Protein AF-A0A2S9Y0X6-F1 (afdb_monomer_lite)

pLDDT: mean 73.25, std 20.8, range [21.38, 97.06]

Secondary structure (DSSP, 8-state):
-----------------------PPPPPPPP----PPPPHHHHTSTTTTTSHHHHHTHHHHHHHHHHHHHHHHHH--PPEE--S-S--TTS-GGGS-EE-------TTHHHHHHHHHSSS--SS-S-----S---SS-S-S-TT-PPPHHHHHT--S-HHHHHHTT-B-SHHHHHHHHTHHHHHHHHHHHHTTT-HHHHHHHHT-SSTT--TTS--B-TT-PBPPPP----EEE-SSGGGTTTTTTTT-BTBSPPP--HHHHHHHHHHHHHTT-EEET---GGG-BTTEESSHHHHHHHHHHHHTTS-HHHHHHHHHHHHHHHHHHHHHHHHHHHHHHHHHHHS-------S----S-HHHHHHHHHHHHHHHHHHHHHHHHHH-GGGGSS-HHHHHHHHHHHHHHTTSS-------------------------------SS----S------TTTTTTT-SHHHHHHHHHHHHHHHHHHTT---TT-TT--TTS--HHHHHHHHHHH-THHHHHHHHHHHHHHH--SS---SB-HHHHHHHHHHHHHHHHHHHHHHGGGEEEEETTEEEEEEEEEEEEEEE-TTSEEEEEEEEEEEEEEEEEE-TTS-EEEEEEEEEEEEEEEEEETTEEEEEEEEEEEEEESSSSSS-EEEEEEEEETTEEEEES-SSTT-PEEES-EEPPPP-PEEEEESSSPPEEEEESSSEEEEEEEEEEEEEEEEEEEEEE-SSSTTS--EEEEEEEEEEEEEEEEEEEEEEETTTEEEEEEEEEEEEEEE--EEEEEEEEEETTEEEEEEEEEEEEEEEEEEEEEEEEEEETTEEEEEEEEEE--EEEEEEEEEEEEEEEEEGGGG-

Organism: NCBI:txid215803

Foldseek 3Di:
DDDDDDDDDDDDDDDDDDDDDDDDDDDDDDDDPDQPADDLVQLPDPCSCVDPSVVVNVVVSVVSVVVVVVVCQVPDPADWDQPDDDDDPPDDPVNRTGGDDDDDDDPVVCVVCVVVCVVFDDDDDPDGDDDAPPLVDDPAPPPPDQDALVNLLPFDPDVVLVVLQQFDQALLSLLCQQQVLQVSLVSSLVSRRSVLVSSLVNCPDPDGVHQPPDFGGGSVRHGDPRQPFDFAFAAQFPLLVVQLQLLQAQFPDGNDDDPLSVVLNVLSNCRRRQAGACADDDPRDDLRYYNTRSRNQVVLCVQQVPDDPVVLVVLVVLVVVLVVLVVVLVVQQVVLVVVVVVVPDPPPPPPPDDDDVDPVVVVVVVVVVVVVVVVVLVVCCVPQNPCLVVDDPVVSVCSVVVVVVVVVDDDDDDDDDDDDDDDDDDDDDDDDDDDDPDPPPDDDDPDSLPQPDDRCCSVNCNHSSSNVSSVSSSVLSVCVVVVHDHSSDSVRSNNRDDSVVVVVSVSVSPPSSVVSVVSSVLLVLQPQLDRRPRRGSVVSVVSSVVSVVVCVVQVVQQVVQWPQADPLFTKGKDKDKDKDKDDDLQAKMKMKIKIKMKMKAQDDADPSSHRLEMKMKIKMWMWMWIHHNNDIFTAKTKIKMWIAPDVPLFWIKIWIWMDGRNRTPDTPDPDPPDIDTDAWDWPPWRQWDKDKPPVVWDKDWDDDPFIKIKTKIKIKTWTKIKIKHWGTDNDSPPGYWTKIKIKMKTKIWMKIKMWIWTDDPQAKIKTKIKIWTQKMKMKIKIWMWTWDQDPNFTKIKTKIWIKIFMFHGWMWMWIWIDHNPDIDIGTPDTDRHPDRPIDTPDDIDIGIGTSSNRD

Radius of gyration: 46.04 Å; chains: 1; bounding box: 104×77×131 Å

Sequence (855 aa):
MNIRRLVPLGCVLILSGLSAIVVGAPPKPVPTNDCPTPDAAKCVSEGYLESSCGRRHQSTCEPHVVAALKAHYNATAAPKLPMLGPNHHDLPGDLKQGKYFAYTPAKTLVKAQASLSKVYRKVADPIAGHVGMSTAALAPVDRLGKVSPSTAAAYHREPSWAANGNKVESCAEYAYERSHDVVRFIDAASACRGDRECVFDVAYLDSTPGIADRNLVDTSGRALPKLPLAKGTFVKNDLFALGDRLVRANGVTPLPPTPSILALEAALRDGLTWYQLGSCKGKTCNTRKFSDEWAWHEHLHQATNKLSQAEFEEYEARRAAFRALLEDWAAAVDGEHQVLMQAEVADVVLPFDMRANNPFERFELEHDLIERSNQHLQQVKKRFGTQILDMRLEDAVKQVVGAQSQAGSLAFGVFAAPAMGPSSSNTPTPAGGAKQPSANNNNTIAGACVRASGWGLEMNGAGKLSCRIGEFLRDEWARKQAGEKSCLDLGNPDCDWALPMFEAAILDGIPLLDRQLRDERTCMAWQDGATFPAASVAIVENRLEANEAAFAETWPLVKPFDQGTNSSGRKFGKDWGGGDYIGDKDWFAAGYHYDLGWNVTPLAKNGQGSICKVGGSIHANTGFDAWIVGAKVEVVDGAVRAESNIGTGGQVRYNAHLEMFDQSLFSTANEPDDWKVAQSFSTKPSAGFGISLPVPAPRFDIYVGVPISGQLWGELLFGSALTMSGEAGASCEGGPKFGIRATYMPLFAAYGLGQVGVGVAGVVSAGVRASLTLVMVGVPLEVGMQVKTKQGKQVLSFDSQVSLLLSTLAGRVSLYIEFLMFDEEWELFRWDGFGPLKADLMPRLGVEVPLSGMK

Structure (mmCIF, N/CA/C/O backbone):
data_AF-A0A2S9Y0X6-F1
#
_entry.id   AF-A0A2S9Y0X6-F1
#
loop_
_atom_site.group_PDB
_atom_site.id
_atom_site.type_symbol
_atom_site.label_atom_id
_atom_site.label_alt_id
_atom_site.label_comp_id
_atom_site.label_asym_id
_atom_site.label_entity_id
_atom_site.label_seq_id
_atom_site.pdbx_PDB_ins_code
_atom_site.Cartn_x
_atom_site.Cartn_y
_atom_site.Cartn_z
_atom_site.occupancy
_atom_site.B_iso_or_equiv
_atom_site.auth_seq_id
_atom_site.auth_comp_id
_atom_site.auth_asym_id
_atom_site.auth_atom_id
_atom_site.pdbx_PDB_model_num
ATOM 1 N N . MET A 1 1 ? -36.682 44.802 37.453 1.00 28.56 1 MET A N 1
ATOM 2 C CA . MET A 1 1 ? -37.002 45.965 36.599 1.00 28.56 1 MET A CA 1
ATOM 3 C C . MET A 1 1 ? -37.560 45.406 35.289 1.00 28.56 1 MET A C 1
ATOM 5 O O . MET A 1 1 ? -36.829 44.688 34.633 1.00 28.56 1 MET A O 1
ATOM 9 N N . ASN A 1 2 ? -38.863 45.629 35.043 1.00 24.62 2 ASN A N 1
ATOM 10 C CA . ASN A 1 2 ? -39.729 45.311 33.878 1.00 24.62 2 ASN A CA 1
ATOM 11 C C . ASN A 1 2 ? -39.625 43.910 33.210 1.00 24.62 2 ASN A C 1
ATOM 13 O O . ASN A 1 2 ? -38.631 43.635 32.564 1.00 24.62 2 ASN A O 1
ATOM 17 N N . ILE A 1 3 ? -40.534 42.928 33.384 1.00 25.20 3 ILE A N 1
ATOM 18 C CA . ILE A 1 3 ? -42.007 42.803 33.161 1.00 25.20 3 ILE A CA 1
ATOM 19 C C . ILE A 1 3 ? -42.401 42.338 31.725 1.00 25.20 3 ILE A C 1
ATOM 21 O O . ILE A 1 3 ? -42.174 43.079 30.777 1.00 25.20 3 ILE A O 1
ATOM 25 N N . ARG A 1 4 ? -43.179 41.219 31.671 1.00 25.33 4 ARG A N 1
ATOM 26 C CA . ARG A 1 4 ? -44.165 40.718 30.647 1.00 25.33 4 ARG A CA 1
ATOM 27 C C . ARG A 1 4 ? -43.621 39.919 29.432 1.00 25.33 4 ARG A C 1
ATOM 29 O O . ARG A 1 4 ? -42.602 40.300 28.894 1.00 25.33 4 ARG A O 1
ATOM 36 N N . ARG A 1 5 ? -44.273 38.869 28.880 1.00 25.86 5 ARG A N 1
ATOM 37 C CA . ARG A 1 5 ? -45.567 38.161 29.111 1.00 25.86 5 ARG A CA 1
ATOM 38 C C . ARG A 1 5 ? -45.674 36.903 28.198 1.00 25.86 5 ARG A C 1
ATOM 40 O O . ARG A 1 5 ? -45.295 36.996 27.043 1.00 25.86 5 ARG A O 1
ATOM 47 N N . LEU A 1 6 ? -46.275 35.825 28.728 1.00 23.86 6 LEU A N 1
ATOM 48 C CA . LEU A 1 6 ? -47.369 34.967 28.191 1.00 23.86 6 LEU A CA 1
ATOM 49 C C . LEU A 1 6 ? -47.427 34.516 26.695 1.00 23.86 6 LEU A C 1
ATOM 51 O O . LEU A 1 6 ? -47.749 35.314 25.823 1.00 23.86 6 LEU A O 1
ATOM 55 N N . VAL A 1 7 ? -47.222 33.198 26.471 1.00 24.84 7 VAL A N 1
ATOM 56 C CA . VAL A 1 7 ? -48.091 32.105 25.887 1.00 24.84 7 VAL A CA 1
ATOM 57 C C . VAL A 1 7 ? -49.493 32.566 25.365 1.00 24.84 7 VAL A C 1
ATOM 59 O O . VAL A 1 7 ? -50.045 33.437 26.042 1.00 24.84 7 VAL A O 1
ATOM 62 N N . PRO A 1 8 ? -50.155 32.014 24.289 1.00 39.72 8 PRO A N 1
ATOM 63 C CA . PRO A 1 8 ? -50.339 30.565 24.039 1.00 39.72 8 PRO A CA 1
ATOM 64 C C . PRO A 1 8 ? -50.583 30.000 22.601 1.00 39.72 8 PRO A C 1
ATOM 66 O O . PRO A 1 8 ? -50.696 30.713 21.611 1.00 39.72 8 PRO A O 1
ATOM 69 N N . LEU A 1 9 ? -50.669 28.656 22.597 1.00 25.42 9 LEU A N 1
ATOM 70 C CA . LEU A 1 9 ? -51.222 27.639 21.674 1.00 25.42 9 LEU A CA 1
ATOM 71 C C . LEU A 1 9 ? -52.206 28.040 20.547 1.00 25.42 9 LEU A C 1
ATOM 73 O O . LEU A 1 9 ? -53.087 28.870 20.749 1.00 25.42 9 LEU A O 1
ATOM 77 N N . GLY A 1 10 ? -52.207 27.240 19.460 1.00 23.62 10 GLY A N 1
ATOM 78 C CA . GLY A 1 10 ? -53.389 27.054 18.595 1.00 23.62 10 GLY A CA 1
ATOM 79 C C . GLY A 1 10 ? -53.204 26.263 17.280 1.00 23.62 10 GLY A C 1
ATOM 80 O O . GLY A 1 10 ? -52.937 26.852 16.246 1.00 23.62 10 GLY A O 1
ATOM 81 N N . CYS A 1 11 ? -53.374 24.938 17.356 1.00 21.38 11 CYS A N 1
ATOM 82 C CA . CYS A 1 11 ? -53.982 23.963 16.420 1.00 21.38 11 CYS A CA 1
ATOM 83 C C . CYS A 1 11 ? -54.461 24.315 14.967 1.00 21.38 11 CYS A C 1
ATOM 85 O O . CYS A 1 11 ? -55.177 25.287 14.765 1.00 21.38 11 CYS A O 1
ATOM 87 N N . VAL A 1 12 ? -54.277 23.316 14.065 1.00 24.14 12 VAL A N 1
ATOM 88 C CA . VAL A 1 12 ? -55.261 22.691 13.116 1.00 24.14 12 VAL A CA 1
ATOM 89 C C . VAL A 1 12 ? -55.265 22.999 11.581 1.00 24.14 12 VAL A C 1
ATOM 91 O O . VAL A 1 12 ? -55.461 24.123 11.144 1.00 24.14 12 VAL A O 1
ATOM 94 N N . LEU A 1 13 ? -55.155 21.885 10.815 1.00 24.47 13 LEU A N 1
ATOM 95 C CA . LEU A 1 13 ? -55.680 21.448 9.484 1.00 24.47 13 LEU A CA 1
ATOM 96 C C . LEU A 1 13 ? -55.432 22.200 8.143 1.00 24.47 13 LEU A C 1
ATOM 98 O O . LEU A 1 13 ? -55.946 23.277 7.883 1.00 24.47 13 LEU A O 1
ATOM 102 N N . ILE A 1 14 ? -54.751 21.468 7.240 1.00 28.55 14 ILE A N 1
ATOM 103 C CA . ILE A 1 14 ? -55.048 21.106 5.824 1.00 28.55 14 ILE A CA 1
ATOM 104 C C . ILE A 1 14 ? -56.176 21.880 5.088 1.00 28.55 14 ILE A C 1
ATOM 106 O O . ILE A 1 14 ? -57.329 21.738 5.474 1.00 28.55 14 ILE A O 1
ATOM 110 N N . LEU A 1 15 ? -55.881 22.519 3.932 1.00 23.36 15 LEU A N 1
ATOM 111 C CA . LEU A 1 15 ? -56.380 22.161 2.572 1.00 23.36 15 LEU A CA 1
ATOM 112 C C . LEU A 1 15 ? -56.036 23.195 1.470 1.00 23.36 15 LEU A C 1
ATOM 114 O O . LEU A 1 15 ? -56.190 24.397 1.649 1.00 23.36 15 LEU A O 1
ATOM 118 N N . SER A 1 16 ? -55.775 22.653 0.272 1.00 27.23 16 SER A N 1
ATOM 119 C CA . SER A 1 16 ? -55.999 23.206 -1.085 1.00 27.23 16 SER A CA 1
ATOM 120 C C . SER A 1 16 ? -55.180 24.400 -1.597 1.00 27.23 16 SER A C 1
ATOM 122 O O . SER A 1 16 ? -54.935 25.390 -0.921 1.00 27.23 16 SER A O 1
ATOM 124 N N . GLY A 1 17 ? -54.770 24.258 -2.862 1.00 29.88 17 GLY A N 1
ATOM 125 C CA . GLY A 1 17 ? -53.872 25.156 -3.572 1.00 29.88 17 GLY A CA 1
ATOM 126 C C . GLY A 1 17 ? -54.538 26.351 -4.243 1.00 29.88 17 GLY A C 1
ATOM 127 O O . GLY A 1 17 ? -55.754 26.415 -4.394 1.00 29.88 17 GLY A O 1
ATOM 128 N N . LEU A 1 18 ? -53.685 27.268 -4.695 1.00 27.38 18 LEU A N 1
ATOM 129 C CA . LEU A 1 18 ? -53.988 28.289 -5.691 1.00 27.38 18 LEU A CA 1
ATOM 130 C C . LEU A 1 18 ? -52.675 28.840 -6.257 1.00 27.38 18 LEU A C 1
ATOM 132 O O . LEU A 1 18 ? -51.754 29.198 -5.526 1.00 27.38 18 LEU A O 1
ATOM 136 N N . SER A 1 19 ? -52.598 28.850 -7.583 1.00 33.72 19 SER A N 1
ATOM 137 C CA . SER A 1 19 ? -51.509 29.390 -8.389 1.00 33.72 19 SER A CA 1
ATOM 138 C C . SER A 1 19 ? -51.379 30.901 -8.181 1.00 33.72 19 SER A C 1
ATOM 140 O O . SER A 1 19 ? -52.364 31.624 -8.318 1.00 33.72 19 SER A O 1
ATOM 142 N N . ALA A 1 20 ? -50.165 31.390 -7.914 1.00 29.81 20 ALA A N 1
ATOM 143 C CA . ALA A 1 20 ? -49.862 32.818 -7.894 1.00 29.81 20 ALA A CA 1
ATOM 144 C C . ALA A 1 20 ? -48.710 33.137 -8.856 1.00 29.81 20 ALA A C 1
ATOM 146 O O . ALA A 1 20 ? -47.608 32.599 -8.760 1.00 29.81 20 ALA A O 1
ATOM 147 N N . ILE A 1 21 ? -49.022 34.022 -9.800 1.00 32.19 21 ILE A N 1
ATOM 148 C CA . ILE A 1 21 ? -48.131 34.658 -10.767 1.00 32.19 21 ILE A CA 1
ATOM 149 C C . ILE A 1 21 ? -47.105 35.504 -10.002 1.00 32.19 21 ILE A C 1
ATOM 151 O O . ILE A 1 21 ? -47.478 36.422 -9.273 1.00 32.19 21 ILE A O 1
ATOM 155 N N . VAL A 1 22 ? -45.813 35.219 -10.184 1.00 28.45 22 VAL A N 1
ATOM 156 C CA . VAL A 1 22 ? -44.723 36.054 -9.663 1.00 28.45 22 VAL A CA 1
ATOM 157 C C . VAL A 1 22 ? -44.446 37.173 -10.665 1.00 28.45 22 VAL A C 1
ATOM 159 O O . VAL A 1 22 ? -43.917 36.943 -11.751 1.00 28.45 22 VAL A O 1
ATOM 162 N N . VAL A 1 23 ? -44.808 38.400 -10.292 1.00 31.91 23 VAL A N 1
ATOM 163 C CA . VAL A 1 23 ? -44.367 39.631 -10.959 1.00 31.91 23 VAL A CA 1
ATOM 164 C C . VAL A 1 23 ? -42.928 39.907 -10.516 1.00 31.91 23 VAL A C 1
ATOM 166 O O . VAL A 1 23 ? -42.672 40.153 -9.338 1.00 31.91 23 VAL A O 1
ATOM 169 N N . GLY A 1 24 ? -41.981 39.813 -11.451 1.00 30.97 24 GLY A N 1
ATOM 170 C CA . GLY A 1 24 ? -40.558 40.044 -11.203 1.00 30.97 24 GLY A CA 1
ATOM 171 C C . GLY A 1 24 ? -40.243 41.512 -10.905 1.00 30.97 24 GLY A C 1
ATOM 172 O O . GLY A 1 24 ? -40.647 42.410 -11.643 1.00 30.97 24 GLY A O 1
ATOM 173 N N . ALA A 1 25 ? -39.493 41.750 -9.829 1.00 38.62 25 ALA A N 1
ATOM 174 C CA . ALA A 1 25 ? -38.874 43.041 -9.544 1.00 38.62 25 ALA A CA 1
ATOM 175 C C . ALA A 1 25 ? -37.713 43.318 -10.529 1.00 38.62 25 ALA A C 1
ATOM 177 O O . ALA A 1 25 ? -37.027 42.377 -10.936 1.00 38.62 25 ALA A O 1
ATOM 178 N N . PRO A 1 26 ? -37.457 44.585 -10.909 1.00 41.75 26 PRO A N 1
ATOM 179 C CA . PRO A 1 26 ? -36.377 44.929 -11.831 1.00 41.75 26 PRO A CA 1
ATOM 180 C C . PRO A 1 26 ? -34.992 44.646 -11.213 1.00 41.75 26 PRO A C 1
ATOM 182 O O . PRO A 1 26 ? -34.796 44.873 -10.013 1.00 41.75 26 PRO A O 1
ATOM 185 N N . PRO A 1 27 ? -34.011 44.170 -12.006 1.00 40.41 27 PRO A N 1
ATOM 186 C CA . PRO A 1 27 ? -32.683 43.836 -11.505 1.00 40.41 27 PRO A CA 1
ATOM 187 C C . PRO A 1 27 ? -31.934 45.094 -11.047 1.00 40.41 27 PRO A C 1
ATOM 189 O O . PRO A 1 27 ? -31.878 46.103 -11.753 1.00 40.41 27 PRO A O 1
ATOM 192 N N . LYS A 1 28 ? -31.330 45.025 -9.853 1.00 37.75 28 LYS A N 1
ATOM 193 C CA . LYS A 1 28 ? -30.384 46.041 -9.368 1.00 37.75 28 LYS A CA 1
ATOM 194 C C . LYS A 1 28 ? -29.169 46.113 -10.311 1.00 37.75 28 LYS A C 1
ATOM 196 O O . LYS A 1 28 ? -28.669 45.060 -10.709 1.00 37.75 28 LYS A O 1
ATOM 201 N N . PRO A 1 29 ? -28.657 47.316 -10.631 1.00 43.12 29 PRO A N 1
ATOM 202 C CA . PRO A 1 29 ? -27.466 47.469 -11.459 1.00 43.12 29 PRO A CA 1
ATOM 203 C C . PRO A 1 29 ? -26.249 46.835 -10.773 1.00 43.12 29 PRO A C 1
ATOM 205 O O . PRO A 1 29 ? -25.967 47.102 -9.603 1.00 43.12 29 PRO A O 1
ATOM 208 N N . VAL A 1 30 ? -25.546 45.974 -11.512 1.00 40.25 30 VAL A N 1
ATOM 209 C CA . VAL A 1 30 ? -24.284 45.351 -11.092 1.00 40.25 30 VAL A CA 1
ATOM 210 C C . VAL A 1 30 ? -23.210 46.445 -11.011 1.00 40.25 30 VAL A C 1
ATOM 212 O O . VAL A 1 30 ? -23.075 47.202 -11.974 1.00 40.25 30 VAL A O 1
ATOM 215 N N . PRO A 1 31 ? -22.436 46.556 -9.914 1.00 45.22 31 PRO A N 1
ATOM 216 C CA . PRO A 1 31 ? -21.349 47.522 -9.830 1.00 45.22 31 PRO A CA 1
ATOM 217 C C . PRO A 1 31 ? -20.302 47.191 -10.894 1.00 45.22 31 PRO A C 1
ATOM 219 O O . PRO A 1 31 ? -19.726 46.100 -10.902 1.00 45.22 31 PRO A O 1
ATOM 222 N N . THR A 1 32 ? -20.048 48.126 -11.802 1.00 52.50 32 THR A N 1
ATOM 223 C CA . THR A 1 32 ? -18.901 48.069 -12.704 1.00 52.50 32 THR A CA 1
ATOM 224 C C . THR A 1 32 ? -17.638 48.204 -11.858 1.00 52.50 32 THR A C 1
ATOM 226 O O . THR A 1 32 ? -17.278 49.296 -11.432 1.00 52.50 32 THR A O 1
ATOM 229 N N . ASN A 1 33 ? -16.984 47.078 -11.560 1.00 57.16 33 ASN A N 1
ATOM 230 C CA . ASN A 1 33 ? -15.635 47.078 -10.999 1.00 57.16 33 ASN A CA 1
ATOM 231 C C . ASN A 1 33 ? -14.681 47.665 -12.049 1.00 57.16 33 ASN A C 1
ATOM 233 O O . ASN A 1 33 ? -14.184 46.944 -12.924 1.00 57.16 33 ASN A O 1
ATOM 237 N N . ASP A 1 34 ? -14.473 48.978 -11.977 1.00 78.38 34 ASP A N 1
ATOM 238 C CA . ASP A 1 34 ? -13.455 49.687 -12.738 1.00 78.38 34 ASP A CA 1
ATOM 239 C C . ASP A 1 34 ? -12.081 49.202 -12.278 1.00 78.38 34 ASP A C 1
ATOM 241 O O . ASP A 1 34 ? -11.656 49.421 -11.145 1.00 78.38 34 ASP A O 1
ATOM 245 N N . CYS A 1 35 ? -11.389 48.488 -13.163 1.00 87.31 35 CYS A N 1
ATOM 246 C CA . CYS A 1 35 ? -10.005 48.092 -12.955 1.00 87.31 35 CYS A CA 1
ATOM 247 C C . CYS A 1 35 ? -9.117 49.272 -13.366 1.00 87.31 35 CYS A C 1
ATOM 249 O O . CYS A 1 35 ? -8.986 49.503 -14.572 1.00 87.31 35 CYS A O 1
ATOM 251 N N . PRO A 1 36 ? -8.497 50.011 -12.430 1.00 91.06 36 PRO A N 1
ATOM 252 C CA . PRO A 1 36 ? -7.599 51.100 -12.794 1.00 91.06 36 PRO A CA 1
ATOM 253 C C . PRO A 1 36 ? -6.420 50.562 -13.613 1.00 91.06 36 PRO A C 1
ATOM 255 O O . PRO A 1 36 ? -5.960 49.440 -13.378 1.00 91.06 36 PRO A O 1
ATOM 258 N N . THR A 1 37 ? -5.948 51.352 -14.580 1.00 93.31 37 THR A N 1
ATOM 259 C CA . THR A 1 37 ? -4.800 50.999 -15.424 1.00 93.31 37 THR A CA 1
ATOM 260 C C . THR A 1 37 ? -3.559 50.789 -14.546 1.00 93.31 37 THR A C 1
ATOM 262 O O . THR A 1 37 ? -3.186 51.707 -13.813 1.00 93.31 37 THR A O 1
ATOM 265 N N . PRO A 1 38 ? -2.929 49.602 -14.569 1.00 92.88 38 PRO A N 1
ATOM 266 C CA . PRO A 1 38 ? -1.789 49.295 -13.716 1.00 92.88 38 PRO A CA 1
ATOM 267 C C . PRO A 1 38 ? -0.526 50.018 -14.172 1.00 92.88 38 PRO A C 1
ATOM 269 O O . PRO A 1 38 ? -0.287 50.189 -15.366 1.00 92.88 38 PRO A O 1
ATOM 272 N N . ASP A 1 39 ? 0.312 50.383 -13.206 1.00 93.31 39 ASP A N 1
ATOM 273 C CA . ASP A 1 39 ? 1.685 50.799 -13.462 1.00 93.31 39 ASP A CA 1
ATOM 274 C C . ASP A 1 39 ? 2.636 49.587 -13.533 1.00 93.31 39 ASP A C 1
ATOM 276 O O . ASP A 1 39 ? 2.263 48.438 -13.262 1.00 93.31 39 ASP A O 1
ATOM 280 N N . ALA A 1 40 ? 3.896 49.843 -13.894 1.00 90.12 40 ALA A N 1
ATOM 281 C CA . ALA A 1 40 ? 4.910 48.804 -14.054 1.00 90.12 40 ALA A CA 1
ATOM 282 C C . ALA A 1 40 ? 5.103 47.944 -12.791 1.00 90.12 40 ALA A C 1
ATOM 284 O O . ALA A 1 40 ? 5.300 46.735 -12.906 1.00 90.12 40 ALA A O 1
ATOM 285 N N . ALA A 1 41 ? 5.020 48.546 -11.598 1.00 91.06 41 ALA A N 1
ATOM 286 C CA . ALA A 1 41 ? 5.184 47.847 -10.325 1.00 91.06 41 ALA A CA 1
ATOM 287 C C . ALA A 1 41 ? 3.992 46.930 -10.034 1.00 91.06 41 ALA A C 1
ATOM 289 O O . ALA A 1 41 ? 4.166 45.798 -9.579 1.00 91.06 41 ALA A O 1
ATOM 290 N N . LYS A 1 42 ? 2.776 47.386 -10.347 1.00 90.81 42 LYS A N 1
ATOM 291 C CA . LYS A 1 42 ? 1.565 46.588 -10.182 1.00 90.81 42 LYS A CA 1
ATOM 292 C C . LYS A 1 42 ? 1.539 45.399 -11.137 1.00 90.81 42 LYS A C 1
ATOM 294 O O . LYS A 1 42 ? 1.189 44.299 -10.710 1.00 90.81 42 LYS A O 1
ATOM 299 N N . CYS A 1 43 ? 1.988 45.585 -12.375 1.00 90.12 43 CYS A N 1
ATOM 300 C CA . CYS A 1 43 ? 2.062 44.524 -13.378 1.00 90.12 43 CYS A CA 1
ATOM 301 C C . CYS A 1 43 ? 2.989 43.356 -13.003 1.00 90.12 43 CYS A C 1
ATOM 303 O O . CYS A 1 43 ? 2.741 42.235 -13.438 1.00 90.12 43 CYS A O 1
ATOM 305 N N . VAL A 1 44 ? 4.024 43.592 -12.189 1.00 88.06 44 VAL A N 1
ATOM 306 C CA . VAL A 1 44 ? 4.970 42.550 -11.735 1.00 88.06 44 VAL A CA 1
ATOM 307 C C . VAL A 1 44 ? 4.705 42.063 -10.307 1.00 88.06 44 VAL A C 1
ATOM 309 O O . VAL A 1 44 ? 5.473 41.262 -9.777 1.00 88.06 44 VAL A O 1
ATOM 312 N N . SER A 1 45 ? 3.636 42.545 -9.666 1.00 86.31 45 SER A N 1
ATOM 313 C CA . SER A 1 45 ? 3.260 42.116 -8.316 1.00 86.31 45 SER A CA 1
ATOM 314 C C . SER A 1 45 ? 2.595 40.733 -8.321 1.00 86.31 45 SER A C 1
ATOM 316 O O . SER A 1 45 ? 1.824 40.402 -9.226 1.00 86.31 45 SER A O 1
ATOM 318 N N . GLU A 1 46 ? 2.902 39.920 -7.306 1.00 81.81 46 GLU A N 1
ATOM 319 C CA . GLU A 1 46 ? 2.424 38.537 -7.179 1.00 81.81 46 GLU A CA 1
ATOM 320 C C . GLU A 1 46 ? 0.886 38.465 -7.239 1.00 81.81 46 GLU A C 1
ATOM 322 O O . GLU A 1 46 ? 0.185 39.222 -6.564 1.00 81.81 46 GLU A O 1
ATOM 327 N N . GLY A 1 47 ? 0.358 37.585 -8.096 1.00 79.88 47 GLY A N 1
ATOM 328 C CA . GLY A 1 47 ? -1.081 37.360 -8.272 1.00 79.88 47 GLY A CA 1
ATOM 329 C C . GLY A 1 47 ? -1.852 38.442 -9.049 1.00 79.88 47 GLY A C 1
ATOM 330 O O . GLY A 1 47 ? -3.034 38.245 -9.338 1.00 79.88 47 GLY A O 1
ATOM 331 N N . TYR A 1 48 ? -1.241 39.575 -9.439 1.00 88.62 48 TYR A N 1
ATOM 332 C CA . TYR A 1 48 ? -1.979 40.627 -10.160 1.00 88.62 48 TYR A CA 1
ATOM 333 C C . TYR A 1 48 ? -2.394 40.191 -11.569 1.00 88.62 48 TYR A C 1
ATOM 335 O O . TYR A 1 48 ? -3.560 40.362 -11.920 1.00 88.62 48 TYR A O 1
ATOM 343 N N . LEU A 1 49 ? -1.495 39.579 -12.348 1.00 83.12 49 LEU A N 1
ATOM 344 C CA . LEU A 1 49 ? -1.792 39.085 -13.705 1.00 83.12 49 LEU A CA 1
ATOM 345 C C . LEU A 1 49 ? -2.865 37.981 -13.719 1.00 83.12 49 LEU A C 1
ATOM 347 O O . LEU A 1 49 ? -3.619 37.861 -14.680 1.00 83.12 49 LEU A O 1
ATOM 351 N N . GLU A 1 50 ? -2.969 37.215 -12.632 1.00 82.50 50 GLU A N 1
ATOM 352 C CA . GLU A 1 50 ? -3.944 36.129 -12.455 1.00 82.50 50 GLU A CA 1
ATOM 353 C C . GLU A 1 50 ? -5.341 36.658 -12.063 1.00 82.50 50 GLU A C 1
ATOM 355 O O . GLU A 1 50 ? -6.373 36.011 -12.304 1.00 82.50 50 GLU A O 1
ATOM 360 N N . SER A 1 51 ? -5.395 37.875 -11.508 1.00 88.94 51 SER A N 1
ATOM 361 C CA . SER A 1 51 ? -6.636 38.553 -11.129 1.00 88.94 51 SER A CA 1
ATOM 362 C C . SER A 1 51 ? -7.498 38.929 -12.343 1.00 88.94 51 SER A C 1
ATOM 364 O O . SER A 1 51 ? -7.031 39.036 -13.481 1.00 88.94 51 SER A O 1
ATOM 366 N N . SER A 1 52 ? -8.785 39.187 -12.106 1.00 86.31 52 SER A N 1
ATOM 367 C CA . SER A 1 52 ? -9.710 39.669 -13.141 1.00 86.31 52 SER A CA 1
ATOM 368 C C . SER A 1 52 ? -9.290 41.015 -13.747 1.00 86.31 52 SER A C 1
ATOM 370 O O . SER A 1 52 ? -9.553 41.256 -14.925 1.00 86.31 52 SER A O 1
ATOM 372 N N . CYS A 1 53 ? -8.600 41.871 -12.986 1.00 90.00 53 CYS A N 1
ATOM 373 C CA . CYS A 1 53 ? -8.070 43.136 -13.493 1.00 90.00 53 CYS A CA 1
ATOM 374 C C . CYS A 1 53 ? -6.769 42.968 -14.286 1.00 90.00 53 CYS A C 1
ATOM 376 O O . CYS A 1 53 ? -6.605 43.630 -15.308 1.00 90.00 53 CYS A O 1
ATOM 378 N N . GLY A 1 54 ? -5.882 42.056 -13.878 1.00 88.75 54 GLY A N 1
ATOM 379 C CA . GLY A 1 54 ? -4.652 41.764 -14.622 1.00 88.75 54 GLY A CA 1
ATOM 380 C C . GLY A 1 54 ? -4.925 41.186 -16.007 1.00 88.75 54 GLY A C 1
ATOM 381 O O . GLY A 1 54 ? -4.305 41.611 -16.977 1.00 88.75 54 GLY A O 1
ATOM 382 N N . ARG A 1 55 ? -5.934 40.312 -16.125 1.00 87.06 55 ARG A N 1
ATOM 383 C CA . ARG A 1 55 ? -6.390 39.783 -17.422 1.00 87.06 55 ARG A CA 1
ATOM 384 C C . ARG A 1 55 ? -6.930 40.863 -18.364 1.00 87.06 55 ARG A C 1
ATOM 386 O O . ARG A 1 55 ? -6.723 40.771 -19.567 1.00 87.06 55 ARG A O 1
ATOM 393 N N . ARG A 1 56 ? -7.595 41.901 -17.839 1.00 90.75 56 ARG A N 1
ATOM 394 C CA . ARG A 1 56 ? -8.096 43.030 -18.651 1.00 90.75 56 ARG A CA 1
ATOM 395 C C . ARG A 1 56 ? -6.986 43.974 -19.116 1.00 90.75 56 ARG A C 1
ATOM 397 O O . ARG A 1 56 ? -7.119 44.574 -20.174 1.00 90.75 56 ARG A O 1
ATOM 404 N N . HIS A 1 57 ? -5.903 44.084 -18.348 1.00 94.62 57 HIS A N 1
ATOM 405 C CA . HIS A 1 57 ? -4.767 44.970 -18.627 1.00 94.62 57 HIS A CA 1
ATOM 406 C C . HIS A 1 57 ? -3.528 44.220 -19.136 1.00 94.62 57 HIS A C 1
ATOM 408 O O . HIS A 1 57 ? -2.408 44.718 -19.024 1.00 94.62 57 HIS A O 1
ATOM 414 N N . GLN A 1 58 ? -3.712 43.028 -19.713 1.00 89.31 58 GLN A N 1
ATOM 415 C CA . GLN A 1 58 ? -2.614 42.165 -20.155 1.00 89.31 58 GLN A CA 1
ATOM 416 C C . GLN A 1 58 ? -1.687 42.870 -21.156 1.00 89.31 58 GLN A C 1
ATOM 418 O O . GLN A 1 58 ? -0.474 42.852 -20.967 1.00 89.31 58 GLN A O 1
ATOM 423 N N . SER A 1 59 ? -2.244 43.568 -22.151 1.00 86.25 59 SER A N 1
ATOM 424 C CA . SER A 1 59 ? -1.464 44.318 -23.148 1.00 86.25 59 SER A CA 1
ATOM 425 C C . SER A 1 59 ? -0.678 45.485 -22.544 1.00 86.25 59 SER A C 1
ATOM 427 O O . SER A 1 59 ? 0.401 45.821 -23.023 1.00 86.25 59 SER A O 1
ATOM 429 N N . THR A 1 60 ? -1.200 46.104 -21.480 1.00 91.62 60 THR A N 1
ATOM 430 C CA . THR A 1 60 ? -0.510 47.176 -20.746 1.00 91.62 60 THR A CA 1
ATOM 431 C C . THR A 1 60 ? 0.617 46.611 -19.883 1.00 91.62 60 THR A C 1
ATOM 433 O O . THR A 1 60 ? 1.675 47.224 -19.773 1.00 91.62 60 THR A O 1
ATOM 436 N N . CYS A 1 61 ? 0.429 45.423 -19.301 1.00 89.62 61 CYS A N 1
ATOM 437 C CA . CYS A 1 61 ? 1.420 44.795 -18.432 1.00 89.62 61 CYS A CA 1
ATOM 438 C C . CYS A 1 61 ? 2.528 44.028 -19.158 1.00 89.62 61 CYS A C 1
ATOM 440 O O . CYS A 1 61 ? 3.636 43.940 -18.631 1.00 89.62 61 CYS A O 1
ATOM 442 N N . GLU A 1 62 ? 2.272 43.503 -20.353 1.00 85.75 62 GLU A N 1
ATOM 443 C CA . GLU A 1 62 ? 3.232 42.723 -21.138 1.00 85.75 62 GLU A CA 1
ATOM 444 C C . GLU A 1 62 ? 4.615 43.392 -21.300 1.00 85.75 62 GLU A C 1
ATOM 446 O O . GLU A 1 62 ? 5.611 42.769 -20.916 1.00 85.75 62 GLU A O 1
ATOM 451 N N . PRO A 1 63 ? 4.744 44.658 -21.755 1.00 86.50 63 PRO A N 1
ATOM 452 C CA . PRO A 1 63 ? 6.060 45.284 -21.900 1.00 86.50 63 PRO A CA 1
ATOM 453 C C . PRO A 1 63 ? 6.791 45.455 -20.559 1.00 86.50 63 PRO A C 1
ATOM 455 O O . PRO A 1 63 ? 8.018 45.348 -20.511 1.00 86.50 63 PRO A O 1
ATOM 458 N N . HIS A 1 64 ? 6.063 45.673 -19.459 1.00 85.31 64 HIS A N 1
ATOM 459 C CA . HIS A 1 64 ? 6.642 45.819 -18.121 1.00 85.31 64 HIS A CA 1
ATOM 460 C C . HIS A 1 64 ? 7.141 44.486 -17.558 1.00 85.31 64 HIS A C 1
ATOM 462 O O . HIS A 1 64 ? 8.236 44.427 -16.998 1.00 85.31 64 HIS A O 1
ATOM 468 N N . VAL A 1 65 ? 6.385 43.407 -17.766 1.00 78.81 65 VAL A N 1
ATOM 469 C CA . VAL A 1 65 ? 6.771 42.047 -17.367 1.00 78.81 65 VAL A CA 1
ATOM 470 C C . VAL A 1 65 ? 7.976 41.572 -18.179 1.00 78.81 65 VAL A C 1
ATOM 472 O O . VAL A 1 65 ? 8.940 41.072 -17.602 1.00 78.81 65 VAL A O 1
ATOM 475 N N . VAL A 1 66 ? 7.987 41.800 -19.497 1.00 74.44 66 VAL A N 1
ATOM 476 C CA . VAL A 1 66 ? 9.130 41.466 -20.364 1.00 74.44 66 VAL A CA 1
ATOM 477 C C . VAL A 1 66 ? 10.376 42.264 -19.971 1.00 74.44 66 VAL A C 1
ATOM 479 O O . VAL A 1 66 ? 11.471 41.701 -19.913 1.00 74.44 66 VAL A O 1
ATOM 482 N N . ALA A 1 67 ? 10.238 43.557 -19.664 1.00 78.69 67 ALA A N 1
ATOM 483 C CA . ALA A 1 67 ? 11.352 44.382 -19.199 1.00 78.69 67 ALA A CA 1
ATOM 484 C C . ALA A 1 67 ? 11.892 43.911 -17.840 1.00 78.69 67 ALA A C 1
ATOM 486 O O . ALA A 1 67 ? 13.108 43.805 -17.677 1.00 78.69 67 ALA A O 1
ATOM 487 N N . ALA A 1 68 ? 11.015 43.568 -16.892 1.00 73.12 68 ALA A N 1
ATOM 488 C CA . ALA A 1 68 ? 11.404 43.042 -15.586 1.00 73.12 68 ALA A CA 1
ATOM 489 C C . ALA A 1 68 ? 12.081 41.667 -15.695 1.00 73.12 68 ALA A C 1
ATOM 491 O O . ALA A 1 68 ? 13.113 41.448 -15.064 1.00 73.12 68 ALA A O 1
ATOM 492 N N . LEU A 1 69 ? 11.575 40.776 -16.553 1.00 64.50 69 LEU A N 1
ATOM 493 C CA . LEU A 1 69 ? 12.198 39.483 -16.845 1.00 64.50 69 LEU A CA 1
ATOM 494 C C . LEU A 1 69 ? 13.566 39.649 -17.514 1.00 64.50 69 LEU A C 1
ATOM 496 O O . LEU A 1 69 ? 14.516 38.990 -17.104 1.00 64.50 69 LEU A O 1
ATOM 500 N N . LYS A 1 70 ? 13.714 40.561 -18.486 1.00 71.88 70 LYS A N 1
ATOM 501 C CA . LYS A 1 70 ? 15.015 40.871 -19.110 1.00 71.88 70 LYS A CA 1
ATOM 502 C C . LYS A 1 70 ? 15.994 41.489 -18.113 1.00 71.88 70 LYS A C 1
ATOM 504 O O . LYS A 1 70 ? 17.167 41.119 -18.106 1.00 71.88 70 LYS A O 1
ATOM 509 N N . ALA A 1 71 ? 15.533 42.400 -17.256 1.00 72.62 71 ALA A N 1
ATOM 510 C CA . ALA A 1 71 ? 16.352 43.008 -16.212 1.00 72.62 71 ALA A CA 1
ATOM 511 C C . ALA A 1 71 ? 16.802 41.965 -15.179 1.00 72.62 71 ALA A C 1
ATOM 513 O O . ALA A 1 71 ? 17.990 41.891 -14.876 1.00 72.62 71 ALA A O 1
ATOM 514 N N . HIS A 1 72 ? 15.894 41.101 -14.717 1.00 63.06 72 HIS A N 1
ATOM 515 C CA . HIS A 1 72 ? 16.209 39.987 -13.823 1.00 63.06 72 HIS A CA 1
ATOM 516 C C . HIS A 1 72 ? 17.181 39.006 -14.488 1.00 63.06 72 HIS A C 1
ATOM 518 O O . HIS A 1 72 ? 18.200 38.636 -13.900 1.00 63.06 72 HIS A O 1
ATOM 524 N N . TYR A 1 73 ? 16.916 38.610 -15.734 1.00 61.53 73 TYR A N 1
ATOM 525 C CA . TYR A 1 73 ? 17.795 37.742 -16.512 1.00 61.53 73 TYR A CA 1
ATOM 526 C C . TYR A 1 73 ? 19.196 38.352 -16.630 1.00 61.53 73 TYR A C 1
ATOM 528 O O . TYR A 1 73 ? 20.182 37.662 -16.393 1.00 61.53 73 TYR A O 1
ATOM 536 N N . ASN A 1 74 ? 19.324 39.650 -16.907 1.00 72.62 74 ASN A N 1
ATOM 537 C CA . ASN A 1 74 ? 20.624 40.308 -17.041 1.00 72.62 74 ASN A CA 1
ATOM 538 C C . ASN A 1 74 ? 21.346 40.503 -15.700 1.00 72.62 74 ASN A C 1
ATOM 540 O O . ASN A 1 74 ? 22.549 40.253 -15.639 1.00 72.62 74 ASN A O 1
ATOM 544 N N . ALA A 1 75 ? 20.627 40.868 -14.636 1.00 66.06 75 ALA A N 1
ATOM 545 C CA . ALA A 1 75 ? 21.188 41.151 -13.315 1.00 66.06 75 ALA A CA 1
ATOM 546 C C . ALA A 1 75 ? 21.649 39.898 -12.550 1.00 66.06 75 ALA A C 1
ATOM 548 O O . ALA A 1 75 ? 22.499 39.992 -11.667 1.00 66.06 75 ALA A O 1
ATOM 549 N N . THR A 1 76 ? 21.115 38.715 -12.869 1.00 59.97 76 THR A N 1
ATOM 550 C CA . THR A 1 76 ? 21.447 37.497 -12.112 1.00 59.97 76 THR A CA 1
ATOM 551 C C . THR A 1 76 ? 22.816 36.942 -12.518 1.00 59.97 76 THR A C 1
ATOM 553 O O . THR A 1 76 ? 23.056 36.698 -13.699 1.00 59.97 76 THR A O 1
ATOM 556 N N . ALA A 1 77 ? 23.688 36.645 -11.550 1.00 62.00 77 ALA A N 1
ATOM 557 C CA . ALA A 1 77 ? 25.013 36.043 -11.766 1.00 62.00 77 ALA A CA 1
ATOM 558 C C . ALA A 1 77 ? 24.993 34.557 -12.203 1.00 62.00 77 ALA A C 1
ATOM 560 O O . ALA A 1 77 ? 26.044 33.929 -12.295 1.00 62.00 77 ALA A O 1
ATOM 561 N N . ALA A 1 78 ? 23.812 33.983 -12.462 1.00 56.47 78 ALA A N 1
ATOM 562 C CA . ALA A 1 78 ? 23.669 32.589 -12.870 1.00 56.47 78 ALA A CA 1
ATOM 563 C C . ALA A 1 78 ? 24.412 32.309 -14.198 1.00 56.47 78 ALA A C 1
ATOM 565 O O . ALA A 1 78 ? 24.335 33.133 -15.123 1.00 56.47 78 ALA A O 1
ATOM 566 N N . PRO A 1 79 ? 25.123 31.167 -14.307 1.00 56.88 79 PRO A N 1
ATOM 567 C CA . PRO A 1 79 ? 25.880 30.818 -15.501 1.00 56.88 79 PRO A CA 1
ATOM 568 C C . PRO A 1 79 ? 24.949 30.668 -16.710 1.00 56.88 79 PRO A C 1
ATOM 570 O O . PRO A 1 79 ? 23.871 30.075 -16.624 1.00 56.88 79 PRO A O 1
ATOM 573 N N . LYS A 1 80 ? 25.371 31.240 -17.842 1.00 63.69 80 LYS A N 1
ATOM 574 C CA . LYS A 1 80 ? 24.691 31.085 -19.131 1.00 63.69 80 LYS A CA 1
ATOM 575 C C . LYS A 1 80 ? 25.120 29.756 -19.738 1.00 63.69 80 LYS A C 1
ATOM 577 O O . LYS A 1 80 ? 26.304 29.569 -20.005 1.00 63.69 80 LYS A O 1
ATOM 582 N N . LEU A 1 81 ? 24.171 28.858 -19.958 1.00 52.78 81 LEU A N 1
ATOM 583 C CA . LEU A 1 81 ? 24.398 27.567 -20.593 1.00 52.78 81 LEU A CA 1
ATOM 584 C C . LEU A 1 81 ? 23.773 27.571 -21.996 1.00 52.78 81 LEU A C 1
ATOM 586 O O . LEU A 1 81 ? 22.709 28.172 -22.188 1.00 52.78 81 LEU A O 1
ATOM 590 N N . PRO A 1 82 ? 24.405 26.922 -22.986 1.00 54.75 82 PRO A N 1
ATOM 591 C CA . PRO A 1 82 ? 23.749 26.632 -24.253 1.00 54.75 82 PRO A CA 1
ATOM 592 C C . PRO A 1 82 ? 22.573 25.692 -23.974 1.00 54.75 82 PRO A C 1
ATOM 594 O O . PRO A 1 82 ? 22.759 24.617 -23.412 1.00 54.75 82 PRO A O 1
ATOM 597 N N . MET A 1 83 ? 21.350 26.127 -24.281 1.00 43.91 83 MET A N 1
ATOM 598 C CA . MET A 1 83 ? 20.153 25.408 -23.824 1.00 43.91 83 MET A CA 1
ATOM 599 C C . MET A 1 83 ? 19.808 24.177 -24.676 1.00 43.91 83 MET A C 1
ATOM 601 O O . MET A 1 83 ? 19.025 23.370 -24.196 1.00 43.91 83 MET A O 1
ATOM 605 N N . LEU A 1 84 ? 20.393 23.984 -25.871 1.00 50.31 84 LEU A N 1
ATOM 606 C CA . LEU A 1 84 ? 20.205 22.807 -26.743 1.00 50.31 84 LEU A CA 1
ATOM 607 C C . LEU A 1 84 ? 21.425 22.592 -27.679 1.00 50.31 84 LEU A C 1
ATOM 609 O O . LEU A 1 84 ? 22.202 23.519 -27.899 1.00 50.31 84 LEU A O 1
ATOM 613 N N . GLY A 1 85 ? 21.596 21.356 -28.176 1.00 51.03 85 GLY A N 1
ATOM 614 C CA . GLY A 1 85 ? 22.785 20.818 -28.869 1.00 51.03 85 GLY A CA 1
ATOM 615 C C . GLY A 1 85 ? 23.155 21.388 -30.263 1.00 51.03 85 GLY A C 1
ATOM 616 O O . GLY A 1 85 ? 22.564 22.356 -30.726 1.00 51.03 85 GLY A O 1
ATOM 617 N N . PRO A 1 86 ? 24.171 20.801 -30.936 1.00 37.75 86 PRO A N 1
ATOM 618 C CA . PRO A 1 86 ? 25.156 21.535 -31.751 1.00 37.75 86 PRO A CA 1
ATOM 619 C C . PRO A 1 86 ? 24.746 22.017 -33.152 1.00 37.75 86 PRO A C 1
ATOM 621 O O . PRO A 1 86 ? 25.496 22.790 -33.744 1.00 37.75 86 PRO A O 1
ATOM 624 N N . ASN A 1 87 ? 23.589 21.636 -33.691 1.00 48.19 87 ASN A N 1
ATOM 625 C CA . ASN A 1 87 ? 23.176 22.064 -35.030 1.00 48.19 87 ASN A CA 1
ATOM 626 C C . ASN A 1 87 ? 21.913 22.915 -34.929 1.00 48.19 87 ASN A C 1
ATOM 628 O O . ASN A 1 87 ? 20.967 22.472 -34.301 1.00 48.19 87 ASN A O 1
ATOM 632 N N . HIS A 1 88 ? 21.924 24.118 -35.514 1.00 44.81 88 HIS A N 1
ATOM 633 C CA . HIS A 1 88 ? 20.818 24.798 -36.215 1.00 44.81 88 HIS A CA 1
ATOM 634 C C . HIS A 1 88 ? 20.997 26.324 -36.158 1.00 44.81 88 HIS A C 1
ATOM 636 O O . HIS A 1 88 ? 20.990 26.971 -35.109 1.00 44.81 88 HIS A O 1
ATOM 642 N N . HIS A 1 89 ? 21.140 26.914 -37.340 1.00 45.09 89 HIS A N 1
ATOM 643 C CA . HIS A 1 89 ? 21.313 28.348 -37.554 1.00 45.09 89 HIS A CA 1
ATOM 644 C C . HIS A 1 89 ? 20.002 29.150 -37.412 1.00 45.09 89 HIS A C 1
ATOM 646 O O . HIS A 1 89 ? 20.034 30.368 -37.567 1.00 45.09 89 HIS A O 1
ATOM 652 N N . ASP A 1 90 ? 18.898 28.500 -37.021 1.00 48.06 90 ASP A N 1
ATOM 653 C CA . ASP A 1 90 ? 17.534 29.048 -37.084 1.00 48.06 90 ASP A CA 1
ATOM 654 C C . ASP A 1 90 ? 16.950 29.503 -35.734 1.00 48.06 90 ASP A C 1
ATOM 656 O O . ASP A 1 90 ? 15.850 30.050 -35.688 1.00 48.06 90 ASP A O 1
ATOM 660 N N . LEU A 1 91 ? 17.669 29.326 -34.618 1.00 45.78 91 LEU A N 1
ATOM 661 C CA . LEU A 1 91 ? 17.235 29.879 -33.330 1.00 45.78 91 LEU A CA 1
ATOM 662 C C . LEU A 1 91 ? 17.562 31.383 -33.244 1.00 45.78 91 LEU A C 1
ATOM 664 O O . LEU A 1 91 ? 18.722 31.759 -33.472 1.00 45.78 91 LEU A O 1
ATOM 668 N N . PRO A 1 92 ? 16.595 32.242 -32.856 1.00 52.47 92 PRO A N 1
ATOM 669 C CA . PRO A 1 92 ? 16.859 33.616 -32.435 1.00 52.47 92 PRO A CA 1
ATOM 670 C C . PRO A 1 92 ? 18.018 33.660 -31.429 1.00 52.47 92 PRO A C 1
ATOM 672 O O . PRO A 1 92 ? 18.134 32.793 -30.562 1.00 52.47 92 PRO A O 1
ATOM 675 N N . GLY A 1 93 ? 18.935 34.622 -31.575 1.00 53.19 93 GLY A N 1
ATOM 676 C CA . GLY A 1 93 ? 20.199 34.643 -30.819 1.00 53.19 93 GLY A CA 1
ATOM 677 C C . GLY A 1 93 ? 20.029 34.645 -29.293 1.00 53.19 93 GLY A C 1
ATOM 678 O O . GLY A 1 93 ? 20.897 34.154 -28.575 1.00 53.19 93 GLY A O 1
ATOM 679 N N . ASP A 1 94 ? 18.893 35.132 -28.809 1.00 53.50 94 ASP A N 1
ATOM 680 C CA . ASP A 1 94 ? 18.456 35.159 -27.415 1.00 53.50 94 ASP A CA 1
ATOM 681 C C . ASP A 1 94 ? 17.978 33.801 -26.867 1.00 53.50 94 ASP A C 1
ATOM 683 O O . ASP A 1 94 ? 17.926 33.630 -25.652 1.00 53.50 94 ASP A O 1
ATOM 687 N N . LEU A 1 95 ? 17.723 32.809 -27.727 1.00 48.91 95 LEU A N 1
ATOM 688 C CA . LEU A 1 95 ? 17.368 31.436 -27.336 1.00 48.91 95 LEU A CA 1
ATOM 689 C C . LEU A 1 95 ? 18.553 30.457 -27.377 1.00 48.91 95 LEU A C 1
ATOM 691 O O . LEU A 1 95 ? 18.428 29.313 -26.945 1.00 48.91 95 LEU A O 1
ATOM 695 N N . LYS A 1 96 ? 19.731 30.895 -27.844 1.00 56.59 96 LYS A N 1
ATOM 696 C CA . LYS A 1 96 ? 20.952 30.065 -27.880 1.00 56.59 96 LYS A CA 1
ATOM 697 C C . LYS A 1 96 ? 21.634 29.932 -26.515 1.00 56.59 96 LYS A C 1
ATOM 699 O O . LYS A 1 96 ? 22.451 29.035 -26.331 1.00 56.59 96 LYS A O 1
ATOM 704 N N . GLN A 1 97 ? 21.324 30.819 -25.566 1.00 56.84 97 GLN A N 1
ATOM 705 C CA . GLN A 1 97 ? 21.902 30.838 -24.220 1.00 56.84 97 GLN A CA 1
ATOM 706 C C . GLN A 1 97 ? 20.818 31.113 -23.171 1.00 56.84 97 GLN A C 1
ATOM 708 O O . GLN A 1 97 ? 20.209 32.180 -23.163 1.00 56.84 97 GLN A O 1
ATOM 713 N N . GLY A 1 98 ? 20.604 30.186 -22.240 1.00 54.72 98 GLY A N 1
ATOM 714 C CA . GLY A 1 98 ? 19.699 30.369 -21.100 1.00 54.72 98 GLY A CA 1
ATOM 715 C C . GLY A 1 98 ? 20.473 30.438 -19.790 1.00 54.72 98 GLY A C 1
ATOM 716 O O . GLY A 1 98 ? 21.538 29.839 -19.657 1.00 54.72 98 GLY A O 1
ATOM 717 N N . LYS A 1 99 ? 19.959 31.184 -18.809 1.00 56.16 99 LYS A N 1
ATOM 718 C CA . LYS A 1 99 ? 20.477 31.148 -17.436 1.00 56.16 99 LYS A CA 1
ATOM 719 C C . LYS A 1 99 ? 19.666 30.131 -16.649 1.00 56.16 99 LYS A C 1
ATOM 721 O O . LYS A 1 99 ? 18.442 30.215 -16.628 1.00 56.16 99 LYS A O 1
ATOM 726 N N . TYR A 1 100 ? 20.345 29.177 -16.025 1.00 46.72 100 TYR A N 1
ATOM 727 C CA . TYR A 1 100 ? 19.690 28.179 -15.188 1.00 46.72 100 TYR A CA 1
ATOM 728 C C . TYR A 1 100 ? 19.336 28.784 -13.824 1.00 46.72 100 TYR A C 1
ATOM 730 O O . TYR A 1 100 ? 20.204 29.324 -13.137 1.00 46.72 100 TYR A O 1
ATOM 738 N N . PHE A 1 101 ? 18.069 28.677 -13.422 1.00 41.59 101 PHE A N 1
ATOM 739 C CA . PHE A 1 101 ? 17.602 29.043 -12.086 1.00 41.59 101 PHE A CA 1
ATOM 740 C C . PHE A 1 101 ? 17.127 27.775 -11.381 1.00 41.59 101 PHE A C 1
ATOM 742 O O . PHE A 1 101 ? 16.251 27.075 -11.885 1.00 41.59 101 PHE A O 1
ATOM 749 N N . ALA A 1 102 ? 17.689 27.472 -10.212 1.00 41.12 102 ALA A N 1
ATOM 750 C CA . ALA A 1 102 ? 17.204 26.363 -9.400 1.00 41.12 102 ALA A CA 1
ATOM 751 C C . ALA A 1 102 ? 15.766 26.659 -8.930 1.00 41.12 102 ALA A C 1
ATOM 753 O O . ALA A 1 102 ? 15.510 27.669 -8.270 1.00 41.12 102 ALA A O 1
ATOM 754 N N . TYR A 1 103 ? 14.819 25.789 -9.282 1.00 33.03 103 TYR A N 1
ATOM 755 C CA . TYR A 1 103 ? 13.412 25.942 -8.916 1.00 33.03 103 TYR A CA 1
ATOM 756 C C . TYR A 1 103 ? 13.220 25.887 -7.389 1.00 33.03 103 TYR A C 1
ATOM 758 O O . TYR A 1 103 ? 13.633 24.929 -6.734 1.00 33.03 103 TYR A O 1
ATOM 766 N N . THR A 1 104 ? 12.564 26.906 -6.821 1.00 35.97 104 THR A N 1
ATOM 767 C CA . THR A 1 104 ? 12.215 26.974 -5.391 1.00 35.97 104 THR A CA 1
ATOM 768 C C . THR A 1 104 ? 10.689 27.122 -5.256 1.00 35.97 104 THR A C 1
ATOM 770 O O . THR A 1 104 ? 10.177 28.204 -5.536 1.00 35.97 104 THR A O 1
ATOM 773 N N . PRO A 1 105 ? 9.929 26.072 -4.882 1.00 35.53 105 PRO A N 1
ATOM 774 C CA . PRO A 1 105 ? 8.463 26.129 -4.864 1.00 35.53 105 PRO A CA 1
ATOM 775 C C . PRO A 1 105 ? 7.890 26.999 -3.731 1.00 35.53 105 PRO A C 1
ATOM 777 O O . PRO A 1 105 ? 8.512 27.185 -2.681 1.00 35.53 105 PRO A O 1
ATOM 780 N N . ALA A 1 106 ? 6.661 27.491 -3.933 1.00 38.84 106 ALA A N 1
ATOM 781 C CA . ALA A 1 106 ? 5.920 28.334 -2.992 1.00 38.84 106 ALA A CA 1
ATOM 782 C C . ALA A 1 106 ? 5.618 27.633 -1.646 1.00 38.84 106 ALA A C 1
ATOM 784 O O . ALA A 1 106 ? 5.316 26.440 -1.585 1.00 38.84 106 ALA A O 1
ATOM 785 N N . LYS A 1 107 ? 5.653 28.405 -0.547 1.00 37.75 107 LYS A N 1
ATOM 786 C CA . LYS A 1 107 ? 5.637 27.934 0.860 1.00 37.75 107 LYS A CA 1
ATOM 787 C C . LYS A 1 107 ? 4.441 27.055 1.268 1.00 37.75 107 LYS A C 1
ATOM 789 O O . LYS A 1 107 ? 4.532 26.348 2.270 1.00 37.75 107 LYS A O 1
ATOM 794 N N . THR A 1 108 ? 3.324 27.094 0.548 1.00 33.94 108 THR A N 1
ATOM 795 C CA . THR A 1 108 ? 2.103 26.323 0.849 1.00 33.94 108 THR A CA 1
ATOM 796 C C . THR A 1 108 ? 2.158 24.891 0.308 1.00 33.94 108 THR A C 1
ATOM 798 O O . THR A 1 108 ? 1.782 23.965 1.026 1.00 33.94 108 THR A O 1
ATOM 801 N N . LEU A 1 109 ? 2.741 24.682 -0.879 1.00 35.41 109 LEU A N 1
ATOM 802 C CA . LEU A 1 109 ? 3.047 23.354 -1.442 1.00 35.41 109 LEU A CA 1
ATOM 803 C C . LEU A 1 109 ? 4.070 22.585 -0.590 1.00 35.41 109 LEU A C 1
ATOM 805 O O . LEU A 1 109 ? 4.002 21.362 -0.463 1.00 35.41 109 LEU A O 1
ATOM 809 N N . VAL A 1 110 ? 4.950 23.320 0.095 1.00 40.28 110 VAL A N 1
ATOM 810 C CA . VAL A 1 110 ? 5.965 22.766 0.996 1.00 40.28 110 VAL A CA 1
ATOM 811 C C . VAL A 1 110 ? 5.353 21.990 2.163 1.00 40.28 110 VAL A C 1
ATOM 813 O O . VAL A 1 110 ? 6.003 21.075 2.629 1.00 40.28 110 VAL A O 1
ATOM 816 N N . LYS A 1 111 ? 4.131 22.259 2.648 1.00 37.75 111 LYS A N 1
ATOM 817 C CA . LYS A 1 111 ? 3.584 21.532 3.819 1.00 37.75 111 LYS A CA 1
ATOM 818 C C . LYS A 1 111 ? 2.991 20.158 3.493 1.00 37.75 111 LYS A C 1
ATOM 820 O O . LYS A 1 111 ? 3.195 19.237 4.277 1.00 37.75 111 LYS A O 1
ATOM 825 N N . ALA A 1 112 ? 2.303 20.013 2.360 1.00 38.31 112 ALA A N 1
ATOM 826 C CA . ALA A 1 112 ? 1.764 18.722 1.918 1.00 38.31 112 ALA A CA 1
ATOM 827 C C . ALA A 1 112 ? 2.874 17.799 1.386 1.00 38.31 112 ALA A C 1
ATOM 829 O O . ALA A 1 112 ? 2.827 16.590 1.587 1.00 38.31 112 ALA A O 1
ATOM 830 N N . GLN A 1 113 ? 3.919 18.382 0.787 1.00 37.91 113 GLN A N 1
ATOM 831 C CA . GLN A 1 113 ? 5.119 17.649 0.389 1.00 37.91 113 GLN A CA 1
ATOM 832 C C . GLN A 1 113 ? 6.169 17.538 1.506 1.00 37.91 113 GLN A C 1
ATOM 834 O O . GLN A 1 113 ? 7.041 16.693 1.386 1.00 37.91 113 GLN A O 1
ATOM 839 N N . ALA A 1 114 ? 6.093 18.295 2.613 1.00 39.94 114 ALA A N 1
ATOM 840 C CA . ALA A 1 114 ? 7.093 18.265 3.696 1.00 39.94 114 ALA A CA 1
ATOM 841 C C . ALA A 1 114 ? 7.191 16.927 4.429 1.00 39.94 114 ALA A C 1
ATOM 843 O O . ALA A 1 114 ? 8.253 16.620 4.961 1.00 39.94 114 ALA A O 1
ATOM 844 N N . SER A 1 115 ? 6.114 16.148 4.517 1.00 39.78 115 SER A N 1
ATOM 845 C CA . SER A 1 115 ? 6.159 14.814 5.130 1.00 39.78 115 SER A CA 1
ATOM 846 C C . SER A 1 115 ? 6.832 13.793 4.210 1.00 39.78 115 SER A C 1
ATOM 848 O O . SER A 1 115 ? 7.601 12.970 4.694 1.00 39.78 115 SER A O 1
ATOM 850 N N . LEU A 1 116 ? 6.641 13.913 2.892 1.00 38.16 116 LEU A N 1
ATOM 851 C CA . LEU A 1 116 ? 7.367 13.137 1.878 1.00 38.16 116 LEU A CA 1
ATOM 852 C C . LEU A 1 116 ? 8.813 13.638 1.687 1.00 38.16 116 LEU A C 1
ATOM 854 O O . LEU A 1 116 ? 9.717 12.853 1.430 1.00 38.16 116 LEU A O 1
ATOM 858 N N . SER A 1 117 ? 9.061 14.937 1.871 1.00 33.75 117 SER A N 1
ATOM 859 C CA . SER A 1 117 ? 10.358 15.581 1.637 1.00 33.75 117 SER A CA 1
ATOM 860 C C . SER A 1 117 ? 11.256 15.657 2.876 1.00 33.75 117 SER A C 1
ATOM 862 O O . SER A 1 117 ? 12.401 16.088 2.758 1.00 33.75 117 SER A O 1
ATOM 864 N N . LYS A 1 118 ? 10.773 15.294 4.074 1.00 35.50 118 LYS A N 1
ATOM 865 C CA . LYS A 1 118 ? 11.592 15.241 5.305 1.00 35.50 118 LYS A CA 1
ATOM 866 C C . LYS A 1 118 ? 12.346 13.926 5.492 1.00 35.50 118 LYS A C 1
ATOM 868 O O . LYS A 1 118 ? 13.300 13.920 6.259 1.00 35.50 118 LYS A O 1
ATOM 873 N N . VAL A 1 119 ? 11.989 12.869 4.763 1.00 41.66 119 VAL A N 1
ATOM 874 C CA . VAL A 1 119 ? 12.836 11.667 4.632 1.00 41.66 119 VAL A CA 1
ATOM 875 C C . VAL A 1 119 ? 14.044 11.946 3.715 1.00 41.66 119 VAL A C 1
ATOM 877 O O . VAL A 1 119 ? 15.044 11.246 3.776 1.00 41.66 119 VAL A O 1
ATOM 880 N N . TYR A 1 120 ? 14.012 13.034 2.932 1.00 34.97 120 TYR A N 1
ATOM 881 C CA . TYR A 1 120 ? 14.970 13.288 1.852 1.00 34.97 120 TYR A CA 1
ATOM 882 C C . TYR A 1 120 ? 15.477 14.740 1.777 1.00 34.97 120 TYR A C 1
ATOM 884 O O . TYR A 1 120 ? 15.396 15.351 0.712 1.00 34.97 120 TYR A O 1
ATOM 892 N N . ARG A 1 121 ? 16.012 15.335 2.862 1.00 26.75 121 ARG A N 1
ATOM 893 C CA . ARG A 1 121 ? 16.819 16.581 2.741 1.00 26.75 121 ARG A CA 1
ATOM 894 C C . ARG A 1 121 ? 17.635 16.958 3.988 1.00 26.75 121 ARG A C 1
ATOM 896 O O . ARG A 1 121 ? 17.035 17.146 5.040 1.00 26.75 121 ARG A O 1
ATOM 903 N N . LYS A 1 122 ? 18.939 17.252 3.813 1.00 32.25 122 LYS A N 1
ATOM 904 C CA . LYS A 1 122 ? 19.635 18.530 4.155 1.00 32.25 122 LYS A CA 1
ATOM 905 C C . LYS A 1 122 ? 21.045 18.542 3.523 1.00 32.25 122 LYS A C 1
ATOM 907 O O . LYS A 1 122 ? 21.752 17.560 3.644 1.00 32.25 122 LYS A O 1
ATOM 912 N N . VAL A 1 123 ? 21.389 19.497 2.654 1.00 32.81 123 VAL A N 1
ATOM 913 C CA . VAL A 1 123 ? 21.933 20.876 2.809 1.00 32.81 123 VAL A CA 1
ATOM 914 C C . VAL A 1 123 ? 23.364 20.862 2.260 1.00 32.81 123 VAL A C 1
ATOM 916 O O . VAL A 1 123 ? 24.262 20.335 2.900 1.00 32.81 123 VAL A O 1
ATOM 919 N N . ALA A 1 124 ? 23.515 21.492 1.087 1.00 37.72 124 ALA A N 1
ATOM 920 C CA . ALA A 1 124 ? 24.756 21.771 0.350 1.00 37.72 124 ALA A CA 1
ATOM 921 C C . ALA A 1 124 ? 25.301 20.715 -0.644 1.00 37.72 124 ALA A C 1
ATOM 923 O O . ALA A 1 124 ? 26.504 20.708 -0.880 1.00 37.72 124 ALA A O 1
ATOM 924 N N . ASP A 1 125 ? 24.452 19.914 -1.308 1.00 33.56 125 ASP A N 1
ATOM 925 C CA . ASP A 1 125 ? 24.898 18.964 -2.351 1.00 33.56 125 ASP A CA 1
ATOM 926 C C . ASP A 1 125 ? 24.209 19.202 -3.726 1.00 33.56 125 ASP A C 1
ATOM 928 O O . ASP A 1 125 ? 22.975 19.297 -3.767 1.00 33.56 125 ASP A O 1
ATOM 932 N N . PRO A 1 126 ? 24.959 19.341 -4.844 1.00 36.06 126 PRO A N 1
ATOM 933 C CA . PRO A 1 126 ? 24.439 19.532 -6.208 1.00 36.06 126 PRO A CA 1
ATOM 934 C C . PRO A 1 126 ? 23.693 18.335 -6.846 1.00 36.06 126 PRO A C 1
ATOM 936 O O . PRO A 1 126 ? 23.190 18.495 -7.958 1.00 36.06 126 PRO A O 1
ATOM 939 N N . ILE A 1 127 ? 23.558 17.178 -6.178 1.00 40.41 127 ILE A N 1
ATOM 940 C CA . ILE A 1 127 ? 22.810 15.993 -6.670 1.00 40.41 127 ILE A CA 1
ATOM 941 C C . ILE A 1 127 ? 21.635 15.639 -5.731 1.00 40.41 127 ILE A C 1
ATOM 943 O O . ILE A 1 127 ? 21.625 14.618 -5.048 1.00 40.41 127 ILE A O 1
ATOM 947 N N . ALA A 1 128 ? 20.608 16.487 -5.654 1.00 25.00 128 ALA A N 1
ATOM 948 C CA . ALA A 1 128 ? 19.489 16.269 -4.728 1.00 25.00 128 ALA A CA 1
ATOM 949 C C . ALA A 1 128 ? 18.276 15.577 -5.394 1.00 25.00 128 ALA A C 1
ATOM 951 O O . ALA A 1 128 ? 17.397 16.266 -5.912 1.00 25.00 128 ALA A O 1
ATOM 952 N N . GLY A 1 129 ? 18.196 14.234 -5.323 1.00 30.73 129 GLY A N 1
ATOM 953 C CA . GLY A 1 129 ? 16.981 13.451 -5.635 1.00 30.73 129 GLY A CA 1
ATOM 954 C C . GLY A 1 129 ? 17.160 12.186 -6.487 1.00 30.73 129 GLY A C 1
ATOM 955 O O . GLY A 1 129 ? 16.530 12.089 -7.533 1.00 30.73 129 GLY A O 1
ATOM 956 N N . HIS A 1 130 ? 17.984 11.207 -6.099 1.00 35.72 130 HIS A N 1
ATOM 957 C CA . HIS A 1 130 ? 18.087 9.948 -6.862 1.00 35.72 130 HIS A CA 1
ATOM 958 C C . HIS A 1 130 ? 17.291 8.812 -6.208 1.00 35.72 130 HIS A C 1
ATOM 960 O O . HIS A 1 130 ? 17.762 8.135 -5.297 1.00 35.72 130 HIS A O 1
ATOM 966 N N . VAL A 1 131 ? 16.075 8.609 -6.725 1.00 32.31 131 VAL A N 1
ATOM 967 C CA . VAL A 1 131 ? 15.424 7.295 -6.806 1.00 32.31 131 VAL A CA 1
ATOM 968 C C . VAL A 1 131 ? 15.334 6.958 -8.292 1.00 32.31 131 VAL A C 1
ATOM 970 O O . VAL A 1 131 ? 14.856 7.787 -9.062 1.00 32.31 131 VAL A O 1
ATOM 973 N N . GLY A 1 132 ? 15.768 5.754 -8.666 1.00 33.03 132 GLY A N 1
ATOM 974 C CA . GLY A 1 132 ? 15.617 5.196 -10.009 1.00 33.03 132 GLY A CA 1
ATOM 975 C C . GLY A 1 132 ? 16.621 5.735 -11.025 1.00 33.03 132 GLY A C 1
ATOM 976 O O . GLY A 1 132 ? 16.821 6.938 -11.165 1.00 33.03 132 GLY A O 1
ATOM 977 N N . MET A 1 133 ? 17.252 4.820 -11.754 1.00 32.88 133 MET A N 1
ATOM 978 C CA . MET A 1 133 ? 17.991 5.129 -12.972 1.00 32.88 133 MET A CA 1
ATOM 979 C C . MET A 1 133 ? 17.041 5.817 -13.973 1.00 32.88 133 MET A C 1
ATOM 981 O O . MET A 1 133 ? 16.319 5.162 -14.712 1.00 32.88 133 MET A O 1
ATOM 985 N N . SER A 1 134 ? 17.017 7.151 -13.981 1.00 32.81 134 SER A N 1
ATOM 986 C CA . SER A 1 134 ? 16.514 7.930 -15.113 1.00 32.81 134 SER A CA 1
ATOM 987 C C . SER A 1 134 ? 17.704 8.313 -15.977 1.00 32.81 134 SER A C 1
ATOM 989 O O . SER A 1 134 ? 18.245 9.413 -15.904 1.00 32.81 134 SER A O 1
ATOM 991 N N . THR A 1 135 ? 18.111 7.375 -16.805 1.00 36.22 135 THR A N 1
ATOM 992 C CA . THR A 1 135 ? 19.070 7.544 -17.900 1.00 36.22 135 THR A CA 1
ATOM 993 C C . THR A 1 135 ? 18.431 8.169 -19.148 1.00 36.22 135 THR A C 1
ATOM 995 O O . THR A 1 135 ? 19.136 8.607 -20.059 1.00 36.22 135 THR A O 1
ATOM 998 N N . ALA A 1 136 ? 17.096 8.255 -19.179 1.00 32.78 136 ALA A N 1
ATOM 999 C CA . ALA A 1 136 ? 16.314 8.736 -20.317 1.00 32.78 136 ALA A CA 1
ATOM 1000 C C . ALA A 1 136 ? 16.303 10.267 -20.486 1.00 32.78 136 ALA A C 1
ATOM 1002 O O . ALA A 1 136 ? 15.943 10.764 -21.549 1.00 32.78 136 ALA A O 1
ATOM 1003 N N . ALA A 1 137 ? 16.717 11.040 -19.480 1.00 34.03 137 ALA A N 1
ATOM 1004 C CA . ALA A 1 137 ? 16.711 12.496 -19.571 1.00 34.03 137 ALA A CA 1
ATOM 1005 C C . ALA A 1 137 ? 17.941 13.087 -18.885 1.00 34.03 137 ALA A C 1
ATOM 1007 O O . ALA A 1 137 ? 17.911 13.318 -17.681 1.00 34.03 137 ALA A O 1
ATOM 1008 N N . LEU A 1 138 ? 19.009 13.303 -19.663 1.00 30.38 138 LEU A N 1
ATOM 1009 C CA . LEU A 1 138 ? 19.919 14.465 -19.646 1.00 30.38 138 LEU A CA 1
ATOM 1010 C C . LEU A 1 138 ? 21.288 14.084 -20.241 1.00 30.38 138 LEU A C 1
ATOM 1012 O O . LEU A 1 138 ? 21.958 13.162 -19.785 1.00 30.38 138 LEU A O 1
ATOM 1016 N N . ALA A 1 139 ? 21.751 14.860 -21.220 1.00 27.39 139 ALA A N 1
ATOM 1017 C CA . ALA A 1 139 ? 23.176 14.985 -21.517 1.00 27.39 139 ALA A CA 1
ATOM 1018 C C . ALA A 1 139 ? 23.746 16.189 -20.745 1.00 27.39 139 ALA A C 1
ATOM 1020 O O . ALA A 1 139 ? 23.055 17.196 -20.606 1.00 27.39 139 ALA A O 1
ATOM 1021 N N . PRO A 1 140 ? 25.041 16.192 -20.407 1.00 41.25 140 PRO A N 1
ATOM 1022 C CA . PRO A 1 140 ? 25.756 15.267 -19.545 1.00 41.25 140 PRO A CA 1
ATOM 1023 C C . PRO A 1 140 ? 25.990 15.897 -18.158 1.00 41.25 140 PRO A C 1
ATOM 1025 O O . PRO A 1 140 ? 26.415 17.049 -18.051 1.00 41.25 140 PRO A O 1
ATOM 1028 N N . VAL A 1 141 ? 25.823 15.115 -17.090 1.00 38.09 141 VAL A N 1
ATOM 1029 C CA . VAL A 1 141 ? 26.633 15.343 -15.887 1.00 38.09 141 VAL A CA 1
ATOM 1030 C C . VAL A 1 141 ? 28.061 15.054 -16.333 1.00 38.09 141 VAL A C 1
ATOM 1032 O O . VAL A 1 141 ? 28.337 13.947 -16.774 1.00 38.09 141 VAL A O 1
ATOM 1035 N N . ASP A 1 142 ? 28.890 16.090 -16.385 1.00 37.47 142 ASP A N 1
ATOM 1036 C CA . ASP A 1 142 ? 30.317 16.080 -16.714 1.00 37.47 142 ASP A CA 1
ATOM 1037 C C . ASP A 1 142 ? 30.905 14.717 -17.169 1.00 37.47 142 ASP A C 1
ATOM 1039 O O . ASP A 1 142 ? 31.453 13.957 -16.369 1.00 37.47 142 ASP A O 1
ATOM 1043 N N . ARG A 1 143 ? 30.806 14.401 -18.474 1.00 45.34 143 ARG A N 1
ATOM 1044 C CA . ARG A 1 143 ? 31.412 13.200 -19.101 1.00 45.34 143 ARG A CA 1
ATOM 1045 C C . ARG A 1 143 ? 32.948 13.171 -18.993 1.00 45.34 143 ARG A C 1
ATOM 1047 O O . ARG A 1 143 ? 33.572 12.246 -19.507 1.00 45.34 143 ARG A O 1
ATOM 1054 N N . LEU A 1 144 ? 33.584 14.183 -18.397 1.00 45.34 144 LEU A N 1
ATOM 1055 C CA . LEU A 1 144 ? 35.041 14.320 -18.397 1.00 45.34 144 LEU A CA 1
ATOM 1056 C C . LEU A 1 144 ? 35.752 13.356 -17.438 1.00 45.34 144 LEU A C 1
ATOM 1058 O O . LEU A 1 144 ? 36.952 13.138 -17.595 1.00 45.34 144 LEU A O 1
ATOM 1062 N N . GLY A 1 145 ? 35.045 12.731 -16.494 1.00 61.69 145 GLY A N 1
ATOM 1063 C CA . GLY A 1 145 ? 35.621 11.709 -15.621 1.00 61.69 145 GLY A CA 1
ATOM 1064 C C . GLY A 1 145 ? 35.086 10.319 -15.934 1.00 61.69 145 GLY A C 1
ATOM 1065 O O . GLY A 1 145 ? 34.067 9.941 -15.365 1.00 61.69 145 GLY A O 1
ATOM 1066 N N . LYS A 1 146 ? 35.786 9.537 -16.770 1.00 78.38 146 LYS A N 1
ATOM 1067 C CA . LYS A 1 146 ? 35.586 8.077 -16.796 1.00 78.38 146 LYS A CA 1
ATOM 1068 C C . LYS A 1 146 ? 35.823 7.545 -15.382 1.00 78.38 146 LYS A C 1
ATOM 1070 O O . LYS A 1 146 ? 36.910 7.734 -14.831 1.00 78.38 146 LYS A O 1
ATOM 1075 N N . VAL A 1 147 ? 34.814 6.922 -14.784 1.00 86.56 147 VAL A N 1
ATOM 1076 C CA . VAL A 1 147 ? 34.945 6.240 -13.491 1.00 86.56 147 VAL A CA 1
ATOM 1077 C C . VAL A 1 147 ? 35.324 4.801 -13.798 1.00 86.56 147 VAL A C 1
ATOM 1079 O O . VAL A 1 147 ? 34.660 4.154 -14.602 1.00 86.56 147 VAL A O 1
ATOM 1082 N N . SER A 1 148 ? 36.407 4.293 -13.206 1.00 92.81 148 SER A N 1
ATOM 1083 C CA . SER A 1 148 ? 36.741 2.886 -13.414 1.00 92.81 148 SER A CA 1
ATOM 1084 C C . SER A 1 148 ? 35.655 2.003 -12.784 1.00 92.81 148 SER A C 1
ATOM 1086 O O . SER A 1 148 ? 35.164 2.334 -11.698 1.00 92.81 148 SER A O 1
ATOM 1088 N N . PRO A 1 149 ? 35.329 0.846 -13.385 1.00 91.44 149 PRO A N 1
ATOM 1089 C CA . PRO A 1 149 ? 34.362 -0.091 -12.812 1.00 91.44 149 PRO A CA 1
ATOM 1090 C C . PRO A 1 149 ? 34.708 -0.485 -11.370 1.00 91.44 149 PRO A C 1
ATOM 1092 O O . PRO A 1 149 ? 33.828 -0.619 -10.530 1.00 91.44 149 PRO A O 1
ATOM 1095 N N . SER A 1 150 ? 36.002 -0.571 -11.039 1.00 93.50 150 SER A N 1
ATOM 1096 C CA . SER A 1 150 ? 36.484 -0.826 -9.675 1.00 93.50 150 SER A CA 1
ATOM 1097 C C . SER A 1 150 ? 36.153 0.292 -8.679 1.00 93.50 150 SER A C 1
ATOM 1099 O O . SER A 1 150 ? 35.794 0.011 -7.537 1.00 93.50 150 SER A O 1
ATOM 1101 N N . THR A 1 151 ? 36.253 1.561 -9.085 1.00 93.56 151 THR A N 1
ATOM 1102 C CA . THR A 1 151 ? 35.870 2.702 -8.241 1.00 93.56 151 THR A CA 1
ATOM 1103 C C . THR A 1 151 ? 34.357 2.776 -8.090 1.00 93.56 151 THR A C 1
ATOM 1105 O O . THR A 1 151 ? 33.872 3.006 -6.983 1.00 93.56 151 THR A O 1
ATOM 1108 N N . ALA A 1 152 ? 33.614 2.538 -9.172 1.00 91.31 152 ALA A N 1
ATOM 1109 C CA . ALA A 1 152 ? 32.160 2.463 -9.134 1.00 91.31 152 ALA A CA 1
ATOM 1110 C C . ALA A 1 152 ? 31.684 1.329 -8.211 1.00 91.31 152 ALA A C 1
ATOM 1112 O O . ALA A 1 152 ? 30.832 1.551 -7.354 1.00 91.31 152 ALA A O 1
ATOM 1113 N N . ALA A 1 153 ? 32.307 0.151 -8.290 1.00 94.19 153 ALA A N 1
ATOM 1114 C CA . ALA A 1 153 ? 31.967 -1.005 -7.464 1.00 94.19 153 ALA A CA 1
ATOM 1115 C C . ALA A 1 153 ? 32.152 -0.773 -5.955 1.00 94.19 153 ALA A C 1
ATOM 1117 O O . ALA A 1 153 ? 31.427 -1.352 -5.141 1.00 94.19 153 ALA A O 1
ATOM 1118 N N . ALA A 1 154 ? 33.091 0.098 -5.575 1.00 93.38 154 ALA A N 1
ATOM 1119 C CA . ALA A 1 154 ? 33.336 0.471 -4.185 1.00 93.38 154 ALA A CA 1
ATOM 1120 C C . ALA A 1 154 ? 32.301 1.463 -3.623 1.00 93.38 154 ALA A C 1
ATOM 1122 O O . ALA A 1 154 ? 32.230 1.644 -2.406 1.00 93.38 154 ALA A O 1
ATOM 1123 N N . TYR A 1 155 ? 31.496 2.115 -4.469 1.00 92.06 155 TYR A N 1
ATOM 1124 C CA . TYR A 1 155 ? 30.492 3.067 -4.003 1.00 92.06 155 TYR A CA 1
ATOM 1125 C C . TYR A 1 155 ? 29.376 2.357 -3.235 1.00 92.06 155 TYR A C 1
ATOM 1127 O O . TYR A 1 155 ? 28.850 1.331 -3.667 1.00 92.06 155 TYR A O 1
ATOM 1135 N N . HIS A 1 156 ? 29.002 2.911 -2.085 1.00 87.75 156 HIS A N 1
ATOM 1136 C CA . HIS A 1 156 ? 27.943 2.412 -1.216 1.00 87.75 156 HIS A CA 1
ATOM 1137 C C . HIS A 1 156 ? 27.177 3.602 -0.660 1.00 87.75 156 HIS A C 1
ATOM 1139 O O . HIS A 1 156 ? 27.791 4.477 -0.049 1.00 87.75 156 HIS A O 1
ATOM 1145 N N . ARG A 1 157 ? 25.854 3.654 -0.875 1.00 84.94 157 ARG A N 1
ATOM 1146 C CA . ARG A 1 157 ? 25.063 4.839 -0.493 1.00 84.94 157 ARG A CA 1
ATOM 1147 C C . ARG A 1 157 ? 25.087 5.107 1.009 1.00 84.94 157 ARG A C 1
ATOM 1149 O O . ARG A 1 157 ? 25.102 6.262 1.408 1.00 84.94 157 ARG A O 1
ATOM 1156 N N . GLU A 1 158 ? 25.123 4.040 1.809 1.00 88.94 158 GLU A N 1
ATOM 1157 C CA . GLU A 1 158 ? 25.183 4.131 3.267 1.00 88.94 158 GLU A CA 1
ATOM 1158 C C . GLU A 1 158 ? 26.217 3.154 3.853 1.00 88.94 158 GLU A C 1
ATOM 1160 O O . GLU A 1 158 ? 25.868 2.043 4.247 1.00 88.94 158 GLU A O 1
ATOM 1165 N N . PRO A 1 159 ? 27.518 3.506 3.846 1.00 89.69 159 PRO A N 1
ATOM 1166 C CA . PRO A 1 159 ? 28.599 2.593 4.232 1.00 89.69 159 PRO A CA 1
ATOM 1167 C C . PRO A 1 159 ? 28.487 2.053 5.664 1.00 89.69 159 PRO A C 1
ATOM 1169 O O . PRO A 1 159 ? 29.114 1.045 5.986 1.00 89.69 159 PRO A O 1
ATOM 1172 N N . SER A 1 160 ? 27.708 2.717 6.526 1.00 90.12 160 SER A N 1
ATOM 1173 C CA . SER A 1 160 ? 27.452 2.256 7.891 1.00 90.12 160 SER A CA 1
ATOM 1174 C C . SER A 1 160 ? 26.678 0.932 7.937 1.00 90.12 160 SER A C 1
ATOM 1176 O O . SER A 1 160 ? 26.986 0.104 8.788 1.00 90.12 160 SER A O 1
ATOM 1178 N N . TRP A 1 161 ? 25.777 0.664 6.983 1.00 90.81 161 TRP A N 1
ATOM 1179 C CA . TRP A 1 161 ? 25.036 -0.607 6.912 1.00 90.81 161 TRP A CA 1
ATOM 1180 C C . TRP A 1 161 ? 25.961 -1.793 6.629 1.00 90.81 161 TRP A C 1
ATOM 1182 O O . TRP A 1 161 ? 25.894 -2.815 7.302 1.00 90.81 161 TRP A O 1
ATOM 1192 N N . ALA A 1 162 ? 26.950 -1.617 5.748 1.00 87.38 162 ALA A N 1
ATOM 1193 C CA . ALA A 1 162 ? 27.973 -2.639 5.525 1.00 87.38 162 ALA A CA 1
ATOM 1194 C C . ALA A 1 162 ? 28.782 -2.956 6.801 1.00 87.38 162 ALA A C 1
ATOM 1196 O O . ALA A 1 162 ? 29.235 -4.086 6.993 1.00 87.38 162 ALA A O 1
ATOM 1197 N N . ALA A 1 163 ? 28.957 -1.975 7.696 1.00 88.06 163 ALA A N 1
ATOM 1198 C CA . ALA A 1 163 ? 29.645 -2.165 8.971 1.00 88.06 163 ALA A CA 1
ATOM 1199 C C . ALA A 1 163 ? 28.784 -2.883 10.030 1.00 88.06 163 ALA A C 1
ATOM 1201 O O . ALA A 1 163 ? 29.338 -3.450 10.976 1.00 88.06 163 ALA A O 1
ATOM 1202 N N . ASN A 1 164 ? 27.457 -2.910 9.865 1.00 86.62 164 ASN A N 1
ATOM 1203 C CA . ASN A 1 164 ? 26.538 -3.593 10.778 1.00 86.62 164 ASN A CA 1
ATOM 1204 C C . ASN A 1 164 ? 26.598 -5.127 10.640 1.00 86.62 164 ASN A C 1
ATOM 1206 O O . ASN A 1 164 ? 26.205 -5.860 11.558 1.00 86.62 164 ASN A O 1
ATOM 1210 N N . GLY A 1 165 ? 27.169 -5.635 9.542 1.00 86.81 165 GLY A N 1
ATOM 1211 C CA . GLY A 1 165 ? 27.249 -7.064 9.252 1.00 86.81 165 GLY A CA 1
ATOM 1212 C C . GLY A 1 165 ? 25.849 -7.657 9.100 1.00 86.81 165 GLY A C 1
ATOM 1213 O O . GLY A 1 165 ? 25.002 -7.092 8.428 1.00 86.81 165 GLY A O 1
ATOM 1214 N N . ASN A 1 166 ? 25.559 -8.769 9.777 1.00 83.81 166 ASN A N 1
ATOM 1215 C CA . ASN A 1 166 ? 24.232 -9.402 9.715 1.00 83.81 166 ASN A CA 1
ATOM 1216 C C . ASN A 1 166 ? 23.189 -8.724 10.625 1.00 83.81 166 ASN A C 1
ATOM 1218 O O . ASN A 1 166 ? 22.256 -9.392 11.071 1.00 83.81 166 ASN A O 1
ATOM 1222 N N . LYS A 1 167 ? 23.374 -7.460 11.010 1.00 87.25 167 LYS A N 1
ATOM 1223 C CA . LYS A 1 167 ? 22.459 -6.744 11.904 1.00 87.25 167 LYS A CA 1
ATOM 1224 C C . LYS A 1 167 ? 21.694 -5.706 11.104 1.00 87.25 167 LYS A C 1
ATOM 1226 O O . LYS A 1 167 ? 22.293 -4.928 10.388 1.00 87.25 167 LYS A O 1
ATOM 1231 N N . VAL A 1 168 ? 20.385 -5.682 11.296 1.00 90.38 168 VAL A N 1
ATOM 1232 C CA . VAL A 1 168 ? 19.477 -4.685 10.744 1.00 90.38 168 VAL A CA 1
ATOM 1233 C C . VAL A 1 168 ? 19.037 -3.763 11.876 1.00 90.38 168 VAL A C 1
ATOM 1235 O O . VAL A 1 168 ? 18.483 -4.229 12.873 1.00 90.38 168 VAL A O 1
ATOM 1238 N N . GLU A 1 169 ? 19.271 -2.463 11.730 1.00 88.94 169 GLU A N 1
ATOM 1239 C CA . GLU A 1 169 ? 18.954 -1.428 12.718 1.00 88.94 169 GLU A CA 1
ATOM 1240 C C . GLU A 1 169 ? 17.755 -0.561 12.301 1.00 88.94 169 GLU A C 1
ATOM 1242 O O . GLU A 1 169 ? 17.106 0.064 13.147 1.00 88.94 169 GLU A O 1
ATOM 1247 N N . SER A 1 170 ? 17.400 -0.552 11.011 1.00 88.69 170 SER A N 1
ATOM 1248 C CA . SER A 1 170 ? 16.282 0.233 10.469 1.00 88.69 170 SER A CA 1
ATOM 1249 C C . SER A 1 170 ? 15.489 -0.510 9.389 1.00 88.69 170 SER A C 1
ATOM 1251 O O . SER A 1 170 ? 15.979 -1.461 8.791 1.00 88.69 170 SER A O 1
ATOM 1253 N N . CYS A 1 171 ? 14.263 -0.059 9.093 1.00 87.81 171 CYS A N 1
ATOM 1254 C CA . CYS A 1 171 ? 13.490 -0.607 7.972 1.00 87.81 171 CYS A CA 1
ATOM 1255 C C . CYS A 1 171 ? 14.107 -0.302 6.602 1.00 87.81 171 CYS A C 1
ATOM 1257 O O . CYS A 1 171 ? 13.963 -1.104 5.682 1.00 87.81 171 CYS A O 1
ATOM 1259 N N . ALA A 1 172 ? 14.801 0.831 6.474 1.00 90.00 172 ALA A N 1
ATOM 1260 C CA . ALA A 1 172 ? 15.529 1.175 5.258 1.00 90.00 172 ALA A CA 1
ATOM 1261 C C . ALA A 1 172 ? 16.695 0.202 5.029 1.00 90.00 172 ALA A C 1
ATOM 1263 O O . ALA A 1 172 ? 16.861 -0.313 3.925 1.00 90.00 172 ALA A O 1
ATOM 1264 N N . GLU A 1 173 ? 17.434 -0.116 6.094 1.00 91.81 173 GLU A N 1
ATOM 1265 C CA . GLU A 1 173 ? 18.480 -1.138 6.075 1.00 91.81 173 GLU A CA 1
ATOM 1266 C C . GLU A 1 173 ? 17.895 -2.531 5.833 1.00 91.81 173 GLU A C 1
ATOM 1268 O O . GLU A 1 173 ? 18.376 -3.235 4.962 1.00 91.81 173 GLU A O 1
ATOM 1273 N N . TYR A 1 174 ? 16.793 -2.913 6.490 1.00 92.62 174 TYR A N 1
ATOM 1274 C CA . TYR A 1 174 ? 16.110 -4.186 6.219 1.00 92.62 174 TYR A CA 1
ATOM 1275 C C . TYR A 1 174 ? 15.809 -4.361 4.726 1.00 92.62 174 TYR A C 1
ATOM 1277 O O . TYR A 1 174 ? 16.106 -5.399 4.137 1.00 92.62 174 TYR A O 1
ATOM 1285 N N . ALA A 1 175 ? 15.219 -3.332 4.117 1.00 91.56 175 ALA A N 1
ATOM 1286 C CA . ALA A 1 175 ? 14.861 -3.344 2.711 1.00 91.56 175 ALA A CA 1
ATOM 1287 C C . ALA A 1 175 ? 16.098 -3.375 1.799 1.00 91.56 175 ALA A C 1
ATOM 1289 O O . ALA A 1 175 ? 16.083 -4.059 0.774 1.00 91.56 175 ALA A O 1
ATOM 1290 N N . TYR A 1 176 ? 17.163 -2.658 2.176 1.00 92.06 176 TYR A N 1
ATOM 1291 C CA . TYR A 1 176 ? 18.461 -2.694 1.498 1.00 92.06 176 TYR A CA 1
ATOM 1292 C C . TYR A 1 176 ? 19.050 -4.105 1.508 1.00 92.06 176 TYR A C 1
ATOM 1294 O O . TYR A 1 176 ? 19.305 -4.686 0.456 1.00 92.06 176 TYR A O 1
ATOM 1302 N N . GLU A 1 177 ? 19.182 -4.678 2.699 1.00 93.06 177 GLU A N 1
ATOM 1303 C CA . GLU A 1 177 ? 19.784 -5.979 2.967 1.00 93.06 177 GLU A CA 1
ATOM 1304 C C . GLU A 1 177 ? 18.994 -7.123 2.306 1.00 93.06 177 GLU A C 1
ATOM 1306 O O . GLU A 1 177 ? 19.588 -8.036 1.732 1.00 93.06 177 GLU A O 1
ATOM 1311 N N . ARG A 1 178 ? 17.653 -7.045 2.280 1.00 92.38 178 ARG A N 1
ATOM 1312 C CA . ARG A 1 178 ? 16.768 -8.023 1.610 1.00 92.38 178 ARG A CA 1
ATOM 1313 C C . ARG A 1 178 ? 16.872 -8.010 0.083 1.00 92.38 178 ARG A C 1
ATOM 1315 O O . ARG A 1 178 ? 16.470 -8.976 -0.555 1.00 92.38 178 ARG A O 1
ATOM 1322 N N . SER A 1 179 ? 17.396 -6.939 -0.513 1.00 91.19 179 SER A N 1
ATOM 1323 C CA . SER A 1 179 ? 17.628 -6.817 -1.961 1.00 91.19 179 SER A CA 1
ATOM 1324 C C . SER A 1 179 ? 19.101 -6.525 -2.282 1.00 91.19 179 SER A C 1
ATOM 1326 O O . SER A 1 179 ? 19.399 -5.921 -3.314 1.00 91.19 179 SER A O 1
ATOM 1328 N N . HIS A 1 180 ? 20.011 -6.955 -1.401 1.00 92.81 180 HIS A N 1
ATOM 1329 C CA . HIS A 1 180 ? 21.400 -6.499 -1.336 1.00 92.81 180 HIS A CA 1
ATOM 1330 C C . HIS A 1 180 ? 22.113 -6.453 -2.689 1.00 92.81 180 HIS A C 1
ATOM 1332 O O . HIS A 1 180 ? 22.511 -5.373 -3.115 1.00 92.81 180 HIS A O 1
ATOM 1338 N N . ASP A 1 181 ? 22.231 -7.573 -3.408 1.00 93.31 181 ASP A N 1
ATOM 1339 C CA . ASP A 1 181 ? 22.989 -7.611 -4.667 1.00 93.31 181 ASP A CA 1
ATOM 1340 C C . ASP A 1 181 ? 22.481 -6.617 -5.719 1.00 93.31 181 ASP A C 1
ATOM 1342 O O . ASP A 1 181 ? 23.271 -5.983 -6.418 1.00 93.31 181 ASP A O 1
ATOM 1346 N N . VAL A 1 182 ? 21.165 -6.428 -5.793 1.00 89.81 182 VAL A N 1
ATOM 1347 C CA . VAL A 1 182 ? 20.551 -5.498 -6.744 1.00 89.81 182 VAL A CA 1
ATOM 1348 C C . VAL A 1 182 ? 20.759 -4.055 -6.322 1.00 89.81 182 VAL A C 1
ATOM 1350 O O . VAL A 1 182 ? 21.068 -3.209 -7.157 1.00 89.81 182 VAL A O 1
ATOM 1353 N N . VAL A 1 183 ? 20.621 -3.747 -5.032 1.00 89.06 183 VAL A N 1
ATOM 1354 C CA . VAL A 1 183 ? 20.845 -2.376 -4.565 1.00 89.06 183 VAL A CA 1
ATOM 1355 C C . VAL A 1 183 ? 22.328 -2.010 -4.649 1.00 89.06 183 VAL A C 1
ATOM 1357 O O . VAL A 1 183 ? 22.650 -0.889 -5.040 1.00 89.06 183 VAL A O 1
ATOM 1360 N N . ARG A 1 184 ? 23.235 -2.961 -4.395 1.00 93.31 184 ARG A N 1
ATOM 1361 C CA . ARG A 1 184 ? 24.677 -2.803 -4.632 1.00 93.31 184 ARG A CA 1
ATOM 1362 C C . ARG A 1 184 ? 24.984 -2.524 -6.105 1.00 93.31 184 ARG A C 1
ATOM 1364 O O . ARG A 1 184 ? 25.780 -1.628 -6.380 1.00 93.31 184 ARG A O 1
ATOM 1371 N N . PHE A 1 185 ? 24.334 -3.222 -7.037 1.00 92.31 185 PHE A N 1
ATOM 1372 C CA . PHE A 1 185 ? 24.418 -2.911 -8.468 1.00 92.31 185 PHE A CA 1
ATOM 1373 C C . PHE A 1 185 ? 23.964 -1.490 -8.779 1.00 92.31 185 PHE A C 1
ATOM 1375 O O . PHE A 1 185 ? 24.689 -0.744 -9.426 1.00 92.31 185 PHE A O 1
ATOM 1382 N N . ILE A 1 186 ? 22.797 -1.085 -8.277 1.00 88.12 186 ILE A N 1
ATOM 1383 C CA . ILE A 1 186 ? 22.253 0.257 -8.511 1.00 88.12 186 ILE A CA 1
ATOM 1384 C C . ILE A 1 186 ? 23.180 1.335 -7.940 1.00 88.12 186 ILE A C 1
ATOM 1386 O O . ILE A 1 186 ? 23.377 2.368 -8.579 1.00 88.12 186 ILE A O 1
ATOM 1390 N N . ASP A 1 187 ? 23.760 1.105 -6.761 1.00 87.38 187 ASP A N 1
ATOM 1391 C CA . ASP A 1 187 ? 24.763 1.985 -6.157 1.00 87.38 187 ASP A CA 1
ATOM 1392 C C . ASP A 1 187 ? 25.963 2.148 -7.092 1.00 87.38 187 ASP A C 1
ATOM 1394 O O . ASP A 1 187 ? 26.312 3.269 -7.468 1.00 87.38 187 ASP A O 1
ATOM 1398 N N . ALA A 1 188 ? 26.559 1.037 -7.520 1.00 91.00 188 ALA A N 1
ATOM 1399 C CA . ALA A 1 188 ? 27.726 1.058 -8.389 1.00 91.00 188 ALA A CA 1
ATOM 1400 C C . ALA A 1 188 ? 27.424 1.664 -9.771 1.00 91.00 188 ALA A C 1
ATOM 1402 O O . ALA A 1 188 ? 28.162 2.527 -10.242 1.00 91.00 188 ALA A O 1
ATOM 1403 N N . ALA A 1 189 ? 26.295 1.312 -10.384 1.00 88.88 189 ALA A N 1
ATOM 1404 C CA . ALA A 1 189 ? 25.842 1.894 -11.644 1.00 88.88 189 ALA A CA 1
ATOM 1405 C C . ALA A 1 189 ? 25.606 3.410 -11.522 1.00 88.88 189 ALA A C 1
ATOM 1407 O O . ALA A 1 189 ? 25.965 4.176 -12.416 1.00 88.88 189 ALA A O 1
ATOM 1408 N N . SER A 1 190 ? 25.077 3.879 -10.387 1.00 84.38 190 SER A N 1
ATOM 1409 C CA . SER A 1 190 ? 24.912 5.316 -10.121 1.00 84.38 190 SER A CA 1
ATOM 1410 C C . SER A 1 190 ? 26.265 6.029 -10.010 1.00 84.38 190 SER A C 1
ATOM 1412 O O . SER A 1 190 ? 26.423 7.157 -10.484 1.00 84.38 190 SER A O 1
ATOM 1414 N N . ALA A 1 191 ? 27.273 5.360 -9.443 1.00 87.50 191 ALA A N 1
ATOM 1415 C CA . ALA A 1 191 ? 28.633 5.881 -9.348 1.00 87.50 191 ALA A CA 1
ATOM 1416 C C . ALA A 1 191 ? 29.345 5.994 -10.705 1.00 87.50 191 ALA A C 1
ATOM 1418 O O . ALA A 1 191 ? 30.291 6.774 -10.815 1.00 87.50 191 ALA A O 1
ATOM 1419 N N . CYS A 1 192 ? 28.860 5.306 -11.744 1.00 85.06 192 CYS A N 1
ATOM 1420 C CA . CYS A 1 192 ? 29.333 5.473 -13.118 1.00 85.06 192 CYS A CA 1
ATOM 1421 C C . CYS A 1 192 ? 28.928 6.819 -13.748 1.00 85.06 192 CYS A C 1
ATOM 1423 O O . CYS A 1 192 ? 29.410 7.147 -14.827 1.00 85.06 192 CYS A O 1
ATOM 1425 N N . ARG A 1 193 ? 28.067 7.630 -13.108 1.00 82.62 193 ARG A N 1
ATOM 1426 C CA . ARG A 1 193 ? 27.702 8.997 -13.559 1.00 82.62 193 ARG A CA 1
ATOM 1427 C C . ARG A 1 193 ? 27.186 9.065 -15.006 1.00 82.62 193 ARG A C 1
ATOM 1429 O O . ARG A 1 193 ? 27.405 10.048 -15.709 1.00 82.62 193 ARG A O 1
ATOM 1436 N N . GLY A 1 194 ? 26.498 8.016 -15.453 1.00 76.50 194 GLY A N 1
ATOM 1437 C CA . GLY A 1 194 ? 25.989 7.905 -16.822 1.00 76.50 194 GLY A CA 1
ATOM 1438 C C . GLY A 1 194 ? 27.018 7.433 -17.856 1.00 76.50 194 GLY A C 1
ATOM 1439 O O . GLY A 1 194 ? 26.694 7.397 -19.044 1.00 76.50 194 GLY A O 1
ATOM 1440 N N . ASP A 1 195 ? 28.231 7.051 -17.441 1.00 82.06 195 ASP A N 1
ATOM 1441 C CA . ASP A 1 195 ? 29.140 6.255 -18.267 1.00 82.06 195 ASP A CA 1
ATOM 1442 C C . ASP A 1 195 ? 28.564 4.843 -18.410 1.00 82.06 195 ASP A C 1
ATOM 1444 O O . ASP A 1 195 ? 28.677 4.000 -17.519 1.00 82.06 195 ASP A O 1
ATOM 1448 N N . ARG A 1 196 ? 27.883 4.608 -19.530 1.00 84.00 196 ARG A N 1
ATOM 1449 C CA . ARG A 1 196 ? 27.183 3.348 -19.766 1.00 84.00 196 ARG A CA 1
ATOM 1450 C C . ARG A 1 196 ? 28.142 2.166 -19.920 1.00 84.00 196 ARG A C 1
ATOM 1452 O O . ARG A 1 196 ? 27.742 1.055 -19.594 1.00 84.00 196 ARG A O 1
ATOM 1459 N N . GLU A 1 197 ? 29.380 2.396 -20.364 1.00 86.50 197 GLU A N 1
ATOM 1460 C CA . GLU A 1 197 ? 30.391 1.332 -20.436 1.00 86.50 197 GLU A CA 1
ATOM 1461 C C . GLU A 1 197 ? 30.801 0.895 -19.030 1.00 86.50 197 GLU A C 1
ATOM 1463 O O . GLU A 1 197 ? 30.821 -0.292 -18.729 1.00 86.50 197 GLU A O 1
ATOM 1468 N N . CYS A 1 198 ? 30.987 1.850 -18.114 1.00 90.00 198 CYS A N 1
ATOM 1469 C CA . CYS A 1 198 ? 31.180 1.534 -16.699 1.00 90.00 198 CYS A CA 1
ATOM 1470 C C . CYS A 1 198 ? 29.992 0.748 -16.116 1.00 90.00 198 CYS A C 1
ATOM 1472 O O . CYS A 1 198 ? 30.207 -0.204 -15.371 1.00 90.00 198 CYS A O 1
ATOM 1474 N N . VAL A 1 199 ? 28.742 1.105 -16.453 1.00 89.19 199 VAL A N 1
ATOM 1475 C CA . VAL A 1 199 ? 27.551 0.366 -15.979 1.00 89.19 199 VAL A CA 1
ATOM 1476 C C . VAL A 1 199 ? 27.540 -1.066 -16.514 1.00 89.19 199 VAL A C 1
ATOM 1478 O O . VAL A 1 199 ? 27.233 -1.993 -15.763 1.00 89.19 199 VAL A O 1
ATOM 1481 N N . PHE A 1 200 ? 27.891 -1.245 -17.790 1.00 91.75 200 PHE A N 1
ATOM 1482 C CA . PHE A 1 200 ? 28.045 -2.556 -18.407 1.00 91.75 200 PHE A CA 1
ATOM 1483 C C . PHE A 1 200 ? 29.106 -3.379 -17.673 1.00 91.75 200 PHE A C 1
ATOM 1485 O O . PHE A 1 200 ? 28.796 -4.445 -17.149 1.00 91.75 200 PHE A O 1
ATOM 1492 N N . ASP A 1 201 ? 30.314 -2.843 -17.524 1.00 93.00 201 ASP A N 1
ATOM 1493 C CA . ASP A 1 201 ? 31.413 -3.516 -16.832 1.00 93.00 201 ASP A CA 1
ATOM 1494 C C . ASP A 1 201 ? 31.055 -3.882 -15.383 1.00 93.00 201 ASP A C 1
ATOM 1496 O O . ASP A 1 201 ? 31.367 -4.978 -14.921 1.00 93.00 201 ASP A O 1
ATOM 1500 N N . VAL A 1 202 ? 30.362 -2.991 -14.662 1.00 93.69 202 VAL A N 1
ATOM 1501 C CA . VAL A 1 202 ? 29.870 -3.242 -13.299 1.00 93.69 202 VAL A CA 1
ATOM 1502 C C . VAL A 1 202 ? 28.875 -4.401 -13.270 1.00 93.69 202 VAL A C 1
ATOM 1504 O O . VAL A 1 202 ? 28.931 -5.214 -12.349 1.00 93.69 202 VAL A O 1
ATOM 1507 N N . ALA A 1 203 ? 27.979 -4.508 -14.255 1.00 93.00 203 ALA A N 1
ATOM 1508 C CA . ALA A 1 203 ? 26.995 -5.586 -14.312 1.00 93.00 203 ALA A CA 1
ATOM 1509 C C . ALA A 1 203 ? 27.645 -6.966 -14.488 1.00 93.00 203 ALA A C 1
ATOM 1511 O O . ALA A 1 203 ? 27.137 -7.934 -13.923 1.00 93.00 203 ALA A O 1
ATOM 1512 N N . TYR A 1 204 ? 28.760 -7.046 -15.223 1.00 94.44 204 TYR A N 1
ATOM 1513 C CA . TYR A 1 204 ? 29.499 -8.283 -15.512 1.00 94.44 204 TYR A CA 1
ATOM 1514 C C . TYR A 1 204 ? 30.616 -8.608 -14.507 1.00 94.44 204 TYR A C 1
ATOM 1516 O O . TYR A 1 204 ? 31.399 -9.531 -14.731 1.00 94.44 204 TYR A O 1
ATOM 1524 N N . LEU A 1 205 ? 30.701 -7.893 -13.380 1.00 94.88 205 LEU A N 1
ATOM 1525 C CA . LEU A 1 205 ? 31.601 -8.287 -12.295 1.00 94.88 205 LEU A CA 1
ATOM 1526 C C . LEU A 1 205 ? 31.237 -9.685 -11.764 1.00 94.88 205 LEU A C 1
ATOM 1528 O O . LEU A 1 205 ? 30.068 -10.037 -11.613 1.00 94.88 205 LEU A O 1
ATOM 1532 N N . ASP A 1 206 ? 32.258 -10.472 -11.423 1.00 93.94 206 ASP A N 1
ATOM 1533 C CA . ASP A 1 206 ? 32.125 -11.854 -10.932 1.00 93.94 206 ASP A CA 1
ATOM 1534 C C . ASP A 1 206 ? 31.498 -11.965 -9.526 1.00 93.94 206 ASP A C 1
ATOM 1536 O O . ASP A 1 206 ? 31.109 -13.043 -9.065 1.00 93.94 206 ASP A O 1
ATOM 1540 N N . SER A 1 207 ? 31.398 -10.834 -8.838 1.00 94.06 207 SER A N 1
ATOM 1541 C CA . SER A 1 207 ? 30.996 -10.684 -7.448 1.00 94.06 207 SER A CA 1
ATOM 1542 C C . SER A 1 207 ? 30.176 -9.409 -7.274 1.00 94.06 207 SER A C 1
ATOM 1544 O O . SER A 1 207 ? 30.190 -8.525 -8.130 1.00 94.06 207 SER A O 1
ATOM 1546 N N . THR A 1 208 ? 29.437 -9.306 -6.166 1.00 94.19 208 THR A N 1
ATOM 1547 C CA . THR A 1 208 ? 28.640 -8.119 -5.830 1.00 94.19 208 THR A CA 1
ATOM 1548 C C . THR A 1 208 ? 29.520 -6.866 -5.922 1.00 94.19 208 THR A C 1
ATOM 1550 O O . THR A 1 208 ? 30.539 -6.804 -5.231 1.00 94.19 208 THR A O 1
ATOM 1553 N N . PRO A 1 209 ? 29.169 -5.865 -6.750 1.00 94.81 209 PRO A N 1
ATOM 1554 C CA . PRO A 1 209 ? 27.825 -5.517 -7.228 1.00 94.81 209 PRO A CA 1
ATOM 1555 C C . PRO A 1 209 ? 27.394 -6.090 -8.592 1.00 94.81 209 PRO A C 1
ATOM 1557 O O . PRO A 1 209 ? 26.343 -5.697 -9.086 1.00 94.81 209 PRO A O 1
ATOM 1560 N N . GLY A 1 210 ? 28.157 -6.993 -9.207 1.00 93.81 210 GLY A N 1
ATOM 1561 C CA . GLY A 1 210 ? 27.781 -7.631 -10.470 1.00 93.81 210 GLY A CA 1
ATOM 1562 C C . GLY A 1 210 ? 26.464 -8.399 -10.388 1.00 93.81 210 GLY A C 1
ATOM 1563 O O . GLY A 1 210 ? 26.094 -8.928 -9.331 1.00 93.81 210 GLY A O 1
ATOM 1564 N N . ILE A 1 211 ? 25.743 -8.450 -11.506 1.00 92.19 211 ILE A N 1
ATOM 1565 C CA . ILE A 1 211 ? 24.414 -9.073 -11.608 1.00 92.19 211 ILE A CA 1
ATOM 1566 C C . ILE A 1 211 ? 24.282 -10.081 -12.751 1.00 92.19 211 ILE A C 1
ATOM 1568 O O . ILE A 1 211 ? 23.409 -10.948 -12.680 1.00 92.19 211 ILE A O 1
ATOM 1572 N N . ALA A 1 212 ? 25.122 -9.989 -13.781 1.00 90.38 212 ALA A N 1
ATOM 1573 C CA . ALA A 1 212 ? 25.097 -10.903 -14.912 1.00 90.38 212 ALA A CA 1
ATOM 1574 C C . ALA A 1 212 ? 25.590 -12.299 -14.498 1.00 90.38 212 ALA A C 1
ATOM 1576 O O . ALA A 1 212 ? 26.441 -12.446 -13.622 1.00 90.38 212 ALA A O 1
ATOM 1577 N N . ASP A 1 213 ? 25.006 -13.333 -15.108 1.00 86.12 213 ASP A N 1
ATOM 1578 C CA . ASP A 1 213 ? 25.436 -14.738 -15.030 1.00 86.12 213 ASP A CA 1
ATOM 1579 C C . ASP A 1 213 ? 25.623 -15.360 -13.635 1.00 86.12 213 ASP A C 1
ATOM 1581 O O . ASP A 1 213 ? 26.240 -16.420 -13.488 1.00 86.12 213 ASP A O 1
ATOM 1585 N N . ARG A 1 214 ? 25.012 -14.779 -12.595 1.00 89.12 214 ARG A N 1
ATOM 1586 C CA . ARG A 1 214 ? 25.057 -15.334 -11.236 1.00 89.12 214 ARG A CA 1
ATOM 1587 C C . ARG A 1 214 ? 23.705 -15.346 -10.533 1.00 89.12 214 ARG A C 1
ATOM 1589 O O . ARG A 1 214 ? 22.756 -14.660 -10.905 1.00 89.12 214 ARG A O 1
ATOM 1596 N N . ASN A 1 215 ? 23.604 -16.178 -9.496 1.00 90.81 215 ASN A N 1
ATOM 1597 C CA . ASN A 1 215 ? 22.444 -16.158 -8.610 1.00 90.81 215 ASN A CA 1
ATOM 1598 C C . ASN A 1 215 ? 22.594 -14.972 -7.659 1.00 90.81 215 ASN A C 1
ATOM 1600 O O . ASN A 1 215 ? 23.505 -14.960 -6.836 1.00 90.81 215 ASN A O 1
ATOM 1604 N N . LEU A 1 216 ? 21.694 -14.004 -7.784 1.00 91.75 216 LEU A N 1
ATOM 1605 C CA . LEU A 1 216 ? 21.619 -12.866 -6.878 1.00 91.75 216 LEU A CA 1
ATOM 1606 C C . LEU A 1 216 ? 21.143 -13.338 -5.506 1.00 91.75 216 LEU A C 1
ATOM 1608 O O . LEU A 1 216 ? 20.242 -14.179 -5.428 1.00 91.75 216 LEU A O 1
ATOM 1612 N N . VAL A 1 217 ? 21.719 -12.797 -4.441 1.00 93.38 217 VAL A N 1
ATOM 1613 C CA . VAL A 1 217 ? 21.361 -13.130 -3.062 1.00 93.38 217 VAL A CA 1
ATOM 1614 C C . VAL A 1 217 ? 21.139 -11.882 -2.205 1.00 93.38 217 VAL A C 1
ATOM 1616 O O . VAL A 1 217 ? 21.644 -10.796 -2.493 1.00 93.38 217 VAL A O 1
ATOM 1619 N N . ASP A 1 218 ? 20.343 -12.039 -1.150 1.00 91.75 218 ASP A N 1
ATOM 1620 C CA . ASP A 1 218 ? 20.332 -11.102 -0.025 1.00 91.75 218 ASP A CA 1
ATOM 1621 C C . ASP A 1 218 ? 21.553 -11.335 0.890 1.00 91.75 218 ASP A C 1
ATOM 1623 O O . ASP A 1 218 ? 22.318 -12.288 0.703 1.00 91.75 218 ASP A O 1
ATOM 1627 N N . THR A 1 219 ? 21.746 -10.503 1.915 1.00 90.81 219 THR A N 1
ATOM 1628 C CA . THR A 1 219 ? 22.868 -10.687 2.859 1.00 90.81 219 THR A CA 1
ATOM 1629 C C . THR A 1 219 ? 22.746 -11.911 3.763 1.00 90.81 219 THR A C 1
ATOM 1631 O O . THR A 1 219 ? 23.726 -12.320 4.384 1.00 90.81 219 THR A O 1
ATOM 1634 N N . SER A 1 220 ? 21.583 -12.571 3.794 1.00 87.62 220 SER A N 1
ATOM 1635 C CA . SER A 1 220 ? 21.415 -13.880 4.435 1.00 87.62 220 SER A CA 1
ATOM 1636 C C . SER A 1 220 ? 21.805 -15.057 3.527 1.00 87.62 220 SER A C 1
ATOM 1638 O O . SER A 1 220 ? 21.761 -16.207 3.964 1.00 87.62 220 SER A O 1
ATOM 1640 N N . GLY A 1 221 ? 22.203 -14.788 2.277 1.00 91.31 221 GLY A N 1
ATOM 1641 C CA . GLY A 1 221 ? 22.540 -15.796 1.271 1.00 91.31 221 GLY A CA 1
ATOM 1642 C C . GLY A 1 221 ? 21.319 -16.408 0.581 1.00 91.31 221 GLY A C 1
ATOM 1643 O O . GLY A 1 221 ? 21.444 -17.405 -0.135 1.00 91.31 221 GLY A O 1
ATOM 1644 N N . ARG A 1 222 ? 20.124 -15.848 0.787 1.00 90.25 222 ARG A N 1
ATOM 1645 C CA . ARG A 1 222 ? 18.904 -16.328 0.143 1.00 90.25 222 ARG A CA 1
ATOM 1646 C C . ARG A 1 222 ? 18.862 -15.847 -1.293 1.00 90.25 222 ARG A C 1
ATOM 1648 O O . ARG A 1 222 ? 19.026 -14.660 -1.553 1.00 90.25 222 ARG A O 1
ATOM 1655 N N . ALA A 1 223 ? 18.576 -16.761 -2.214 1.00 92.31 223 ALA A N 1
ATOM 1656 C CA . ALA A 1 223 ? 18.418 -16.420 -3.619 1.00 92.31 223 ALA A CA 1
ATOM 1657 C C . ALA A 1 223 ? 17.288 -15.396 -3.818 1.00 92.31 223 ALA A C 1
ATOM 1659 O O . ALA A 1 223 ? 16.141 -15.621 -3.421 1.00 92.31 223 ALA A O 1
ATOM 1660 N N . LEU A 1 224 ? 17.618 -14.287 -4.471 1.00 88.81 224 LEU A N 1
ATOM 1661 C CA . LEU A 1 224 ? 16.650 -13.329 -4.979 1.00 88.81 224 LEU A CA 1
ATOM 1662 C C . LEU A 1 224 ? 15.990 -13.890 -6.248 1.00 88.81 224 LEU A C 1
ATOM 1664 O O . LEU A 1 224 ? 16.554 -14.765 -6.918 1.00 88.81 224 LEU A O 1
ATOM 1668 N N . PRO A 1 225 ? 14.789 -13.403 -6.609 1.00 84.31 225 PRO A N 1
ATOM 1669 C CA . PRO A 1 225 ? 14.199 -13.696 -7.904 1.00 84.31 225 PRO A CA 1
ATOM 1670 C C . PRO A 1 225 ? 15.204 -13.397 -9.013 1.00 84.31 225 PRO A C 1
ATOM 1672 O O . PRO A 1 225 ? 15.817 -12.330 -9.034 1.00 84.31 225 PRO A O 1
ATOM 1675 N N . LYS A 1 226 ? 15.378 -14.357 -9.923 1.00 80.50 226 LYS A N 1
ATOM 1676 C CA . LYS A 1 226 ? 16.236 -14.160 -11.089 1.00 80.50 226 LYS A CA 1
ATOM 1677 C C . LYS A 1 226 ? 15.683 -13.017 -11.927 1.00 80.50 226 LYS A C 1
ATOM 1679 O O . LYS A 1 226 ? 14.465 -12.919 -12.091 1.00 80.50 226 LYS A O 1
ATOM 1684 N N . LEU A 1 227 ? 16.584 -12.213 -12.481 1.00 81.56 227 LEU A N 1
ATOM 1685 C CA . LEU A 1 227 ? 16.222 -11.234 -13.495 1.00 81.56 227 LEU A CA 1
ATOM 1686 C C . LEU A 1 227 ? 15.538 -11.989 -14.648 1.00 81.56 227 LEU A C 1
ATOM 1688 O O . LEU A 1 227 ? 16.066 -13.017 -15.096 1.00 81.56 227 LEU A O 1
ATOM 1692 N N . PRO A 1 228 ? 14.326 -11.582 -15.057 1.00 80.94 228 PRO A N 1
ATOM 1693 C CA . PRO A 1 228 ? 13.631 -12.231 -16.153 1.00 80.94 228 PRO A CA 1
ATOM 1694 C C . PRO A 1 228 ? 14.415 -11.969 -17.438 1.00 80.94 228 PRO A C 1
ATOM 1696 O O . PRO A 1 228 ? 14.390 -10.866 -17.961 1.00 80.94 228 PRO A O 1
ATOM 1699 N N . LEU A 1 229 ? 15.122 -12.989 -17.924 1.00 85.94 229 LEU A N 1
ATOM 1700 C CA . LEU A 1 229 ? 15.900 -12.872 -19.154 1.00 85.94 229 LEU A CA 1
ATOM 1701 C C . LEU A 1 229 ? 15.012 -13.104 -20.367 1.00 85.94 229 LEU A C 1
ATOM 1703 O O . LEU A 1 229 ? 14.229 -14.067 -20.407 1.00 85.94 229 LEU A O 1
ATOM 1707 N N . ALA A 1 230 ? 15.184 -12.251 -21.364 1.00 87.00 230 ALA A N 1
ATOM 1708 C CA . ALA A 1 230 ? 14.491 -12.326 -22.628 1.00 87.00 230 ALA A CA 1
ATOM 1709 C C . ALA A 1 230 ? 14.853 -13.638 -23.362 1.00 87.00 230 ALA A C 1
ATOM 1711 O O . ALA A 1 230 ? 15.992 -14.116 -23.353 1.00 87.00 230 ALA A O 1
ATOM 1712 N N . LYS A 1 231 ? 13.850 -14.281 -23.972 1.00 91.38 231 LYS A N 1
ATOM 1713 C CA . LYS A 1 231 ? 13.992 -15.554 -24.703 1.00 91.38 231 LYS A CA 1
ATOM 1714 C C . LYS A 1 231 ? 13.220 -15.503 -26.009 1.00 91.38 231 LYS A C 1
ATOM 1716 O O . LYS A 1 231 ? 12.200 -14.828 -26.097 1.00 91.38 231 LYS A O 1
ATOM 1721 N N . GLY A 1 232 ? 13.666 -16.276 -26.995 1.00 93.81 232 GLY A N 1
ATOM 1722 C CA . GLY A 1 232 ? 13.021 -16.360 -28.304 1.00 93.81 232 GLY A CA 1
ATOM 1723 C C . GLY A 1 232 ? 13.815 -15.656 -29.396 1.00 93.81 232 GLY A C 1
ATOM 1724 O O . GLY A 1 232 ? 15.039 -15.563 -29.318 1.00 93.81 232 GLY A O 1
ATOM 1725 N N . THR A 1 233 ? 13.118 -15.238 -30.450 1.00 93.81 233 THR A N 1
ATOM 1726 C CA . THR A 1 233 ? 13.727 -14.568 -31.601 1.00 93.81 233 THR A CA 1
ATOM 1727 C C . THR A 1 233 ? 13.752 -13.060 -31.409 1.00 93.81 233 THR A C 1
ATOM 1729 O O . THR A 1 233 ? 12.711 -12.480 -31.108 1.00 93.81 233 THR A O 1
ATOM 1732 N N . PHE A 1 234 ? 14.905 -12.439 -31.637 1.00 92.56 234 PHE A N 1
ATOM 1733 C CA . PHE A 1 234 ? 15.099 -10.999 -31.509 1.00 92.56 234 PHE A CA 1
ATOM 1734 C C . PHE A 1 234 ? 15.497 -10.389 -32.842 1.00 92.56 234 PHE A C 1
ATOM 1736 O O . PHE A 1 234 ? 16.192 -11.003 -33.663 1.00 92.56 234 PHE A O 1
ATOM 1743 N N . VAL A 1 235 ? 15.037 -9.155 -33.016 1.00 93.56 235 VAL A N 1
ATOM 1744 C CA . VAL A 1 235 ? 15.364 -8.313 -34.156 1.00 93.56 235 VAL A CA 1
ATOM 1745 C C . VAL A 1 235 ? 16.846 -7.957 -34.100 1.00 93.56 235 VAL A C 1
ATOM 1747 O O . VAL A 1 235 ? 17.402 -7.726 -33.028 1.00 93.56 235 VAL A O 1
ATOM 1750 N N . LYS A 1 236 ? 17.486 -7.923 -35.266 1.00 92.44 236 LYS A N 1
ATOM 1751 C CA . LYS A 1 236 ? 18.919 -7.690 -35.398 1.00 92.44 236 LYS A CA 1
ATO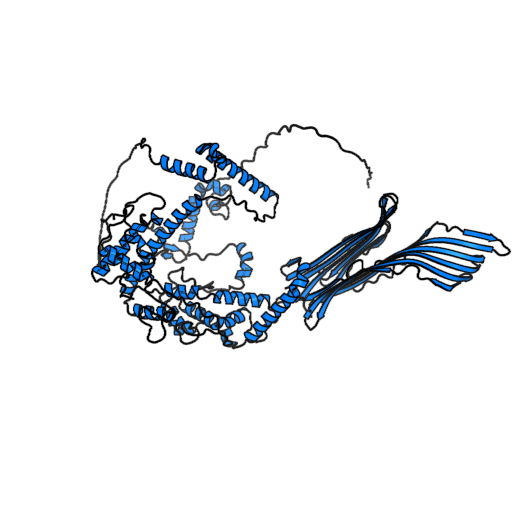M 1752 C C . LYS A 1 236 ? 19.358 -6.305 -34.889 1.00 92.44 236 LYS A C 1
ATOM 1754 O O . LYS A 1 236 ? 20.272 -6.212 -34.084 1.00 92.44 236 LYS A O 1
ATOM 1759 N N . ASN A 1 237 ? 18.702 -5.246 -35.356 1.00 92.38 237 ASN A N 1
ATOM 1760 C CA . ASN A 1 237 ? 18.868 -3.868 -34.886 1.00 92.38 237 ASN A CA 1
ATOM 1761 C C . ASN A 1 237 ? 17.639 -3.031 -35.259 1.00 92.38 237 ASN A C 1
ATOM 1763 O O . ASN A 1 237 ? 16.733 -3.522 -35.934 1.00 92.38 237 ASN A O 1
ATOM 1767 N N . ASP A 1 238 ? 17.610 -1.761 -34.852 1.00 88.75 238 ASP A N 1
ATOM 1768 C CA . ASP A 1 238 ? 16.425 -0.905 -35.006 1.00 88.75 238 ASP A CA 1
ATOM 1769 C C . ASP A 1 238 ? 15.968 -0.738 -36.462 1.00 88.75 238 ASP A C 1
ATOM 1771 O O . ASP A 1 238 ? 14.773 -0.585 -36.701 1.00 88.75 238 ASP A O 1
ATOM 1775 N N . LEU A 1 239 ? 16.875 -0.825 -37.449 1.00 93.81 239 LEU A N 1
ATOM 1776 C CA . LEU A 1 239 ? 16.515 -0.695 -38.868 1.00 93.81 239 LEU A CA 1
ATOM 1777 C C . LEU A 1 239 ? 15.649 -1.864 -39.361 1.00 93.81 239 LEU A C 1
ATOM 1779 O O . LEU A 1 239 ? 14.944 -1.734 -40.359 1.00 93.81 239 LEU A O 1
ATOM 1783 N N . PHE A 1 240 ? 15.675 -2.993 -38.655 1.00 93.94 240 PHE A N 1
ATOM 1784 C CA . PHE A 1 240 ? 14.878 -4.174 -38.969 1.00 93.94 240 PHE A CA 1
ATOM 1785 C C . PHE A 1 240 ? 13.502 -4.172 -38.288 1.00 93.94 240 PHE A C 1
ATOM 1787 O O . PHE A 1 240 ? 12.666 -4.997 -38.647 1.00 93.94 240 PHE A O 1
ATOM 1794 N N . ALA A 1 241 ? 13.229 -3.257 -37.346 1.00 89.81 241 ALA A N 1
ATOM 1795 C CA . ALA A 1 241 ? 12.047 -3.300 -36.475 1.00 89.81 241 ALA A CA 1
ATOM 1796 C C . ALA A 1 241 ? 10.698 -3.265 -37.221 1.00 89.81 241 ALA A C 1
ATOM 1798 O O . ALA A 1 241 ? 9.720 -3.847 -36.757 1.00 89.81 241 ALA A O 1
ATOM 1799 N N . LEU A 1 242 ? 10.638 -2.619 -38.390 1.00 88.38 242 LEU A N 1
ATOM 1800 C CA . LEU A 1 242 ? 9.412 -2.497 -39.189 1.00 88.38 242 LEU A CA 1
ATOM 1801 C C . LEU A 1 242 ? 9.203 -3.620 -40.223 1.00 88.38 242 LEU A C 1
ATOM 1803 O O . LEU A 1 242 ? 8.156 -3.665 -40.878 1.00 88.38 242 LEU A O 1
ATOM 1807 N N . GLY A 1 243 ? 10.181 -4.514 -40.402 1.00 90.69 243 GLY A N 1
ATOM 1808 C CA . GLY A 1 243 ? 10.167 -5.505 -41.479 1.00 90.69 243 GLY A CA 1
ATOM 1809 C C . GLY A 1 243 ? 10.195 -4.874 -42.876 1.00 90.69 243 GLY A C 1
ATOM 1810 O O . GLY A 1 243 ? 10.804 -3.831 -43.094 1.00 90.69 243 GLY A O 1
ATOM 1811 N N . ASP A 1 244 ? 9.534 -5.509 -43.845 1.00 92.56 244 ASP A N 1
ATOM 1812 C CA . ASP A 1 244 ? 9.519 -5.106 -45.259 1.00 92.56 244 ASP A CA 1
ATOM 1813 C C . ASP A 1 244 ? 8.430 -4.077 -45.621 1.00 92.56 244 ASP A C 1
ATOM 1815 O O . ASP A 1 244 ? 8.405 -3.559 -46.740 1.00 92.56 244 ASP A O 1
ATOM 1819 N N . ARG A 1 245 ? 7.553 -3.727 -44.671 1.00 88.06 245 ARG A N 1
ATOM 1820 C CA . ARG A 1 245 ? 6.319 -2.957 -44.914 1.00 88.06 245 ARG A CA 1
ATOM 1821 C C . ARG A 1 245 ? 6.532 -1.608 -45.598 1.00 88.06 245 ARG A C 1
ATOM 1823 O O . ARG A 1 245 ? 5.720 -1.217 -46.430 1.00 88.06 245 ARG A O 1
ATOM 1830 N N . LEU A 1 246 ? 7.603 -0.894 -45.251 1.00 93.31 246 LEU A N 1
ATOM 1831 C CA . LEU A 1 246 ? 7.834 0.474 -45.730 1.00 93.31 246 LEU A CA 1
ATOM 1832 C C . LEU A 1 246 ? 8.839 0.563 -46.883 1.00 93.31 246 LEU A C 1
ATOM 1834 O O . LEU A 1 246 ? 9.047 1.640 -47.435 1.00 93.31 246 LEU A O 1
ATOM 1838 N N . VAL A 1 247 ? 9.432 -0.553 -47.317 1.00 93.38 247 VAL A N 1
ATOM 1839 C CA . VAL A 1 247 ? 10.476 -0.545 -48.360 1.00 93.38 247 VAL A CA 1
ATOM 1840 C C . VAL A 1 247 ? 9.956 0.005 -49.683 1.00 93.38 247 VAL A C 1
ATOM 1842 O O . VAL A 1 247 ? 10.678 0.703 -50.397 1.00 93.38 247 VAL A O 1
ATOM 1845 N N . ARG A 1 248 ? 8.697 -0.295 -50.016 1.00 92.75 248 ARG A N 1
ATOM 1846 C CA . ARG A 1 248 ? 8.049 0.165 -51.253 1.00 92.75 248 ARG A CA 1
ATOM 1847 C C . ARG A 1 248 ? 7.304 1.485 -51.100 1.00 92.75 248 ARG A C 1
ATOM 1849 O O . ARG A 1 248 ? 6.722 1.939 -52.083 1.00 92.75 248 ARG A O 1
ATOM 1856 N N . ALA A 1 249 ? 7.309 2.101 -49.918 1.00 90.75 249 ALA A N 1
ATOM 1857 C CA . ALA A 1 249 ? 6.618 3.361 -49.691 1.00 90.75 249 ALA A CA 1
ATOM 1858 C C . ALA A 1 249 ? 7.192 4.458 -50.607 1.00 90.75 249 ALA A C 1
ATOM 1860 O O . ALA A 1 249 ? 8.406 4.697 -50.631 1.00 90.75 249 ALA A O 1
ATOM 1861 N N . ASN A 1 250 ? 6.307 5.082 -51.389 1.00 87.69 250 ASN A N 1
ATOM 1862 C CA . ASN A 1 250 ? 6.615 6.157 -52.339 1.00 87.69 250 ASN A CA 1
ATOM 1863 C C . ASN A 1 250 ? 5.397 7.080 -52.542 1.00 87.69 250 ASN A C 1
ATOM 1865 O O . ASN A 1 250 ? 4.990 7.397 -53.660 1.00 87.69 250 ASN A O 1
ATOM 1869 N N . GLY A 1 251 ? 4.751 7.449 -51.435 1.00 83.88 251 GLY A N 1
ATOM 1870 C CA . GLY A 1 251 ? 3.460 8.132 -51.454 1.00 83.88 251 GLY A CA 1
ATOM 1871 C C . GLY A 1 251 ? 2.314 7.168 -51.780 1.00 83.88 251 GLY A C 1
ATOM 1872 O O . GLY A 1 251 ? 2.329 6.010 -51.373 1.00 83.88 251 GLY A O 1
ATOM 1873 N N . VAL A 1 252 ? 1.328 7.635 -52.555 1.00 79.81 252 VAL A N 1
ATOM 1874 C CA . VAL A 1 252 ? 0.089 6.882 -52.852 1.00 79.81 252 VAL A CA 1
ATOM 1875 C C . VAL A 1 252 ? 0.332 5.646 -53.726 1.00 79.81 252 VAL A C 1
ATOM 1877 O O . VAL A 1 252 ? -0.451 4.702 -53.695 1.00 79.81 252 VAL A O 1
ATOM 1880 N N . THR A 1 253 ? 1.396 5.640 -54.534 1.00 85.94 253 THR A N 1
ATOM 1881 C CA . THR A 1 253 ? 1.714 4.514 -55.424 1.00 85.94 253 THR A CA 1
ATOM 1882 C C . THR A 1 253 ? 2.975 3.803 -54.936 1.00 85.94 253 THR A C 1
ATOM 1884 O O . THR A 1 253 ? 4.038 4.430 -54.919 1.00 85.94 253 THR A O 1
ATOM 1887 N N . PRO A 1 254 ? 2.899 2.512 -54.562 1.00 89.69 254 PRO A N 1
ATOM 1888 C CA . PRO A 1 254 ? 4.069 1.767 -54.117 1.00 89.69 254 PRO A CA 1
ATOM 1889 C C . PRO A 1 254 ? 5.078 1.596 -55.257 1.00 89.69 254 PRO A C 1
ATOM 1891 O O . PRO A 1 254 ? 4.704 1.468 -56.426 1.00 89.69 254 PRO A O 1
ATOM 1894 N N . LEU A 1 255 ? 6.369 1.559 -54.920 1.00 91.31 255 LEU A N 1
ATOM 1895 C CA . LEU A 1 255 ? 7.418 1.285 -55.903 1.00 91.31 255 LEU A CA 1
ATOM 1896 C C . LEU A 1 255 ? 7.261 -0.116 -56.507 1.00 91.31 255 LEU A C 1
ATOM 1898 O O . LEU A 1 255 ? 6.917 -1.065 -55.792 1.00 91.31 255 LEU A O 1
ATOM 1902 N N . PRO A 1 256 ? 7.564 -0.281 -57.808 1.00 93.56 256 PRO A N 1
ATOM 1903 C CA . 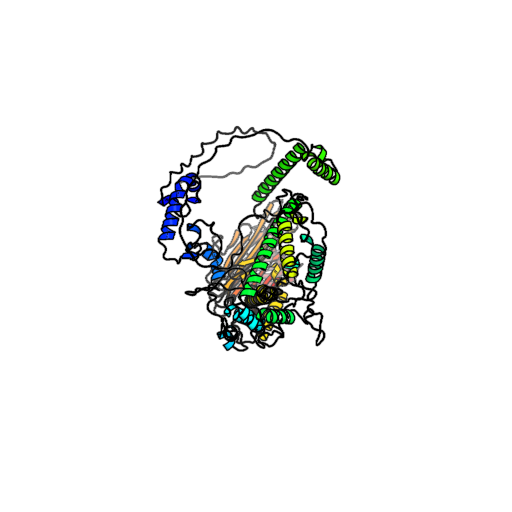PRO A 1 256 ? 7.576 -1.596 -58.425 1.00 93.56 256 PRO A CA 1
ATOM 1904 C C . PRO A 1 256 ? 8.678 -2.474 -57.806 1.00 93.56 256 PRO A C 1
ATOM 1906 O O . PRO A 1 256 ? 9.746 -1.968 -57.447 1.00 93.56 256 PRO A O 1
ATOM 1909 N N . PRO A 1 257 ? 8.463 -3.797 -57.707 1.00 96.06 257 PRO A N 1
ATOM 1910 C CA . PRO A 1 257 ? 9.463 -4.719 -57.185 1.00 96.06 257 PRO A CA 1
ATOM 1911 C C . PRO A 1 257 ? 10.658 -4.814 -58.140 1.00 96.06 257 PRO A C 1
ATOM 1913 O O . PRO A 1 257 ? 10.591 -5.467 -59.179 1.00 96.06 257 PRO A O 1
ATOM 1916 N N . THR A 1 258 ? 11.772 -4.179 -57.786 1.00 96.81 258 THR A N 1
ATOM 1917 C CA . THR A 1 258 ? 13.061 -4.396 -58.457 1.00 96.81 258 THR A CA 1
ATOM 1918 C C . THR A 1 258 ? 13.832 -5.519 -57.755 1.00 96.81 258 THR A C 1
ATOM 1920 O O . THR A 1 258 ? 13.591 -5.759 -56.570 1.00 96.81 258 THR A O 1
ATOM 1923 N N . PRO A 1 259 ? 14.801 -6.189 -58.410 1.00 97.00 259 PRO A N 1
ATOM 1924 C CA . PRO A 1 259 ? 15.650 -7.175 -57.734 1.00 97.00 259 PRO A CA 1
ATOM 1925 C C . PRO A 1 259 ? 16.327 -6.624 -56.470 1.00 97.00 259 PRO A C 1
ATOM 1927 O O . PRO A 1 259 ? 16.453 -7.339 -55.481 1.00 97.00 259 PRO A O 1
ATOM 1930 N N . SER A 1 260 ? 16.710 -5.339 -56.478 1.00 96.00 260 SER A N 1
ATOM 1931 C CA . SER A 1 260 ? 17.308 -4.676 -55.314 1.00 96.00 260 SER A CA 1
ATOM 1932 C C . SER A 1 260 ? 16.302 -4.505 -54.170 1.00 96.00 260 SER A C 1
ATOM 1934 O O . SER A 1 260 ? 16.614 -4.856 -53.034 1.00 96.00 260 SER A O 1
ATOM 1936 N N . ILE A 1 261 ? 15.076 -4.056 -54.475 1.00 96.00 261 ILE A N 1
ATOM 1937 C CA . ILE A 1 261 ? 13.985 -3.933 -53.494 1.00 96.00 261 ILE A CA 1
ATOM 1938 C C . ILE A 1 261 ? 13.629 -5.302 -52.909 1.00 96.00 261 ILE A C 1
ATOM 1940 O O . ILE A 1 261 ? 13.556 -5.438 -51.695 1.00 96.00 261 ILE A O 1
ATOM 1944 N N . LEU A 1 262 ? 13.476 -6.333 -53.743 1.00 96.69 262 LEU A N 1
ATOM 1945 C CA . LEU A 1 262 ? 13.151 -7.686 -53.278 1.00 96.69 262 LEU A CA 1
ATOM 1946 C C . LEU A 1 262 ? 14.243 -8.263 -52.363 1.00 96.69 262 LEU A C 1
ATOM 1948 O O . LEU A 1 262 ? 13.934 -8.940 -51.383 1.00 96.69 262 LEU A O 1
ATOM 1952 N N . ALA A 1 263 ? 15.516 -7.986 -52.661 1.00 96.62 263 ALA A N 1
ATOM 1953 C CA . ALA A 1 263 ? 16.632 -8.404 -51.818 1.00 96.62 263 ALA A CA 1
ATOM 1954 C C . ALA A 1 263 ? 16.648 -7.667 -50.466 1.00 96.62 263 ALA A C 1
ATOM 1956 O O . ALA A 1 263 ? 16.917 -8.291 -49.439 1.00 96.62 263 ALA A O 1
ATOM 1957 N N . LEU A 1 264 ? 16.312 -6.373 -50.454 1.00 97.00 264 LEU A N 1
ATOM 1958 C CA . LEU A 1 264 ? 16.141 -5.595 -49.226 1.00 97.00 264 LEU A CA 1
ATOM 1959 C C . LEU A 1 264 ? 14.976 -6.128 -48.377 1.00 97.00 264 LEU A C 1
ATOM 1961 O O . LEU A 1 264 ? 15.141 -6.351 -47.183 1.00 97.00 264 LEU A O 1
ATOM 1965 N N . GLU A 1 265 ? 13.820 -6.409 -48.979 1.00 97.06 265 GLU A N 1
ATOM 1966 C CA . GLU A 1 265 ? 12.664 -6.987 -48.274 1.00 97.06 265 GLU A CA 1
ATOM 1967 C C . GLU A 1 265 ? 12.970 -8.358 -47.664 1.00 97.06 265 GLU A C 1
ATOM 1969 O O . GLU A 1 265 ? 12.526 -8.669 -46.559 1.00 97.06 265 GLU A O 1
ATOM 1974 N N . ALA A 1 266 ? 13.728 -9.199 -48.373 1.00 96.62 266 ALA A N 1
ATOM 1975 C CA . ALA A 1 266 ? 14.200 -10.468 -47.828 1.00 96.62 266 ALA A CA 1
ATOM 1976 C C . ALA A 1 266 ? 15.121 -10.243 -46.620 1.00 96.62 266 ALA A C 1
ATOM 1978 O O . ALA A 1 266 ? 14.885 -10.823 -45.563 1.00 96.62 266 ALA A O 1
ATOM 1979 N N . ALA A 1 267 ? 16.102 -9.341 -46.739 1.00 96.69 267 ALA A N 1
ATOM 1980 C CA . ALA A 1 267 ? 17.003 -9.023 -45.636 1.00 96.69 267 ALA A CA 1
ATOM 1981 C C . ALA A 1 267 ? 16.254 -8.478 -44.411 1.00 96.69 267 ALA A C 1
ATOM 1983 O O . ALA A 1 267 ? 16.557 -8.880 -43.290 1.00 96.69 267 ALA A O 1
ATOM 1984 N N . LEU A 1 268 ? 15.259 -7.608 -44.616 1.00 96.75 268 LEU A N 1
ATOM 1985 C CA . LEU A 1 268 ? 14.467 -7.037 -43.528 1.00 96.75 268 LEU A CA 1
ATOM 1986 C C . LEU A 1 268 ? 13.640 -8.096 -42.790 1.00 96.75 268 LEU A C 1
ATOM 1988 O O . LEU A 1 268 ? 13.601 -8.100 -41.561 1.00 96.75 268 LEU A O 1
ATOM 1992 N N . ARG A 1 269 ? 13.037 -9.039 -43.525 1.00 95.44 269 ARG A N 1
ATOM 1993 C CA . ARG A 1 269 ? 12.316 -10.177 -42.933 1.00 95.44 269 ARG A CA 1
ATOM 1994 C C . ARG A 1 269 ? 13.241 -11.115 -42.162 1.00 95.44 269 ARG A C 1
ATOM 1996 O O . ARG A 1 269 ? 12.903 -11.510 -41.048 1.00 95.44 269 ARG A O 1
ATOM 2003 N N . ASP A 1 270 ? 14.411 -11.428 -42.711 1.00 95.19 270 ASP A N 1
ATOM 2004 C CA . ASP A 1 270 ? 15.400 -12.274 -42.034 1.00 95.19 270 ASP A CA 1
ATOM 2005 C C . ASP A 1 270 ? 15.926 -11.606 -40.752 1.00 95.19 270 ASP A C 1
ATOM 2007 O O . ASP A 1 270 ? 16.106 -12.263 -39.725 1.00 95.19 270 ASP A O 1
ATOM 2011 N N . GLY A 1 271 ? 16.127 -10.286 -40.783 1.00 95.31 271 GLY A N 1
ATOM 2012 C CA . GLY A 1 271 ? 16.615 -9.520 -39.641 1.00 95.31 271 GLY A CA 1
ATOM 2013 C C . GLY A 1 271 ? 15.640 -9.432 -38.464 1.00 95.31 271 GLY A C 1
ATOM 2014 O O . GLY A 1 271 ? 16.093 -9.306 -37.330 1.00 95.31 271 GLY A O 1
ATOM 2015 N N . LEU A 1 272 ? 14.326 -9.569 -38.687 1.00 93.94 272 LEU A N 1
ATOM 2016 C CA . LEU A 1 272 ? 13.320 -9.599 -37.610 1.00 93.94 272 LEU A CA 1
ATOM 2017 C C . LEU A 1 272 ? 13.465 -10.803 -36.669 1.00 93.94 272 LEU A C 1
ATOM 2019 O O . LEU A 1 272 ? 13.021 -10.750 -35.525 1.00 93.94 272 LEU A O 1
ATOM 2023 N N . THR A 1 273 ? 14.058 -11.899 -37.147 1.00 94.44 273 THR A N 1
ATOM 2024 C CA . THR A 1 273 ? 14.175 -13.160 -36.392 1.00 94.44 273 THR A CA 1
ATOM 2025 C C . THR A 1 273 ? 15.619 -13.646 -36.290 1.00 94.44 273 THR A C 1
ATOM 2027 O O . THR A 1 273 ? 15.885 -14.841 -36.145 1.00 94.44 273 THR A O 1
ATOM 2030 N N . TRP A 1 274 ? 16.566 -12.710 -36.380 1.00 95.69 274 TRP A N 1
ATOM 2031 C CA . TRP A 1 274 ? 17.977 -13.010 -36.588 1.00 95.69 274 TRP A CA 1
ATOM 2032 C C . TRP A 1 274 ? 18.649 -13.695 -35.400 1.00 95.69 274 TRP A C 1
ATOM 2034 O O . TRP A 1 274 ? 19.391 -14.666 -35.577 1.00 95.69 274 TRP A O 1
ATOM 2044 N N . TYR A 1 275 ? 18.393 -13.189 -34.197 1.00 96.12 275 TYR A N 1
ATOM 2045 C CA . TYR A 1 275 ? 18.983 -13.702 -32.968 1.00 96.12 275 TYR A CA 1
ATOM 2046 C C . TYR A 1 275 ? 18.035 -14.656 -32.263 1.00 96.12 275 TYR A C 1
ATOM 2048 O O . TYR A 1 275 ? 16.836 -14.417 -32.231 1.00 96.12 275 TYR A O 1
ATOM 2056 N N . GLN A 1 276 ? 18.565 -15.725 -31.672 1.00 95.06 276 GLN A N 1
ATOM 2057 C CA . GLN A 1 276 ? 17.801 -16.698 -30.894 1.00 95.06 276 GLN A CA 1
ATOM 2058 C C . GLN A 1 276 ? 18.370 -16.821 -29.478 1.00 95.06 276 GLN A C 1
ATOM 2060 O O . GLN A 1 276 ? 19.380 -17.501 -29.269 1.00 95.06 276 GLN A O 1
ATOM 2065 N N . LEU A 1 277 ? 17.693 -16.215 -28.504 1.00 94.56 277 LEU A N 1
ATOM 2066 C CA . LEU A 1 277 ? 18.070 -16.241 -27.088 1.00 94.56 277 LEU A CA 1
ATOM 2067 C C . LEU A 1 277 ? 17.420 -17.429 -26.370 1.00 94.56 277 LEU A C 1
ATOM 2069 O O . LEU A 1 277 ? 16.244 -17.735 -26.590 1.00 94.56 277 LEU A O 1
ATOM 2073 N N . GLY A 1 278 ? 18.175 -18.116 -25.510 1.00 91.81 278 GLY A N 1
ATOM 2074 C CA . GLY A 1 278 ? 17.690 -19.299 -24.789 1.00 91.81 278 GLY A CA 1
ATOM 2075 C C . GLY A 1 278 ? 17.675 -20.589 -25.613 1.00 91.81 278 GLY A C 1
ATOM 2076 O O . GLY A 1 278 ? 17.119 -21.594 -25.167 1.00 91.81 278 GLY A O 1
ATOM 2077 N N . SER A 1 279 ? 18.238 -20.570 -26.825 1.00 85.19 279 SER A N 1
ATOM 2078 C CA . SER A 1 279 ? 18.061 -21.634 -27.826 1.00 85.19 279 SER A CA 1
ATOM 2079 C C . SER A 1 279 ? 19.203 -22.653 -27.880 1.00 85.19 279 SER A C 1
ATOM 2081 O O . SER A 1 279 ? 19.057 -23.709 -28.499 1.00 85.19 279 SER A O 1
ATOM 2083 N N . CYS A 1 280 ? 20.338 -22.359 -27.244 1.00 89.38 280 CYS A N 1
ATOM 2084 C CA . CYS A 1 280 ? 21.538 -23.185 -27.310 1.00 89.38 280 CYS A CA 1
ATOM 2085 C C . CYS A 1 280 ? 22.080 -23.535 -25.920 1.00 89.38 280 CYS A C 1
ATOM 2087 O O . CYS A 1 280 ? 21.846 -22.841 -24.933 1.00 89.38 280 CYS A O 1
ATOM 2089 N N . LYS A 1 281 ? 22.823 -24.643 -25.850 1.00 87.12 281 LYS A N 1
ATOM 2090 C CA . LYS A 1 281 ? 23.609 -25.051 -24.678 1.00 87.12 281 LYS A CA 1
ATOM 2091 C C . LYS A 1 281 ? 24.978 -25.558 -25.134 1.00 87.12 281 LYS A C 1
ATOM 2093 O O . LYS A 1 281 ? 25.069 -26.366 -26.065 1.00 87.12 281 LYS A O 1
ATOM 2098 N N . GLY A 1 282 ? 26.048 -25.113 -24.476 1.00 81.19 282 GLY A N 1
ATOM 2099 C CA . GLY A 1 282 ? 27.420 -25.533 -24.781 1.00 81.19 282 GLY A CA 1
ATOM 2100 C C . GLY A 1 282 ? 27.845 -25.199 -26.218 1.00 81.19 282 GLY A C 1
ATOM 2101 O O . GLY A 1 282 ? 27.580 -24.111 -26.716 1.00 81.19 282 GLY A O 1
ATOM 2102 N N . LYS A 1 283 ? 28.471 -26.155 -26.921 1.00 81.12 283 LYS A N 1
ATOM 2103 C CA . LYS A 1 283 ? 29.048 -25.961 -28.272 1.00 81.12 283 LYS A CA 1
ATOM 2104 C C . LYS A 1 283 ? 28.038 -25.638 -29.387 1.00 81.12 283 LYS A C 1
ATOM 2106 O O . LYS A 1 283 ? 28.442 -25.429 -30.524 1.00 81.12 283 LYS A O 1
ATOM 2111 N N . THR A 1 284 ? 26.738 -25.657 -29.093 1.00 85.88 284 THR A N 1
ATOM 2112 C CA . THR A 1 284 ? 25.681 -25.324 -30.065 1.00 85.88 284 THR A CA 1
ATOM 2113 C C . THR A 1 284 ? 25.419 -23.820 -30.173 1.00 85.88 284 THR A C 1
ATOM 2115 O O . THR A 1 284 ? 24.704 -23.400 -31.083 1.00 85.88 284 THR A O 1
ATOM 2118 N N . CYS A 1 285 ? 25.990 -23.020 -29.266 1.00 91.62 285 CYS A N 1
ATOM 2119 C CA . CYS A 1 285 ? 25.923 -21.565 -29.317 1.00 91.62 285 CYS A CA 1
ATOM 2120 C C . CYS A 1 285 ? 26.851 -21.014 -30.405 1.00 91.62 285 CYS A C 1
ATOM 2122 O O . CYS A 1 285 ? 27.957 -21.515 -30.611 1.00 91.62 285 CYS A O 1
ATOM 2124 N N . ASN A 1 286 ? 26.375 -20.011 -31.138 1.00 92.31 286 ASN A N 1
ATOM 2125 C CA . ASN A 1 286 ? 27.093 -19.378 -32.243 1.00 92.31 286 ASN A CA 1
ATOM 2126 C C . ASN A 1 286 ? 26.705 -17.894 -32.339 1.00 92.31 286 ASN A C 1
ATOM 2128 O O . ASN A 1 286 ? 25.961 -17.394 -31.506 1.00 92.31 286 ASN A O 1
ATOM 2132 N N . THR A 1 287 ? 27.149 -17.193 -33.384 1.00 91.56 287 THR A N 1
ATOM 2133 C CA . THR A 1 287 ? 26.896 -15.749 -33.569 1.00 91.56 287 THR A CA 1
ATOM 2134 C C . THR A 1 287 ? 25.420 -15.359 -33.731 1.00 91.56 287 THR A C 1
ATOM 2136 O O . THR A 1 287 ? 25.103 -14.174 -33.770 1.00 91.56 287 THR A O 1
ATOM 2139 N N . ARG A 1 288 ? 24.504 -16.330 -33.849 1.00 94.31 288 ARG A N 1
ATOM 2140 C CA . ARG A 1 288 ? 23.051 -16.107 -33.930 1.00 94.31 288 ARG A CA 1
ATOM 2141 C C . ARG A 1 288 ? 22.268 -16.774 -32.802 1.00 94.31 288 ARG A C 1
ATOM 2143 O O . ARG A 1 288 ? 21.085 -16.492 -32.647 1.00 94.31 288 ARG A O 1
ATOM 2150 N N . LYS A 1 289 ? 22.885 -17.681 -32.044 1.00 94.94 289 LYS A N 1
ATOM 2151 C CA . LYS A 1 289 ? 22.226 -18.479 -31.006 1.00 94.94 289 LYS A CA 1
ATOM 2152 C C . LYS A 1 289 ? 22.970 -18.319 -29.694 1.00 94.94 289 LYS A C 1
ATOM 2154 O O . LYS A 1 289 ? 24.116 -18.756 -29.590 1.00 94.94 289 LYS A O 1
ATOM 2159 N N . PHE A 1 290 ? 22.279 -17.765 -28.706 1.00 95.00 290 PHE A N 1
ATOM 2160 C CA . PHE A 1 290 ? 22.828 -17.431 -27.396 1.00 95.00 290 PHE A CA 1
ATOM 2161 C C . PHE A 1 290 ? 22.116 -18.220 -26.296 1.00 95.00 290 PHE A C 1
ATOM 2163 O O . PHE A 1 290 ? 20.942 -18.592 -26.438 1.00 95.00 290 PHE A O 1
ATOM 2170 N N . SER A 1 291 ? 22.845 -18.534 -25.221 1.00 93.88 291 SER A N 1
ATOM 2171 C CA . SER A 1 291 ? 22.312 -19.299 -24.084 1.00 93.88 291 SER A CA 1
ATOM 2172 C C . SER A 1 291 ? 21.228 -18.527 -23.342 1.00 93.88 291 SER A C 1
ATOM 2174 O O . SER A 1 291 ? 20.292 -19.131 -22.822 1.00 93.88 291 SER A O 1
ATOM 2176 N N . ASP A 1 292 ? 21.338 -17.205 -23.346 1.00 92.69 292 ASP A N 1
ATOM 2177 C CA . ASP A 1 292 ? 20.487 -16.238 -22.668 1.00 92.69 292 ASP A CA 1
ATOM 2178 C C . ASP A 1 292 ? 20.805 -14.827 -23.203 1.00 92.69 292 ASP A C 1
ATOM 2180 O O . ASP A 1 292 ? 21.562 -14.660 -24.164 1.00 92.69 292 ASP A O 1
ATOM 2184 N N . GLU A 1 293 ? 20.160 -13.827 -22.612 1.00 91.31 293 GLU A N 1
ATOM 2185 C CA . GLU A 1 293 ? 20.294 -12.412 -22.955 1.00 91.31 293 GLU A CA 1
ATOM 2186 C C . GLU A 1 293 ? 21.642 -11.801 -22.555 1.00 91.31 293 GLU A C 1
ATOM 2188 O O . GLU A 1 293 ? 22.153 -10.947 -23.280 1.00 91.31 293 GLU A O 1
ATOM 2193 N N . TRP A 1 294 ? 22.265 -12.267 -21.470 1.00 91.94 294 TRP A N 1
ATOM 2194 C CA . TRP A 1 294 ? 23.580 -11.777 -21.052 1.00 91.94 294 TRP A CA 1
ATOM 2195 C C . TRP A 1 294 ? 24.653 -12.193 -22.049 1.00 91.94 294 TRP A C 1
ATOM 2197 O O . TRP A 1 294 ? 25.348 -11.342 -22.596 1.00 91.94 294 TRP A O 1
ATOM 2207 N N . ALA A 1 295 ? 24.701 -13.475 -22.416 1.00 92.50 295 ALA A N 1
ATOM 2208 C CA . ALA A 1 295 ? 25.639 -13.964 -23.424 1.00 92.50 295 ALA A CA 1
ATOM 2209 C C . ALA A 1 295 ? 25.498 -13.226 -24.771 1.00 92.50 295 ALA A C 1
ATOM 2211 O O . ALA A 1 295 ? 26.470 -13.062 -25.512 1.00 92.50 295 ALA A O 1
ATOM 2212 N N . TRP A 1 296 ? 24.284 -12.780 -25.104 1.00 93.75 296 TRP A N 1
ATOM 2213 C CA . TRP A 1 296 ? 24.031 -11.956 -26.283 1.00 93.75 296 TRP A CA 1
ATOM 2214 C C . TRP A 1 296 ? 24.580 -10.536 -26.131 1.00 93.75 296 TRP A C 1
ATOM 2216 O O . TRP A 1 296 ? 25.322 -10.080 -27.003 1.00 93.75 296 TRP A O 1
ATOM 2226 N N . HIS A 1 297 ? 24.275 -9.857 -25.024 1.00 92.62 297 HIS A N 1
ATOM 2227 C CA . HIS A 1 297 ? 24.800 -8.523 -24.742 1.00 92.62 297 HIS A CA 1
ATOM 2228 C C . HIS A 1 297 ? 26.330 -8.495 -24.661 1.00 92.62 297 HIS A C 1
ATOM 2230 O O . HIS A 1 297 ? 26.941 -7.611 -25.257 1.00 92.62 297 HIS A O 1
ATOM 2236 N N . GLU A 1 298 ? 26.953 -9.476 -24.007 1.00 93.44 298 GLU A N 1
ATOM 2237 C CA . GLU A 1 298 ? 28.409 -9.618 -23.946 1.00 93.44 298 GLU A CA 1
ATOM 2238 C C . GLU A 1 298 ? 29.024 -9.786 -25.337 1.00 93.44 298 GLU A C 1
ATOM 2240 O O . GLU A 1 298 ? 29.965 -9.075 -25.699 1.00 93.44 298 GLU A O 1
ATOM 2245 N N . HIS A 1 299 ? 28.461 -10.682 -26.151 1.00 92.81 299 HIS A N 1
ATOM 2246 C CA . HIS A 1 299 ? 28.953 -10.916 -27.503 1.00 92.81 299 HIS A CA 1
ATOM 2247 C C . HIS A 1 299 ? 28.902 -9.651 -28.363 1.00 92.81 299 HIS A C 1
ATOM 2249 O O . HIS A 1 299 ? 29.880 -9.330 -29.045 1.00 92.81 299 HIS A O 1
ATOM 2255 N N . LEU A 1 300 ? 27.773 -8.938 -28.342 1.00 92.94 300 LEU A N 1
ATOM 2256 C CA . LEU A 1 300 ? 27.624 -7.736 -29.152 1.00 92.94 300 LEU A CA 1
ATOM 2257 C C . LEU A 1 300 ? 28.474 -6.583 -28.627 1.00 92.94 300 LEU A C 1
ATOM 2259 O O . LEU A 1 300 ? 29.115 -5.918 -29.435 1.00 92.94 300 LEU A O 1
ATOM 2263 N N . HIS A 1 301 ? 28.574 -6.406 -27.309 1.00 91.31 301 HIS A N 1
ATOM 2264 C CA . HIS A 1 301 ? 29.465 -5.412 -26.717 1.00 91.31 301 HIS A CA 1
ATOM 2265 C C . HIS A 1 301 ? 30.927 -5.646 -27.143 1.00 91.31 301 HIS A C 1
ATOM 2267 O O . HIS A 1 301 ? 31.598 -4.728 -27.616 1.00 91.31 301 HIS A O 1
ATOM 2273 N N . GLN A 1 302 ? 31.420 -6.889 -27.082 1.00 90.75 302 GLN A N 1
ATOM 2274 C CA . GLN A 1 302 ? 32.771 -7.238 -27.544 1.00 90.75 302 GLN A CA 1
ATOM 2275 C C . GLN A 1 302 ? 32.975 -7.011 -29.050 1.00 90.75 302 GLN A C 1
ATOM 2277 O O . GLN A 1 302 ? 34.093 -6.716 -29.487 1.00 90.75 302 GLN A O 1
ATOM 2282 N N . ALA A 1 303 ? 31.924 -7.183 -29.857 1.00 89.00 303 ALA A N 1
ATOM 2283 C CA . ALA A 1 303 ? 31.968 -6.874 -31.281 1.00 89.00 303 ALA A CA 1
ATOM 2284 C C . ALA A 1 303 ? 32.079 -5.358 -31.506 1.00 89.00 303 ALA A C 1
ATOM 2286 O O . ALA A 1 303 ? 32.976 -4.917 -32.226 1.00 89.00 303 ALA A O 1
ATOM 2287 N N . THR A 1 304 ? 31.248 -4.562 -30.828 1.00 87.44 304 THR A N 1
ATOM 2288 C CA . THR A 1 304 ? 31.216 -3.101 -30.974 1.00 87.44 304 THR A CA 1
ATOM 2289 C C . THR A 1 304 ? 32.424 -2.402 -30.356 1.00 87.44 304 THR A C 1
ATOM 2291 O O . THR A 1 304 ? 32.866 -1.392 -30.889 1.00 87.44 304 THR A O 1
ATOM 2294 N N . ASN A 1 305 ? 33.030 -2.946 -29.296 1.00 84.94 305 ASN A N 1
ATOM 2295 C CA . ASN A 1 305 ? 34.219 -2.370 -28.647 1.00 84.94 305 ASN A CA 1
ATOM 2296 C C . ASN A 1 305 ? 35.466 -2.375 -29.564 1.00 84.94 305 ASN A C 1
ATOM 2298 O O . ASN A 1 305 ? 36.459 -1.699 -29.313 1.00 84.94 305 ASN A O 1
ATOM 2302 N N . LYS A 1 306 ? 35.431 -3.127 -30.672 1.00 86.56 306 LYS A N 1
ATOM 2303 C CA . LYS A 1 306 ? 36.489 -3.097 -31.696 1.00 86.56 306 LYS A CA 1
ATOM 2304 C C . LYS A 1 306 ? 36.339 -1.938 -32.682 1.00 86.56 306 LYS A C 1
ATOM 2306 O O . LYS A 1 306 ? 37.269 -1.696 -33.452 1.00 86.56 306 LYS A O 1
ATOM 2311 N N . LEU A 1 307 ? 35.192 -1.259 -32.694 1.00 87.81 307 LEU A N 1
ATOM 2312 C CA . LEU A 1 307 ? 34.948 -0.119 -33.568 1.00 87.81 307 LEU A CA 1
ATOM 2313 C C . LEU A 1 307 ? 35.747 1.088 -33.103 1.00 87.81 307 LEU A C 1
ATOM 2315 O O . LEU A 1 307 ? 35.887 1.355 -31.909 1.00 87.81 307 LEU A O 1
ATOM 2319 N N . SER A 1 308 ? 36.241 1.864 -34.063 1.00 88.00 308 SER A N 1
ATOM 2320 C CA . SER A 1 308 ? 36.750 3.185 -33.726 1.00 88.00 308 SER A CA 1
ATOM 2321 C C . SER A 1 308 ? 35.600 4.086 -33.263 1.00 88.00 308 SER A C 1
ATOM 2323 O O . SER A 1 308 ? 34.469 3.974 -33.738 1.00 88.00 308 SER A O 1
ATOM 2325 N N . GLN A 1 309 ? 35.900 5.032 -32.371 1.00 82.88 309 GLN A N 1
ATOM 2326 C CA . GLN A 1 309 ? 34.921 6.008 -31.881 1.00 82.88 309 GLN A CA 1
ATOM 2327 C C . GLN A 1 309 ? 34.194 6.730 -33.031 1.00 82.88 309 GLN A C 1
ATOM 2329 O O . GLN A 1 309 ? 32.989 6.939 -32.962 1.00 82.88 309 GLN A O 1
ATOM 2334 N N . ALA A 1 310 ? 34.916 7.067 -34.106 1.00 84.81 310 ALA A N 1
ATOM 2335 C CA . ALA A 1 310 ? 34.349 7.738 -35.273 1.00 84.81 310 ALA A CA 1
ATOM 2336 C C . ALA A 1 310 ? 33.345 6.853 -36.032 1.00 84.81 310 ALA A C 1
ATOM 2338 O O . ALA A 1 310 ? 32.290 7.338 -36.428 1.00 84.81 310 ALA A O 1
ATOM 2339 N N . GLU A 1 311 ? 33.643 5.561 -36.210 1.00 88.25 311 GLU A N 1
ATOM 2340 C CA . GLU A 1 311 ? 32.710 4.614 -36.839 1.00 88.25 311 GLU A CA 1
ATOM 2341 C C . GLU A 1 311 ? 31.462 4.411 -35.977 1.00 88.25 311 GLU A C 1
ATOM 2343 O O . GLU A 1 311 ? 30.346 4.410 -36.494 1.00 88.25 311 GLU A O 1
ATOM 2348 N N . PHE A 1 312 ? 31.638 4.283 -34.659 1.00 84.81 312 PHE A N 1
ATOM 2349 C CA . PHE A 1 312 ? 30.524 4.168 -33.722 1.00 84.81 312 PHE A CA 1
ATOM 2350 C C . PHE A 1 312 ? 29.614 5.406 -33.761 1.00 84.81 312 PHE A C 1
ATOM 2352 O O . PHE A 1 312 ? 28.396 5.278 -33.873 1.00 84.81 312 PHE A O 1
ATOM 2359 N N . GLU A 1 313 ? 30.195 6.610 -33.739 1.00 83.31 313 GLU A N 1
ATOM 2360 C CA . GLU A 1 313 ? 29.455 7.872 -33.865 1.00 83.31 313 GLU A CA 1
ATOM 2361 C C . GLU A 1 313 ? 28.706 7.974 -35.199 1.00 83.31 313 GLU A C 1
ATOM 2363 O O . GLU A 1 313 ? 27.569 8.447 -35.232 1.00 83.31 313 GLU A O 1
ATOM 2368 N N . GLU A 1 314 ? 29.303 7.493 -36.291 1.00 88.06 314 GLU A N 1
ATOM 2369 C CA . GLU A 1 314 ? 28.664 7.456 -37.607 1.00 88.06 314 GLU A CA 1
ATOM 2370 C C . GLU A 1 314 ? 27.438 6.522 -37.623 1.00 88.06 314 GLU A C 1
ATOM 2372 O O . GLU A 1 314 ? 26.382 6.884 -38.156 1.00 88.06 314 GLU A O 1
ATOM 2377 N N . TYR A 1 315 ? 27.550 5.333 -37.020 1.00 88.50 315 TYR A N 1
ATOM 2378 C CA . TYR A 1 315 ? 26.437 4.390 -36.893 1.00 88.50 315 TYR A CA 1
ATOM 2379 C C . TYR A 1 315 ? 25.318 4.928 -36.005 1.00 88.50 315 TYR A C 1
ATOM 2381 O O . TYR A 1 315 ? 24.150 4.886 -36.401 1.00 88.50 315 TYR A O 1
ATOM 2389 N N . GLU A 1 316 ? 25.653 5.472 -34.836 1.00 85.00 316 GLU A N 1
ATOM 2390 C CA . GLU A 1 316 ? 24.658 6.040 -33.929 1.00 85.00 316 GLU A CA 1
ATOM 2391 C C . GLU A 1 316 ? 23.965 7.260 -34.540 1.00 85.00 316 GLU A C 1
ATOM 2393 O O . GLU A 1 316 ? 22.752 7.392 -34.396 1.00 85.00 316 GLU A O 1
ATOM 2398 N N . ALA A 1 317 ? 24.670 8.107 -35.298 1.00 86.88 317 ALA A N 1
ATOM 2399 C CA . ALA A 1 317 ? 24.049 9.228 -36.003 1.00 86.88 317 ALA A CA 1
ATOM 2400 C C . ALA A 1 317 ? 22.990 8.759 -37.015 1.00 86.88 317 ALA A C 1
ATOM 2402 O O . ALA A 1 317 ? 21.892 9.320 -37.074 1.00 86.88 317 ALA A O 1
ATOM 2403 N N . ARG A 1 318 ? 23.280 7.699 -37.781 1.00 89.69 318 ARG A N 1
ATOM 2404 C CA . ARG A 1 318 ? 22.308 7.098 -38.708 1.00 89.69 318 ARG A CA 1
ATOM 2405 C C . ARG A 1 318 ? 21.124 6.472 -37.986 1.00 89.69 318 ARG A C 1
ATOM 2407 O O . ARG A 1 318 ? 19.981 6.713 -38.368 1.00 89.69 318 ARG A O 1
ATOM 2414 N N . ARG A 1 319 ? 21.379 5.684 -36.941 1.00 88.69 319 ARG A N 1
ATOM 2415 C CA . ARG A 1 319 ? 20.317 5.059 -36.140 1.00 88.69 319 ARG A CA 1
ATOM 2416 C C . ARG A 1 319 ? 19.434 6.106 -35.478 1.00 88.69 319 ARG A C 1
ATOM 2418 O O . ARG A 1 319 ? 18.220 5.963 -35.507 1.00 88.69 319 ARG A O 1
ATOM 2425 N N . ALA A 1 320 ? 20.017 7.173 -34.938 1.00 85.62 320 ALA A N 1
ATOM 2426 C CA . ALA A 1 320 ? 19.275 8.289 -34.364 1.00 85.62 320 ALA A CA 1
ATOM 2427 C C . ALA A 1 320 ? 18.392 8.980 -35.413 1.00 85.62 320 ALA A C 1
ATOM 2429 O O . ALA A 1 320 ? 17.224 9.243 -35.139 1.00 85.62 320 ALA A O 1
ATOM 2430 N N . ALA A 1 321 ? 18.906 9.206 -36.628 1.00 89.38 321 ALA A N 1
ATOM 2431 C CA . ALA A 1 321 ? 18.106 9.745 -37.728 1.00 89.38 321 ALA A CA 1
ATOM 2432 C C . ALA A 1 321 ? 16.931 8.822 -38.095 1.00 89.38 321 ALA A C 1
ATOM 2434 O O . ALA A 1 321 ? 15.821 9.301 -38.320 1.00 89.38 321 ALA A O 1
ATOM 2435 N N . PHE A 1 322 ? 17.153 7.506 -38.108 1.00 93.50 322 PHE A N 1
ATOM 2436 C CA . PHE A 1 322 ? 16.094 6.528 -38.348 1.00 93.50 322 PHE A CA 1
ATOM 2437 C C . PHE A 1 322 ? 15.052 6.502 -37.222 1.00 93.50 322 PHE A C 1
ATOM 2439 O O . PHE A 1 322 ? 13.860 6.579 -37.500 1.00 93.50 322 PHE A O 1
ATOM 2446 N N . ARG A 1 323 ? 15.479 6.458 -35.953 1.00 89.56 323 ARG A N 1
ATOM 2447 C CA . ARG A 1 323 ? 14.579 6.484 -34.786 1.00 89.56 323 ARG A CA 1
ATOM 2448 C C . ARG A 1 323 ? 13.719 7.747 -34.762 1.00 89.56 323 ARG A C 1
ATOM 2450 O O . ARG A 1 323 ? 12.521 7.634 -34.549 1.00 89.56 323 ARG A O 1
ATOM 2457 N N . ALA A 1 324 ? 14.285 8.912 -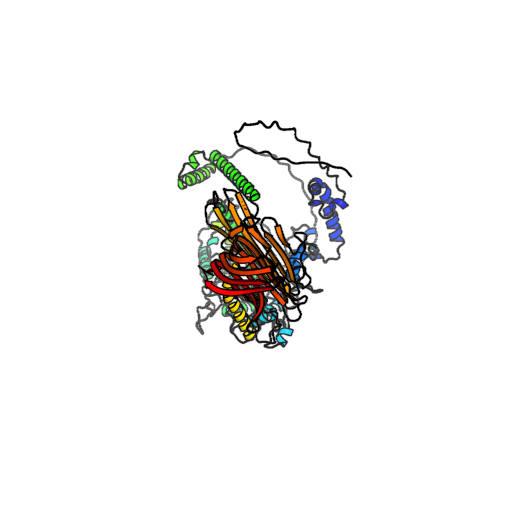35.084 1.00 89.56 324 ALA A N 1
ATOM 2458 C CA . ALA A 1 324 ? 13.514 10.150 -35.203 1.00 89.56 324 ALA A CA 1
ATOM 2459 C C . ALA A 1 324 ? 12.412 10.048 -36.277 1.00 89.56 324 ALA A C 1
ATOM 2461 O O . ALA A 1 324 ? 11.290 10.495 -36.059 1.00 89.56 324 ALA A O 1
ATOM 2462 N N . LEU A 1 325 ? 12.696 9.403 -37.419 1.00 93.44 325 LEU A N 1
ATOM 2463 C CA . LEU A 1 325 ? 11.670 9.136 -38.435 1.00 93.44 325 LEU A CA 1
ATOM 2464 C C . LEU A 1 325 ? 10.587 8.171 -37.931 1.00 93.44 325 LEU A C 1
ATOM 2466 O O . LEU A 1 325 ? 9.420 8.356 -38.271 1.00 93.44 325 LEU A O 1
ATOM 2470 N N . LEU A 1 326 ? 10.958 7.154 -37.146 1.00 92.62 326 LEU A N 1
ATOM 2471 C CA . LEU A 1 326 ? 10.005 6.217 -36.545 1.00 92.62 326 LEU A CA 1
ATOM 2472 C C . LEU A 1 326 ? 9.110 6.886 -35.502 1.00 92.62 326 LEU A C 1
ATOM 2474 O O . LEU A 1 326 ? 7.917 6.610 -35.483 1.00 92.62 326 LEU A O 1
ATOM 2478 N N . GLU A 1 327 ? 9.667 7.753 -34.658 1.00 89.75 327 GLU A N 1
ATOM 2479 C CA . GLU A 1 327 ? 8.918 8.511 -33.651 1.00 89.75 327 GLU A CA 1
ATOM 2480 C C . GLU A 1 327 ? 7.912 9.457 -34.312 1.00 89.75 327 GLU A C 1
ATOM 2482 O O . GLU A 1 327 ? 6.729 9.432 -33.967 1.00 89.75 327 GLU A O 1
ATOM 2487 N N . ASP A 1 328 ? 8.350 10.218 -35.323 1.00 92.81 328 ASP A N 1
ATOM 2488 C CA . ASP A 1 328 ? 7.462 11.063 -36.128 1.00 92.81 328 ASP A CA 1
ATOM 2489 C C . ASP A 1 328 ? 6.337 10.228 -36.763 1.00 92.81 328 ASP A C 1
ATOM 2491 O O . ASP A 1 328 ? 5.171 10.632 -36.768 1.00 92.81 328 ASP A O 1
ATOM 2495 N N . TRP A 1 329 ? 6.681 9.060 -37.322 1.00 94.19 329 TRP A N 1
ATOM 2496 C CA . TRP A 1 329 ? 5.723 8.167 -37.975 1.00 94.19 329 TRP A CA 1
ATOM 2497 C C . TRP A 1 329 ? 4.722 7.571 -36.984 1.00 94.19 329 TRP A C 1
ATOM 2499 O O . TRP A 1 329 ? 3.525 7.605 -37.257 1.00 94.19 329 TRP A O 1
ATOM 2509 N N . ALA A 1 330 ? 5.178 7.094 -35.825 1.00 93.31 330 ALA A N 1
ATOM 2510 C CA . ALA A 1 330 ? 4.318 6.561 -34.774 1.00 93.31 330 ALA A CA 1
ATOM 2511 C C . ALA A 1 330 ? 3.339 7.627 -34.262 1.00 93.31 330 ALA A C 1
ATOM 2513 O O . ALA A 1 330 ? 2.140 7.371 -34.194 1.00 93.31 330 ALA A O 1
ATOM 2514 N N . ALA A 1 331 ? 3.815 8.853 -34.014 1.00 92.00 331 ALA A N 1
ATOM 2515 C CA . ALA A 1 331 ? 2.959 9.967 -33.608 1.00 92.00 331 ALA A CA 1
ATOM 2516 C C . ALA A 1 331 ? 1.901 10.315 -34.673 1.00 92.00 331 ALA A C 1
ATOM 2518 O O . ALA A 1 331 ? 0.757 10.636 -34.341 1.00 92.00 331 ALA A O 1
ATOM 2519 N N . ALA A 1 332 ? 2.259 10.235 -35.958 1.00 91.56 332 ALA A N 1
ATOM 2520 C CA . ALA A 1 332 ? 1.315 10.456 -37.048 1.00 91.56 332 ALA A CA 1
ATOM 2521 C C . ALA A 1 332 ? 0.277 9.326 -37.160 1.00 91.56 332 ALA A C 1
ATOM 2523 O O . ALA A 1 332 ? -0.911 9.609 -37.317 1.00 91.56 332 ALA A O 1
ATOM 2524 N N . VAL A 1 333 ? 0.703 8.066 -37.028 1.00 92.69 333 VAL A N 1
ATOM 2525 C CA . VAL A 1 333 ? -0.179 6.888 -37.002 1.00 92.69 333 VAL A CA 1
ATOM 2526 C C . VAL A 1 333 ? -1.153 6.954 -35.828 1.00 92.69 333 VAL A C 1
ATOM 2528 O O . VAL A 1 333 ? -2.345 6.738 -36.026 1.00 92.69 333 VAL A O 1
ATOM 2531 N N . ASP A 1 334 ? -0.687 7.316 -34.633 1.00 91.81 334 ASP A N 1
ATOM 2532 C CA . ASP A 1 334 ? -1.545 7.486 -33.457 1.00 91.81 334 ASP A CA 1
ATOM 2533 C C . ASP A 1 334 ? -2.565 8.610 -33.664 1.00 91.81 334 ASP A C 1
ATOM 2535 O O . ASP A 1 334 ? -3.737 8.460 -33.313 1.00 91.81 334 ASP A O 1
ATOM 2539 N N . GLY A 1 335 ? -2.154 9.718 -34.289 1.00 91.06 335 GLY A N 1
ATOM 2540 C CA . GLY A 1 335 ? -3.061 10.796 -34.680 1.00 91.06 335 GLY A CA 1
ATOM 2541 C C . GLY A 1 335 ? -4.136 10.335 -35.671 1.00 91.06 335 GLY A C 1
ATOM 2542 O O . GLY A 1 335 ? -5.307 10.681 -35.517 1.00 91.06 335 GLY A O 1
ATOM 2543 N N . GLU A 1 336 ? -3.772 9.516 -36.662 1.00 91.56 336 GLU A N 1
ATOM 2544 C CA . GLU A 1 336 ? -4.733 8.913 -37.592 1.00 91.56 336 GLU A CA 1
ATOM 2545 C C . GLU A 1 336 ? -5.672 7.927 -36.872 1.00 91.56 336 GLU A C 1
ATOM 2547 O O . GLU A 1 336 ? -6.887 7.991 -37.067 1.00 91.56 336 GLU A O 1
ATOM 2552 N N . HIS A 1 337 ? -5.142 7.085 -35.981 1.00 88.50 337 HIS A N 1
ATOM 2553 C CA . HIS A 1 337 ? -5.899 6.096 -35.213 1.00 88.50 337 HIS A CA 1
ATOM 2554 C C . HIS A 1 337 ? -6.887 6.736 -34.225 1.00 88.50 337 HIS A C 1
ATOM 2556 O O . HIS A 1 337 ? -8.021 6.279 -34.097 1.00 88.50 337 HIS A O 1
ATOM 2562 N N . GLN A 1 338 ? -6.518 7.837 -33.564 1.00 85.25 338 GLN A N 1
ATOM 2563 C CA . GLN A 1 338 ? -7.432 8.580 -32.689 1.00 85.25 338 GLN A CA 1
ATOM 2564 C C . GLN A 1 338 ? -8.640 9.135 -33.448 1.00 85.25 338 GLN A C 1
ATOM 2566 O O . GLN A 1 338 ? -9.745 9.144 -32.910 1.00 85.25 338 GLN A O 1
ATOM 2571 N N . VAL A 1 339 ? -8.461 9.557 -34.702 1.00 83.19 339 VAL A N 1
ATOM 2572 C CA . VAL A 1 339 ? -9.571 10.018 -35.548 1.00 83.19 339 VAL A CA 1
ATOM 2573 C C . VAL A 1 339 ? -10.512 8.861 -35.917 1.00 83.19 339 VAL A C 1
ATOM 2575 O O . VAL A 1 339 ? -11.721 9.082 -35.962 1.00 83.19 339 VAL A O 1
ATOM 2578 N N . LEU A 1 340 ? -10.006 7.632 -36.105 1.00 80.00 340 LEU A N 1
ATOM 2579 C CA . LEU A 1 340 ? -10.857 6.435 -36.250 1.00 80.00 340 LEU A CA 1
ATOM 2580 C C . LEU A 1 340 ? -11.631 6.128 -34.977 1.00 80.00 340 LEU A C 1
ATOM 2582 O O . LEU A 1 340 ? -12.841 5.951 -35.038 1.00 80.00 340 LEU A O 1
ATOM 2586 N N . MET A 1 341 ? -10.951 6.107 -33.831 1.00 77.00 341 MET A N 1
ATOM 2587 C CA . MET A 1 341 ? -11.572 5.772 -32.545 1.00 77.00 341 MET A CA 1
ATOM 2588 C C . MET A 1 341 ? -12.582 6.833 -32.088 1.00 77.00 341 MET A C 1
ATOM 2590 O O . MET A 1 341 ? -13.527 6.521 -31.378 1.00 77.00 341 MET A O 1
ATOM 2594 N N . GLN A 1 342 ? -12.421 8.093 -32.501 1.00 68.81 342 GLN A N 1
ATOM 2595 C CA . GLN A 1 342 ? -13.436 9.132 -32.294 1.00 68.81 342 GLN A CA 1
ATOM 2596 C C . GLN A 1 342 ? -14.615 9.022 -33.276 1.00 68.81 342 GLN A C 1
ATOM 2598 O O . GLN A 1 342 ? -15.683 9.572 -33.005 1.00 68.81 342 GLN A O 1
ATOM 2603 N N . ALA A 1 343 ? -14.434 8.342 -34.413 1.00 57.81 343 ALA A N 1
ATOM 2604 C CA . ALA A 1 343 ? -15.481 8.098 -35.403 1.00 57.81 343 ALA A CA 1
ATOM 2605 C C . ALA A 1 343 ? -16.266 6.798 -35.129 1.00 57.81 343 ALA A C 1
ATOM 2607 O O . ALA A 1 343 ? -17.465 6.740 -35.409 1.00 57.81 343 ALA A O 1
ATOM 2608 N N . GLU A 1 344 ? -15.630 5.780 -34.546 1.00 50.47 344 GLU A N 1
ATOM 2609 C CA . GLU A 1 344 ? -16.286 4.587 -34.013 1.00 50.47 344 GLU A CA 1
ATOM 2610 C C . GLU A 1 344 ? -16.848 4.876 -32.618 1.00 50.47 344 GLU A C 1
ATOM 2612 O O . GLU A 1 344 ? -16.170 4.730 -31.614 1.00 50.47 344 GLU A O 1
ATOM 2617 N N . VAL A 1 345 ? -18.121 5.280 -32.578 1.00 48.88 345 VAL A N 1
ATOM 2618 C CA . VAL A 1 345 ? -19.021 5.109 -31.426 1.00 48.88 345 VAL A CA 1
ATOM 2619 C C . VAL A 1 345 ? -18.415 5.591 -30.100 1.00 48.88 345 VAL A C 1
ATOM 2621 O O . VAL A 1 345 ? -17.911 4.815 -29.290 1.00 48.88 345 VAL A O 1
ATOM 2624 N N . ALA A 1 346 ? -18.593 6.882 -29.801 1.00 39.34 346 ALA A N 1
ATOM 2625 C CA . ALA A 1 346 ? -18.785 7.271 -28.410 1.00 39.34 346 ALA A CA 1
ATOM 2626 C C . ALA A 1 346 ? -20.063 6.570 -27.924 1.00 39.34 346 ALA A C 1
ATOM 2628 O O . ALA A 1 346 ? -21.159 7.127 -27.995 1.00 39.34 346 ALA A O 1
ATOM 2629 N N . ASP A 1 347 ? -19.924 5.314 -27.502 1.00 38.94 347 ASP A N 1
ATOM 2630 C CA . ASP A 1 347 ? -20.928 4.633 -26.712 1.00 38.94 347 ASP A CA 1
ATOM 2631 C C . ASP A 1 347 ? -21.151 5.561 -25.528 1.00 38.94 347 ASP A C 1
ATOM 2633 O O . ASP A 1 347 ? -20.224 5.874 -24.773 1.00 38.94 347 ASP A O 1
ATOM 2637 N N . VAL A 1 348 ? -22.366 6.093 -25.419 1.00 41.66 348 VAL A N 1
ATOM 2638 C CA . VAL A 1 348 ? -22.781 6.876 -24.262 1.00 41.66 348 VAL A CA 1
ATOM 2639 C C . VAL A 1 348 ? -22.871 5.890 -23.101 1.00 41.66 348 VAL A C 1
ATOM 2641 O O . VAL A 1 348 ? -23.942 5.429 -22.718 1.00 41.66 348 VAL A O 1
ATOM 2644 N N . VAL A 1 349 ? -21.717 5.527 -22.549 1.00 36.78 349 VAL A N 1
ATOM 2645 C CA . VAL A 1 349 ? -21.620 4.898 -21.246 1.00 36.78 349 VAL A CA 1
ATOM 2646 C C . VAL A 1 349 ? -21.952 6.007 -20.264 1.00 36.78 349 VAL A C 1
ATOM 2648 O O . VAL A 1 349 ? -21.124 6.869 -19.972 1.00 36.78 349 VAL A O 1
ATOM 2651 N N . LEU A 1 350 ? -23.195 6.018 -19.784 1.00 35.69 350 LEU A N 1
ATOM 2652 C CA . LEU A 1 350 ? -23.539 6.779 -18.592 1.00 35.69 350 LEU A CA 1
ATOM 2653 C C . LEU A 1 350 ? -22.595 6.309 -17.472 1.00 35.69 350 LEU A C 1
ATOM 2655 O O . LEU A 1 350 ? -22.609 5.120 -17.135 1.00 35.69 350 LEU A O 1
ATOM 2659 N N . PRO A 1 351 ? -21.751 7.188 -16.907 1.00 38.31 351 PRO A N 1
ATOM 2660 C CA . PRO A 1 351 ? -20.820 6.793 -15.868 1.00 38.31 351 PRO A CA 1
ATOM 2661 C C . PRO A 1 351 ? -21.614 6.553 -14.584 1.00 38.31 351 PRO A C 1
ATOM 2663 O O . PRO A 1 351 ? -21.952 7.484 -13.859 1.00 38.31 351 PRO A O 1
ATOM 2666 N N . PHE A 1 352 ? -21.907 5.291 -14.284 1.00 34.12 352 PHE A N 1
ATOM 2667 C CA . PHE A 1 352 ? -22.515 4.897 -13.012 1.00 34.12 352 PHE A CA 1
ATOM 2668 C C . PHE A 1 352 ? -21.540 4.917 -11.824 1.00 34.12 352 PHE A C 1
ATOM 2670 O O . PHE A 1 352 ? -21.906 4.472 -10.740 1.00 34.12 352 PHE A O 1
ATOM 2677 N N . ASP A 1 353 ? -20.333 5.469 -11.971 1.00 37.91 353 ASP A N 1
ATOM 2678 C CA . ASP A 1 353 ? -19.395 5.562 -10.852 1.00 37.91 353 ASP A CA 1
ATOM 2679 C C . ASP A 1 353 ? -18.561 6.852 -10.891 1.00 37.91 353 ASP A C 1
ATOM 2681 O O . ASP A 1 353 ? -17.387 6.866 -11.250 1.00 37.91 353 ASP A O 1
ATOM 2685 N N . MET A 1 354 ? -19.180 7.973 -10.512 1.00 33.19 354 MET A N 1
ATOM 2686 C CA . MET A 1 354 ? -18.448 9.130 -9.990 1.00 33.19 354 MET A CA 1
ATOM 2687 C C . MET A 1 354 ? -19.049 9.553 -8.651 1.00 33.19 354 MET A C 1
ATOM 2689 O O . MET A 1 354 ? -20.135 10.126 -8.564 1.00 33.19 354 MET A O 1
ATOM 2693 N N . ARG A 1 355 ? -18.307 9.254 -7.581 1.00 36.03 355 ARG A N 1
ATOM 2694 C CA . ARG A 1 355 ? -18.559 9.721 -6.216 1.00 36.03 355 ARG A CA 1
ATOM 2695 C C . ARG A 1 355 ? -18.237 11.214 -6.115 1.00 36.03 355 ARG A C 1
ATOM 2697 O O . ARG A 1 355 ? -17.134 11.583 -5.723 1.00 36.03 355 ARG A O 1
ATOM 2704 N N . ALA A 1 356 ? -19.200 12.072 -6.432 1.00 39.06 356 ALA A N 1
ATOM 2705 C CA . ALA A 1 356 ? -19.229 13.431 -5.900 1.00 39.06 356 ALA A CA 1
ATOM 2706 C C . ALA A 1 356 ? -20.018 13.415 -4.581 1.00 39.06 356 ALA A C 1
ATOM 2708 O O . ALA A 1 356 ? -21.160 12.962 -4.539 1.00 39.06 356 ALA A O 1
ATOM 2709 N N . ASN A 1 357 ? -19.412 13.898 -3.492 1.00 39.34 357 ASN A N 1
ATOM 2710 C CA . ASN A 1 357 ? -20.029 13.940 -2.155 1.00 39.34 357 ASN A CA 1
ATOM 2711 C C . ASN A 1 357 ? -21.144 15.003 -2.026 1.00 39.34 357 ASN A C 1
ATOM 2713 O O . ASN A 1 357 ? -21.731 15.139 -0.954 1.00 39.34 357 ASN A O 1
ATOM 2717 N N . ASN A 1 358 ? -21.429 15.767 -3.089 1.00 40.12 358 ASN A N 1
ATOM 2718 C CA . ASN A 1 358 ? -22.412 16.846 -3.095 1.00 40.12 358 ASN A CA 1
ATOM 2719 C C . ASN A 1 358 ? -23.587 16.533 -4.053 1.00 40.12 358 ASN A C 1
ATOM 2721 O O . ASN A 1 358 ? -23.375 16.434 -5.264 1.00 40.12 358 ASN A O 1
ATOM 2725 N N . PRO A 1 359 ? -24.831 16.402 -3.551 1.00 37.31 359 PRO A N 1
ATOM 2726 C CA . PRO A 1 359 ? -25.996 16.051 -4.367 1.00 37.31 359 PRO A CA 1
ATOM 2727 C C . PRO A 1 359 ? -26.427 17.134 -5.375 1.00 37.31 359 PRO A C 1
ATOM 2729 O O . PRO A 1 359 ? -27.066 16.794 -6.366 1.00 37.31 359 PRO A O 1
ATOM 2732 N N . PHE A 1 360 ? -26.066 18.407 -5.179 1.00 41.06 360 PHE A N 1
ATOM 2733 C CA . PHE A 1 360 ? -26.428 19.487 -6.115 1.00 41.06 360 PHE A CA 1
ATOM 2734 C C . PHE A 1 360 ? -25.479 19.578 -7.314 1.00 41.06 360 PHE A C 1
ATOM 2736 O O . PHE A 1 360 ? -25.916 19.793 -8.438 1.00 41.06 360 PHE A O 1
ATOM 2743 N N . GLU A 1 361 ? -24.194 19.310 -7.089 1.00 49.78 361 GLU A N 1
ATOM 2744 C CA . GLU A 1 361 ? -23.173 19.244 -8.142 1.00 49.78 361 GLU A CA 1
ATOM 2745 C C . GLU A 1 361 ? -23.445 18.068 -9.102 1.00 49.78 361 GLU A C 1
ATOM 2747 O O . GLU A 1 361 ? -23.229 18.164 -10.308 1.00 49.78 361 GLU A O 1
ATOM 2752 N N . ARG A 1 362 ? -24.026 16.980 -8.572 1.00 49.09 362 ARG A N 1
ATOM 2753 C CA . ARG A 1 362 ? -24.531 15.848 -9.360 1.00 49.09 362 ARG A CA 1
ATOM 2754 C C . ARG A 1 362 ? -25.683 16.251 -10.286 1.00 49.09 362 ARG A C 1
ATOM 2756 O O . ARG A 1 362 ? -25.677 15.852 -11.444 1.00 49.09 362 ARG A O 1
ATOM 2763 N N . PHE A 1 363 ? -26.636 17.043 -9.795 1.00 48.28 363 PHE A N 1
ATOM 2764 C CA . PHE A 1 363 ? -27.801 17.474 -10.574 1.00 48.28 363 PHE A CA 1
ATOM 2765 C C . PHE A 1 363 ? -27.418 18.435 -11.711 1.00 48.28 363 PHE A C 1
ATOM 2767 O O . PHE A 1 363 ? -27.924 18.303 -12.824 1.00 48.28 363 PHE A O 1
ATOM 2774 N N . GLU A 1 364 ? -26.488 19.365 -11.467 1.00 57.19 364 GLU A N 1
ATOM 2775 C CA . GLU A 1 364 ? -26.011 20.298 -12.498 1.00 57.19 364 GLU A CA 1
ATOM 2776 C C . GLU A 1 364 ? -25.208 19.587 -13.597 1.00 57.19 364 GLU A C 1
ATOM 2778 O O . GLU A 1 364 ? -25.454 19.822 -14.778 1.00 57.19 364 GLU A O 1
ATOM 2783 N N . LEU A 1 365 ? -24.314 18.656 -13.238 1.00 53.81 365 LEU A N 1
ATOM 2784 C CA . LEU A 1 365 ? -23.560 17.862 -14.219 1.00 53.81 365 LEU A CA 1
ATOM 2785 C C . LEU A 1 365 ? -24.465 16.949 -15.057 1.00 53.81 365 LEU A C 1
ATOM 2787 O O . LEU A 1 365 ? -24.232 16.779 -16.255 1.00 53.81 365 LEU A O 1
ATOM 2791 N N . GLU A 1 366 ? -25.504 16.378 -14.446 1.00 52.16 366 GLU A N 1
ATOM 2792 C CA . GLU A 1 366 ? -26.486 15.540 -15.137 1.00 52.16 366 GLU A CA 1
ATOM 2793 C C . GLU A 1 366 ? -27.320 16.366 -16.132 1.00 52.16 366 GLU A C 1
ATOM 2795 O O . GLU A 1 366 ? -27.493 15.959 -17.282 1.00 52.16 366 GLU A O 1
ATOM 2800 N N . HIS A 1 367 ? -27.744 17.574 -15.749 1.00 58.47 367 HIS A N 1
ATOM 2801 C CA . HIS A 1 367 ? -28.471 18.487 -16.635 1.00 58.47 367 HIS A CA 1
ATOM 2802 C C . HIS A 1 367 ? -27.624 18.950 -17.836 1.00 58.47 367 HIS A C 1
ATOM 2804 O O . HIS A 1 367 ? -28.090 18.943 -18.977 1.00 58.47 367 HIS A O 1
ATOM 2810 N N . ASP A 1 368 ? -26.360 19.299 -17.600 1.00 61.53 368 ASP A N 1
ATOM 2811 C CA . ASP A 1 368 ? -25.444 19.826 -18.619 1.00 61.53 368 ASP A CA 1
ATOM 2812 C C . ASP A 1 368 ? -25.047 18.758 -19.665 1.00 61.53 368 ASP A C 1
ATOM 2814 O O . ASP A 1 368 ? -24.824 19.050 -20.847 1.00 61.53 368 ASP A O 1
ATOM 2818 N N . LEU A 1 369 ? -25.010 17.486 -19.250 1.00 54.78 369 LEU A N 1
ATOM 2819 C CA . LEU A 1 369 ? -24.834 16.334 -20.140 1.00 54.78 369 LEU A CA 1
ATOM 2820 C C . LEU A 1 369 ? -26.089 16.053 -20.979 1.00 54.78 369 LEU A C 1
ATOM 2822 O O . LEU A 1 369 ? -25.976 15.775 -22.178 1.00 54.78 369 LEU A O 1
ATOM 2826 N N . ILE A 1 370 ? -27.280 16.171 -20.383 1.00 58.91 370 ILE A N 1
ATOM 2827 C CA . ILE A 1 370 ? -28.559 16.017 -21.091 1.00 58.91 370 ILE A CA 1
ATOM 2828 C C . ILE A 1 370 ? -28.715 17.104 -22.167 1.00 58.91 370 ILE A C 1
ATOM 2830 O O . ILE A 1 370 ? -29.101 16.799 -23.299 1.00 58.91 370 ILE A O 1
ATOM 2834 N N . GLU A 1 371 ? -28.365 18.359 -21.873 1.00 63.00 371 GLU A N 1
ATOM 2835 C CA . GLU A 1 371 ? -28.426 19.442 -22.863 1.00 63.00 371 GLU A CA 1
ATOM 2836 C C . GLU A 1 371 ? -27.435 19.255 -24.016 1.00 63.00 371 GLU A C 1
ATOM 2838 O O . GLU A 1 371 ? -27.819 19.416 -25.179 1.00 63.00 371 GLU A O 1
ATOM 2843 N N . ARG A 1 372 ? -26.188 18.849 -23.738 1.00 59.47 372 ARG A N 1
ATOM 2844 C CA . ARG A 1 372 ? -25.196 18.566 -24.791 1.00 59.47 372 ARG A CA 1
ATOM 2845 C C . ARG A 1 372 ? -25.621 17.411 -25.695 1.00 59.47 372 ARG A C 1
ATOM 2847 O O . ARG A 1 372 ? -25.499 17.518 -26.918 1.00 59.47 372 ARG A O 1
ATOM 2854 N N . SER A 1 373 ? -26.181 16.349 -25.115 1.00 52.88 373 SER A N 1
ATOM 2855 C CA . SER A 1 373 ? -26.747 15.225 -25.870 1.00 52.88 373 SER A CA 1
ATOM 2856 C C . SER A 1 373 ? -27.899 15.679 -26.776 1.00 52.88 373 SER A C 1
ATOM 2858 O O . SER A 1 373 ? -27.907 15.397 -27.977 1.00 52.88 373 SER A O 1
ATOM 2860 N N . ASN A 1 374 ? -28.821 16.493 -26.253 1.00 64.00 374 ASN A N 1
ATOM 2861 C CA . ASN A 1 374 ? -29.936 17.038 -27.029 1.00 64.00 374 ASN A CA 1
ATOM 2862 C C . ASN A 1 374 ? -29.474 17.951 -28.176 1.00 64.00 374 ASN A C 1
ATOM 2864 O O . ASN A 1 374 ? -30.009 17.862 -29.284 1.00 64.00 374 ASN A O 1
ATOM 2868 N N . GLN A 1 375 ? -28.465 18.801 -27.957 1.00 64.00 375 GLN A N 1
ATOM 2869 C CA . GLN A 1 375 ? -27.889 19.648 -29.008 1.00 64.00 375 GLN A CA 1
ATOM 2870 C C . GLN A 1 375 ? -27.239 18.817 -30.119 1.00 64.00 375 GLN A C 1
ATOM 2872 O O . GLN A 1 375 ? -27.432 19.109 -31.302 1.00 64.00 375 GLN A O 1
ATOM 2877 N N . HIS A 1 376 ? -26.523 17.751 -29.757 1.00 59.94 376 HIS A N 1
ATOM 2878 C CA . HIS A 1 376 ? -25.922 16.843 -30.727 1.00 59.94 376 HIS A CA 1
ATOM 2879 C C . HIS A 1 376 ? -26.992 16.101 -31.542 1.00 59.94 376 HIS A C 1
ATOM 2881 O O . HIS A 1 376 ? -26.934 16.074 -32.773 1.00 59.94 376 HIS A O 1
ATOM 2887 N N . LEU A 1 377 ? -28.046 15.609 -30.882 1.00 60.91 377 LEU A N 1
ATOM 2888 C CA . LEU A 1 377 ? -29.174 14.948 -31.540 1.00 60.91 377 LEU A CA 1
ATOM 2889 C C . LEU A 1 377 ? -29.884 15.881 -32.540 1.00 60.91 377 LEU A C 1
ATOM 2891 O O . LEU A 1 377 ? -30.287 15.451 -33.620 1.00 60.91 377 LEU A O 1
ATOM 2895 N N . GLN A 1 378 ? -30.008 17.173 -32.219 1.00 66.25 378 GLN A N 1
ATOM 2896 C CA . GLN A 1 378 ? -30.558 18.180 -33.135 1.00 66.25 378 GLN A CA 1
ATOM 2897 C C . GLN A 1 378 ? -29.651 18.425 -34.349 1.00 66.25 378 GLN A C 1
ATOM 2899 O O . GLN A 1 378 ? -30.148 18.569 -35.466 1.00 66.25 378 GLN A O 1
ATOM 2904 N N . GLN A 1 379 ? -28.327 18.428 -34.170 1.00 66.69 379 GLN A N 1
ATOM 2905 C CA . GLN A 1 379 ? -27.379 18.553 -35.283 1.00 66.69 379 GLN A CA 1
ATOM 2906 C C . GLN A 1 379 ? -27.427 17.337 -36.215 1.00 66.69 379 GLN A C 1
ATOM 2908 O O . GLN A 1 379 ? -27.429 17.506 -37.436 1.00 66.69 379 GLN A O 1
ATOM 2913 N N . VAL A 1 380 ? -27.546 16.129 -35.657 1.00 61.75 380 VAL A N 1
ATOM 2914 C CA . VAL A 1 380 ? -27.708 14.887 -36.428 1.00 61.75 380 VAL A CA 1
ATOM 2915 C C . VAL A 1 380 ? -29.032 14.893 -37.195 1.00 61.75 380 VAL A C 1
ATOM 2917 O O . VAL A 1 380 ? -29.026 14.707 -38.413 1.00 61.75 380 VAL A O 1
ATOM 2920 N N . LYS A 1 381 ? -30.155 15.223 -36.536 1.00 71.62 381 LYS A N 1
ATOM 2921 C CA . LYS A 1 381 ? -31.471 15.378 -37.189 1.00 71.62 381 LYS A CA 1
ATOM 2922 C C . LYS A 1 381 ? -31.437 16.405 -38.322 1.00 71.62 381 LYS A C 1
ATOM 2924 O O . LYS A 1 381 ? -32.021 16.174 -39.376 1.00 71.62 381 LYS A O 1
ATOM 2929 N N . LYS A 1 382 ? -30.740 17.530 -38.125 1.00 69.25 382 LYS A N 1
ATOM 2930 C CA . LYS A 1 382 ? -30.592 18.585 -39.138 1.00 69.25 382 LYS A CA 1
ATOM 2931 C C . LYS A 1 382 ? -29.761 18.126 -40.337 1.00 69.25 382 LYS A C 1
ATOM 2933 O O . LYS A 1 382 ? -30.042 18.546 -41.455 1.00 69.25 382 LYS A O 1
ATOM 2938 N N . ARG A 1 383 ? -28.735 17.302 -40.111 1.00 65.94 383 ARG A N 1
ATOM 2939 C CA . ARG A 1 383 ? -27.782 16.893 -41.151 1.00 65.94 383 ARG A CA 1
ATOM 2940 C C . ARG A 1 383 ? -28.243 15.678 -41.950 1.00 65.94 383 ARG A C 1
ATOM 2942 O O . ARG A 1 383 ? -27.964 15.618 -43.141 1.00 65.94 383 ARG A O 1
ATOM 2949 N N . PHE A 1 384 ? -28.955 14.747 -41.321 1.00 75.25 384 PHE A N 1
ATOM 2950 C CA . PHE A 1 384 ? -29.309 13.465 -41.938 1.00 75.25 384 PHE A CA 1
ATOM 2951 C C . PHE A 1 384 ? -30.822 13.178 -41.963 1.00 75.25 384 PHE A C 1
ATOM 2953 O O . PHE A 1 384 ? -31.247 12.146 -42.474 1.00 75.25 384 PHE A O 1
ATOM 2960 N N . GLY A 1 385 ? -31.647 14.110 -41.473 1.00 81.38 385 GLY A N 1
ATOM 2961 C CA . GLY A 1 385 ? -33.096 13.946 -41.356 1.00 81.38 385 GLY A CA 1
ATOM 2962 C C . GLY A 1 385 ? -33.494 13.196 -40.082 1.00 81.38 385 GLY A C 1
ATOM 2963 O O . GLY A 1 385 ? -32.712 12.446 -39.509 1.00 81.38 385 GLY A O 1
ATOM 2964 N N . THR A 1 386 ? -34.731 13.385 -39.614 1.00 75.19 386 THR A N 1
ATOM 2965 C CA . THR A 1 386 ? -35.247 12.728 -38.392 1.00 75.19 386 THR A CA 1
ATOM 2966 C C . THR A 1 386 ? -35.356 11.212 -38.518 1.00 75.19 386 THR A C 1
ATOM 2968 O O . THR A 1 386 ? -35.281 10.512 -37.516 1.00 75.19 386 THR A O 1
ATOM 2971 N N . GLN A 1 387 ? -35.468 10.725 -39.752 1.00 80.00 387 GLN A N 1
ATOM 2972 C CA . GLN A 1 387 ? -35.667 9.319 -40.104 1.00 80.00 387 GLN A CA 1
ATOM 2973 C C . GLN A 1 387 ? -34.469 8.450 -39.699 1.00 80.00 387 GLN A C 1
ATOM 2975 O O . GLN A 1 387 ? -34.624 7.252 -39.499 1.00 80.00 387 GLN A O 1
ATOM 2980 N N . ILE A 1 388 ? -33.284 9.054 -39.531 1.00 75.25 388 ILE A N 1
ATOM 2981 C CA . ILE A 1 388 ? -32.065 8.327 -39.168 1.00 75.25 388 ILE A CA 1
ATOM 2982 C C . ILE A 1 388 ? -32.111 7.743 -37.752 1.00 75.25 388 ILE A C 1
ATOM 2984 O O . ILE A 1 388 ? -31.407 6.785 -37.458 1.00 75.25 388 ILE A O 1
ATOM 2988 N N . LEU A 1 389 ? -32.949 8.306 -36.878 1.00 63.69 389 LEU A N 1
ATOM 2989 C CA . LEU A 1 389 ? -33.113 7.824 -35.506 1.00 63.69 389 LEU A CA 1
ATOM 2990 C C . LEU A 1 389 ? -34.062 6.627 -35.409 1.00 63.69 389 LEU A C 1
ATOM 2992 O O . LEU A 1 389 ? -34.028 5.915 -34.412 1.00 63.69 389 LEU A O 1
ATOM 2996 N N . ASP A 1 390 ? -34.871 6.402 -36.446 1.00 70.12 390 ASP A N 1
ATOM 2997 C CA . ASP A 1 390 ? -35.821 5.289 -36.528 1.00 70.12 390 ASP A CA 1
ATOM 2998 C C . ASP A 1 390 ? -35.245 4.098 -37.323 1.00 70.12 390 ASP A C 1
ATOM 3000 O O . ASP A 1 390 ? -35.892 3.059 -37.475 1.00 70.12 390 ASP A O 1
ATOM 3004 N N . MET A 1 391 ? -34.022 4.234 -37.845 1.00 75.88 391 MET A N 1
ATOM 3005 C CA . MET A 1 391 ? -33.323 3.189 -38.589 1.00 75.88 391 MET A CA 1
ATOM 3006 C C . MET A 1 391 ? -32.597 2.217 -37.661 1.00 75.88 391 MET A C 1
ATOM 3008 O O . MET A 1 391 ? -32.108 2.580 -36.591 1.00 75.88 391 MET A O 1
ATOM 3012 N N . ARG A 1 392 ? -32.455 0.963 -38.107 1.00 60.50 392 ARG A N 1
ATOM 3013 C CA . ARG A 1 392 ? -31.509 0.036 -37.475 1.00 60.50 392 ARG A CA 1
ATOM 3014 C C . ARG A 1 392 ? -30.097 0.602 -37.616 1.00 60.50 392 ARG A C 1
ATOM 3016 O O . ARG A 1 392 ? -29.744 1.129 -38.669 1.00 60.50 392 ARG A O 1
ATOM 3023 N N . LEU A 1 393 ? -29.300 0.475 -36.555 1.00 48.03 393 LEU A N 1
ATOM 3024 C CA . LEU A 1 393 ? -27.980 1.103 -36.424 1.00 48.03 393 LEU A CA 1
ATOM 3025 C C . LEU A 1 393 ? -27.075 0.864 -37.645 1.00 48.03 393 LEU A C 1
ATOM 3027 O O . LEU A 1 393 ? -26.447 1.791 -38.144 1.00 48.03 393 LEU A O 1
ATOM 3031 N N . GLU A 1 394 ? -27.066 -0.358 -38.173 1.00 59.19 394 GLU A N 1
ATOM 3032 C CA . GLU A 1 394 ? -26.268 -0.728 -39.348 1.00 59.19 394 GLU A CA 1
ATOM 3033 C C . GLU A 1 394 ? -26.656 0.053 -40.616 1.00 59.19 394 GLU A C 1
ATOM 3035 O O . GLU A 1 394 ? -25.795 0.383 -41.434 1.00 59.19 394 GLU A O 1
ATOM 3040 N N . ASP A 1 395 ? -27.939 0.382 -40.777 1.00 69.38 395 ASP A N 1
ATOM 3041 C CA . ASP A 1 395 ? -28.457 1.116 -41.934 1.00 69.38 395 ASP A CA 1
ATOM 3042 C C . ASP A 1 395 ? -28.221 2.624 -41.786 1.00 69.38 395 ASP A C 1
ATOM 3044 O O . ASP A 1 395 ? -27.832 3.287 -42.751 1.00 69.38 395 ASP A O 1
ATOM 3048 N N . ALA A 1 396 ? -28.344 3.147 -40.561 1.00 65.06 396 ALA A N 1
ATOM 3049 C CA . ALA A 1 396 ? -27.984 4.526 -40.238 1.00 65.06 396 ALA A CA 1
ATOM 3050 C C . ALA A 1 396 ? -26.491 4.788 -40.503 1.00 65.06 396 ALA A C 1
ATOM 3052 O O . ALA A 1 396 ? -26.135 5.775 -41.149 1.00 65.06 396 ALA A O 1
ATOM 3053 N N . VAL A 1 397 ? -25.613 3.867 -40.087 1.00 59.38 397 VAL A N 1
ATOM 3054 C CA . VAL A 1 397 ? -24.163 3.954 -40.327 1.00 59.38 397 VAL A CA 1
ATOM 3055 C C . VAL A 1 397 ? -23.850 3.912 -41.824 1.00 59.38 397 VAL A C 1
ATOM 3057 O O . VAL A 1 397 ? -23.104 4.760 -42.315 1.00 59.38 397 VAL A O 1
ATOM 3060 N N . LYS A 1 398 ? -24.470 3.005 -42.590 1.00 69.38 398 LYS A N 1
ATOM 3061 C CA . LYS A 1 398 ? -24.311 2.964 -44.057 1.00 69.38 398 LYS A CA 1
ATOM 3062 C C . LYS A 1 398 ? -24.756 4.263 -44.727 1.00 69.38 398 LYS A C 1
ATOM 3064 O O . LYS A 1 398 ? -24.110 4.699 -45.678 1.00 69.38 398 LYS A O 1
ATOM 3069 N N . GLN A 1 399 ? -25.819 4.899 -44.239 1.00 71.50 399 GLN A N 1
ATOM 3070 C CA . GLN A 1 399 ? -26.305 6.164 -44.787 1.00 71.50 399 GLN A CA 1
ATOM 3071 C C . GLN A 1 399 ? -25.369 7.341 -44.465 1.00 71.50 399 GLN A C 1
ATOM 3073 O O . GLN A 1 399 ? -25.111 8.163 -45.347 1.00 71.50 399 GLN A O 1
ATOM 3078 N N . VAL A 1 400 ? -24.808 7.405 -43.251 1.00 61.91 400 VAL A N 1
ATOM 3079 C CA . VAL A 1 400 ? -23.821 8.433 -42.862 1.00 61.91 400 VAL A CA 1
ATOM 3080 C C . VAL A 1 400 ? -22.525 8.273 -43.659 1.00 61.91 400 VAL A C 1
ATOM 3082 O O . VAL A 1 400 ? -22.056 9.237 -44.265 1.00 61.91 400 VAL A O 1
ATOM 3085 N N . VAL A 1 401 ? -21.992 7.051 -43.733 1.00 60.75 401 VAL A N 1
ATOM 3086 C CA . VAL A 1 401 ? -20.760 6.736 -44.476 1.00 60.75 401 VAL A CA 1
ATOM 3087 C C . VAL A 1 401 ? -20.962 6.932 -45.985 1.00 60.75 401 VAL A C 1
ATOM 3089 O O . VAL A 1 401 ? -20.111 7.510 -46.666 1.00 60.75 401 VAL A O 1
ATOM 3092 N N . GLY A 1 402 ? -22.125 6.543 -46.516 1.00 59.50 402 GLY A N 1
ATOM 3093 C CA . GLY A 1 402 ? -22.495 6.742 -47.918 1.00 59.50 402 GLY A CA 1
ATOM 3094 C C . GLY A 1 402 ? -22.598 8.219 -48.308 1.00 59.50 402 GLY A C 1
ATOM 3095 O O . GLY A 1 402 ? -22.052 8.618 -49.339 1.00 59.50 402 GLY A O 1
ATOM 3096 N N . ALA A 1 403 ? -23.204 9.060 -47.465 1.00 54.69 403 ALA A N 1
ATOM 3097 C CA . ALA A 1 403 ? -23.304 10.503 -47.703 1.00 54.69 403 ALA A CA 1
ATOM 3098 C C . ALA A 1 403 ? -21.933 11.208 -47.685 1.00 54.69 403 ALA A C 1
ATOM 3100 O O . ALA A 1 403 ? -21.709 12.161 -48.433 1.00 54.69 403 ALA A O 1
ATOM 3101 N N . GLN A 1 404 ? -20.991 10.717 -46.875 1.00 46.94 404 GLN A N 1
ATOM 3102 C CA . GLN A 1 404 ? -19.636 11.267 -46.770 1.00 46.94 404 GLN A CA 1
ATOM 3103 C C . GLN A 1 404 ? -18.772 10.925 -47.995 1.00 46.94 404 GLN A C 1
ATOM 3105 O O . GLN A 1 404 ? -17.951 11.739 -48.415 1.00 46.94 404 GLN A O 1
ATOM 3110 N N . SER A 1 405 ? -19.028 9.776 -48.631 1.00 44.19 405 SER A N 1
ATOM 3111 C CA . SER A 1 405 ? -18.388 9.385 -49.895 1.00 44.19 405 SER A CA 1
ATOM 3112 C C . SER A 1 405 ? -18.877 10.195 -51.109 1.00 44.19 405 SER A C 1
ATOM 3114 O O . SER A 1 405 ? -18.107 10.438 -52.035 1.00 44.19 405 SER A O 1
ATOM 3116 N N . GLN A 1 406 ? -20.127 10.679 -51.094 1.00 41.72 406 GLN A N 1
ATOM 3117 C CA . GLN A 1 406 ? -20.713 11.460 -52.195 1.00 41.72 406 GLN A CA 1
ATOM 3118 C C . GLN A 1 406 ? -20.383 12.961 -52.136 1.00 41.72 406 GLN A C 1
ATOM 3120 O O . GLN A 1 406 ? -20.402 13.636 -53.164 1.00 41.72 406 GLN A O 1
ATOM 3125 N N . ALA A 1 407 ? -20.022 13.494 -50.964 1.00 39.25 407 ALA A N 1
ATOM 3126 C CA . ALA A 1 407 ? -19.630 14.899 -50.813 1.00 39.25 407 ALA A CA 1
ATOM 3127 C C . ALA A 1 407 ? -18.225 15.219 -51.376 1.00 39.25 407 ALA A C 1
ATOM 3129 O O . ALA A 1 407 ? -17.879 16.389 -51.526 1.00 39.25 407 ALA A O 1
ATOM 3130 N N . GLY A 1 408 ? -17.420 14.202 -51.712 1.00 39.84 408 GLY A N 1
ATOM 3131 C CA . GLY A 1 408 ? -16.068 14.359 -52.266 1.00 39.84 408 GLY A CA 1
ATOM 3132 C C . GLY A 1 408 ? -16.002 14.644 -53.771 1.00 39.84 408 GLY A C 1
ATOM 3133 O O . GLY A 1 408 ? -14.914 14.860 -54.300 1.00 39.84 408 GLY A O 1
ATOM 3134 N N . SER A 1 409 ? -17.135 14.659 -54.479 1.00 36.84 409 SER A N 1
ATOM 3135 C CA . SER A 1 409 ? -17.162 14.833 -55.932 1.00 36.84 409 SER A CA 1
ATOM 3136 C C . SER A 1 409 ? -18.236 15.824 -56.377 1.00 36.84 409 SER A C 1
ATOM 3138 O O . SER A 1 409 ? -19.217 15.403 -56.970 1.00 36.84 409 SER A O 1
ATOM 3140 N N . LEU A 1 410 ? -18.075 17.128 -56.115 1.00 30.23 410 LEU A N 1
ATOM 3141 C CA . LEU A 1 410 ? -18.709 18.198 -56.907 1.00 30.23 410 LEU A CA 1
ATOM 3142 C C . LEU A 1 410 ? -18.059 19.577 -56.633 1.00 30.23 410 LEU A C 1
ATOM 3144 O O . LEU A 1 410 ? -18.184 20.137 -55.552 1.00 30.23 410 LEU A O 1
ATOM 3148 N N . ALA A 1 411 ? -17.430 20.105 -57.689 1.00 29.36 411 ALA A N 1
ATOM 3149 C CA . ALA A 1 411 ? -17.227 21.515 -58.060 1.00 29.36 411 ALA A CA 1
ATOM 3150 C C . ALA A 1 411 ? -16.325 22.465 -57.226 1.00 29.36 411 ALA A C 1
ATOM 3152 O O . ALA A 1 411 ? -16.645 22.924 -56.136 1.00 29.36 411 ALA A O 1
ATOM 3153 N N . PHE A 1 412 ? -15.242 22.874 -57.899 1.00 32.28 412 PHE A N 1
ATOM 3154 C CA . PHE A 1 412 ? -14.440 24.089 -57.712 1.00 32.28 412 PHE A CA 1
ATOM 3155 C C . PHE A 1 412 ? -15.233 25.390 -57.981 1.00 32.28 412 PHE A C 1
ATOM 3157 O O . PHE A 1 412 ? -16.030 25.428 -58.917 1.00 32.28 412 PHE A O 1
ATOM 3164 N N . GLY A 1 413 ? -14.863 26.495 -57.310 1.00 26.06 413 GLY A N 1
ATOM 3165 C CA . GLY A 1 413 ? -14.903 27.845 -57.904 1.00 26.06 413 GLY A CA 1
ATOM 3166 C C . GLY A 1 413 ? -15.252 29.022 -56.975 1.00 26.06 413 GLY A C 1
ATOM 3167 O O . GLY A 1 413 ? -16.229 28.956 -56.243 1.00 26.06 413 GLY A O 1
ATOM 3168 N N . VAL A 1 414 ? -14.522 30.140 -57.154 1.00 25.08 414 VAL A N 1
ATOM 3169 C CA . VAL A 1 414 ? -14.715 31.515 -56.610 1.00 25.08 414 VAL A CA 1
ATOM 3170 C C . VAL A 1 414 ? -14.175 31.692 -55.168 1.00 25.08 414 VAL A C 1
ATOM 3172 O O . VAL A 1 414 ? -14.740 31.161 -54.228 1.00 25.08 414 VAL A O 1
ATOM 3175 N N . PHE A 1 415 ? -13.034 32.338 -54.880 1.00 26.02 415 PHE A N 1
ATOM 3176 C CA . PHE A 1 415 ? -12.555 33.679 -55.253 1.00 26.02 415 PHE A CA 1
ATOM 3177 C C . PHE A 1 415 ? -11.019 33.735 -55.402 1.00 26.02 415 PHE A C 1
ATOM 3179 O O . PHE A 1 415 ? -10.290 33.090 -54.652 1.00 26.02 415 PHE A O 1
ATOM 3186 N N . ALA A 1 416 ? -10.533 34.571 -56.324 1.00 25.58 416 ALA A N 1
ATOM 3187 C CA . ALA A 1 416 ? -9.119 34.900 -56.503 1.00 25.58 416 ALA A CA 1
ATOM 3188 C C . ALA A 1 416 ? -8.804 36.358 -56.091 1.00 25.58 416 ALA A C 1
ATOM 3190 O O . ALA A 1 416 ? -9.483 37.265 -56.560 1.00 25.58 416 ALA A O 1
ATOM 3191 N N . ALA A 1 417 ? -7.720 36.505 -55.307 1.00 27.73 417 ALA A N 1
ATOM 3192 C CA . ALA A 1 417 ? -6.685 37.568 -55.252 1.00 27.73 417 ALA A CA 1
ATOM 3193 C C . ALA A 1 417 ? -7.080 39.037 -54.878 1.00 27.73 417 ALA A C 1
ATOM 3195 O O . ALA A 1 417 ? -8.228 39.423 -55.070 1.00 27.73 417 ALA A O 1
ATOM 3196 N N . PRO A 1 418 ? -6.155 39.879 -54.333 1.00 28.30 418 PRO A N 1
ATOM 3197 C CA . PRO A 1 418 ? -4.868 40.179 -54.971 1.00 28.30 418 PRO A CA 1
ATOM 3198 C C . PRO A 1 418 ? -3.612 40.143 -54.078 1.00 28.30 418 PRO A C 1
ATOM 3200 O O . PRO A 1 418 ? -3.642 40.254 -52.856 1.00 28.30 418 PRO A O 1
ATOM 3203 N N . ALA A 1 419 ? -2.487 40.008 -54.779 1.00 26.67 419 ALA A N 1
ATOM 3204 C CA . ALA A 1 419 ? -1.114 40.104 -54.310 1.00 26.67 419 ALA A CA 1
ATOM 3205 C C . ALA A 1 419 ? -0.657 41.559 -54.081 1.00 26.67 419 ALA A C 1
ATOM 3207 O O . ALA A 1 419 ? -1.137 42.479 -54.742 1.00 26.67 419 ALA A O 1
ATOM 3208 N N . MET A 1 420 ? 0.373 41.740 -53.247 1.00 25.97 420 MET A N 1
ATOM 3209 C CA . MET A 1 420 ? 1.305 42.872 -53.323 1.00 25.97 420 MET A CA 1
ATOM 3210 C C . MET A 1 420 ? 2.744 42.340 -53.296 1.00 25.97 420 MET A C 1
ATOM 3212 O O . MET A 1 420 ? 3.055 41.408 -52.559 1.00 25.97 420 MET A O 1
ATOM 3216 N N . GLY A 1 421 ? 3.569 42.892 -54.188 1.00 25.67 421 GLY A N 1
ATOM 3217 C CA . GLY A 1 421 ? 4.889 42.397 -54.576 1.00 25.67 421 GLY A CA 1
ATOM 3218 C C . GLY A 1 421 ? 6.090 43.021 -53.832 1.00 25.67 421 GLY A C 1
ATOM 3219 O O . GLY A 1 421 ? 5.963 43.378 -52.665 1.00 25.67 421 GLY A O 1
ATOM 3220 N N . PRO A 1 422 ? 7.275 43.094 -54.475 1.00 40.66 422 PRO A N 1
ATOM 3221 C CA . PRO A 1 422 ? 8.556 42.687 -53.887 1.00 40.66 422 PRO A CA 1
ATOM 3222 C C . PRO A 1 422 ? 9.461 43.857 -53.463 1.00 40.66 422 PRO A C 1
ATOM 3224 O O . PRO A 1 422 ? 9.281 44.984 -53.913 1.00 40.66 422 PRO A O 1
ATOM 3227 N N . SER A 1 423 ? 10.511 43.572 -52.682 1.00 25.12 423 SER A N 1
ATOM 3228 C CA . SER A 1 423 ? 11.687 44.451 -52.587 1.00 25.12 423 SER A CA 1
ATOM 3229 C C . SER A 1 423 ? 12.965 43.677 -52.250 1.00 25.12 423 SER A C 1
ATOM 3231 O O . SER A 1 423 ? 12.945 42.666 -51.553 1.00 25.12 423 SER A O 1
ATOM 3233 N N . SER A 1 424 ? 14.069 44.165 -52.806 1.00 26.86 424 SER A N 1
ATOM 3234 C CA . SER A 1 424 ? 15.337 43.502 -53.096 1.00 26.86 424 SER A CA 1
ATOM 3235 C C . SER A 1 424 ? 16.513 43.914 -52.191 1.00 26.86 424 SER A C 1
ATOM 3237 O O . SER A 1 424 ? 16.525 45.008 -51.640 1.00 26.86 424 SER A O 1
ATOM 3239 N N . SER A 1 425 ? 17.552 43.061 -52.218 1.00 27.05 425 SER A N 1
ATOM 3240 C CA . SER A 1 425 ? 19.007 43.354 -52.272 1.00 27.05 425 SER A CA 1
ATOM 3241 C C . SER A 1 425 ? 19.751 43.967 -51.064 1.00 27.05 425 SER A C 1
ATOM 3243 O O . SER A 1 425 ? 19.543 45.131 -50.741 1.00 27.05 425 SER A O 1
ATOM 3245 N N . ASN A 1 426 ? 20.756 43.261 -50.511 1.00 28.66 426 ASN A N 1
ATOM 3246 C CA . ASN A 1 426 ? 22.198 43.410 -50.843 1.00 28.66 426 ASN A CA 1
ATOM 3247 C C . ASN A 1 426 ? 23.142 42.704 -49.832 1.00 28.66 426 ASN A C 1
ATOM 3249 O O . ASN A 1 426 ? 22.908 42.702 -48.629 1.00 28.66 426 ASN A O 1
ATOM 3253 N N . THR A 1 427 ? 24.223 42.122 -50.367 1.00 31.80 427 THR A N 1
ATOM 3254 C CA . THR A 1 427 ? 25.407 41.483 -49.726 1.00 31.80 427 THR A CA 1
ATOM 3255 C C . THR A 1 427 ? 26.388 42.545 -49.153 1.00 31.80 427 THR A C 1
ATOM 3257 O O . THR A 1 427 ? 26.231 43.705 -49.543 1.00 31.80 427 THR A O 1
ATOM 3260 N N . PRO A 1 428 ? 27.398 42.241 -48.282 1.00 35.34 428 PRO A N 1
ATOM 3261 C CA . PRO A 1 428 ? 28.634 41.510 -48.662 1.00 35.34 428 PRO A CA 1
ATOM 3262 C C . PRO A 1 428 ? 29.329 40.628 -47.571 1.00 35.34 428 PRO A C 1
ATOM 3264 O O . PRO A 1 428 ? 29.084 40.737 -46.374 1.00 35.34 428 PRO A O 1
ATOM 3267 N N . THR A 1 429 ? 30.236 39.762 -48.049 1.00 30.31 429 THR A N 1
ATOM 3268 C CA . THR A 1 429 ? 31.235 38.851 -47.409 1.00 30.31 429 THR A CA 1
ATOM 3269 C C . THR A 1 429 ? 32.339 39.589 -46.591 1.00 30.31 429 THR A C 1
ATOM 3271 O O . THR A 1 429 ? 32.420 40.805 -46.774 1.00 30.31 429 THR A O 1
ATOM 3274 N N . PRO A 1 430 ? 33.230 38.958 -45.752 1.00 42.94 430 PRO A N 1
ATOM 3275 C CA . PRO A 1 430 ? 34.247 37.945 -46.165 1.00 42.94 430 PRO A CA 1
ATOM 3276 C C . PRO A 1 430 ? 34.719 36.850 -45.140 1.00 42.94 430 PRO A C 1
ATOM 3278 O O . PRO A 1 430 ? 34.589 37.006 -43.935 1.00 42.94 430 PRO A O 1
ATOM 3281 N N . ALA A 1 431 ? 35.327 35.778 -45.700 1.00 28.75 431 ALA A N 1
ATOM 3282 C CA . ALA A 1 431 ? 36.492 34.936 -45.292 1.00 28.75 431 ALA A CA 1
ATOM 3283 C C . ALA A 1 431 ? 36.712 34.456 -43.820 1.00 28.75 431 ALA A C 1
ATOM 3285 O O . ALA A 1 431 ? 36.652 35.249 -42.898 1.00 28.75 431 ALA A O 1
ATOM 3286 N N . GLY A 1 432 ? 37.123 33.212 -43.505 1.00 29.38 432 GLY A N 1
ATOM 3287 C CA . GLY A 1 432 ? 37.502 32.047 -44.315 1.00 29.38 432 GLY A CA 1
ATOM 3288 C C . GLY A 1 432 ? 37.951 30.812 -43.486 1.00 29.38 432 GLY A C 1
ATOM 3289 O O . GLY A 1 432 ? 38.267 30.928 -42.311 1.00 29.38 432 GLY A O 1
ATOM 3290 N N . GLY A 1 433 ? 37.989 29.642 -44.148 1.00 29.59 433 GLY A N 1
ATOM 3291 C CA . GLY A 1 433 ? 39.050 28.617 -44.063 1.00 29.59 433 GLY A CA 1
ATOM 3292 C C . GLY A 1 433 ? 39.127 27.604 -42.902 1.00 29.59 433 GLY A C 1
ATOM 3293 O O . GLY A 1 433 ? 39.875 27.836 -41.965 1.00 29.59 433 GLY A O 1
ATOM 3294 N N . ALA A 1 434 ? 38.550 26.403 -43.083 1.00 32.12 434 ALA A N 1
ATOM 3295 C CA . ALA A 1 434 ? 39.215 25.097 -42.874 1.00 32.12 434 ALA A CA 1
ATOM 3296 C C . ALA A 1 434 ? 38.336 23.947 -43.427 1.00 32.12 434 ALA A C 1
ATOM 3298 O O . ALA A 1 434 ? 37.142 23.887 -43.153 1.00 32.12 434 ALA A O 1
ATOM 3299 N N . LYS A 1 435 ? 38.910 23.061 -44.255 1.00 32.69 435 LYS A N 1
ATOM 3300 C CA . LYS A 1 435 ? 38.210 21.988 -44.990 1.00 32.69 435 LYS A CA 1
ATOM 3301 C C . LYS A 1 435 ? 37.977 20.742 -44.117 1.00 32.69 435 LYS A C 1
ATOM 3303 O O . LYS A 1 435 ? 38.929 20.024 -43.829 1.00 32.69 435 LYS A O 1
ATOM 3308 N N . GLN A 1 436 ? 36.714 20.452 -43.802 1.00 32.03 436 GLN A N 1
ATOM 3309 C CA . GLN A 1 436 ? 36.186 19.100 -43.544 1.00 32.03 436 GLN A CA 1
ATOM 3310 C C . GLN A 1 436 ? 35.636 18.506 -44.859 1.00 32.03 436 GLN A C 1
ATOM 3312 O O . GLN A 1 436 ? 35.303 19.278 -45.766 1.00 32.03 436 GLN A O 1
ATOM 3317 N N . PRO A 1 437 ? 35.527 17.170 -45.010 1.00 31.92 437 PRO A N 1
ATOM 3318 C CA . PRO A 1 437 ? 34.832 16.583 -46.150 1.00 31.92 437 PRO A CA 1
ATOM 3319 C C . PRO A 1 437 ? 33.362 17.020 -46.105 1.00 31.92 437 PRO A C 1
ATOM 3321 O O . PRO A 1 437 ? 32.610 16.667 -45.202 1.00 31.92 437 PRO A O 1
ATOM 3324 N N . SER A 1 438 ? 32.987 17.862 -47.067 1.00 30.58 438 SER A N 1
ATOM 3325 C CA . SER A 1 438 ? 31.632 18.370 -47.257 1.00 30.58 438 SER A CA 1
ATOM 3326 C C . SER A 1 438 ? 30.698 17.212 -47.595 1.00 30.58 438 SER A C 1
ATOM 3328 O O . SER A 1 438 ? 30.688 16.732 -48.728 1.00 30.58 438 SER A O 1
ATOM 3330 N N . ALA A 1 439 ? 29.881 16.795 -46.628 1.00 36.25 439 ALA A N 1
ATOM 3331 C CA . ALA A 1 439 ? 28.578 16.234 -46.937 1.00 36.25 439 ALA A CA 1
ATOM 3332 C C . ALA A 1 439 ? 27.766 17.356 -47.603 1.00 36.25 439 ALA A C 1
ATOM 3334 O O . ALA A 1 439 ? 27.298 18.284 -46.942 1.00 36.25 439 ALA A O 1
ATOM 3335 N N . ASN A 1 440 ? 27.680 17.314 -48.933 1.00 31.89 440 ASN A N 1
ATOM 3336 C CA . ASN A 1 440 ? 26.837 18.194 -49.734 1.00 31.89 440 ASN A CA 1
ATOM 3337 C C . ASN A 1 440 ? 25.365 17.999 -49.344 1.00 31.89 440 ASN A C 1
ATOM 3339 O O . ASN A 1 440 ? 24.651 17.224 -49.967 1.00 31.89 440 ASN A O 1
ATOM 3343 N N . ASN A 1 441 ? 24.903 18.745 -48.347 1.00 46.50 441 ASN A N 1
ATOM 3344 C CA . ASN A 1 441 ? 23.489 18.968 -48.087 1.00 46.50 441 ASN A CA 1
ATOM 3345 C C . ASN A 1 441 ? 23.163 20.417 -48.439 1.00 46.50 441 ASN A C 1
ATOM 3347 O O . ASN A 1 441 ? 23.174 21.299 -47.587 1.00 46.50 441 ASN A O 1
ATOM 3351 N N . ASN A 1 442 ? 22.897 20.657 -49.723 1.00 37.19 442 ASN A N 1
ATOM 3352 C CA . ASN A 1 442 ? 22.000 21.725 -50.146 1.00 37.19 442 ASN A CA 1
ATOM 3353 C C . ASN A 1 442 ? 21.420 21.419 -51.533 1.00 37.19 442 ASN A C 1
ATOM 3355 O O . ASN A 1 442 ? 22.131 21.430 -52.532 1.00 37.19 442 ASN A O 1
ATOM 3359 N N . ASN A 1 443 ? 20.103 21.185 -51.542 1.00 45.91 443 ASN A N 1
ATOM 3360 C CA . ASN A 1 443 ? 19.162 21.351 -52.651 1.00 45.91 443 ASN A CA 1
ATOM 3361 C C . ASN A 1 443 ? 19.547 20.780 -54.023 1.00 45.91 443 ASN A C 1
ATOM 3363 O O . ASN A 1 443 ? 20.122 21.488 -54.843 1.00 45.91 443 ASN A O 1
ATOM 3367 N N . THR A 1 444 ? 19.071 19.565 -54.329 1.00 34.72 444 THR A N 1
ATOM 3368 C CA . THR A 1 444 ? 18.151 19.270 -55.462 1.00 34.72 444 THR A CA 1
ATOM 3369 C C . THR A 1 444 ? 17.933 17.761 -55.635 1.00 34.72 444 THR A C 1
ATOM 3371 O O . THR A 1 444 ? 18.225 17.182 -56.670 1.00 34.72 444 THR A O 1
ATOM 3374 N N . ILE A 1 445 ? 17.321 17.116 -54.645 1.00 43.44 445 ILE A N 1
ATOM 3375 C CA . ILE A 1 445 ? 16.286 16.125 -54.949 1.00 43.44 445 ILE A CA 1
ATOM 3376 C C . ILE A 1 445 ? 15.126 16.499 -54.032 1.00 43.44 445 ILE A C 1
ATOM 3378 O O . ILE A 1 445 ? 15.099 16.153 -52.855 1.00 43.44 445 ILE A O 1
ATOM 3382 N N . ALA A 1 446 ? 14.195 17.304 -54.546 1.00 43.56 446 ALA A N 1
ATOM 3383 C CA . ALA A 1 446 ? 12.849 17.356 -53.996 1.00 43.56 446 ALA A CA 1
ATOM 3384 C C . ALA A 1 446 ? 12.256 15.955 -54.226 1.00 43.56 446 ALA A C 1
ATOM 3386 O O . ALA A 1 446 ? 11.686 15.686 -55.280 1.00 43.56 446 ALA A O 1
ATOM 3387 N N . GLY A 1 447 ? 12.573 15.040 -53.305 1.00 49.53 447 GLY A N 1
ATOM 3388 C CA . GLY A 1 447 ? 12.316 13.607 -53.401 1.00 49.53 447 GLY A CA 1
ATOM 3389 C C . GLY A 1 447 ? 10.843 13.307 -53.604 1.00 49.53 447 GLY A C 1
ATOM 3390 O O . GLY A 1 447 ? 9.971 14.053 -53.157 1.00 49.53 447 GLY A O 1
ATOM 3391 N N . ALA A 1 448 ? 10.588 12.205 -54.299 1.00 61.66 448 ALA A N 1
ATOM 3392 C CA . ALA A 1 448 ? 9.299 11.756 -54.807 1.00 61.66 448 ALA A CA 1
ATOM 3393 C C . ALA A 1 448 ? 8.208 11.536 -53.735 1.00 61.66 448 ALA A C 1
ATOM 3395 O O . ALA A 1 448 ? 7.057 11.279 -54.085 1.00 61.66 448 ALA A O 1
ATOM 3396 N N . CYS A 1 449 ? 8.519 11.720 -52.448 1.00 77.56 449 CYS A N 1
ATOM 3397 C CA . CYS A 1 449 ? 7.569 11.800 -51.339 1.00 77.56 449 CYS A CA 1
ATOM 3398 C C . CYS A 1 449 ? 6.749 13.113 -51.354 1.00 77.56 449 CYS A C 1
ATOM 3400 O O . CYS A 1 449 ? 6.773 13.905 -50.403 1.00 77.56 449 CYS A O 1
ATOM 3402 N N . VAL A 1 450 ? 6.031 13.379 -52.450 1.00 67.06 450 VAL A N 1
ATOM 3403 C CA . VAL A 1 450 ? 5.128 14.533 -52.581 1.00 67.06 450 VAL A CA 1
ATOM 3404 C C . VAL A 1 450 ? 4.006 14.422 -51.543 1.00 67.06 450 VAL A C 1
ATOM 3406 O O . VAL A 1 450 ? 3.513 13.329 -51.272 1.00 67.06 450 VAL A O 1
ATOM 3409 N N . ARG A 1 451 ? 3.606 15.563 -50.956 1.00 59.97 451 ARG A N 1
ATOM 3410 C CA . ARG A 1 451 ? 2.529 15.689 -49.956 1.00 59.97 451 ARG A CA 1
ATOM 3411 C C . ARG A 1 451 ? 1.193 15.181 -50.514 1.00 59.97 451 ARG A C 1
ATOM 3413 O O . ARG A 1 451 ? 0.376 15.973 -50.974 1.00 59.97 451 ARG A O 1
ATOM 3420 N N . ALA A 1 452 ? 0.950 13.880 -50.455 1.00 64.44 452 ALA A N 1
ATOM 3421 C CA . ALA A 1 452 ? -0.407 13.374 -50.506 1.00 64.44 452 ALA A CA 1
ATOM 3422 C C . ALA A 1 452 ? -1.102 13.842 -49.219 1.00 64.44 452 ALA A C 1
ATOM 3424 O O . ALA A 1 452 ? -0.700 13.477 -48.118 1.00 64.44 452 ALA A O 1
ATOM 3425 N N . SER A 1 453 ? -2.077 14.740 -49.353 1.00 66.81 453 SER A N 1
ATOM 3426 C CA . SER A 1 453 ? -2.957 15.132 -48.256 1.00 66.81 453 SER A CA 1
ATOM 3427 C C . SER A 1 453 ? -4.107 14.136 -48.191 1.00 66.81 453 SER A C 1
ATOM 3429 O O . SER A 1 453 ? -4.877 14.025 -49.144 1.00 66.81 453 SER A O 1
ATOM 3431 N N . GLY A 1 454 ? -4.224 13.419 -47.086 1.00 75.00 454 GLY A N 1
ATOM 3432 C CA . GLY A 1 454 ? -5.273 12.437 -46.864 1.00 75.00 454 GLY A CA 1
ATOM 3433 C C . GLY A 1 454 ? -5.144 11.865 -45.464 1.00 75.00 454 GLY A C 1
ATOM 3434 O O . GLY A 1 454 ? -4.061 11.889 -44.886 1.00 75.00 454 GLY A O 1
ATOM 3435 N N . TRP A 1 455 ? -6.261 11.410 -44.915 1.00 81.94 455 TRP A N 1
ATOM 3436 C CA . TRP A 1 455 ? -6.297 10.738 -43.624 1.00 81.94 455 TRP A CA 1
ATOM 3437 C C . TRP A 1 455 ? -6.055 9.227 -43.819 1.00 81.94 455 TRP A C 1
ATOM 3439 O O . TRP A 1 455 ? -6.496 8.665 -44.825 1.00 81.94 455 TRP A O 1
ATOM 3449 N N . GLY A 1 456 ? -5.350 8.586 -42.883 1.00 85.38 456 GLY A N 1
ATOM 3450 C CA . GLY A 1 456 ? -5.044 7.149 -42.907 1.00 85.38 456 GLY A CA 1
ATOM 3451 C C . GLY A 1 456 ? -3.895 6.764 -43.848 1.00 85.38 456 GLY A C 1
ATOM 3452 O O . GLY A 1 456 ? -3.775 5.600 -44.234 1.00 85.38 456 GLY A O 1
ATOM 3453 N N . LEU A 1 457 ? -3.079 7.723 -44.295 1.00 89.50 457 LEU A N 1
ATOM 3454 C CA . LEU A 1 457 ? -1.999 7.455 -45.246 1.00 89.50 457 LEU A CA 1
ATOM 3455 C C . LEU A 1 457 ? -0.773 6.859 -44.553 1.00 89.50 457 LEU A C 1
ATOM 3457 O O . LEU A 1 457 ? -0.147 5.961 -45.119 1.00 89.50 457 LEU A O 1
ATOM 3461 N N . GLU A 1 458 ? -0.432 7.318 -43.347 1.00 92.19 458 GLU A N 1
ATOM 3462 C CA . GLU A 1 458 ? 0.717 6.780 -42.607 1.00 92.19 458 GLU A CA 1
ATOM 3463 C C . GLU A 1 458 ? 0.438 5.360 -42.105 1.00 92.19 458 GLU A C 1
ATOM 3465 O O . GLU A 1 458 ? 1.299 4.489 -42.246 1.00 92.19 458 GLU A O 1
ATOM 3470 N N . MET A 1 459 ? -0.791 5.082 -41.651 1.00 87.50 459 MET A N 1
ATOM 3471 C CA . MET A 1 459 ? -1.242 3.727 -41.291 1.00 87.50 459 MET A CA 1
ATOM 3472 C C . MET A 1 459 ? -1.104 2.721 -42.444 1.00 87.50 459 MET A C 1
ATOM 3474 O O . MET A 1 459 ? -0.787 1.553 -42.220 1.00 87.50 459 MET A O 1
ATOM 3478 N N . ASN A 1 460 ? -1.318 3.170 -43.683 1.00 88.75 460 ASN A N 1
ATOM 3479 C CA . ASN A 1 460 ? -1.238 2.334 -44.883 1.00 88.75 460 ASN A CA 1
ATOM 3480 C C . ASN A 1 460 ? 0.163 2.304 -45.523 1.00 88.75 460 ASN A C 1
ATOM 3482 O O . ASN A 1 460 ? 0.324 1.754 -46.613 1.00 88.75 460 ASN A O 1
ATOM 3486 N N . GLY A 1 461 ? 1.176 2.916 -44.897 1.00 88.94 461 GLY A N 1
ATOM 3487 C CA . GLY A 1 461 ? 2.528 3.001 -45.461 1.00 88.94 461 GLY A CA 1
ATOM 3488 C C . GLY A 1 461 ? 2.634 3.885 -46.714 1.00 88.94 461 GLY A C 1
ATOM 3489 O O . GLY A 1 461 ? 3.644 3.850 -47.414 1.00 88.94 461 GLY A O 1
ATOM 3490 N N . ALA A 1 462 ? 1.598 4.672 -47.015 1.00 89.69 462 ALA A N 1
ATOM 3491 C CA . ALA A 1 462 ? 1.492 5.537 -48.193 1.00 89.69 462 ALA A CA 1
ATOM 3492 C C . ALA A 1 462 ? 1.727 7.024 -47.867 1.00 89.69 462 ALA A C 1
ATOM 3494 O O . ALA A 1 462 ? 1.687 7.883 -48.752 1.00 89.69 462 ALA A O 1
ATOM 3495 N N . GLY A 1 463 ? 1.939 7.341 -46.592 1.00 90.50 463 GLY A N 1
ATOM 3496 C CA . GLY A 1 463 ? 2.157 8.695 -46.114 1.00 90.50 463 GLY A CA 1
ATOM 3497 C C . GLY A 1 463 ? 3.562 9.228 -46.391 1.00 90.50 463 GLY A C 1
ATOM 3498 O O . GLY A 1 463 ? 4.449 8.551 -46.927 1.00 90.50 463 GLY A O 1
ATOM 3499 N N . LYS A 1 464 ? 3.766 10.499 -46.044 1.00 92.25 464 LYS A N 1
ATOM 3500 C CA . LYS A 1 464 ? 5.028 11.206 -46.273 1.00 92.25 464 LYS A CA 1
ATOM 3501 C C . LYS A 1 464 ? 6.143 10.634 -45.397 1.00 92.25 464 LYS A C 1
ATOM 3503 O O . LYS A 1 464 ? 7.270 10.506 -45.873 1.00 92.25 464 LYS A O 1
ATOM 3508 N N . LEU A 1 465 ? 5.855 10.321 -44.136 1.00 93.56 465 LEU A N 1
ATOM 3509 C CA . LEU A 1 465 ? 6.834 9.760 -43.204 1.00 93.56 465 LEU A CA 1
ATOM 3510 C C . LEU A 1 465 ? 7.166 8.322 -43.590 1.00 93.56 465 LEU A C 1
ATOM 3512 O O . LEU A 1 465 ? 8.342 7.987 -43.702 1.00 93.56 465 LEU A O 1
ATOM 3516 N N . SER A 1 466 ? 6.151 7.534 -43.944 1.00 94.62 466 SER A N 1
ATOM 3517 C CA . SER A 1 466 ? 6.314 6.185 -44.495 1.00 94.62 466 SER A CA 1
ATOM 3518 C C . SER A 1 466 ? 7.248 6.167 -45.713 1.00 94.62 466 SER A C 1
ATOM 3520 O O . SER A 1 466 ? 8.181 5.369 -45.781 1.00 94.62 466 SER A O 1
ATOM 3522 N N . CYS A 1 467 ? 7.052 7.101 -46.650 1.00 93.69 467 CYS A N 1
ATOM 3523 C CA . CYS A 1 467 ? 7.901 7.262 -47.830 1.00 93.69 467 CYS A CA 1
ATOM 3524 C C . CYS A 1 467 ? 9.355 7.617 -47.477 1.00 93.69 467 CYS A C 1
ATOM 3526 O O . CYS A 1 467 ? 10.277 7.002 -48.011 1.00 93.69 467 CYS A O 1
ATOM 3528 N N . ARG A 1 468 ? 9.568 8.549 -46.535 1.00 94.38 468 ARG A N 1
ATOM 3529 C CA . ARG A 1 468 ? 10.912 8.933 -46.061 1.00 94.38 468 ARG A CA 1
ATOM 3530 C C . ARG A 1 468 ? 11.634 7.783 -45.364 1.00 94.38 468 ARG A C 1
ATOM 3532 O O . ARG A 1 468 ? 12.836 7.627 -45.551 1.00 94.38 468 ARG A O 1
ATOM 3539 N N . ILE A 1 469 ? 10.914 6.974 -44.585 1.00 95.31 469 ILE A N 1
ATOM 3540 C CA . ILE A 1 469 ? 11.467 5.759 -43.978 1.00 95.31 469 ILE A CA 1
ATOM 3541 C C . ILE A 1 469 ? 11.891 4.773 -45.076 1.00 95.31 469 ILE A C 1
ATOM 3543 O O . ILE A 1 469 ? 12.998 4.238 -45.031 1.00 95.31 469 ILE A O 1
ATOM 3547 N N . GLY A 1 470 ? 11.053 4.578 -46.098 1.00 95.00 470 GLY A N 1
ATOM 3548 C CA . GLY A 1 470 ? 11.382 3.750 -47.258 1.00 95.00 470 GLY A CA 1
ATOM 3549 C C . GLY A 1 470 ? 12.611 4.240 -48.031 1.00 95.00 470 GLY A C 1
ATOM 3550 O O . GLY A 1 470 ? 13.462 3.429 -48.389 1.00 95.00 470 GLY A O 1
ATOM 3551 N N . GLU A 1 471 ? 12.732 5.551 -48.272 1.00 95.06 471 GLU A N 1
ATOM 3552 C CA . GLU A 1 471 ? 13.929 6.165 -48.873 1.00 95.06 471 GLU A CA 1
ATOM 3553 C C . GLU A 1 471 ? 15.174 5.882 -48.028 1.00 95.06 471 GLU A C 1
ATOM 3555 O O . GLU A 1 471 ? 16.137 5.330 -48.554 1.00 95.06 471 GLU A O 1
ATOM 3560 N N . PHE A 1 472 ? 15.114 6.130 -46.716 1.00 95.94 472 PHE A N 1
ATOM 3561 C CA . PHE A 1 472 ? 16.230 5.875 -45.802 1.00 95.94 472 PHE A CA 1
ATOM 3562 C C . PHE A 1 472 ? 16.715 4.416 -45.861 1.00 95.94 472 PHE A C 1
ATOM 3564 O O . PHE A 1 472 ? 17.913 4.159 -45.973 1.00 95.94 472 PHE A O 1
ATOM 3571 N N . LEU A 1 473 ? 15.794 3.444 -45.824 1.00 96.50 473 LEU A N 1
ATOM 3572 C CA . LEU A 1 473 ? 16.140 2.019 -45.890 1.00 96.50 473 LEU A CA 1
ATOM 3573 C C . LEU A 1 473 ? 16.766 1.631 -47.237 1.00 96.50 473 LEU A C 1
ATOM 3575 O O . LEU A 1 473 ? 17.690 0.818 -47.279 1.00 96.50 473 LEU A O 1
ATOM 3579 N N . ARG A 1 474 ? 16.280 2.201 -48.346 1.00 96.06 474 ARG A N 1
ATOM 3580 C CA . ARG A 1 474 ? 16.842 1.949 -49.683 1.00 96.06 474 ARG A CA 1
ATOM 3581 C C . ARG A 1 474 ? 18.219 2.585 -49.852 1.00 96.06 474 ARG A C 1
ATOM 3583 O O . ARG A 1 474 ? 19.078 1.957 -50.465 1.00 96.06 474 ARG A O 1
ATOM 3590 N N . ASP A 1 475 ? 18.439 3.766 -49.288 1.00 95.62 475 ASP A N 1
ATOM 3591 C CA . ASP A 1 475 ? 19.741 4.433 -49.307 1.00 95.62 475 ASP A CA 1
ATOM 3592 C C . ASP A 1 475 ? 20.769 3.633 -48.498 1.00 95.62 475 ASP A C 1
ATOM 3594 O O . ASP A 1 475 ? 21.848 3.324 -49.005 1.00 95.62 475 ASP A O 1
ATOM 3598 N N . GLU A 1 476 ? 20.410 3.179 -47.293 1.00 95.94 476 GLU A N 1
ATOM 3599 C CA . GLU A 1 476 ? 21.257 2.275 -46.503 1.00 95.94 476 GLU A CA 1
ATOM 3600 C C . GLU A 1 476 ? 21.558 0.963 -47.240 1.00 95.94 476 GLU A C 1
ATOM 3602 O O . GLU A 1 476 ? 22.684 0.459 -47.222 1.00 95.94 476 GLU A O 1
ATOM 3607 N N . TRP A 1 477 ? 20.577 0.421 -47.960 1.00 96.81 477 TRP A N 1
ATOM 3608 C CA . TRP A 1 477 ? 20.782 -0.775 -48.769 1.00 96.81 477 TRP A CA 1
ATOM 3609 C C . TRP A 1 477 ? 21.700 -0.536 -49.971 1.00 96.81 477 TRP A C 1
ATOM 3611 O O . TRP A 1 477 ? 22.531 -1.387 -50.293 1.00 96.81 477 TRP A O 1
ATOM 3621 N N . ALA A 1 478 ? 21.591 0.619 -50.626 1.00 96.19 478 ALA A N 1
ATOM 3622 C CA . ALA A 1 478 ? 22.474 0.998 -51.722 1.00 96.19 478 ALA A CA 1
ATOM 3623 C C . ALA A 1 478 ? 23.930 1.114 -51.246 1.00 96.19 478 ALA A C 1
ATOM 3625 O O . ALA A 1 478 ? 24.832 0.635 -51.936 1.00 96.19 478 ALA A O 1
ATOM 3626 N N . ARG A 1 479 ? 24.162 1.642 -50.035 1.00 95.12 479 ARG A N 1
ATOM 3627 C CA . ARG A 1 479 ? 25.495 1.662 -49.405 1.00 95.12 479 ARG A CA 1
ATOM 3628 C C . ARG A 1 479 ? 26.066 0.258 -49.244 1.00 95.12 479 ARG A C 1
ATOM 3630 O O . ARG A 1 479 ? 27.186 -0.006 -49.678 1.00 95.12 479 ARG A O 1
ATOM 3637 N N . LYS A 1 480 ? 25.266 -0.678 -48.723 1.00 95.75 480 LYS A N 1
ATOM 3638 C CA . LYS A 1 480 ? 25.657 -2.094 -48.639 1.00 95.75 480 LYS A CA 1
ATOM 3639 C C . LYS A 1 480 ? 26.027 -2.666 -50.011 1.00 95.75 480 LYS A C 1
ATOM 3641 O O . LYS A 1 480 ? 27.036 -3.353 -50.142 1.00 95.75 480 LYS A O 1
ATOM 3646 N N . GLN A 1 481 ? 25.222 -2.397 -51.039 1.00 96.25 481 GLN A N 1
ATOM 3647 C CA . GLN A 1 481 ? 25.489 -2.874 -52.403 1.00 96.25 481 GLN A CA 1
ATOM 3648 C C . GLN A 1 481 ? 26.766 -2.278 -53.003 1.00 96.25 481 GLN A C 1
ATOM 3650 O O . GLN A 1 481 ? 27.428 -2.943 -53.799 1.00 96.25 481 GLN A O 1
ATOM 3655 N N . ALA A 1 482 ? 27.139 -1.067 -52.591 1.00 96.50 482 ALA A N 1
ATOM 3656 C CA . ALA A 1 482 ? 28.397 -0.430 -52.958 1.00 96.50 482 ALA A CA 1
ATOM 3657 C C . ALA A 1 482 ? 29.621 -1.000 -52.208 1.00 96.50 482 ALA A C 1
ATOM 3659 O O . ALA A 1 482 ? 30.744 -0.568 -52.458 1.00 96.50 482 ALA A O 1
ATOM 3660 N N . GLY A 1 483 ? 29.430 -1.976 -51.311 1.00 94.81 483 GLY A N 1
ATOM 3661 C CA . GLY A 1 483 ? 30.495 -2.535 -50.476 1.00 94.81 483 GLY A CA 1
ATOM 3662 C C . GLY A 1 483 ? 30.862 -1.654 -49.280 1.00 94.81 483 GLY A C 1
ATOM 3663 O O . GLY A 1 483 ? 31.864 -1.915 -48.616 1.00 94.81 483 GLY A O 1
ATOM 3664 N N . GLU A 1 484 ? 30.069 -0.619 -48.994 1.00 93.81 484 GLU A N 1
ATOM 3665 C CA . GLU A 1 484 ? 30.223 0.183 -47.786 1.00 93.81 484 GLU A CA 1
ATOM 3666 C C . GLU A 1 484 ? 29.608 -0.531 -46.577 1.00 93.81 484 GLU A C 1
ATOM 3668 O O . GLU A 1 484 ? 28.675 -1.332 -46.695 1.00 93.81 484 GLU A O 1
ATOM 3673 N N . LYS A 1 485 ? 30.109 -0.206 -45.381 1.00 90.75 485 LYS A N 1
ATOM 3674 C CA . LYS A 1 485 ? 29.528 -0.694 -44.130 1.00 90.75 485 LYS A CA 1
ATOM 3675 C C . LYS A 1 485 ? 28.110 -0.132 -43.959 1.00 90.75 485 LYS A C 1
ATOM 3677 O O . LYS A 1 485 ? 27.916 1.080 -43.984 1.00 90.75 485 LYS A O 1
ATOM 3682 N N . SER A 1 486 ? 27.132 -1.009 -43.742 1.00 93.44 486 SER A N 1
ATOM 3683 C CA . SER A 1 486 ? 25.734 -0.642 -43.486 1.00 93.44 486 SER A CA 1
ATOM 3684 C C . SER A 1 486 ? 25.149 -1.483 -42.357 1.00 93.44 486 SER A C 1
ATOM 3686 O O . SER A 1 486 ? 25.493 -2.657 -42.200 1.00 93.44 486 SER A O 1
ATOM 3688 N N . CYS A 1 487 ? 24.208 -0.898 -41.615 1.00 94.12 487 CYS A N 1
ATOM 3689 C CA . CYS A 1 487 ? 23.466 -1.596 -40.568 1.00 94.12 487 CYS A CA 1
ATOM 3690 C C . CYS A 1 487 ? 22.418 -2.584 -41.115 1.00 94.12 487 CYS A C 1
ATOM 3692 O O . CYS A 1 487 ? 21.871 -3.371 -40.347 1.00 94.12 487 CYS A O 1
ATOM 3694 N N . LEU A 1 488 ? 22.166 -2.595 -42.432 1.00 95.38 488 LEU A N 1
ATOM 3695 C CA . LEU A 1 488 ? 21.332 -3.598 -43.114 1.00 95.38 488 LEU A CA 1
ATOM 3696 C C . LEU A 1 488 ? 22.128 -4.829 -43.593 1.00 95.38 488 LEU A C 1
ATOM 3698 O O . LEU A 1 488 ? 21.612 -5.702 -44.309 1.00 95.38 488 LEU A O 1
ATOM 3702 N N . ASP A 1 489 ? 23.409 -4.926 -43.236 1.00 94.75 489 ASP A N 1
ATOM 3703 C CA . ASP A 1 489 ? 24.180 -6.137 -43.470 1.00 94.75 489 ASP A CA 1
ATOM 3704 C C . ASP A 1 489 ? 23.931 -7.177 -42.374 1.00 94.75 489 ASP A C 1
ATOM 3706 O O . ASP A 1 489 ? 24.369 -7.028 -41.240 1.00 94.75 489 ASP A O 1
ATOM 3710 N N . LEU A 1 490 ? 23.274 -8.283 -42.730 1.00 93.44 490 LEU A N 1
ATOM 3711 C CA . LEU A 1 490 ? 23.037 -9.425 -41.849 1.00 93.44 490 LEU A CA 1
ATOM 3712 C C . LEU A 1 490 ? 24.341 -10.092 -41.364 1.00 93.44 490 LEU A C 1
ATOM 3714 O O . LEU A 1 490 ? 24.348 -10.674 -40.283 1.00 93.44 490 LEU A O 1
ATOM 3718 N N . GLY A 1 491 ? 25.456 -9.972 -42.084 1.00 92.06 491 GLY A N 1
ATOM 3719 C CA . GLY A 1 491 ? 26.753 -10.497 -41.643 1.00 92.06 491 GLY A CA 1
ATOM 3720 C C . GLY A 1 491 ? 27.484 -9.624 -40.620 1.00 92.06 491 GLY A C 1
ATOM 3721 O O . GLY A 1 491 ? 28.365 -10.130 -39.928 1.00 92.06 491 GLY A O 1
ATOM 3722 N N . ASN A 1 492 ? 27.116 -8.347 -40.509 1.00 91.31 492 ASN A N 1
ATOM 3723 C CA . ASN A 1 492 ? 27.851 -7.360 -39.728 1.00 91.31 492 ASN A CA 1
ATOM 3724 C C . ASN A 1 492 ? 27.212 -7.127 -38.341 1.00 91.31 492 ASN A C 1
ATOM 3726 O O . ASN A 1 492 ? 26.066 -6.678 -38.317 1.00 91.31 492 ASN A O 1
ATOM 3730 N N . PRO A 1 493 ? 27.898 -7.422 -37.217 1.00 91.19 493 PRO A N 1
ATOM 3731 C CA . PRO A 1 493 ? 27.395 -7.163 -35.869 1.00 91.19 493 PRO A CA 1
ATOM 3732 C C . PRO A 1 493 ? 27.574 -5.720 -35.373 1.00 91.19 493 PRO A C 1
ATOM 3734 O O . PRO A 1 493 ? 27.048 -5.369 -34.320 1.00 91.19 493 PRO A O 1
ATOM 3737 N N . ASP A 1 494 ? 28.308 -4.884 -36.112 1.00 90.56 494 ASP A N 1
ATOM 3738 C CA . ASP A 1 494 ? 28.761 -3.560 -35.665 1.00 90.56 494 ASP A CA 1
ATOM 3739 C C . ASP A 1 494 ? 27.623 -2.606 -35.245 1.00 90.56 494 ASP A C 1
ATOM 3741 O O . ASP A 1 494 ? 27.843 -1.708 -34.437 1.00 90.56 494 ASP A O 1
ATOM 3745 N N . CYS A 1 495 ? 26.413 -2.781 -35.789 1.00 90.31 495 CYS A N 1
ATOM 3746 C CA . CYS A 1 495 ? 25.248 -1.933 -35.498 1.00 90.31 495 CYS A CA 1
ATOM 3747 C C . CYS A 1 495 ? 24.208 -2.583 -34.576 1.00 90.31 495 CYS A C 1
ATOM 3749 O O . CYS A 1 495 ? 23.148 -1.995 -34.344 1.00 90.31 495 CYS A O 1
ATOM 3751 N N . ASP A 1 496 ? 24.449 -3.811 -34.120 1.00 91.06 496 ASP A N 1
ATOM 3752 C CA . ASP A 1 496 ? 23.386 -4.656 -33.565 1.00 91.06 496 ASP A CA 1
ATOM 3753 C C . ASP A 1 496 ? 23.063 -4.384 -32.109 1.00 91.06 496 ASP A C 1
ATOM 3755 O O . ASP A 1 496 ? 22.045 -4.824 -31.576 1.00 91.06 496 ASP A O 1
ATOM 3759 N N . TRP A 1 497 ? 23.915 -3.599 -31.471 1.00 88.44 497 TRP A N 1
ATOM 3760 C CA . TRP A 1 497 ? 23.792 -3.279 -30.073 1.00 88.44 497 TRP A CA 1
ATOM 3761 C C . TRP A 1 497 ? 23.974 -1.795 -29.832 1.00 88.44 497 TRP A C 1
ATOM 3763 O O . TRP A 1 497 ? 24.625 -1.076 -30.589 1.00 88.44 497 TRP A O 1
ATOM 3773 N N . ALA A 1 498 ? 23.334 -1.320 -28.776 1.00 81.38 498 ALA A N 1
ATOM 3774 C CA . ALA A 1 498 ? 23.564 -0.003 -28.226 1.00 81.38 498 ALA A CA 1
ATOM 3775 C C . ALA A 1 498 ? 23.529 -0.126 -26.708 1.00 81.38 498 ALA A C 1
ATOM 3777 O O . ALA A 1 498 ? 22.690 -0.844 -26.163 1.00 81.38 498 ALA A O 1
ATOM 3778 N N . LEU A 1 499 ? 24.360 0.653 -26.025 1.00 78.88 499 LEU A N 1
ATOM 3779 C CA . LEU A 1 499 ? 24.323 0.755 -24.569 1.00 78.88 499 LEU A CA 1
ATOM 3780 C C . LEU A 1 499 ? 22.915 1.078 -24.009 1.00 78.88 499 LEU A C 1
ATOM 3782 O O . LEU A 1 499 ? 22.537 0.456 -23.020 1.00 78.88 499 LEU A O 1
ATOM 3786 N N . PRO A 1 500 ? 22.088 1.948 -24.637 1.00 76.94 500 PRO A N 1
ATOM 3787 C CA . PRO A 1 500 ? 20.690 2.128 -24.233 1.00 76.94 500 PRO A CA 1
ATOM 3788 C C . PRO A 1 500 ? 19.833 0.855 -24.246 1.00 76.94 500 PRO A C 1
ATOM 3790 O O . PRO A 1 500 ? 18.921 0.742 -23.438 1.00 76.94 500 PRO A O 1
ATOM 3793 N N . MET A 1 501 ? 20.096 -0.101 -25.147 1.00 79.75 501 MET A N 1
ATOM 3794 C CA . MET A 1 501 ? 19.326 -1.352 -25.209 1.00 79.75 501 MET A CA 1
ATOM 3795 C C . MET A 1 501 ? 19.615 -2.234 -23.995 1.00 79.75 501 MET A C 1
ATOM 3797 O O . MET A 1 501 ? 18.695 -2.784 -23.404 1.00 79.75 501 MET A O 1
ATOM 3801 N N . PHE A 1 502 ? 20.889 -2.339 -23.616 1.00 84.94 502 PHE A N 1
ATOM 3802 C CA . PHE A 1 502 ? 21.312 -3.050 -22.410 1.00 84.94 502 PHE A CA 1
ATOM 3803 C C . PHE A 1 502 ? 20.737 -2.409 -21.148 1.00 84.94 502 PHE A C 1
ATOM 3805 O O . PHE A 1 502 ? 20.211 -3.083 -20.271 1.00 84.94 502 PHE A O 1
ATOM 3812 N N . GLU A 1 503 ? 20.812 -1.086 -21.079 1.00 77.12 503 GLU A N 1
ATOM 3813 C CA . GLU A 1 503 ? 20.276 -0.308 -19.975 1.00 77.12 503 GLU A CA 1
ATOM 3814 C C . GLU A 1 503 ? 18.761 -0.525 -19.831 1.00 77.12 503 GLU A C 1
ATOM 3816 O O . GLU A 1 503 ? 18.310 -0.862 -18.745 1.00 77.12 503 GLU A O 1
ATOM 3821 N N . ALA A 1 504 ? 17.990 -0.447 -20.922 1.00 75.81 504 ALA A N 1
ATOM 3822 C CA . ALA A 1 504 ? 16.557 -0.744 -20.912 1.00 75.81 504 ALA A CA 1
ATOM 3823 C C . ALA A 1 504 ? 16.261 -2.183 -20.455 1.00 75.81 504 ALA A C 1
ATOM 3825 O O . ALA A 1 504 ? 15.438 -2.376 -19.564 1.00 75.81 504 ALA A O 1
ATOM 3826 N N . ALA A 1 505 ? 16.985 -3.177 -20.982 1.00 76.94 505 ALA A N 1
ATOM 3827 C CA . ALA A 1 505 ? 16.832 -4.580 -20.587 1.00 76.94 505 ALA A CA 1
ATOM 3828 C C . ALA A 1 505 ? 17.076 -4.797 -19.083 1.00 76.94 505 ALA A C 1
ATOM 3830 O O . ALA A 1 505 ? 16.331 -5.512 -18.409 1.00 76.94 505 ALA A O 1
ATOM 3831 N N . ILE A 1 506 ? 18.088 -4.126 -18.527 1.00 78.94 506 ILE A N 1
ATOM 3832 C CA . ILE A 1 506 ? 18.370 -4.150 -17.092 1.00 78.94 506 ILE A CA 1
ATOM 3833 C C . ILE A 1 506 ? 17.278 -3.438 -16.302 1.00 78.94 506 ILE A C 1
ATOM 3835 O O . ILE A 1 506 ? 16.804 -3.972 -15.302 1.00 78.94 506 ILE A O 1
ATOM 3839 N N . LEU A 1 507 ? 16.889 -2.234 -16.716 1.00 67.56 507 LEU A N 1
ATOM 3840 C CA . LEU A 1 507 ? 15.932 -1.402 -15.992 1.00 67.56 507 LEU A CA 1
ATOM 3841 C C . LEU A 1 507 ? 14.555 -2.041 -15.909 1.00 67.56 507 LEU A C 1
ATOM 3843 O O . LEU A 1 507 ? 13.991 -2.130 -14.817 1.00 67.56 507 LEU A O 1
ATOM 3847 N N . ASP A 1 508 ? 14.070 -2.559 -17.032 1.00 67.81 508 ASP A N 1
ATOM 3848 C CA . ASP A 1 508 ? 12.809 -3.291 -17.106 1.00 67.81 508 ASP A CA 1
ATOM 3849 C C . ASP A 1 508 ? 12.897 -4.618 -16.329 1.00 67.81 508 ASP A C 1
ATOM 3851 O O . ASP A 1 508 ? 11.910 -5.100 -15.765 1.00 67.81 508 ASP A O 1
ATOM 3855 N N . GLY A 1 509 ? 14.105 -5.181 -16.229 1.00 66.81 509 GLY A N 1
ATOM 3856 C CA . GLY A 1 509 ? 14.426 -6.386 -15.474 1.00 66.81 509 GLY A CA 1
ATOM 3857 C C . GLY A 1 509 ? 14.530 -6.209 -13.954 1.00 66.81 509 GLY A C 1
ATOM 3858 O O . GLY A 1 509 ? 14.541 -7.225 -13.253 1.00 66.81 509 GLY A O 1
ATOM 3859 N N . ILE A 1 510 ? 14.531 -4.979 -13.404 1.00 66.19 510 ILE A N 1
ATOM 3860 C CA . ILE A 1 510 ? 14.628 -4.709 -11.950 1.00 66.19 510 ILE A CA 1
ATOM 3861 C C . ILE A 1 510 ? 13.261 -4.343 -11.295 1.00 66.19 510 ILE A C 1
ATOM 3863 O O . ILE A 1 510 ? 13.140 -3.317 -10.623 1.00 66.19 510 ILE A O 1
ATOM 3867 N N . PRO A 1 511 ? 12.227 -5.218 -11.288 1.00 64.50 511 PRO A N 1
ATOM 3868 C CA . PRO A 1 511 ? 11.093 -5.111 -10.351 1.00 64.50 511 PRO A CA 1
ATOM 3869 C C . PRO A 1 511 ? 11.492 -5.133 -8.861 1.00 64.50 511 PRO A C 1
ATOM 3871 O O . PRO A 1 511 ? 10.650 -4.998 -7.967 1.00 64.50 511 PRO A O 1
ATOM 3874 N N . LEU A 1 512 ? 12.774 -5.368 -8.572 1.00 63.84 512 LEU A N 1
ATOM 3875 C CA . LEU A 1 512 ? 13.338 -5.478 -7.233 1.00 63.84 512 LEU A CA 1
ATOM 3876 C C . LEU A 1 512 ? 13.538 -4.106 -6.556 1.00 63.84 512 LEU A C 1
ATOM 3878 O O . LEU A 1 512 ? 13.521 -4.044 -5.331 1.00 63.84 512 LEU A O 1
ATOM 3882 N N . LEU A 1 513 ? 13.586 -2.996 -7.306 1.00 62.25 513 LEU A N 1
ATOM 3883 C CA . LEU A 1 513 ? 13.511 -1.637 -6.735 1.00 62.25 513 LEU A CA 1
ATOM 3884 C C . LEU A 1 513 ? 12.144 -1.373 -6.091 1.00 62.25 513 LEU A C 1
ATOM 3886 O O . LEU A 1 513 ? 12.057 -0.928 -4.944 1.00 62.25 513 LEU A O 1
ATOM 3890 N N . ASP A 1 514 ? 11.067 -1.742 -6.785 1.00 68.75 514 ASP A N 1
ATOM 3891 C CA . ASP A 1 514 ? 9.729 -1.694 -6.198 1.00 68.75 514 ASP A CA 1
ATOM 3892 C C . ASP A 1 514 ? 9.609 -2.649 -5.011 1.00 68.75 514 ASP A C 1
ATOM 3894 O O . ASP A 1 514 ? 8.866 -2.381 -4.066 1.00 68.75 514 ASP A O 1
ATOM 3898 N N . ARG A 1 515 ? 10.338 -3.772 -5.040 1.00 76.19 515 ARG A N 1
ATOM 3899 C CA . ARG A 1 515 ? 10.393 -4.701 -3.911 1.00 76.19 515 ARG A CA 1
ATOM 3900 C C . ARG A 1 515 ? 11.043 -4.052 -2.694 1.00 76.19 515 ARG A C 1
ATOM 3902 O O . ARG A 1 515 ? 10.451 -4.159 -1.633 1.00 76.19 515 ARG A O 1
ATOM 3909 N N . GLN A 1 516 ? 12.143 -3.314 -2.842 1.00 81.56 516 GLN A N 1
ATOM 3910 C CA . GLN A 1 516 ? 12.759 -2.575 -1.736 1.00 81.56 516 GLN A CA 1
ATOM 3911 C C . GLN A 1 516 ? 11.772 -1.584 -1.104 1.00 81.56 516 GLN A C 1
ATOM 3913 O O . GLN A 1 516 ? 11.577 -1.592 0.107 1.00 81.56 516 GLN A O 1
ATOM 3918 N N . LEU A 1 517 ? 11.082 -0.774 -1.913 1.00 75.75 517 LEU A N 1
ATOM 3919 C CA . LEU A 1 517 ? 10.083 0.169 -1.393 1.00 75.75 517 LEU A CA 1
ATOM 3920 C C . LEU A 1 517 ? 8.904 -0.546 -0.724 1.00 75.75 517 LEU A C 1
ATOM 3922 O O . LEU A 1 517 ? 8.385 -0.075 0.289 1.00 75.75 517 LEU A O 1
ATOM 3926 N N . ARG A 1 518 ? 8.461 -1.680 -1.278 1.00 79.88 518 ARG A N 1
ATOM 3927 C CA . ARG A 1 518 ? 7.435 -2.520 -0.648 1.00 79.88 518 ARG A CA 1
ATOM 3928 C C . ARG A 1 518 ? 7.930 -3.113 0.665 1.00 79.88 518 ARG A C 1
ATOM 3930 O O . ARG A 1 518 ? 7.178 -3.074 1.630 1.00 79.88 518 ARG A O 1
ATOM 3937 N N . ASP A 1 519 ? 9.158 -3.609 0.722 1.00 84.50 519 ASP A N 1
ATOM 3938 C CA . ASP A 1 519 ? 9.766 -4.212 1.908 1.00 84.50 519 ASP A CA 1
ATOM 3939 C C . ASP A 1 519 ? 9.956 -3.171 3.011 1.00 84.50 519 ASP A C 1
ATOM 3941 O O . ASP A 1 519 ? 9.601 -3.429 4.157 1.00 84.50 519 ASP A O 1
ATOM 3945 N N . GLU A 1 520 ? 10.406 -1.962 2.668 1.00 85.44 520 GLU A N 1
ATOM 3946 C CA . GLU A 1 520 ? 10.521 -0.848 3.608 1.00 85.44 520 GLU A CA 1
ATOM 3947 C C . GLU A 1 520 ? 9.145 -0.436 4.139 1.00 85.44 520 GLU A C 1
ATOM 3949 O O . GLU A 1 520 ? 8.960 -0.314 5.347 1.00 85.44 520 GLU A O 1
ATOM 3954 N N . ARG A 1 521 ? 8.141 -0.274 3.263 1.00 80.75 521 ARG A N 1
ATOM 3955 C CA . ARG A 1 521 ? 6.765 0.054 3.678 1.00 80.75 521 ARG A CA 1
ATOM 3956 C C . ARG A 1 521 ? 6.141 -1.039 4.535 1.00 80.75 521 ARG A C 1
ATOM 3958 O O . ARG A 1 521 ? 5.494 -0.720 5.526 1.00 80.75 521 ARG A O 1
ATOM 3965 N N . THR A 1 522 ? 6.337 -2.300 4.164 1.00 82.44 522 THR A N 1
ATOM 3966 C CA . THR A 1 522 ? 5.856 -3.470 4.912 1.00 82.44 522 THR A CA 1
ATOM 3967 C C . THR A 1 522 ? 6.518 -3.506 6.282 1.00 82.44 522 THR A C 1
ATOM 3969 O O . THR A 1 522 ? 5.841 -3.609 7.299 1.00 82.44 522 THR A O 1
ATOM 3972 N N . CYS A 1 523 ? 7.832 -3.301 6.325 1.00 85.12 523 CYS A N 1
ATOM 3973 C CA . CYS A 1 523 ? 8.583 -3.178 7.560 1.00 85.12 523 CYS A CA 1
ATOM 3974 C C . CYS A 1 523 ? 8.055 -2.037 8.439 1.00 85.12 523 CYS A C 1
ATOM 3976 O O . CYS A 1 523 ? 7.740 -2.265 9.603 1.00 85.12 523 CYS A O 1
ATOM 3978 N N . MET A 1 524 ? 7.872 -0.834 7.885 1.00 81.81 524 MET A N 1
ATOM 3979 C CA . MET A 1 524 ? 7.335 0.319 8.617 1.00 81.81 524 MET A CA 1
ATOM 3980 C C . MET A 1 524 ? 5.907 0.084 9.124 1.00 81.81 524 MET A C 1
ATOM 3982 O O . MET A 1 524 ? 5.572 0.526 10.222 1.00 81.81 524 MET A O 1
ATOM 3986 N N . ALA A 1 525 ? 5.067 -0.604 8.344 1.00 74.38 525 ALA A N 1
ATOM 3987 C CA . ALA A 1 525 ? 3.693 -0.927 8.721 1.00 74.38 525 ALA A CA 1
ATOM 3988 C C . ALA A 1 525 ? 3.634 -1.920 9.891 1.00 74.38 525 ALA A C 1
ATOM 3990 O O . ALA A 1 525 ? 2.790 -1.780 10.775 1.00 74.38 525 ALA A O 1
ATOM 3991 N N . TRP A 1 526 ? 4.554 -2.886 9.922 1.00 77.00 526 TRP A N 1
ATOM 3992 C CA . TRP A 1 526 ? 4.544 -3.986 10.888 1.00 77.00 526 TRP A CA 1
ATOM 3993 C C . TRP A 1 526 ? 5.598 -3.866 11.997 1.00 77.00 526 TRP A C 1
ATOM 3995 O O . TRP A 1 526 ? 5.725 -4.772 12.822 1.00 77.00 526 TRP A O 1
ATOM 4005 N N . GLN A 1 527 ? 6.347 -2.762 12.077 1.00 74.25 527 GLN A N 1
ATOM 4006 C CA . GLN A 1 527 ? 7.303 -2.537 13.161 1.00 74.25 527 GLN A CA 1
ATOM 4007 C C . GLN A 1 527 ? 6.575 -2.152 14.466 1.00 74.25 527 GLN A C 1
ATOM 4009 O O . GLN A 1 527 ? 5.906 -1.119 14.580 1.00 74.25 527 GLN A O 1
ATOM 4014 N N . ASP A 1 528 ? 6.767 -2.934 15.532 1.00 64.31 528 ASP A N 1
ATOM 4015 C CA . ASP A 1 528 ? 6.089 -2.703 16.823 1.00 64.31 528 ASP A CA 1
ATOM 4016 C C . ASP A 1 528 ? 6.656 -1.534 17.652 1.00 64.31 528 ASP A C 1
ATOM 4018 O O . ASP A 1 528 ? 6.457 -1.474 18.864 1.00 64.31 528 ASP A O 1
ATOM 4022 N N . GLY A 1 529 ? 7.357 -0.578 17.040 1.00 56.44 529 GLY A N 1
ATOM 4023 C CA . GLY A 1 529 ? 8.027 0.517 17.752 1.00 56.44 529 GLY A CA 1
ATOM 4024 C C . GLY A 1 529 ? 9.121 0.056 18.724 1.00 56.44 529 GLY A C 1
ATOM 4025 O O . GLY A 1 529 ? 9.632 0.845 19.507 1.00 56.44 529 GLY A O 1
ATOM 4026 N N . ALA A 1 530 ? 9.528 -1.211 18.682 1.00 55.34 530 ALA A N 1
ATOM 4027 C CA . ALA A 1 530 ? 10.858 -1.568 19.147 1.00 55.34 530 ALA A CA 1
ATOM 4028 C C . ALA A 1 530 ? 11.851 -1.096 18.075 1.00 55.34 530 ALA A C 1
ATOM 4030 O O . ALA A 1 530 ? 11.627 -1.336 16.883 1.00 55.34 530 ALA A O 1
ATOM 4031 N N . THR A 1 531 ? 12.949 -0.455 18.481 1.00 60.00 531 THR A N 1
ATOM 4032 C CA . THR A 1 531 ? 14.175 -0.470 17.670 1.00 60.00 531 THR A CA 1
ATOM 4033 C C . THR A 1 531 ? 14.428 -1.915 17.251 1.00 60.00 531 THR A C 1
ATOM 4035 O O . THR A 1 531 ? 14.175 -2.817 18.057 1.00 60.00 531 THR A O 1
ATOM 4038 N N . PHE A 1 532 ? 14.848 -2.163 16.005 1.00 66.38 532 PHE A N 1
ATOM 4039 C CA . PHE A 1 532 ? 15.237 -3.520 15.631 1.00 66.38 532 PHE A CA 1
ATOM 4040 C C . PHE A 1 532 ? 16.331 -3.943 16.616 1.00 66.38 532 PHE A C 1
ATOM 4042 O O . PHE A 1 532 ? 17.376 -3.290 16.667 1.00 66.38 532 PHE A O 1
ATOM 4049 N N . PRO A 1 533 ? 16.092 -4.936 17.496 1.00 62.62 533 PRO A N 1
ATOM 4050 C CA . PRO A 1 533 ? 17.202 -5.486 18.252 1.00 62.62 533 PRO A CA 1
ATOM 4051 C C . PRO A 1 533 ? 18.150 -6.024 17.190 1.00 62.62 533 PRO A C 1
ATOM 4053 O O . PRO A 1 533 ? 17.657 -6.723 16.321 1.00 62.62 533 PRO A O 1
ATOM 4056 N N . ALA A 1 534 ? 19.430 -5.652 17.212 1.00 62.03 534 ALA A N 1
ATOM 4057 C CA . ALA A 1 534 ? 20.444 -6.027 16.224 1.00 62.03 534 ALA A CA 1
ATOM 4058 C C . ALA A 1 534 ? 20.275 -7.474 15.707 1.00 62.03 534 ALA A C 1
ATOM 4060 O O . ALA A 1 534 ? 20.800 -8.422 16.297 1.00 62.03 534 ALA A O 1
ATOM 4061 N N . ALA A 1 535 ? 19.499 -7.641 14.637 1.00 76.88 535 ALA A N 1
ATOM 4062 C CA . ALA A 1 535 ? 18.947 -8.921 14.208 1.00 76.88 535 ALA A CA 1
ATOM 4063 C C . ALA A 1 535 ? 19.164 -9.093 12.714 1.00 76.88 535 ALA A C 1
ATOM 4065 O O . ALA A 1 535 ? 19.173 -8.122 11.966 1.00 76.88 535 ALA A O 1
ATOM 4066 N N . SER A 1 536 ? 19.311 -10.342 12.289 1.00 88.12 536 SER A N 1
ATOM 4067 C CA . SER A 1 536 ? 19.432 -10.671 10.871 1.00 88.12 536 SER A CA 1
ATOM 4068 C C . SER A 1 536 ? 18.151 -10.384 10.099 1.00 88.12 536 SER A C 1
ATOM 4070 O O . SER A 1 536 ? 17.055 -10.410 10.665 1.00 88.12 536 SER A O 1
ATOM 4072 N N . VAL A 1 537 ? 18.292 -10.193 8.784 1.00 88.69 537 VAL A N 1
ATOM 4073 C CA . VAL A 1 537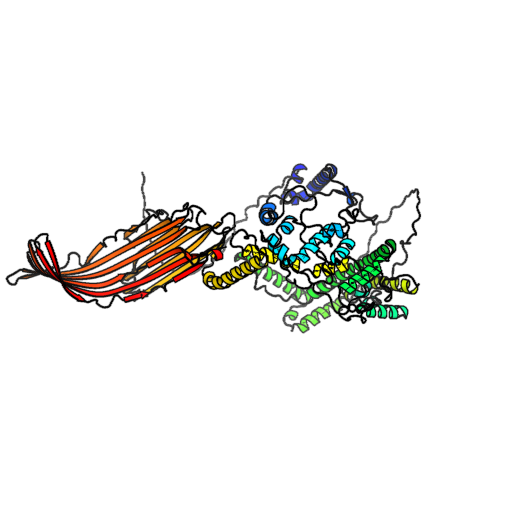 ? 17.178 -10.061 7.830 1.00 88.69 537 VAL A CA 1
ATOM 4074 C C . VAL A 1 537 ? 16.122 -11.145 8.055 1.00 88.69 537 VAL A C 1
ATOM 4076 O O . VAL A 1 537 ? 14.938 -10.835 8.137 1.00 88.69 537 VAL A O 1
ATOM 4079 N N . ALA A 1 538 ? 16.543 -12.400 8.252 1.00 88.00 538 ALA A N 1
ATOM 4080 C CA . ALA A 1 538 ? 15.641 -13.525 8.495 1.00 88.00 538 ALA A CA 1
ATOM 4081 C C . ALA A 1 538 ? 14.839 -13.387 9.802 1.00 88.00 538 ALA A C 1
ATOM 4083 O O . ALA A 1 538 ? 13.655 -13.710 9.842 1.00 88.00 538 ALA A O 1
ATOM 4084 N N . ILE A 1 539 ? 15.457 -12.888 10.878 1.00 87.12 539 ILE A N 1
ATOM 4085 C CA . ILE A 1 539 ? 14.755 -12.656 12.150 1.00 87.12 539 ILE A CA 1
ATOM 4086 C C . ILE A 1 539 ? 13.751 -11.508 12.004 1.00 87.12 539 ILE A C 1
ATOM 4088 O O . ILE A 1 539 ? 12.634 -11.613 12.512 1.00 87.12 539 ILE A O 1
ATOM 4092 N N . VAL A 1 540 ? 14.138 -10.425 11.320 1.00 87.44 540 VAL A N 1
ATOM 4093 C CA . VAL A 1 540 ? 13.240 -9.295 11.052 1.00 87.44 540 VAL A CA 1
ATOM 4094 C C . VAL A 1 540 ? 12.046 -9.760 10.228 1.00 87.44 540 VAL A C 1
ATOM 4096 O O . VAL A 1 540 ? 10.913 -9.530 10.630 1.00 87.44 540 VAL A O 1
ATOM 4099 N N . GLU A 1 541 ? 12.279 -10.479 9.138 1.00 88.75 541 GLU A N 1
ATOM 4100 C CA . GLU A 1 541 ? 11.225 -10.999 8.269 1.00 88.75 541 GLU A CA 1
ATOM 4101 C C . GLU A 1 541 ? 10.264 -11.938 8.998 1.00 88.75 541 GLU A C 1
ATOM 4103 O O . GLU A 1 541 ? 9.065 -11.682 8.978 1.00 88.75 541 GLU A O 1
ATOM 4108 N N . ASN A 1 542 ? 10.769 -12.930 9.741 1.00 87.88 542 ASN A N 1
ATOM 4109 C CA . ASN A 1 542 ? 9.927 -13.822 10.548 1.00 87.88 542 ASN A CA 1
ATOM 4110 C C . ASN A 1 542 ? 9.050 -13.043 11.540 1.00 87.88 542 ASN A C 1
ATOM 4112 O O . ASN A 1 542 ? 7.922 -13.437 11.836 1.00 87.88 542 ASN A O 1
ATOM 4116 N N . ARG A 1 543 ? 9.560 -11.928 12.075 1.00 84.69 543 ARG A N 1
ATOM 4117 C CA . ARG A 1 543 ? 8.790 -11.050 12.957 1.00 84.69 543 ARG A CA 1
ATOM 4118 C C . ARG A 1 543 ? 7.721 -10.266 12.194 1.00 84.69 543 ARG A C 1
ATOM 4120 O O . ARG A 1 543 ? 6.604 -10.166 12.695 1.00 84.69 543 ARG A O 1
ATOM 4127 N N . LEU A 1 544 ? 8.046 -9.712 11.025 1.00 85.50 544 LEU A N 1
ATOM 4128 C CA . LEU A 1 544 ? 7.078 -8.997 10.186 1.00 85.50 544 LEU A CA 1
ATOM 4129 C C . LEU A 1 544 ? 5.950 -9.940 9.744 1.00 85.50 544 LEU A C 1
ATOM 4131 O O . LEU A 1 544 ? 4.786 -9.584 9.890 1.00 85.50 544 LEU A O 1
ATOM 4135 N N . GLU A 1 545 ? 6.282 -11.160 9.320 1.00 86.44 545 GLU A N 1
ATOM 4136 C CA . GLU A 1 545 ? 5.311 -12.199 8.958 1.00 86.44 545 GLU A CA 1
ATOM 4137 C C . GLU A 1 545 ? 4.443 -12.615 10.152 1.00 86.44 545 GLU A C 1
ATOM 4139 O O . GLU A 1 545 ? 3.225 -12.730 10.025 1.00 86.44 545 GLU A O 1
ATOM 4144 N N . ALA A 1 546 ? 5.032 -12.785 11.341 1.00 83.44 546 ALA A N 1
ATOM 4145 C CA . ALA A 1 546 ? 4.267 -13.076 12.553 1.00 83.44 546 ALA A CA 1
ATOM 4146 C C . ALA A 1 546 ? 3.306 -11.932 12.928 1.00 83.44 546 ALA A C 1
ATOM 4148 O O . ALA A 1 546 ? 2.193 -12.185 13.395 1.00 83.44 546 ALA A O 1
ATOM 4149 N N . ASN A 1 547 ? 3.716 -10.680 12.716 1.00 78.81 547 ASN A N 1
ATOM 4150 C CA . ASN A 1 547 ? 2.884 -9.504 12.965 1.00 78.81 547 ASN A CA 1
ATOM 4151 C C . ASN A 1 547 ? 1.750 -9.380 11.941 1.00 78.81 547 ASN A C 1
ATOM 4153 O O . ASN A 1 547 ? 0.609 -9.121 12.328 1.00 78.81 547 ASN A O 1
ATOM 4157 N N . GLU A 1 548 ? 2.041 -9.622 10.665 1.00 82.00 548 GLU A N 1
ATOM 4158 C CA . GLU A 1 548 ? 1.046 -9.660 9.596 1.00 82.00 548 GLU A CA 1
ATOM 4159 C C . GLU A 1 548 ? 0.025 -10.782 9.825 1.00 82.00 548 GLU A C 1
ATOM 4161 O O . GLU A 1 548 ? -1.180 -10.537 9.763 1.00 82.00 548 GLU A O 1
ATOM 4166 N N . ALA A 1 549 ? 0.474 -11.986 10.189 1.00 81.75 549 ALA A N 1
ATOM 4167 C CA . ALA A 1 549 ? -0.405 -13.106 10.521 1.00 81.75 549 ALA A CA 1
ATOM 4168 C C . ALA A 1 549 ? -1.296 -12.795 11.736 1.00 81.75 549 ALA A C 1
ATOM 4170 O O . ALA A 1 549 ? -2.507 -13.021 11.693 1.00 81.75 549 ALA A O 1
ATOM 4171 N N . ALA A 1 550 ? -0.727 -12.207 12.794 1.00 74.81 550 ALA A N 1
ATOM 4172 C CA . ALA A 1 550 ? -1.492 -11.790 13.968 1.00 74.81 550 ALA A CA 1
ATOM 4173 C C . ALA A 1 550 ? -2.544 -10.721 13.622 1.00 74.81 550 ALA A C 1
ATOM 4175 O O . ALA A 1 550 ? -3.653 -10.727 14.165 1.00 74.81 550 ALA A O 1
ATOM 4176 N N . PHE A 1 551 ? -2.225 -9.804 12.707 1.00 77.06 551 PHE A N 1
ATOM 4177 C CA . PHE A 1 551 ? -3.196 -8.838 12.209 1.00 77.06 551 PHE A CA 1
ATOM 4178 C C . PHE A 1 551 ? -4.274 -9.497 11.356 1.00 77.06 551 PHE A C 1
ATOM 4180 O O . PHE A 1 551 ? -5.446 -9.194 11.552 1.00 77.06 551 PHE A O 1
ATOM 4187 N N . ALA A 1 552 ? -3.916 -10.409 10.451 1.00 80.94 552 ALA A N 1
ATOM 4188 C CA . ALA A 1 552 ? -4.872 -11.129 9.616 1.00 80.94 552 ALA A CA 1
ATOM 4189 C C . ALA A 1 552 ? -5.881 -11.937 10.454 1.00 80.94 552 ALA A C 1
ATOM 4191 O O . ALA A 1 552 ? -7.056 -11.998 10.098 1.00 80.94 552 ALA A O 1
ATOM 4192 N N . GLU A 1 553 ? -5.449 -12.489 11.592 1.00 78.69 553 GLU A N 1
ATOM 4193 C CA . GLU A 1 553 ? -6.319 -13.169 12.560 1.00 78.69 553 GLU A CA 1
ATOM 4194 C C . GLU A 1 553 ? -7.246 -12.190 13.303 1.00 78.69 553 GLU A C 1
ATOM 4196 O O . GLU A 1 553 ? -8.439 -12.445 13.469 1.00 78.69 553 GLU A O 1
ATOM 4201 N N . THR A 1 554 ? -6.718 -11.038 13.726 1.00 72.00 554 THR A N 1
ATOM 4202 C CA . THR A 1 554 ? -7.462 -10.090 14.570 1.00 72.00 554 THR A CA 1
ATOM 4203 C C . THR A 1 554 ? -8.384 -9.169 13.761 1.00 72.00 554 THR A C 1
ATOM 4205 O O . THR A 1 554 ? -9.471 -8.806 14.212 1.00 72.00 554 THR A O 1
ATOM 4208 N N . TRP A 1 555 ? -7.977 -8.763 12.558 1.00 81.94 555 TRP A N 1
ATOM 4209 C CA . TRP A 1 555 ? -8.661 -7.743 11.762 1.00 81.94 555 TRP A CA 1
ATOM 4210 C C . TRP A 1 555 ? -10.142 -8.054 11.499 1.00 81.94 555 TRP A C 1
ATOM 4212 O O . TRP A 1 555 ? -10.965 -7.165 11.720 1.00 81.94 555 TRP A O 1
ATOM 4222 N N . PRO A 1 556 ? -10.542 -9.284 11.117 1.00 83.69 556 PRO A N 1
ATOM 4223 C CA . PRO A 1 556 ? -11.953 -9.621 10.934 1.00 83.69 556 PRO A CA 1
ATOM 4224 C C . PRO A 1 556 ? -12.800 -9.423 12.196 1.00 83.69 556 PRO A C 1
ATOM 4226 O O . PRO A 1 556 ? -13.967 -9.050 12.085 1.00 83.69 556 PRO A O 1
ATOM 4229 N N . LEU A 1 557 ? -12.216 -9.630 13.383 1.00 76.88 557 LEU A N 1
ATOM 4230 C CA . LEU A 1 557 ? -12.899 -9.463 14.668 1.00 76.88 557 LEU A CA 1
ATOM 4231 C C . LEU A 1 557 ? -13.123 -7.987 15.005 1.00 76.88 557 LEU A C 1
ATOM 4233 O O . LEU A 1 557 ? -14.130 -7.648 15.619 1.00 76.88 557 LEU A O 1
ATOM 4237 N N . VAL A 1 558 ? -12.203 -7.108 14.599 1.00 78.75 558 VAL A N 1
ATOM 4238 C CA . VAL A 1 558 ? -12.219 -5.688 14.993 1.00 78.75 558 VAL A CA 1
ATOM 4239 C C . VAL A 1 558 ? -12.787 -4.764 13.919 1.00 78.75 558 VAL A C 1
ATOM 4241 O O . VAL A 1 558 ? -13.284 -3.686 14.236 1.00 78.75 558 VAL A O 1
ATOM 4244 N N . LYS A 1 559 ? -12.773 -5.198 12.654 1.00 86.69 559 LYS A N 1
ATOM 4245 C CA . LYS A 1 559 ? -13.284 -4.457 11.494 1.00 86.69 559 LYS A CA 1
ATOM 4246 C C . LYS A 1 559 ? -14.724 -3.950 11.665 1.00 86.69 559 LYS A C 1
ATOM 4248 O O . LYS A 1 559 ? -14.971 -2.818 11.260 1.00 86.69 559 LYS A O 1
ATOM 4253 N N . PRO A 1 560 ? -15.675 -4.694 12.269 1.00 87.69 560 PRO A N 1
ATOM 4254 C CA . PRO A 1 560 ? -17.029 -4.180 12.500 1.00 87.69 560 PRO A CA 1
ATOM 4255 C C . PRO A 1 560 ? -17.096 -2.974 13.446 1.00 87.69 560 PRO A C 1
ATOM 4257 O O . PRO A 1 560 ? -18.134 -2.324 13.512 1.00 87.69 560 PRO A O 1
ATOM 4260 N N . PHE A 1 561 ? -16.023 -2.707 14.193 1.00 86.19 561 PHE A N 1
ATOM 4261 C CA . PHE A 1 561 ? -15.911 -1.594 15.133 1.00 86.19 561 PHE A CA 1
ATOM 4262 C C . PHE A 1 561 ? -14.989 -0.482 14.608 1.00 86.19 561 PHE A C 1
ATOM 4264 O O . PHE A 1 561 ? -14.751 0.480 15.325 1.00 86.19 561 PHE A O 1
ATOM 4271 N N . ASP A 1 562 ? -14.422 -0.605 13.405 1.00 89.88 562 ASP A N 1
ATOM 4272 C CA . ASP A 1 562 ? -13.496 0.380 12.836 1.00 89.88 562 ASP A CA 1
ATOM 4273 C C . ASP A 1 562 ? -14.223 1.677 12.448 1.00 89.88 562 ASP A C 1
ATOM 4275 O O . ASP A 1 562 ? -15.140 1.671 11.628 1.00 89.88 562 ASP A O 1
ATOM 4279 N N . GLN A 1 563 ? -13.777 2.801 13.010 1.00 91.94 563 GLN A N 1
ATOM 4280 C CA . GLN A 1 563 ? -14.305 4.143 12.733 1.00 91.94 563 GLN A CA 1
ATOM 4281 C C . GLN A 1 563 ? -13.331 5.001 11.898 1.00 91.94 563 GLN A C 1
ATOM 4283 O O . GLN A 1 563 ? -13.486 6.221 11.807 1.00 91.94 563 GLN A O 1
ATOM 4288 N N . GLY A 1 564 ? -12.304 4.387 11.294 1.00 90.19 564 GLY A N 1
ATOM 4289 C CA . GLY A 1 564 ? -11.295 5.061 10.473 1.00 90.19 564 GLY A CA 1
ATOM 4290 C C . GLY A 1 564 ? -10.068 5.531 11.261 1.00 90.19 564 GLY A C 1
ATOM 4291 O O . GLY A 1 564 ? -9.860 5.156 12.412 1.00 90.19 564 GLY A O 1
ATOM 4292 N N . THR A 1 565 ? -9.210 6.345 10.640 1.00 87.94 565 THR A N 1
ATOM 4293 C CA . THR A 1 565 ? -7.910 6.756 11.206 1.00 87.94 565 THR A CA 1
ATOM 4294 C C . THR A 1 565 ? -7.838 8.250 11.532 1.00 87.94 565 THR A C 1
ATOM 4296 O O . THR A 1 565 ? -8.485 9.091 10.911 1.00 87.94 565 THR A O 1
ATOM 4299 N N . ASN A 1 566 ? -7.038 8.598 12.540 1.00 85.56 566 ASN A N 1
ATOM 4300 C CA . ASN A 1 566 ? -6.557 9.950 12.818 1.00 85.56 566 ASN A CA 1
ATOM 4301 C C . ASN A 1 566 ? -5.017 9.990 12.730 1.00 85.56 566 ASN A C 1
ATOM 4303 O O . ASN A 1 566 ? -4.369 8.990 12.424 1.00 85.56 566 ASN A O 1
ATOM 4307 N N . SER A 1 567 ? -4.407 11.138 13.036 1.00 82.62 567 SER A N 1
ATOM 4308 C CA . SER A 1 567 ? -2.942 11.293 13.056 1.00 82.62 567 SER A CA 1
ATOM 4309 C C . SER A 1 567 ? -2.218 10.370 14.048 1.00 82.62 567 SER A C 1
ATOM 4311 O O . SER A 1 567 ? -1.015 10.151 13.924 1.00 82.62 567 SER A O 1
ATOM 4313 N N . SER A 1 568 ? -2.934 9.853 15.046 1.00 81.88 568 SER A N 1
ATOM 4314 C CA . SER A 1 568 ? -2.415 9.033 16.142 1.00 81.88 568 SER A CA 1
ATOM 4315 C C . SER A 1 568 ? -2.743 7.540 15.993 1.00 81.88 568 SER A C 1
ATOM 4317 O O . SER A 1 568 ? -2.206 6.748 16.766 1.00 81.88 568 SER A O 1
ATOM 4319 N N . GLY A 1 569 ? -3.547 7.134 15.005 1.00 86.31 569 GLY A N 1
ATOM 4320 C CA . GLY A 1 569 ? -3.908 5.739 14.726 1.00 86.31 569 GLY A CA 1
ATOM 4321 C C . GLY A 1 569 ? -5.389 5.534 14.380 1.00 86.31 569 GLY A C 1
ATOM 4322 O O . GLY A 1 569 ? -6.126 6.481 14.102 1.00 86.31 569 GLY A O 1
ATOM 4323 N N . ARG A 1 570 ? -5.832 4.280 14.379 1.00 89.12 570 ARG A N 1
ATOM 4324 C CA . ARG A 1 570 ? -7.202 3.850 14.086 1.00 89.12 570 ARG A CA 1
ATOM 4325 C C . ARG A 1 570 ? -8.120 3.978 15.301 1.00 89.12 570 ARG A C 1
ATOM 4327 O O . ARG A 1 570 ? -7.728 3.659 16.422 1.00 89.12 570 ARG A O 1
ATOM 4334 N N . LYS A 1 571 ? -9.341 4.454 15.070 1.00 91.56 571 LYS A N 1
ATOM 4335 C CA . LYS A 1 571 ? -10.406 4.592 16.066 1.00 91.56 571 LYS A CA 1
ATOM 4336 C C . LYS A 1 571 ? -11.304 3.369 16.028 1.00 91.56 571 LYS A C 1
ATOM 4338 O O . LYS A 1 571 ? -11.609 2.867 14.947 1.00 91.56 571 LYS A O 1
ATOM 4343 N N . PHE A 1 572 ? -11.763 2.948 17.195 1.00 89.88 572 PHE A N 1
ATOM 4344 C CA . PHE A 1 572 ? -12.713 1.857 17.319 1.00 89.88 572 PHE A CA 1
ATOM 4345 C C . PHE A 1 572 ? -13.904 2.290 18.149 1.00 89.88 572 PHE A C 1
ATOM 4347 O O . PHE A 1 572 ? -13.734 2.970 19.150 1.00 89.88 572 PHE A O 1
ATOM 4354 N N . GLY A 1 573 ? -15.099 1.881 17.764 1.00 89.94 573 GLY A N 1
ATOM 4355 C CA . GLY A 1 573 ? -16.293 2.162 18.533 1.00 89.94 573 GLY A CA 1
ATOM 4356 C C . GLY A 1 573 ? -17.536 1.636 17.853 1.00 89.94 573 GLY A C 1
ATOM 4357 O O . GLY A 1 573 ? -17.535 1.340 16.655 1.00 89.94 573 GLY A O 1
ATOM 4358 N N . LYS A 1 574 ? -18.602 1.515 18.630 1.00 88.81 574 LYS A N 1
ATOM 4359 C CA . LYS A 1 574 ? -19.900 1.076 18.144 1.00 88.81 574 LYS A CA 1
ATOM 4360 C C . LYS A 1 574 ? -20.988 1.549 19.085 1.00 88.81 574 LYS A C 1
ATOM 4362 O O . LYS A 1 574 ? -20.789 1.555 20.298 1.00 88.81 574 LYS A O 1
ATOM 4367 N N . ASP A 1 575 ? -22.117 1.872 18.478 1.00 89.50 575 ASP A N 1
ATOM 4368 C CA . ASP A 1 575 ? -23.341 2.261 19.153 1.00 89.50 575 ASP A CA 1
ATOM 4369 C C . ASP A 1 575 ? -24.402 1.184 18.894 1.00 89.50 575 ASP A C 1
ATOM 4371 O O . ASP A 1 575 ? -24.462 0.571 17.818 1.00 89.50 575 ASP A O 1
ATOM 4375 N N . TRP A 1 576 ? -25.213 0.922 19.907 1.00 85.94 576 TRP A N 1
ATOM 4376 C CA . TRP A 1 576 ? -26.318 -0.020 19.912 1.00 85.94 576 TRP A CA 1
ATOM 4377 C C . TRP A 1 576 ? -27.536 0.687 20.492 1.00 85.94 576 TRP A C 1
ATOM 4379 O O . TRP A 1 576 ? -27.557 1.032 21.667 1.00 85.94 576 TRP A O 1
ATOM 4389 N N . GLY A 1 577 ? -28.578 0.827 19.682 1.00 86.88 577 GLY A N 1
ATOM 4390 C CA . GLY A 1 577 ? -29.878 1.312 20.123 1.00 86.88 577 GLY A CA 1
ATOM 4391 C C . GLY A 1 577 ? -30.942 0.236 19.961 1.00 86.88 577 GLY A C 1
ATOM 4392 O O . GLY A 1 577 ? -30.858 -0.601 19.057 1.00 86.88 577 GLY A O 1
ATOM 4393 N N . GLY A 1 578 ? -31.949 0.259 20.823 1.00 85.44 578 GLY A N 1
ATOM 4394 C CA . GLY A 1 578 ? -33.093 -0.635 20.736 1.00 85.44 578 GLY A CA 1
ATOM 4395 C C . GLY A 1 578 ? -34.238 -0.178 21.623 1.00 85.44 578 GLY A C 1
ATOM 4396 O O . GLY A 1 578 ? -34.104 0.739 22.425 1.00 85.44 578 GLY A O 1
ATOM 4397 N N . GLY A 1 579 ? -35.386 -0.818 21.472 1.00 85.31 579 GLY A N 1
ATOM 4398 C CA . GLY A 1 579 ? -36.551 -0.552 22.297 1.00 85.31 579 GLY A CA 1
ATOM 4399 C C . GLY A 1 579 ? -37.756 -1.328 21.805 1.00 85.31 579 GLY A C 1
ATOM 4400 O O . GLY A 1 579 ? -37.843 -1.649 20.620 1.00 85.31 579 GLY A O 1
ATOM 4401 N N . ASP A 1 580 ? -38.659 -1.643 22.720 1.00 86.56 580 ASP A N 1
ATOM 4402 C CA . ASP A 1 580 ? -39.907 -2.331 22.413 1.00 86.56 580 ASP A CA 1
ATOM 4403 C C . ASP A 1 580 ? -41.001 -1.930 23.408 1.00 86.56 580 ASP A C 1
ATOM 4405 O O . ASP A 1 580 ? -40.741 -1.232 24.391 1.00 86.56 580 ASP A O 1
ATOM 4409 N N . TYR A 1 581 ? -42.237 -2.346 23.156 1.00 86.25 581 TYR A N 1
ATOM 4410 C CA . TYR A 1 581 ? -43.358 -2.134 24.060 1.00 86.25 581 TYR A CA 1
ATOM 4411 C C . TYR A 1 581 ? -44.297 -3.338 24.103 1.00 86.25 581 TYR A C 1
ATOM 4413 O O . TYR A 1 581 ? -44.441 -4.094 23.148 1.00 86.25 581 TYR A O 1
ATOM 4421 N N . ILE A 1 582 ? -44.969 -3.497 25.236 1.00 75.12 582 ILE A N 1
ATOM 4422 C CA . ILE A 1 582 ? -45.968 -4.528 25.488 1.00 75.12 582 ILE A CA 1
ATOM 4423 C C . ILE A 1 582 ? -47.289 -3.831 25.790 1.00 75.12 582 ILE A C 1
ATOM 4425 O O . ILE A 1 582 ? -47.337 -2.927 26.623 1.00 75.12 582 ILE A O 1
ATOM 4429 N N . GLY A 1 583 ? -48.361 -4.289 25.148 1.00 82.88 583 GLY A N 1
ATOM 4430 C CA . GLY A 1 583 ? -49.720 -3.790 25.352 1.00 82.88 583 GLY A CA 1
ATOM 4431 C C . GLY A 1 583 ? -50.229 -2.927 24.201 1.00 82.88 583 GLY A C 1
ATOM 4432 O O . GLY A 1 583 ? -49.637 -2.880 23.123 1.00 82.88 583 GLY A O 1
ATOM 4433 N N . ASP A 1 584 ? -51.355 -2.266 24.443 1.00 87.69 584 ASP A N 1
ATOM 4434 C CA . ASP A 1 584 ? -52.020 -1.390 23.482 1.00 87.69 584 ASP A CA 1
ATOM 4435 C C . ASP A 1 584 ? -51.764 0.068 23.868 1.00 87.69 584 ASP A C 1
ATOM 4437 O O . ASP A 1 584 ? -52.182 0.515 24.939 1.00 87.69 584 ASP A O 1
ATOM 4441 N N . LYS A 1 585 ? -51.065 0.814 23.007 1.00 92.38 585 LYS A N 1
ATOM 4442 C CA . LYS A 1 585 ? -50.725 2.223 23.258 1.00 92.38 585 LYS A CA 1
ATOM 4443 C C . LYS A 1 585 ? -51.963 3.111 23.391 1.00 92.38 585 LYS A C 1
ATOM 4445 O O . LYS A 1 585 ? -51.873 4.148 24.045 1.00 92.38 585 LYS A O 1
ATOM 4450 N N . ASP A 1 586 ? -53.102 2.696 22.839 1.00 91.38 586 ASP A N 1
ATOM 4451 C CA . ASP A 1 586 ? -54.364 3.427 22.958 1.00 91.38 586 ASP A CA 1
ATOM 4452 C C . ASP A 1 586 ? -55.042 3.200 24.320 1.00 91.38 586 ASP A C 1
ATOM 4454 O O . ASP A 1 586 ? -55.887 3.996 24.736 1.00 91.38 586 ASP A O 1
ATOM 4458 N N . TRP A 1 587 ? -54.640 2.161 25.064 1.00 82.19 587 TRP A N 1
ATOM 4459 C CA . TRP A 1 587 ? -55.198 1.848 26.377 1.00 82.19 587 TRP A CA 1
ATOM 4460 C C . TRP A 1 587 ? -54.129 1.712 27.458 1.00 82.19 587 TRP A C 1
ATOM 4462 O O . TRP A 1 587 ? -53.946 2.638 28.246 1.00 82.19 587 TRP A O 1
ATOM 4472 N N . PHE A 1 588 ? -53.474 0.559 27.541 1.00 65.56 588 PHE A N 1
ATOM 4473 C CA . PHE A 1 588 ? -52.398 0.297 28.486 1.00 65.56 588 PHE A CA 1
ATOM 4474 C C . PHE A 1 588 ? -51.246 -0.366 27.745 1.00 65.56 588 PHE A C 1
ATOM 4476 O O . PHE A 1 588 ? -51.361 -1.514 27.304 1.00 65.56 588 PHE A O 1
ATOM 4483 N N . ALA A 1 589 ? -50.130 0.350 27.653 1.00 78.38 589 ALA A N 1
ATOM 4484 C CA . ALA A 1 589 ? -48.867 -0.208 27.199 1.00 78.38 589 ALA A CA 1
ATOM 4485 C C . ALA A 1 589 ? -47.723 0.231 28.107 1.00 78.38 589 ALA A C 1
ATOM 4487 O O . ALA A 1 589 ? -47.786 1.273 28.757 1.00 78.38 589 ALA A O 1
ATOM 4488 N N . ALA A 1 590 ? -46.662 -0.558 28.124 1.00 75.19 590 ALA A N 1
ATOM 4489 C CA . ALA A 1 590 ? -45.391 -0.204 28.728 1.00 75.19 590 ALA A CA 1
ATOM 4490 C C . ALA A 1 590 ? -44.290 -0.473 27.711 1.00 75.19 590 ALA A C 1
ATOM 4492 O O . ALA A 1 590 ? -44.327 -1.483 27.015 1.00 75.19 590 ALA A O 1
ATOM 4493 N N . GLY A 1 591 ? -43.324 0.421 27.610 1.00 82.31 591 GLY A N 1
ATOM 4494 C CA . GLY A 1 591 ? -42.241 0.334 26.650 1.00 82.31 591 GLY A CA 1
ATOM 4495 C C . GLY A 1 591 ? -40.922 0.711 27.277 1.00 82.31 591 GLY A C 1
ATOM 4496 O O . GLY A 1 591 ? -40.867 1.368 28.314 1.00 82.31 591 GLY A O 1
ATOM 4497 N N . TYR A 1 592 ? -39.860 0.255 26.641 1.00 82.69 592 TYR A N 1
ATOM 4498 C CA . TYR A 1 592 ? -38.500 0.572 27.017 1.00 82.69 592 TYR A CA 1
ATOM 4499 C C . TYR A 1 592 ? -37.721 0.952 25.769 1.00 82.69 592 TYR A C 1
ATOM 4501 O O . TYR A 1 592 ? -37.994 0.461 24.673 1.00 82.69 592 TYR A O 1
ATOM 4509 N N . HIS A 1 593 ? -36.728 1.806 25.943 1.00 87.94 593 HIS A N 1
ATOM 4510 C CA . HIS A 1 593 ? -35.727 2.074 24.928 1.00 87.94 593 HIS A CA 1
ATOM 4511 C C . HIS A 1 593 ? -34.359 2.215 25.589 1.00 87.94 593 HIS A C 1
ATOM 4513 O O . HIS A 1 593 ? -34.251 2.565 26.763 1.00 87.94 593 HIS A O 1
ATOM 4519 N N . TYR A 1 594 ? -33.312 1.897 24.842 1.00 84.38 594 TYR A N 1
ATOM 4520 C CA . TYR A 1 594 ? -31.935 2.029 25.279 1.00 84.38 594 TYR A CA 1
ATOM 4521 C C . TYR A 1 594 ? -31.049 2.467 24.116 1.00 84.38 594 TYR A C 1
ATOM 4523 O O . TYR A 1 594 ? -31.315 2.148 22.956 1.00 84.38 594 TYR A O 1
ATOM 4531 N N . ASP A 1 595 ? -29.976 3.170 24.448 1.00 88.06 595 ASP A N 1
ATOM 4532 C CA . ASP A 1 595 ? -28.929 3.601 23.529 1.00 88.06 595 ASP A CA 1
ATOM 4533 C C . ASP A 1 595 ? -27.589 3.534 24.260 1.00 88.06 595 ASP A C 1
ATOM 4535 O O . ASP A 1 595 ? -27.342 4.283 25.202 1.00 88.06 595 ASP A O 1
ATOM 4539 N N . LEU A 1 596 ? -26.749 2.577 23.888 1.00 86.19 596 LEU A N 1
ATOM 4540 C CA . LEU A 1 596 ? -25.461 2.324 24.518 1.00 86.19 596 LEU A CA 1
ATOM 4541 C C . LEU A 1 596 ? -24.367 2.320 23.467 1.00 86.19 596 LEU A C 1
ATOM 4543 O O . LEU A 1 596 ? -24.517 1.736 22.400 1.00 86.19 596 LEU A O 1
ATOM 4547 N N . GLY A 1 597 ? -23.221 2.892 23.790 1.00 87.25 597 GLY A N 1
ATOM 4548 C CA . GLY A 1 597 ? -22.119 2.944 22.850 1.00 87.25 597 GLY A CA 1
ATOM 4549 C C . GLY A 1 597 ? -20.787 3.201 23.514 1.00 87.25 597 GLY A C 1
ATOM 4550 O O . GLY A 1 597 ? -20.694 3.651 24.661 1.00 87.25 597 GLY A O 1
ATOM 4551 N N . TRP A 1 598 ? -19.727 2.891 22.782 1.00 89.00 598 TRP A N 1
ATOM 4552 C CA . TRP A 1 598 ? -18.365 3.189 23.198 1.00 89.00 598 TRP A CA 1
ATOM 4553 C C . TRP A 1 598 ? -17.516 3.642 22.024 1.00 89.00 598 TRP A C 1
ATOM 4555 O O . TRP A 1 598 ? -17.748 3.280 20.871 1.00 89.00 598 TRP A O 1
ATOM 4565 N N . ASN A 1 599 ? -16.481 4.408 22.344 1.00 91.62 599 ASN A N 1
ATOM 4566 C CA . ASN A 1 599 ? -15.453 4.814 21.406 1.00 91.62 599 ASN A CA 1
ATOM 4567 C C . ASN A 1 599 ? -14.094 4.796 22.101 1.00 91.62 599 ASN A C 1
ATOM 4569 O O . ASN A 1 599 ? -13.963 5.222 23.246 1.00 91.62 599 ASN A O 1
ATOM 4573 N N . VAL A 1 600 ? -13.074 4.325 21.399 1.00 91.25 600 VAL A N 1
ATOM 4574 C CA . VAL A 1 600 ? -11.673 4.373 21.783 1.00 91.25 600 VAL A CA 1
ATOM 4575 C C . VAL A 1 600 ? -10.854 4.941 20.641 1.00 91.25 600 VAL A C 1
ATOM 4577 O O . VAL A 1 600 ? -10.897 4.495 19.497 1.00 91.25 600 VAL A O 1
ATOM 4580 N N . THR A 1 601 ? -10.048 5.935 20.980 1.00 92.25 601 THR A N 1
ATOM 4581 C CA . THR A 1 601 ? -9.226 6.687 20.048 1.00 92.25 601 THR A CA 1
ATOM 4582 C C . THR A 1 601 ? -7.797 6.784 20.588 1.00 92.25 601 THR A C 1
ATOM 4584 O O . THR A 1 601 ? -7.593 7.154 21.750 1.00 92.25 601 THR A O 1
ATOM 4587 N N . PRO A 1 602 ? -6.771 6.502 19.768 1.00 90.88 602 PRO A N 1
ATOM 4588 C CA . PRO A 1 602 ? -5.394 6.739 20.162 1.00 90.88 602 PRO A CA 1
ATOM 4589 C C . PRO A 1 602 ? -5.152 8.250 20.213 1.00 90.88 602 PRO A C 1
ATOM 4591 O O . PRO A 1 602 ? -5.498 8.987 19.286 1.00 90.88 602 PRO A O 1
ATOM 4594 N N . LEU A 1 603 ? -4.575 8.718 21.318 1.00 90.19 603 LEU A N 1
ATOM 4595 C CA . LEU A 1 603 ? -4.335 10.141 21.566 1.00 90.19 603 LEU A CA 1
ATOM 4596 C C . LEU A 1 603 ? -2.881 10.526 21.306 1.00 90.19 603 LEU A C 1
ATOM 4598 O O . LEU A 1 603 ? -2.627 11.613 20.794 1.00 90.19 603 LEU A O 1
ATOM 4602 N N . ALA A 1 604 ? -1.930 9.642 21.620 1.00 87.81 604 ALA A N 1
ATOM 4603 C CA . ALA A 1 604 ? -0.509 9.894 21.401 1.00 87.81 604 ALA A CA 1
ATOM 4604 C C . ALA A 1 604 ? 0.276 8.616 21.078 1.00 87.81 604 ALA A C 1
ATOM 4606 O O . ALA A 1 604 ? -0.019 7.529 21.589 1.00 87.81 604 ALA A O 1
ATOM 4607 N N . LYS A 1 605 ? 1.324 8.795 20.268 1.00 84.88 605 LYS A N 1
ATOM 4608 C CA . LYS A 1 605 ? 2.378 7.812 20.007 1.00 84.88 605 LYS A CA 1
ATOM 4609 C C . LYS A 1 605 ? 3.657 8.241 20.733 1.00 84.88 605 LYS A C 1
ATOM 4611 O O . LYS A 1 605 ? 3.914 9.436 20.873 1.00 84.88 605 LYS A O 1
ATOM 4616 N N . ASN A 1 606 ? 4.451 7.283 21.197 1.00 80.81 606 ASN A N 1
ATOM 4617 C CA . ASN A 1 606 ? 5.786 7.565 21.720 1.00 80.81 606 ASN A CA 1
ATOM 4618 C C . ASN A 1 606 ? 6.751 7.896 20.560 1.00 80.81 606 ASN A C 1
ATOM 4620 O O . ASN A 1 606 ? 6.384 7.799 19.388 1.00 80.81 606 ASN A O 1
ATOM 4624 N N . GLY A 1 607 ? 8.004 8.253 20.868 1.00 73.50 607 GLY A N 1
ATOM 4625 C CA . GLY A 1 607 ? 9.025 8.544 19.847 1.00 73.50 607 GLY A CA 1
ATOM 4626 C C . GLY A 1 607 ? 9.326 7.383 18.887 1.00 73.50 607 GLY A C 1
ATOM 4627 O O . GLY A 1 607 ? 9.967 7.591 17.865 1.00 73.50 607 GLY A O 1
ATOM 4628 N N . GLN A 1 608 ? 8.837 6.180 19.191 1.00 67.62 608 GLN A N 1
ATOM 4629 C CA . GLN A 1 608 ? 8.990 4.976 18.379 1.00 67.62 608 GLN A CA 1
ATOM 4630 C C . GLN A 1 608 ? 7.712 4.625 17.590 1.00 67.62 608 GLN A C 1
ATOM 4632 O O . GLN A 1 608 ? 7.612 3.547 17.011 1.00 67.62 608 GLN A O 1
ATOM 4637 N N . GLY A 1 609 ? 6.694 5.494 17.593 1.00 71.44 609 GLY A N 1
ATOM 4638 C CA . GLY A 1 609 ? 5.443 5.275 16.861 1.00 71.44 609 GLY A CA 1
ATOM 4639 C C . GLY A 1 609 ? 4.458 4.302 17.525 1.00 71.44 609 GLY A C 1
ATOM 4640 O O . GLY A 1 609 ? 3.413 4.005 16.943 1.00 71.44 609 GLY A O 1
ATOM 4641 N N . SER A 1 610 ? 4.736 3.816 18.736 1.00 75.81 610 SER A N 1
ATOM 4642 C CA . SER A 1 610 ? 3.822 2.956 19.497 1.00 75.81 610 SER A CA 1
ATOM 4643 C C . SER A 1 610 ? 2.803 3.769 20.284 1.00 75.81 610 SER A C 1
ATOM 4645 O O . SER A 1 610 ? 3.139 4.790 20.881 1.00 75.81 610 SER A O 1
ATOM 4647 N N . ILE A 1 611 ? 1.546 3.317 20.285 1.00 81.94 611 ILE A N 1
ATOM 4648 C CA . ILE A 1 611 ? 0.454 3.991 20.993 1.00 81.94 611 ILE A CA 1
ATOM 4649 C C . ILE A 1 611 ? 0.728 3.911 22.490 1.00 81.94 611 ILE A C 1
ATOM 4651 O O . ILE A 1 611 ? 0.768 2.830 23.072 1.00 81.94 611 ILE A O 1
ATOM 4655 N N . CYS A 1 612 ? 0.933 5.072 23.102 1.00 84.94 612 CYS A N 1
ATOM 4656 C CA . CYS A 1 612 ? 1.251 5.184 24.522 1.00 84.94 612 CYS A CA 1
ATOM 4657 C C . CYS A 1 612 ? 0.154 5.881 25.322 1.00 84.94 612 CYS A C 1
ATOM 4659 O O . CYS A 1 612 ? 0.137 5.777 26.544 1.00 84.94 612 CYS A O 1
ATOM 4661 N N . LYS A 1 613 ? -0.788 6.547 24.644 1.00 88.44 613 LYS A N 1
ATOM 4662 C CA . LYS A 1 613 ? -1.956 7.158 25.273 1.00 88.44 613 LYS A CA 1
ATOM 4663 C C . LYS A 1 613 ? -3.209 6.852 24.473 1.00 88.44 613 LYS A C 1
ATOM 4665 O O . LYS A 1 613 ? -3.260 7.106 23.269 1.00 88.44 613 LYS A O 1
ATOM 4670 N N . VAL A 1 614 ? -4.219 6.348 25.168 1.00 89.75 614 VAL A N 1
ATOM 4671 C CA . VAL A 1 614 ? -5.520 5.978 24.615 1.00 89.75 614 VAL A CA 1
ATOM 4672 C C . VAL A 1 614 ? -6.587 6.767 25.356 1.00 89.75 614 VAL A C 1
ATOM 4674 O O . VAL A 1 614 ? -6.530 6.886 26.579 1.00 89.75 614 VAL A O 1
ATOM 4677 N N . GLY A 1 615 ? -7.519 7.343 24.612 1.00 91.06 615 GLY A N 1
ATOM 4678 C CA . GLY A 1 615 ? -8.715 7.967 25.150 1.00 91.06 615 GLY A CA 1
ATOM 4679 C C . GLY A 1 615 ? -9.935 7.194 24.722 1.00 91.06 615 GLY A C 1
ATOM 4680 O O . GLY A 1 615 ? -9.914 6.501 23.708 1.00 91.06 615 GLY A O 1
ATOM 4681 N N . GLY A 1 616 ? -11.000 7.322 25.487 1.00 90.75 616 GLY A N 1
ATOM 4682 C CA . GLY A 1 616 ? -12.240 6.666 25.144 1.00 90.75 616 GLY A CA 1
ATOM 4683 C C . GLY A 1 616 ? -13.410 7.230 25.910 1.00 90.75 616 GLY A C 1
ATOM 4684 O O . GLY A 1 616 ? -13.237 7.890 26.936 1.00 90.75 616 GLY A O 1
ATOM 4685 N N . SER A 1 617 ? -14.587 6.969 25.377 1.00 90.44 617 SER A N 1
ATOM 4686 C CA . SER A 1 617 ? -15.864 7.345 25.946 1.00 90.44 617 SER A CA 1
ATOM 4687 C C . SER A 1 617 ? -16.796 6.143 25.949 1.00 90.44 617 SER A C 1
ATOM 4689 O O . SER A 1 617 ? -16.704 5.264 25.091 1.00 90.44 617 SER A O 1
ATOM 4691 N N . ILE A 1 618 ? -17.680 6.105 26.935 1.00 88.19 618 ILE A N 1
ATOM 4692 C CA . ILE A 1 618 ? -18.844 5.228 26.971 1.00 88.19 618 ILE A CA 1
ATOM 4693 C C . ILE A 1 618 ? -20.076 6.090 27.219 1.00 88.19 618 ILE A C 1
ATOM 4695 O O . ILE A 1 618 ? -20.008 7.083 27.950 1.00 88.19 618 ILE A O 1
ATOM 4699 N N . HIS A 1 619 ? -21.196 5.711 26.627 1.00 88.50 619 HIS A N 1
ATOM 4700 C CA . HIS A 1 619 ? -22.496 6.259 26.972 1.00 88.50 619 HIS A CA 1
ATOM 4701 C C . HIS A 1 619 ? -23.519 5.133 27.075 1.00 88.50 619 HIS A C 1
ATOM 4703 O O . HIS A 1 619 ? -23.391 4.102 26.418 1.00 88.50 619 HIS A O 1
ATOM 4709 N N . ALA A 1 620 ? -24.504 5.334 27.936 1.00 84.44 620 ALA A N 1
ATOM 4710 C CA . ALA A 1 620 ? -25.653 4.469 28.096 1.00 84.44 620 ALA A CA 1
ATOM 4711 C C . ALA A 1 620 ? -26.846 5.332 28.502 1.00 84.44 620 ALA A C 1
ATOM 4713 O O . ALA A 1 620 ? -26.827 5.950 29.563 1.00 84.44 620 ALA A O 1
ATOM 4714 N N . ASN A 1 621 ? -27.862 5.361 27.656 1.00 86.88 621 ASN A N 1
ATOM 4715 C CA . ASN A 1 621 ? -29.142 6.005 27.881 1.00 86.88 621 ASN A CA 1
ATOM 4716 C C . ASN A 1 621 ? -30.203 4.898 27.961 1.00 86.88 621 ASN A C 1
ATOM 4718 O O . ASN A 1 621 ? -30.139 3.917 27.215 1.00 86.88 621 ASN A O 1
ATOM 4722 N N . THR A 1 622 ? -31.159 5.028 28.868 1.00 81.75 622 THR A N 1
ATOM 4723 C CA . THR A 1 622 ? -32.276 4.104 29.048 1.00 81.75 622 THR A CA 1
ATOM 4724 C C . THR A 1 622 ? -33.512 4.901 29.410 1.00 81.75 622 THR A C 1
ATOM 4726 O O . THR A 1 622 ? -33.443 5.789 30.250 1.00 81.75 622 THR A O 1
ATOM 4729 N N . GLY A 1 623 ? -34.651 4.527 28.844 1.00 84.94 623 GLY A N 1
ATOM 4730 C CA . GLY A 1 623 ? -35.924 5.128 29.205 1.00 84.94 623 GLY A CA 1
ATOM 4731 C C . GLY A 1 623 ? -37.036 4.096 29.282 1.00 84.94 623 GLY A C 1
ATOM 4732 O O . GLY A 1 623 ? -37.018 3.083 28.574 1.00 84.94 623 GLY A O 1
ATOM 4733 N N . PHE A 1 624 ? -37.992 4.348 30.172 1.00 83.44 624 PHE A N 1
ATOM 4734 C CA . PHE A 1 624 ? -39.201 3.551 30.331 1.00 83.44 624 PHE A CA 1
ATOM 4735 C C . PHE A 1 624 ? -40.421 4.439 30.180 1.00 83.44 624 PHE A C 1
ATOM 4737 O O . PHE A 1 624 ? -40.577 5.444 30.868 1.00 83.44 624 PHE A O 1
ATOM 4744 N N . ASP A 1 625 ? -41.318 4.005 29.312 1.00 87.00 625 ASP A N 1
ATOM 4745 C CA . ASP A 1 625 ? -42.510 4.732 28.929 1.00 87.00 625 ASP A CA 1
ATOM 4746 C C . ASP A 1 625 ? -43.748 3.925 29.316 1.00 87.00 625 ASP A C 1
ATOM 4748 O O . ASP A 1 625 ? -43.798 2.711 29.116 1.00 87.00 625 ASP A O 1
ATOM 4752 N N . ALA A 1 626 ? -44.775 4.591 29.828 1.00 81.75 626 ALA A N 1
ATOM 4753 C CA . ALA A 1 626 ? -46.096 4.013 30.029 1.00 81.75 626 ALA A CA 1
ATOM 4754 C C . ALA A 1 626 ? -47.122 4.752 29.170 1.00 81.75 626 ALA A C 1
ATOM 4756 O O . ALA A 1 626 ? -47.048 5.964 29.000 1.00 81.75 626 ALA A O 1
ATOM 4757 N N . TRP A 1 627 ? -48.104 4.030 28.647 1.00 86.62 627 TRP A N 1
ATOM 4758 C CA . TRP A 1 627 ? -49.261 4.593 27.964 1.00 86.62 627 TRP A CA 1
ATOM 4759 C C . TRP A 1 627 ? -50.501 4.304 28.793 1.00 86.62 627 TRP A C 1
ATOM 4761 O O . TRP A 1 627 ? -50.768 3.146 29.113 1.00 86.62 627 TRP A O 1
ATOM 4771 N N . ILE A 1 628 ? -51.240 5.353 29.150 1.00 77.62 628 ILE A N 1
ATOM 4772 C CA . ILE A 1 628 ? -52.498 5.262 29.893 1.00 77.62 628 ILE A CA 1
ATOM 4773 C C . ILE A 1 628 ? -53.545 6.062 29.122 1.00 77.62 628 ILE A C 1
ATOM 4775 O O . ILE A 1 628 ? -53.480 7.287 29.063 1.00 77.62 628 ILE A O 1
ATOM 4779 N N . VAL A 1 629 ? -54.510 5.360 28.528 1.00 89.25 629 VAL A N 1
ATOM 4780 C CA . VAL A 1 629 ? -55.603 5.936 27.725 1.00 89.25 629 VAL A CA 1
ATOM 4781 C C . VAL A 1 629 ? -55.053 6.854 26.619 1.00 89.25 629 VAL A C 1
ATOM 4783 O O . VAL A 1 629 ? -55.405 8.028 26.514 1.00 89.25 629 VAL A O 1
ATOM 4786 N N . GLY A 1 630 ? -54.105 6.336 25.833 1.00 84.69 630 GLY A N 1
ATOM 4787 C CA . GLY A 1 630 ? -53.475 7.046 24.715 1.00 84.69 630 GLY A CA 1
ATOM 4788 C C . GLY A 1 630 ? -52.409 8.081 25.100 1.00 84.69 630 GLY A C 1
ATOM 4789 O O . GLY A 1 630 ? -51.646 8.515 24.236 1.00 84.69 630 GLY A O 1
ATOM 4790 N N . ALA A 1 631 ? -52.303 8.476 26.373 1.00 86.75 631 ALA A N 1
ATOM 4791 C CA . ALA A 1 631 ? -51.285 9.418 26.831 1.00 86.75 631 ALA A CA 1
ATOM 4792 C C . ALA A 1 631 ? -49.983 8.691 27.189 1.00 86.75 631 ALA A C 1
ATOM 4794 O O . ALA A 1 631 ? -49.985 7.806 28.045 1.00 86.75 631 ALA A O 1
ATOM 4795 N N . LYS A 1 632 ? -48.873 9.091 26.555 1.00 91.62 632 LYS A N 1
ATOM 4796 C CA . LYS A 1 632 ? -47.521 8.647 26.911 1.00 91.62 632 LYS A CA 1
ATOM 4797 C C . LYS A 1 632 ? -47.047 9.401 28.158 1.00 91.62 632 LYS A C 1
ATOM 4799 O O . LYS A 1 632 ? -47.080 10.629 28.172 1.00 91.62 632 LYS A O 1
ATOM 4804 N N . VAL A 1 633 ? -46.582 8.671 29.161 1.00 83.44 633 VAL A N 1
ATOM 4805 C CA . VAL A 1 633 ? -45.936 9.180 30.372 1.00 83.44 633 VAL A CA 1
ATOM 4806 C C . VAL A 1 633 ? -44.546 8.568 30.441 1.00 83.44 633 VAL A C 1
ATOM 4808 O O . VAL A 1 633 ? -44.407 7.345 30.448 1.00 83.44 633 VAL A O 1
ATOM 4811 N N . GLU A 1 634 ? -43.526 9.415 30.481 1.00 86.38 634 GLU A N 1
ATOM 4812 C CA . GLU A 1 634 ? -42.154 8.980 30.713 1.00 86.38 634 GLU A CA 1
ATOM 4813 C C . GLU A 1 634 ? -41.990 8.656 32.198 1.00 86.38 634 GLU A C 1
ATOM 4815 O O . GLU A 1 634 ? -42.134 9.502 33.083 1.00 86.38 634 GLU A O 1
ATOM 4820 N N . VAL A 1 635 ? -41.801 7.373 32.482 1.00 81.00 635 VAL A N 1
ATOM 4821 C CA . VAL A 1 635 ? -41.727 6.855 33.850 1.00 81.00 635 VAL A CA 1
ATOM 4822 C C . VAL A 1 635 ? -40.304 6.962 34.369 1.00 81.00 635 VAL A C 1
ATOM 4824 O O . VAL A 1 635 ? -40.107 7.253 35.546 1.00 81.00 635 VAL A O 1
ATOM 4827 N N . VAL A 1 636 ? -39.324 6.717 33.500 1.00 81.06 636 VAL A N 1
ATOM 4828 C CA . VAL A 1 636 ? -37.895 6.763 33.809 1.00 81.06 636 VAL A CA 1
ATOM 4829 C C . VAL A 1 636 ? -37.160 7.326 32.600 1.00 81.06 636 VAL A C 1
ATOM 4831 O O . VAL A 1 636 ? -37.324 6.779 31.513 1.00 81.06 636 VAL A O 1
ATOM 4834 N N . ASP A 1 637 ? -36.294 8.306 32.830 1.00 86.94 637 ASP A N 1
ATOM 4835 C CA . ASP A 1 637 ? -35.218 8.708 31.921 1.00 86.94 637 ASP A CA 1
ATOM 4836 C C . ASP A 1 637 ? -33.893 8.596 32.676 1.00 86.94 637 ASP A C 1
ATOM 4838 O O . ASP A 1 637 ? -33.739 9.124 33.779 1.00 86.94 637 ASP A O 1
ATOM 4842 N N . GLY A 1 638 ? -32.941 7.853 32.133 1.00 82.88 638 GLY A N 1
ATOM 4843 C CA . GLY A 1 638 ? -31.642 7.654 32.750 1.00 82.88 638 GLY A CA 1
ATOM 4844 C C . GLY A 1 638 ? -30.534 7.695 31.720 1.00 82.88 638 GLY A C 1
ATOM 4845 O O . GLY A 1 638 ? -30.518 6.901 30.784 1.00 82.88 638 GLY A O 1
ATOM 4846 N N . ALA A 1 639 ? -29.536 8.544 31.941 1.00 85.44 639 ALA A N 1
ATOM 4847 C CA . ALA A 1 639 ? -28.338 8.573 31.115 1.00 85.44 639 ALA A CA 1
ATOM 4848 C C . ALA A 1 639 ? -27.075 8.522 31.965 1.00 85.44 639 ALA A C 1
ATOM 4850 O O . ALA A 1 639 ? -26.992 9.121 33.035 1.00 85.44 639 ALA A O 1
ATOM 4851 N N . VAL A 1 640 ? -26.055 7.843 31.450 1.00 83.81 640 VAL A N 1
ATOM 4852 C CA . VAL A 1 640 ? -24.696 7.822 31.985 1.00 83.81 640 VAL A CA 1
ATOM 4853 C C . VAL A 1 640 ? -23.729 7.992 30.826 1.00 83.81 640 VAL A C 1
ATOM 4855 O O . VAL A 1 640 ? -23.764 7.254 29.847 1.00 83.81 640 VAL A O 1
ATOM 4858 N N . ARG A 1 641 ? -22.821 8.952 30.945 1.00 88.38 641 ARG A N 1
ATOM 4859 C CA . ARG A 1 641 ? -21.718 9.191 30.017 1.00 88.38 641 ARG A CA 1
ATOM 4860 C C . ARG A 1 641 ? -20.428 9.249 30.809 1.00 88.38 641 ARG A C 1
ATOM 4862 O O . ARG A 1 641 ? -20.368 9.902 31.847 1.00 88.38 641 ARG A O 1
ATOM 4869 N N . ALA A 1 642 ? -19.388 8.592 30.321 1.00 87.62 642 ALA A N 1
ATOM 4870 C CA . ALA A 1 642 ? -18.073 8.636 30.938 1.00 87.62 642 ALA A CA 1
ATOM 4871 C C . ALA A 1 642 ? -16.982 8.728 29.878 1.00 87.62 642 ALA A C 1
ATOM 4873 O O . ALA A 1 642 ? -17.069 8.113 28.820 1.00 87.62 642 ALA A O 1
ATOM 4874 N N . GLU A 1 643 ? -15.935 9.486 30.176 1.00 89.31 643 GLU A N 1
ATOM 4875 C CA . GLU A 1 643 ? -14.800 9.701 29.290 1.00 89.31 643 GLU A CA 1
ATOM 4876 C C . GLU A 1 643 ? -13.497 9.582 30.070 1.00 89.31 643 GLU A C 1
ATOM 4878 O O . GLU A 1 643 ? -13.380 10.058 31.199 1.00 89.31 643 GLU A O 1
ATOM 4883 N N . SER A 1 644 ? -12.484 8.985 29.452 1.00 87.62 644 SER A N 1
ATOM 4884 C CA . SER A 1 644 ? -11.136 8.885 30.004 1.00 87.62 644 SER A CA 1
ATOM 4885 C C . SER A 1 644 ? -10.119 9.394 28.989 1.00 87.62 644 SER A C 1
ATOM 4887 O O . SER A 1 644 ? -10.187 9.083 27.799 1.00 87.62 644 SER A O 1
ATOM 4889 N N . ASN A 1 645 ? -9.180 10.216 29.467 1.00 82.94 645 ASN A N 1
ATOM 4890 C CA . ASN A 1 645 ? -8.090 10.855 28.717 1.00 82.94 645 ASN A CA 1
ATOM 4891 C C . ASN A 1 645 ? -8.482 11.814 27.566 1.00 82.94 645 ASN A C 1
ATOM 4893 O O . ASN A 1 645 ? -7.587 12.460 27.014 1.00 82.94 645 ASN A O 1
ATOM 4897 N N . ILE A 1 646 ? -9.761 11.966 27.205 1.00 75.38 646 ILE A N 1
ATOM 4898 C CA . ILE A 1 646 ? -10.227 12.882 26.147 1.00 75.38 646 ILE A CA 1
ATOM 4899 C C . ILE A 1 646 ? -10.339 14.305 26.709 1.00 75.38 646 ILE A C 1
ATOM 4901 O O . ILE A 1 646 ? -11.286 14.630 27.411 1.00 75.38 646 ILE A O 1
ATOM 4905 N N . GLY A 1 647 ? -9.359 15.169 26.425 1.00 70.31 647 GLY A N 1
ATOM 4906 C CA . GLY A 1 647 ? -9.401 16.583 26.837 1.00 70.31 647 GLY A CA 1
ATOM 4907 C C . GLY A 1 647 ? -9.241 16.840 28.346 1.00 70.31 647 GLY A C 1
ATOM 4908 O O . GLY A 1 647 ? -9.331 17.983 28.776 1.00 70.31 647 GLY A O 1
ATOM 4909 N N . THR A 1 648 ? -8.967 15.806 29.149 1.00 65.94 648 THR A N 1
ATOM 4910 C CA . THR A 1 648 ? -9.000 15.854 30.626 1.00 65.94 648 THR A CA 1
ATOM 4911 C C . THR A 1 648 ? -7.633 15.770 31.307 1.00 65.94 648 THR A C 1
ATOM 4913 O O . THR A 1 648 ? -7.550 15.569 32.515 1.00 65.94 648 THR A O 1
ATOM 4916 N N . GLY A 1 649 ? -6.530 15.848 30.558 1.00 73.00 649 GLY A N 1
ATOM 4917 C CA . GLY A 1 649 ? -5.187 15.832 31.154 1.00 73.00 649 GLY A CA 1
ATOM 4918 C C . GLY A 1 649 ? -4.819 14.540 31.902 1.00 73.00 649 GLY A C 1
ATOM 4919 O O . GLY A 1 649 ? -3.906 14.564 32.718 1.00 73.00 649 GLY A O 1
ATOM 4920 N N . GLY A 1 650 ? -5.481 13.412 31.621 1.00 78.44 650 GLY A N 1
ATOM 4921 C CA . GLY A 1 650 ? -5.233 12.152 32.337 1.00 78.44 650 GLY A CA 1
ATOM 4922 C C . GLY A 1 650 ? -6.256 11.823 33.424 1.00 78.44 650 GLY A C 1
ATOM 4923 O O . GLY A 1 650 ? -5.944 11.046 34.318 1.00 78.44 650 GLY A O 1
ATOM 4924 N N . GLN A 1 651 ? -7.442 12.432 33.389 1.00 81.25 651 GLN A N 1
ATOM 4925 C CA . GLN A 1 651 ? -8.521 12.162 34.340 1.00 81.25 651 GLN A CA 1
ATOM 4926 C C . GLN A 1 651 ? -9.690 11.434 33.671 1.00 81.25 651 GLN A C 1
ATOM 4928 O O . GLN A 1 651 ? -9.915 11.562 32.462 1.00 81.25 651 GLN A O 1
ATOM 4933 N N . VAL A 1 652 ? -10.449 10.695 34.480 1.00 83.31 652 VAL A N 1
ATOM 4934 C CA . VAL A 1 652 ? -11.750 10.143 34.091 1.00 83.31 652 VAL A CA 1
ATOM 4935 C C . VAL A 1 652 ? -12.827 11.123 34.523 1.00 83.31 652 VAL A C 1
ATOM 4937 O O . VAL A 1 652 ? -12.812 11.581 35.665 1.00 83.31 652 VAL A O 1
ATOM 4940 N N . ARG A 1 653 ? -13.752 11.453 33.625 1.00 85.81 653 ARG A N 1
ATOM 4941 C CA . ARG A 1 653 ? -14.902 12.306 33.916 1.00 85.81 653 ARG A CA 1
ATOM 4942 C C . ARG A 1 653 ? -16.209 11.614 33.566 1.00 85.81 653 ARG A C 1
ATOM 4944 O O . ARG A 1 653 ? -16.224 10.767 32.679 1.00 85.81 653 ARG A O 1
ATOM 4951 N N . TYR A 1 654 ? -17.291 11.979 34.240 1.00 86.56 654 TYR A N 1
ATOM 4952 C CA . TYR A 1 654 ? -18.622 11.451 33.959 1.00 86.56 654 TYR A CA 1
ATOM 4953 C C . TYR A 1 654 ? -19.731 12.475 34.147 1.00 86.56 654 TYR A C 1
ATOM 4955 O O . TYR A 1 654 ? -19.567 13.464 34.864 1.00 86.56 654 TYR A O 1
ATOM 4963 N N . ASN A 1 655 ? -20.850 12.198 33.491 1.00 87.06 655 ASN A N 1
ATOM 4964 C CA . ASN A 1 655 ? -22.124 12.868 33.655 1.00 87.06 655 ASN A CA 1
ATOM 4965 C C . ASN A 1 655 ? -23.208 11.784 33.706 1.00 87.06 655 ASN A C 1
ATOM 4967 O O . ASN A 1 655 ? -23.228 10.900 32.851 1.00 87.06 655 ASN A O 1
ATOM 4971 N N . ALA A 1 656 ? -24.061 11.811 34.720 1.00 84.44 656 ALA A N 1
ATOM 4972 C CA . ALA A 1 656 ? -25.185 10.906 34.843 1.00 84.44 656 ALA A CA 1
ATOM 4973 C C . ALA A 1 656 ? -26.415 11.624 35.400 1.00 84.44 656 ALA A C 1
ATOM 4975 O O . ALA A 1 656 ? -26.287 12.459 36.297 1.00 84.44 656 ALA A O 1
ATOM 4976 N N . HIS A 1 657 ? -27.596 11.249 34.923 1.00 84.75 657 HIS A N 1
ATOM 4977 C CA . HIS A 1 657 ? -28.865 11.677 35.499 1.00 84.75 657 HIS A CA 1
ATOM 4978 C C . HIS A 1 657 ? -29.869 10.526 35.551 1.00 84.75 657 HIS A C 1
ATOM 4980 O O . HIS A 1 657 ? -29.720 9.511 34.869 1.00 84.75 657 HIS A O 1
ATOM 4986 N N . LEU A 1 658 ? -30.865 10.697 36.411 1.00 80.62 658 LEU A N 1
ATOM 4987 C CA . LEU A 1 658 ? -32.033 9.855 36.547 1.00 80.62 658 LEU A CA 1
ATOM 4988 C C . LEU A 1 658 ? -33.231 10.731 36.897 1.00 80.62 658 LEU A C 1
ATOM 4990 O O . LEU A 1 658 ? -33.286 11.320 37.983 1.00 80.62 658 LEU A O 1
ATOM 4994 N N . GLU A 1 659 ? -34.202 10.738 36.003 1.00 83.31 659 GLU A N 1
ATOM 4995 C CA . GLU A 1 659 ? -35.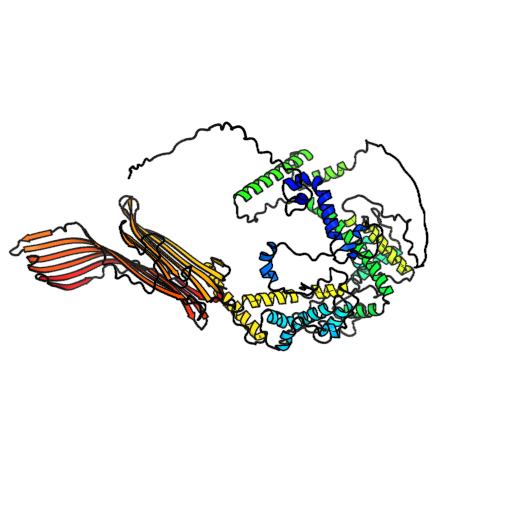493 11.377 36.170 1.00 83.31 659 GLU A CA 1
ATOM 4996 C C . GLU A 1 659 ? -36.586 10.314 36.206 1.00 83.31 659 GLU A C 1
ATOM 4998 O O . GLU A 1 659 ? -36.509 9.288 35.530 1.00 83.31 659 GLU A O 1
ATOM 5003 N N . MET A 1 660 ? -37.592 10.529 37.048 1.00 75.62 660 MET A N 1
ATOM 5004 C CA . MET A 1 660 ? -38.747 9.647 37.146 1.00 75.62 660 MET A CA 1
ATOM 5005 C C . MET A 1 660 ? -40.017 10.465 37.300 1.00 75.62 660 MET A C 1
ATOM 5007 O O . MET A 1 660 ? -40.116 11.251 38.240 1.00 75.62 660 MET A O 1
ATOM 5011 N N . PHE A 1 661 ? -40.984 10.283 36.396 1.00 80.19 661 PHE A N 1
ATOM 5012 C CA . PHE A 1 661 ? -42.185 11.127 36.315 1.00 80.19 661 PHE A CA 1
ATOM 5013 C C . PHE A 1 661 ? -41.850 12.631 36.351 1.00 80.19 661 PHE A C 1
ATOM 5015 O O . PHE A 1 661 ? -42.383 13.375 37.178 1.00 80.19 661 PHE A O 1
ATOM 5022 N N . ASP A 1 662 ? -40.902 13.057 35.512 1.00 80.94 662 ASP A N 1
ATOM 5023 C CA . ASP A 1 662 ? -40.375 14.430 35.445 1.00 80.94 662 ASP A CA 1
ATOM 5024 C C . ASP A 1 662 ? -39.736 14.950 36.755 1.00 80.94 662 ASP A C 1
ATOM 5026 O O . ASP A 1 662 ? -39.528 16.154 36.931 1.00 80.94 662 ASP A O 1
ATOM 5030 N N . GLN A 1 663 ? -39.435 14.072 37.719 1.00 78.94 663 GLN A N 1
ATOM 5031 C CA . GLN A 1 663 ? -38.697 14.417 38.934 1.00 78.94 663 GLN A CA 1
ATOM 5032 C C . GLN A 1 663 ? -37.262 13.900 38.838 1.00 78.94 663 GLN A C 1
ATOM 5034 O O . GLN A 1 663 ? -37.025 12.693 38.856 1.00 78.94 663 GLN A O 1
ATOM 5039 N N . SER A 1 664 ? -36.289 14.813 38.802 1.00 81.25 664 SER A N 1
ATOM 5040 C CA . SER A 1 664 ? -34.868 14.462 38.898 1.00 81.25 664 SER A CA 1
ATOM 5041 C C . SER A 1 664 ? -34.564 13.867 40.275 1.00 81.25 664 SER A C 1
ATOM 5043 O O . SER A 1 664 ? -34.474 14.584 41.274 1.00 81.25 664 SER A O 1
ATOM 5045 N N . LEU A 1 665 ? -34.349 12.554 40.325 1.00 73.50 665 LEU A N 1
ATOM 5046 C CA . LEU A 1 665 ? -33.933 11.838 41.533 1.00 73.50 665 LEU A CA 1
ATOM 5047 C C . LEU A 1 665 ? -32.438 11.978 41.780 1.00 73.50 665 LEU A C 1
ATOM 5049 O O . LEU A 1 665 ? -31.974 11.989 42.921 1.00 73.50 665 LEU A O 1
ATOM 5053 N N . PHE A 1 666 ? -31.680 12.044 40.691 1.00 74.62 666 PHE A N 1
ATOM 5054 C CA . PHE A 1 666 ? -30.239 12.160 40.714 1.00 74.62 666 PHE A CA 1
ATOM 5055 C C . PHE A 1 666 ? -29.776 12.872 39.450 1.00 74.62 666 PHE A C 1
ATOM 5057 O O . PHE A 1 666 ? -30.144 12.486 38.351 1.00 74.62 666 PHE A O 1
ATOM 5064 N N . SER A 1 667 ? -28.916 13.869 39.599 1.00 82.75 667 SER A N 1
ATOM 5065 C CA . SER A 1 667 ? -28.133 14.408 38.495 1.00 82.75 667 SER A CA 1
ATOM 5066 C C . SER A 1 667 ? -26.752 14.751 39.023 1.00 82.75 667 SER A C 1
ATOM 5068 O O . SER A 1 667 ? -26.609 15.355 40.088 1.00 82.75 667 SER A O 1
ATOM 5070 N N . THR A 1 668 ? -25.714 14.357 38.295 1.00 76.50 668 THR A N 1
ATOM 5071 C CA . THR A 1 668 ? -24.345 14.777 38.600 1.00 76.50 668 THR A CA 1
ATOM 5072 C C . THR A 1 668 ? -24.104 16.229 38.224 1.00 76.50 668 THR A C 1
ATOM 5074 O O . THR A 1 668 ? -23.127 16.807 38.687 1.00 76.50 668 THR A O 1
ATOM 5077 N N . ALA A 1 669 ? -24.942 16.795 37.358 1.00 71.81 669 ALA A N 1
ATOM 5078 C CA . ALA A 1 669 ? -24.662 18.006 36.616 1.00 71.81 669 ALA A CA 1
ATOM 5079 C C . ALA A 1 669 ? -25.787 19.027 36.835 1.00 71.81 669 ALA A C 1
ATOM 5081 O O . ALA A 1 669 ? -26.964 18.703 36.684 1.00 71.81 669 ALA A O 1
ATOM 5082 N N . ASN A 1 670 ? -25.433 20.266 37.188 1.00 75.00 670 ASN A N 1
ATOM 5083 C CA . ASN A 1 670 ? -26.423 21.352 37.248 1.00 75.00 670 ASN A CA 1
ATOM 5084 C C . ASN A 1 670 ? -26.823 21.834 35.839 1.00 75.00 670 ASN A C 1
ATOM 5086 O O . ASN A 1 670 ? -27.865 22.460 35.675 1.00 75.00 670 ASN A O 1
ATOM 5090 N N . GLU A 1 671 ? -25.989 21.539 34.837 1.00 72.31 671 GLU A N 1
ATOM 5091 C CA . GLU A 1 671 ? -26.193 21.824 33.416 1.00 72.31 671 GLU A CA 1
ATOM 5092 C C . GLU A 1 671 ? -25.705 20.630 32.570 1.00 72.31 671 GLU A C 1
ATOM 5094 O O . GLU A 1 671 ? -24.827 19.898 33.028 1.00 72.31 671 GLU A O 1
ATOM 5099 N N . PRO A 1 672 ? -26.192 20.434 31.329 1.00 63.22 672 PRO A N 1
ATOM 5100 C CA . PRO A 1 672 ? -25.831 19.288 30.481 1.00 63.22 672 PRO A CA 1
ATOM 5101 C C . PRO A 1 672 ? -24.320 19.081 30.257 1.00 63.22 672 PRO A C 1
ATOM 5103 O O . PRO A 1 672 ? -23.884 17.955 30.020 1.00 63.22 672 PRO A O 1
ATOM 5106 N N . ASP A 1 673 ? -23.516 20.142 30.383 1.00 70.06 673 ASP A N 1
ATOM 5107 C CA . ASP A 1 673 ? -22.065 20.135 30.161 1.00 70.06 673 ASP A CA 1
ATOM 5108 C C . ASP A 1 673 ? -21.219 20.090 31.456 1.00 70.06 673 ASP A C 1
ATOM 5110 O O . ASP A 1 673 ? -19.989 20.171 31.398 1.00 70.06 673 ASP A O 1
ATOM 5114 N N . ASP A 1 674 ? -21.827 19.938 32.639 1.00 81.44 674 ASP A N 1
ATOM 5115 C CA . ASP A 1 674 ? -21.104 19.883 33.922 1.00 81.44 674 ASP A CA 1
ATOM 5116 C C . ASP A 1 674 ? -20.624 18.450 34.247 1.00 81.44 674 ASP A C 1
ATOM 5118 O O . ASP A 1 674 ? -21.331 17.634 34.838 1.00 81.44 674 ASP A O 1
ATOM 5122 N N . TRP A 1 675 ? -19.391 18.132 33.841 1.00 84.00 675 TRP A N 1
ATOM 5123 C CA . TRP A 1 675 ? -18.749 16.831 34.068 1.00 84.00 675 TRP A CA 1
ATOM 5124 C C . TRP A 1 675 ? -18.040 16.748 35.430 1.00 84.00 675 TRP A C 1
ATOM 5126 O O . TRP A 1 675 ? -17.273 17.637 35.803 1.00 84.00 675 TRP A O 1
ATOM 5136 N N . LYS A 1 676 ? -18.186 15.624 36.142 1.00 83.44 676 LYS A N 1
ATOM 5137 C CA . LYS A 1 676 ? -17.476 15.352 37.407 1.00 83.44 676 LYS A CA 1
ATOM 5138 C C . LYS A 1 676 ? -16.261 14.460 37.196 1.00 83.44 676 LYS A C 1
ATOM 5140 O O . LYS A 1 676 ? -16.310 13.524 36.409 1.00 83.44 676 LYS A O 1
ATOM 5145 N N . VAL A 1 677 ? -15.173 14.719 37.921 1.00 77.25 677 VAL A N 1
ATOM 5146 C CA . VAL A 1 677 ? -13.947 13.901 37.881 1.00 77.25 677 VAL A CA 1
ATOM 5147 C C . VAL A 1 677 ? -14.102 12.686 38.800 1.00 77.25 677 VAL A C 1
ATOM 5149 O O . VAL A 1 677 ? -14.461 12.829 39.968 1.00 77.25 677 VAL A O 1
ATOM 5152 N N . ALA A 1 678 ? -13.829 11.487 38.290 1.00 63.53 678 ALA A N 1
ATOM 5153 C CA . ALA A 1 678 ? -13.941 10.234 39.029 1.00 63.53 678 ALA A CA 1
ATOM 5154 C C . ALA A 1 678 ? -12.591 9.809 39.640 1.00 63.53 678 ALA A C 1
ATOM 5156 O O . ALA A 1 678 ? -11.597 9.687 38.927 1.00 63.53 678 ALA A O 1
ATOM 5157 N N . GLN A 1 679 ? -12.570 9.533 40.951 1.00 55.97 679 GLN A N 1
ATOM 5158 C CA . GLN A 1 679 ? -11.514 8.738 41.614 1.00 55.97 679 GLN A CA 1
ATOM 5159 C C . GLN A 1 679 ? -12.068 7.388 42.107 1.00 55.97 679 GLN A C 1
ATOM 5161 O O . GLN A 1 679 ? -11.444 6.351 41.924 1.00 55.97 679 GLN A O 1
ATOM 5166 N N . SER A 1 680 ? -13.292 7.384 42.630 1.00 54.03 680 SER A N 1
ATOM 5167 C CA . SER A 1 680 ? -14.224 6.254 42.707 1.00 54.03 680 SER A CA 1
ATOM 5168 C C . SER A 1 680 ? -15.555 6.852 43.143 1.00 54.03 680 SER A C 1
ATOM 5170 O O . SER A 1 680 ? -15.570 7.607 44.117 1.00 54.03 680 SER A O 1
ATOM 5172 N N . PHE A 1 681 ? -16.646 6.572 42.442 1.00 51.44 681 PHE A N 1
ATOM 5173 C CA . PHE A 1 681 ? -17.959 7.079 42.820 1.00 51.44 681 PHE A CA 1
ATOM 5174 C C . PHE A 1 681 ? -18.890 5.907 43.090 1.00 51.44 681 PHE A C 1
ATOM 5176 O O . PHE A 1 681 ? -19.086 5.035 42.246 1.00 51.44 681 PHE A O 1
ATOM 5183 N N . SER A 1 682 ? -19.441 5.893 44.295 1.00 50.06 682 SER A N 1
ATOM 5184 C CA . SER A 1 682 ? -20.511 4.998 44.696 1.00 50.06 682 SER A CA 1
ATOM 5185 C C . SER A 1 682 ? -21.578 5.897 45.293 1.00 50.06 682 SER A C 1
ATOM 5187 O O . SER A 1 682 ? -21.336 6.537 46.323 1.00 50.06 682 SER A O 1
ATOM 5189 N N . THR A 1 683 ? -22.733 6.013 44.634 1.00 47.09 683 THR A N 1
ATOM 5190 C CA . THR A 1 683 ? -23.886 6.560 45.345 1.00 47.09 683 THR A CA 1
ATOM 5191 C C . THR A 1 683 ? -24.206 5.591 46.476 1.00 47.09 683 THR A C 1
ATOM 5193 O O . THR A 1 683 ? -24.264 4.377 46.266 1.00 47.09 683 THR A O 1
ATOM 5196 N N . LYS A 1 684 ? -24.430 6.099 47.697 1.00 46.06 684 LYS A N 1
ATOM 5197 C CA . LYS A 1 684 ? -25.261 5.326 48.628 1.00 46.06 684 LYS A CA 1
ATOM 5198 C C . LYS A 1 684 ? -26.563 5.063 47.864 1.00 46.06 684 LYS A C 1
ATOM 5200 O O . LYS A 1 684 ? -27.052 6.038 47.287 1.00 46.06 684 LYS A O 1
ATOM 5205 N N . PRO A 1 685 ? -27.074 3.819 47.799 1.00 49.53 685 PRO A N 1
ATOM 5206 C CA . PRO A 1 685 ? -28.340 3.550 47.126 1.00 49.53 685 PRO A CA 1
ATOM 5207 C C . PRO A 1 685 ? -29.327 4.597 47.625 1.00 49.53 685 PRO A C 1
ATOM 5209 O O . PRO A 1 685 ? -29.492 4.741 48.842 1.00 49.53 685 PRO A O 1
ATOM 5212 N N . SER A 1 686 ? -29.845 5.430 46.718 1.00 47.88 686 SER A N 1
ATOM 5213 C CA . SER A 1 686 ? -30.815 6.434 47.127 1.00 47.88 686 SER A CA 1
ATOM 5214 C C . SER A 1 686 ? -31.966 5.643 47.727 1.00 47.88 686 SER A C 1
ATOM 5216 O O . SER A 1 686 ? -32.488 4.727 47.089 1.00 47.88 686 SER A O 1
ATOM 5218 N N . ALA A 1 687 ? -32.261 5.893 49.007 1.00 40.38 687 ALA A N 1
ATOM 5219 C CA . ALA A 1 687 ? -33.386 5.263 49.675 1.00 40.38 687 ALA A CA 1
ATOM 5220 C C . ALA A 1 687 ? -34.602 5.580 48.808 1.00 40.38 687 ALA A C 1
ATOM 5222 O O . ALA A 1 687 ? -34.949 6.752 48.660 1.00 40.38 687 ALA A O 1
ATOM 5223 N N . GLY A 1 688 ? -35.129 4.562 48.126 1.00 51.25 688 GLY A N 1
ATOM 5224 C CA . GLY A 1 688 ? -36.183 4.761 47.148 1.00 51.25 688 GLY A CA 1
ATOM 5225 C C . GLY A 1 688 ? -37.333 5.528 47.781 1.00 51.25 688 GLY A C 1
ATOM 5226 O O . GLY A 1 688 ? -37.657 5.299 48.948 1.00 51.25 688 GLY A O 1
ATOM 5227 N N . PHE A 1 689 ? -37.917 6.477 47.056 1.00 48.59 689 PHE A N 1
ATOM 5228 C CA . PHE A 1 689 ? -39.114 7.135 47.563 1.00 48.59 689 PHE A CA 1
ATOM 5229 C C . PHE A 1 689 ? -40.307 6.213 47.295 1.00 48.59 689 PHE A C 1
ATOM 5231 O O . PHE A 1 689 ? -40.447 5.648 46.208 1.00 48.59 689 PHE A O 1
ATOM 5238 N N . GLY A 1 690 ? -41.115 6.010 48.333 1.00 54.88 690 GLY A N 1
ATOM 5239 C CA . GLY A 1 690 ? -42.328 5.207 48.286 1.00 54.88 690 GLY A CA 1
ATOM 5240 C C . GLY A 1 690 ? -43.557 6.099 48.138 1.00 54.88 690 GLY A C 1
ATOM 5241 O O . GLY A 1 690 ? -43.677 7.090 48.858 1.00 54.88 690 GLY A O 1
ATOM 5242 N N . ILE A 1 691 ? -44.481 5.752 47.244 1.00 52.94 691 ILE A N 1
ATOM 5243 C CA . ILE A 1 691 ? -45.818 6.363 47.190 1.00 52.94 691 ILE A CA 1
ATOM 5244 C C . ILE A 1 691 ? -46.836 5.319 47.651 1.00 52.94 691 ILE A C 1
ATOM 5246 O O . ILE A 1 691 ? -46.993 4.290 46.995 1.00 52.94 691 ILE A O 1
ATOM 5250 N N . SER A 1 692 ? -47.537 5.582 48.757 1.00 52.19 692 SER A N 1
ATOM 5251 C CA . SER A 1 692 ? -48.647 4.738 49.218 1.00 52.19 692 SER A CA 1
ATOM 5252 C C . SER A 1 692 ? -49.934 5.061 48.444 1.00 52.19 692 SER A C 1
ATOM 5254 O O . SER A 1 692 ? -50.206 6.225 48.174 1.00 52.19 692 SER A O 1
ATOM 5256 N N . LEU A 1 693 ? -50.754 4.068 48.096 1.00 43.81 693 LEU A N 1
ATOM 5257 C CA . LEU A 1 693 ? -52.018 4.245 47.372 1.00 43.81 693 LEU A CA 1
ATOM 5258 C C . LEU A 1 693 ? -53.132 3.372 47.988 1.00 43.81 693 LEU A C 1
ATOM 5260 O O . LEU A 1 693 ? -52.943 2.161 48.096 1.00 43.81 693 LEU A O 1
ATOM 5264 N N . PRO A 1 694 ? -54.310 3.923 48.350 1.00 38.09 694 PRO A N 1
ATOM 5265 C CA . PRO A 1 694 ? -54.649 5.347 48.387 1.00 38.09 694 PRO A CA 1
ATOM 5266 C C . PRO A 1 694 ? -53.976 6.082 49.562 1.00 38.09 694 PRO A C 1
ATOM 5268 O O . PRO A 1 694 ? -53.650 5.471 50.577 1.00 38.09 694 PRO A O 1
ATOM 5271 N N . VAL A 1 695 ? -53.798 7.404 49.438 1.00 47.78 695 VAL A N 1
ATOM 5272 C CA . VAL A 1 695 ? -53.417 8.289 50.556 1.00 47.78 695 VAL A CA 1
ATOM 5273 C C . VAL A 1 695 ? -54.667 9.029 51.055 1.00 47.78 695 VAL A C 1
ATOM 5275 O O . VAL A 1 695 ? -55.239 9.795 50.275 1.00 47.78 695 VAL A O 1
ATOM 5278 N N . PRO A 1 696 ? -55.087 8.867 52.328 1.00 49.62 696 PRO A N 1
ATOM 5279 C CA . PRO A 1 696 ? -54.539 7.961 53.345 1.00 49.62 696 PRO A CA 1
ATOM 5280 C C . PRO A 1 696 ? -54.945 6.493 53.123 1.00 49.62 696 PRO A C 1
ATOM 5282 O O . PRO A 1 696 ? -55.977 6.212 52.509 1.00 49.62 696 PRO A O 1
ATOM 5285 N N . ALA A 1 697 ? -54.150 5.566 53.671 1.00 59.34 697 ALA A N 1
ATOM 5286 C CA . ALA A 1 697 ? -54.423 4.133 53.595 1.00 59.34 697 ALA A CA 1
ATOM 5287 C C . ALA A 1 697 ? -55.790 3.802 54.236 1.00 59.34 697 ALA A C 1
ATOM 5289 O O . ALA A 1 697 ? -56.060 4.236 55.362 1.00 59.34 697 ALA A O 1
ATOM 5290 N N . PRO A 1 698 ? -56.666 3.044 53.556 1.00 55.09 698 PRO A N 1
ATOM 5291 C CA . PRO A 1 698 ? -57.980 2.704 54.071 1.00 55.09 698 PRO A CA 1
ATOM 5292 C C . PRO A 1 698 ? -57.834 1.787 55.288 1.00 55.09 698 PRO A C 1
ATOM 5294 O O . PRO A 1 698 ? -57.212 0.723 55.230 1.00 55.09 698 PRO A O 1
ATOM 5297 N N . ARG A 1 699 ? -58.418 2.225 56.404 1.00 59.09 699 ARG A N 1
ATOM 5298 C CA . ARG A 1 699 ? -58.441 1.513 57.683 1.00 59.09 699 ARG A CA 1
ATOM 5299 C C . ARG A 1 699 ? -59.848 1.000 57.958 1.00 59.09 699 ARG A C 1
ATOM 5301 O O . ARG A 1 699 ? -60.817 1.729 57.759 1.00 59.09 699 ARG A O 1
ATOM 5308 N N . PHE A 1 700 ? -59.948 -0.220 58.469 1.00 59.59 700 PHE A N 1
ATOM 5309 C CA . PHE A 1 700 ? -61.182 -0.749 59.039 1.00 59.59 700 PHE A CA 1
ATOM 5310 C C . PHE A 1 700 ? -60.928 -1.242 60.464 1.00 59.59 700 PHE A C 1
ATOM 5312 O O . PHE A 1 700 ? -59.903 -1.864 60.741 1.00 59.59 700 PHE A O 1
ATOM 5319 N N . ASP A 1 701 ? -61.865 -0.962 61.367 1.00 47.59 701 ASP A N 1
ATOM 5320 C CA . ASP A 1 701 ? -61.828 -1.418 62.754 1.00 47.59 701 ASP A CA 1
ATOM 5321 C C . ASP A 1 701 ? -63.067 -2.291 63.016 1.00 47.59 701 ASP A C 1
ATOM 5323 O O . ASP A 1 701 ? -64.193 -1.894 62.709 1.00 47.59 701 ASP A O 1
ATOM 5327 N N . ILE A 1 702 ? -62.868 -3.487 63.575 1.00 50.34 702 ILE A N 1
ATOM 5328 C CA . ILE A 1 702 ? -63.942 -4.412 63.961 1.00 50.34 702 ILE A CA 1
ATOM 5329 C C . ILE A 1 702 ? -63.832 -4.651 65.468 1.00 50.34 702 ILE A C 1
ATOM 5331 O O . ILE A 1 702 ? -62.776 -5.029 65.976 1.00 50.34 702 ILE A O 1
ATOM 5335 N N . TYR A 1 703 ? -64.924 -4.417 66.198 1.00 41.16 703 TYR A N 1
ATOM 5336 C CA . TYR A 1 703 ? -64.936 -4.496 67.659 1.00 41.16 703 TYR A CA 1
ATOM 5337 C C . TYR A 1 703 ? -65.603 -5.791 68.135 1.00 41.16 703 TYR A C 1
ATOM 5339 O O . TYR A 1 703 ? -66.817 -5.948 68.015 1.00 41.16 703 TYR A O 1
ATOM 5347 N N . VAL A 1 704 ? -64.813 -6.716 68.693 1.00 45.38 704 VAL A N 1
ATOM 5348 C CA . VAL A 1 704 ? -65.295 -8.002 69.238 1.00 45.38 704 VAL A CA 1
ATOM 5349 C C . VAL A 1 704 ? -64.649 -8.248 70.610 1.00 45.38 704 VAL A C 1
ATOM 5351 O O . VAL A 1 704 ? -63.842 -9.152 70.786 1.00 45.38 704 VAL A O 1
ATOM 5354 N N . GLY A 1 705 ? -64.916 -7.371 71.585 1.00 51.34 705 GLY A N 1
ATOM 5355 C CA . GLY A 1 705 ? -64.342 -7.438 72.946 1.00 51.34 705 GLY A CA 1
ATOM 5356 C C . GLY A 1 705 ? -62.884 -6.960 73.075 1.00 51.34 705 GLY A C 1
ATOM 5357 O O . GLY A 1 705 ? -62.467 -6.567 74.160 1.00 51.34 705 GLY A O 1
ATOM 5358 N N . VAL A 1 706 ? -62.145 -6.910 71.966 1.00 51.09 706 VAL A N 1
ATOM 5359 C CA . VAL A 1 706 ? -60.830 -6.271 71.787 1.00 51.09 706 VAL A CA 1
ATOM 5360 C C . VAL A 1 706 ? -60.808 -5.601 70.402 1.00 51.09 706 VAL A C 1
ATOM 5362 O O . VAL A 1 706 ? -61.426 -6.139 69.477 1.00 51.09 706 VAL A O 1
ATOM 5365 N N . PRO A 1 707 ? -60.161 -4.430 70.230 1.00 66.31 707 PRO A N 1
ATOM 5366 C CA . PRO A 1 707 ? -60.083 -3.766 68.931 1.00 66.31 707 PRO A CA 1
ATOM 5367 C C . PRO A 1 707 ? -59.215 -4.581 67.964 1.00 66.31 707 PRO A C 1
ATOM 5369 O O . PRO A 1 707 ? -58.036 -4.820 68.233 1.00 66.31 707 PRO A O 1
ATOM 5372 N N . ILE A 1 708 ? -59.808 -4.995 66.842 1.00 66.75 708 ILE A N 1
ATOM 5373 C CA . ILE A 1 708 ? -59.098 -5.564 65.695 1.00 66.75 708 ILE A CA 1
ATOM 5374 C C . ILE A 1 708 ? -59.041 -4.477 64.627 1.00 66.75 708 ILE A C 1
ATOM 5376 O O . ILE A 1 708 ? -60.085 -4.020 64.159 1.00 66.75 708 ILE A O 1
ATOM 5380 N N . SER A 1 709 ? -57.837 -4.064 64.244 1.00 71.12 709 SER A N 1
ATOM 5381 C CA . SER A 1 709 ? -57.629 -3.064 63.195 1.00 71.12 709 SER A CA 1
ATOM 5382 C C . SER A 1 709 ? -56.947 -3.698 61.994 1.00 71.12 709 SER A C 1
ATOM 5384 O O . SER A 1 709 ? -55.967 -4.431 62.158 1.00 71.12 709 SER A O 1
ATOM 5386 N N . GLY A 1 710 ? -57.451 -3.396 60.800 1.00 69.19 710 GLY A N 1
ATOM 5387 C CA . GLY A 1 710 ? -56.863 -3.820 59.539 1.00 69.19 710 GLY A CA 1
ATOM 5388 C C . GLY A 1 710 ? -56.597 -2.648 58.597 1.00 69.19 710 GLY A C 1
ATOM 5389 O O . GLY A 1 710 ? -57.340 -1.662 58.582 1.00 69.19 710 GLY A O 1
ATOM 5390 N N . GLN A 1 711 ? -55.523 -2.752 57.817 1.00 73.06 711 GLN A N 1
ATOM 5391 C CA . GLN A 1 711 ? -55.149 -1.783 56.784 1.00 73.06 711 GLN A CA 1
ATOM 5392 C C . GLN A 1 711 ? -54.693 -2.520 55.526 1.00 73.06 711 GLN A C 1
ATOM 5394 O O . GLN A 1 711 ? -54.019 -3.545 55.629 1.00 73.06 711 GLN A O 1
ATOM 5399 N N . LEU A 1 712 ? -55.054 -1.988 54.357 1.00 62.28 712 LEU A N 1
ATOM 5400 C CA . LEU A 1 712 ? -54.616 -2.478 53.049 1.00 62.28 712 LEU A CA 1
ATOM 5401 C C . LEU A 1 712 ? -54.204 -1.284 52.185 1.00 62.28 712 LEU A C 1
ATOM 5403 O O . LEU A 1 712 ? -55.008 -0.377 51.986 1.00 62.28 712 LEU A O 1
ATOM 5407 N N . TRP A 1 713 ? -52.985 -1.276 51.657 1.00 75.00 713 TRP A N 1
ATOM 5408 C CA . TRP A 1 713 ? -52.515 -0.230 50.746 1.00 75.00 713 TRP A CA 1
ATOM 5409 C C . TRP A 1 713 ? -51.541 -0.795 49.713 1.00 75.00 713 TRP A C 1
ATOM 5411 O O . TRP A 1 713 ? -50.973 -1.870 49.893 1.00 75.00 713 TRP A O 1
ATOM 5421 N N . GLY A 1 714 ? -51.375 -0.086 48.602 1.00 67.88 714 GLY A N 1
ATOM 5422 C CA . GLY A 1 714 ? -50.312 -0.330 47.638 1.00 67.88 714 GLY A CA 1
ATOM 5423 C C . GLY A 1 714 ? -49.123 0.588 47.899 1.00 67.88 714 GLY A C 1
ATOM 5424 O O . GLY A 1 714 ? -49.322 1.723 48.316 1.00 67.88 714 GLY A O 1
ATOM 5425 N N . GLU A 1 715 ? -47.905 0.133 47.633 1.00 73.50 715 GLU A N 1
ATOM 5426 C CA . GLU A 1 715 ? -46.706 0.976 47.607 1.00 73.50 715 GLU A CA 1
ATOM 5427 C C . GLU A 1 715 ? -46.018 0.872 46.255 1.00 73.50 715 GLU A C 1
ATOM 5429 O O . GLU A 1 715 ? -45.778 -0.227 45.760 1.00 73.50 715 GLU A O 1
ATOM 5434 N N . LEU A 1 716 ? -45.680 2.017 45.669 1.00 66.75 716 LEU A N 1
ATOM 5435 C CA . LEU A 1 716 ? -44.780 2.102 44.523 1.00 66.75 716 LEU A CA 1
ATOM 5436 C C . LEU A 1 71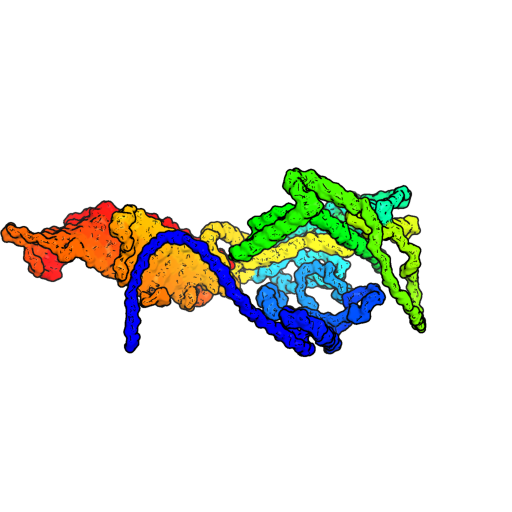6 ? -43.410 2.545 45.024 1.00 66.75 716 LEU A C 1
ATOM 5438 O O . LEU A 1 716 ? -43.306 3.611 45.624 1.00 66.75 716 LEU A O 1
ATOM 5442 N N . LEU A 1 717 ? -42.384 1.735 44.785 1.00 70.25 717 LEU A N 1
ATOM 5443 C CA . LEU A 1 717 ? -41.000 1.995 45.148 1.00 70.25 717 LEU A CA 1
ATOM 5444 C C . LEU A 1 717 ? -40.166 2.167 43.887 1.00 70.25 717 LEU A C 1
ATOM 5446 O O . LEU A 1 717 ? -40.180 1.329 42.983 1.00 70.25 717 LEU A O 1
ATOM 5450 N N . PHE A 1 718 ? -39.394 3.241 43.878 1.00 68.25 718 PHE A N 1
ATOM 5451 C CA . PHE A 1 718 ? -38.500 3.587 42.789 1.00 68.25 718 PHE A CA 1
ATOM 5452 C C . PHE A 1 718 ? -37.105 3.825 43.347 1.00 68.25 718 PHE A C 1
ATOM 5454 O O . PHE A 1 718 ? -36.953 4.542 44.335 1.00 68.25 718 PHE A O 1
ATOM 5461 N N . GLY A 1 719 ? -36.082 3.224 42.747 1.00 67.56 719 GLY A N 1
ATOM 5462 C CA . GLY A 1 719 ? -34.709 3.363 43.223 1.00 67.56 719 GLY A CA 1
ATOM 5463 C C . GLY A 1 719 ? -33.680 3.142 42.129 1.00 67.56 719 GLY A C 1
ATOM 5464 O O . GLY A 1 719 ? -33.971 2.574 41.078 1.00 67.56 719 GLY A O 1
ATOM 5465 N N . SER A 1 720 ? -32.449 3.580 42.381 1.00 68.88 720 SER A N 1
ATOM 5466 C CA . SER A 1 720 ? -31.318 3.222 41.531 1.00 68.88 720 SER A CA 1
ATOM 5467 C C . SER A 1 720 ? -30.006 3.149 42.304 1.00 68.88 720 SER A C 1
ATOM 5469 O O . SER A 1 720 ? -29.836 3.766 43.359 1.00 68.88 720 SER A O 1
ATOM 5471 N N . ALA A 1 721 ? -29.059 2.391 41.757 1.00 70.19 721 ALA A N 1
ATOM 5472 C CA . ALA A 1 721 ? -27.674 2.382 42.206 1.00 70.19 721 ALA A CA 1
ATOM 5473 C C . ALA A 1 721 ? -26.747 2.626 41.012 1.00 70.19 721 ALA A C 1
ATOM 5475 O O . ALA A 1 721 ? -26.865 1.947 39.992 1.00 70.19 721 ALA A O 1
ATOM 5476 N N . LEU A 1 722 ? -25.819 3.577 41.152 1.00 69.75 722 LEU A N 1
ATOM 5477 C CA . LEU A 1 722 ? -24.779 3.868 40.168 1.00 69.75 722 LEU A CA 1
ATOM 5478 C C . LEU A 1 722 ? -23.410 3.727 40.838 1.00 69.75 722 LEU A C 1
ATOM 5480 O O . LEU A 1 722 ? -23.098 4.422 41.807 1.00 69.75 722 LEU A O 1
ATOM 5484 N N . THR A 1 723 ? -22.582 2.832 40.308 1.00 72.94 723 THR A N 1
ATOM 5485 C CA . THR A 1 723 ? -21.175 2.696 40.696 1.00 72.94 723 THR A CA 1
ATOM 5486 C C . THR A 1 723 ? -20.306 2.941 39.483 1.00 72.94 723 THR A C 1
ATOM 5488 O O . THR A 1 723 ? -20.517 2.332 38.437 1.00 72.94 723 THR A O 1
ATOM 5491 N N . MET A 1 724 ? -19.313 3.814 39.621 1.00 68.50 724 MET A N 1
ATOM 5492 C CA . MET A 1 724 ? -18.398 4.116 38.535 1.00 68.50 724 MET A CA 1
ATOM 5493 C C . MET A 1 724 ? -16.957 4.217 39.031 1.00 68.50 724 MET A C 1
ATOM 5495 O O . MET A 1 724 ? -16.658 4.873 40.035 1.00 68.50 724 MET A O 1
ATOM 5499 N N . SER A 1 725 ? -16.046 3.574 38.312 1.00 74.75 725 SER A N 1
ATOM 5500 C CA . SER A 1 725 ? -14.607 3.648 38.542 1.00 74.75 725 SER A CA 1
ATOM 5501 C C . SER A 1 725 ? -13.873 3.856 37.226 1.00 74.75 725 SER A C 1
ATOM 5503 O O . SER A 1 725 ? -14.383 3.556 36.144 1.00 74.75 725 SER A O 1
ATOM 5505 N N . GLY A 1 726 ? -12.668 4.404 37.305 1.00 73.38 726 GLY A N 1
ATOM 5506 C CA . GLY A 1 726 ? -11.868 4.625 36.120 1.00 73.38 726 GLY A CA 1
ATOM 5507 C C . GLY A 1 726 ? -10.386 4.743 36.426 1.00 73.38 726 GLY A C 1
ATOM 5508 O O . GLY A 1 726 ? -9.988 5.108 37.529 1.00 73.38 726 GLY A O 1
ATOM 5509 N N . GLU A 1 727 ? -9.582 4.421 35.424 1.00 79.44 727 GLU A N 1
ATOM 5510 C CA . GLU A 1 727 ? -8.133 4.524 35.428 1.00 79.44 727 GLU A CA 1
ATOM 5511 C C . GLU A 1 727 ? -7.695 5.322 34.195 1.00 79.44 727 GLU A C 1
ATOM 5513 O O . GLU A 1 727 ? -8.196 5.124 33.083 1.00 79.44 727 GLU A O 1
ATOM 5518 N N . ALA A 1 728 ? -6.769 6.256 34.387 1.00 77.88 728 ALA A N 1
ATOM 5519 C CA . ALA A 1 728 ? -6.293 7.141 33.335 1.00 77.88 728 ALA A CA 1
ATOM 5520 C C . ALA A 1 728 ? -4.805 7.467 33.535 1.00 77.88 728 ALA A C 1
ATOM 5522 O O . ALA A 1 728 ? -4.365 7.800 34.636 1.00 77.88 728 ALA A O 1
ATOM 5523 N N . GLY A 1 729 ? -4.015 7.341 32.466 1.00 78.38 729 GLY A N 1
ATOM 5524 C CA . GLY A 1 729 ? -2.603 7.719 32.423 1.00 78.38 729 GLY A CA 1
ATOM 5525 C C . GLY A 1 729 ? -2.395 9.096 31.795 1.00 78.38 729 GLY A C 1
ATOM 5526 O O . GLY A 1 729 ? -2.734 9.325 30.632 1.00 78.38 729 GLY A O 1
ATOM 5527 N N . ALA A 1 730 ? -1.786 10.020 32.541 1.00 75.31 730 ALA A N 1
ATOM 5528 C CA . ALA A 1 730 ? -1.458 11.348 32.022 1.00 75.31 730 ALA A CA 1
ATOM 5529 C C . ALA A 1 730 ? -0.292 11.321 31.013 1.00 75.31 730 ALA A C 1
ATOM 5531 O O . ALA A 1 730 ? -0.325 12.075 30.032 1.00 75.31 730 ALA A O 1
ATOM 5532 N N . SER A 1 731 ? 0.692 10.438 31.229 1.00 79.44 731 SER A N 1
ATOM 5533 C CA . SER A 1 731 ? 1.943 10.338 30.469 1.00 79.44 731 SER A CA 1
ATOM 5534 C C . SER A 1 731 ? 2.063 9.027 29.683 1.00 79.44 731 SER A C 1
ATOM 5536 O O . SER A 1 731 ? 1.298 8.086 29.874 1.00 79.44 731 SER A O 1
ATOM 5538 N N . CYS A 1 732 ? 3.053 8.978 28.791 1.00 80.62 732 CYS A N 1
ATOM 5539 C CA . CYS A 1 732 ? 3.430 7.779 28.039 1.00 80.62 732 CYS A CA 1
ATOM 5540 C C . CYS A 1 732 ? 4.397 6.855 28.808 1.00 80.62 732 CYS A C 1
ATOM 5542 O O . CYS A 1 732 ? 4.953 5.926 28.220 1.00 80.62 732 CYS A O 1
ATOM 5544 N N . GLU A 1 733 ? 4.615 7.102 30.103 1.00 79.06 733 GLU A N 1
ATOM 5545 C CA . GLU A 1 733 ? 5.496 6.300 30.954 1.00 79.06 733 GLU A CA 1
ATOM 5546 C C . GLU A 1 733 ? 4.732 5.102 31.538 1.00 79.06 733 GLU A C 1
ATOM 5548 O O . GLU A 1 733 ? 3.689 5.261 32.168 1.00 79.06 733 GLU A O 1
ATOM 5553 N N . GLY A 1 734 ? 5.250 3.887 31.332 1.00 75.00 734 GLY A N 1
ATOM 5554 C CA . GLY A 1 734 ? 4.644 2.655 31.861 1.00 75.00 734 GLY A CA 1
ATOM 5555 C C . GLY A 1 734 ? 3.519 2.049 31.011 1.00 75.00 734 GLY A C 1
ATOM 5556 O O . GLY A 1 734 ? 2.890 1.088 31.445 1.00 75.00 734 GLY A O 1
ATOM 5557 N N . GLY A 1 735 ? 3.294 2.563 29.797 1.00 76.50 735 GLY A N 1
ATOM 5558 C CA . GLY A 1 735 ? 2.276 2.064 28.868 1.00 76.50 735 GLY A CA 1
ATOM 5559 C C . GLY A 1 735 ? 0.900 2.725 29.038 1.00 76.50 735 GLY A C 1
ATOM 5560 O O . GLY A 1 735 ? 0.687 3.509 29.963 1.00 76.50 735 GLY A O 1
ATOM 5561 N N . PRO A 1 736 ? -0.042 2.448 28.120 1.00 82.00 736 PRO A N 1
ATOM 5562 C CA . PRO A 1 736 ? -1.354 3.083 28.134 1.00 82.00 736 PRO A CA 1
ATOM 5563 C C . PRO A 1 736 ? -2.184 2.594 29.326 1.00 82.00 736 PRO A C 1
ATOM 5565 O O . PRO A 1 736 ? -2.647 1.456 29.343 1.00 82.00 736 PRO A O 1
ATOM 5568 N N . LYS A 1 737 ? -2.403 3.476 30.306 1.00 82.38 737 LYS A N 1
ATOM 5569 C CA . LYS A 1 737 ? -3.361 3.262 31.399 1.00 82.38 737 LYS A CA 1
ATOM 5570 C C . LYS A 1 737 ? -4.718 3.835 31.018 1.00 82.38 737 LYS A C 1
ATOM 5572 O O . LYS A 1 737 ? -4.858 5.044 30.802 1.00 82.38 737 LYS A O 1
ATOM 5577 N N . PHE A 1 738 ? -5.698 2.951 30.911 1.00 84.50 738 PHE A N 1
ATOM 5578 C CA . PHE A 1 738 ? -7.052 3.289 30.510 1.00 84.50 738 PHE A CA 1
ATOM 5579 C C . PHE A 1 738 ? -8.026 2.267 31.092 1.00 84.50 738 PHE A C 1
ATOM 5581 O O . PHE A 1 738 ? -7.877 1.070 30.855 1.00 84.50 738 PHE A O 1
ATOM 5588 N N . GLY A 1 739 ? -9.024 2.747 31.822 1.00 84.88 739 GLY A N 1
ATOM 5589 C CA . GLY A 1 739 ? -10.091 1.947 32.398 1.00 84.88 739 GLY A CA 1
ATOM 5590 C C . GLY A 1 739 ? -11.316 2.808 32.678 1.00 84.88 739 GLY A C 1
ATOM 5591 O O . GLY A 1 739 ? -11.190 3.913 33.196 1.00 84.88 739 GLY A O 1
ATOM 5592 N N . ILE A 1 740 ? -12.498 2.313 32.348 1.00 83.06 740 ILE A N 1
ATOM 5593 C CA . ILE A 1 740 ? -13.794 2.844 32.758 1.00 83.06 740 ILE A CA 1
ATOM 5594 C C . ILE A 1 740 ? -14.658 1.632 33.089 1.00 83.06 740 ILE A C 1
ATOM 5596 O O . ILE A 1 740 ? -14.781 0.725 32.270 1.00 83.06 740 ILE A O 1
ATOM 5600 N N . ARG A 1 741 ? -15.251 1.588 34.278 1.00 83.94 741 ARG A N 1
ATOM 5601 C CA . ARG A 1 741 ? -16.272 0.600 34.632 1.00 83.94 741 ARG A CA 1
ATOM 5602 C C . ARG A 1 741 ? -17.453 1.328 35.240 1.00 83.94 741 ARG A C 1
ATOM 5604 O O . ARG A 1 741 ? -17.274 2.129 36.154 1.00 83.94 741 ARG A O 1
ATOM 5611 N N . ALA A 1 742 ? -18.638 1.043 34.731 1.00 78.06 742 ALA A N 1
ATOM 5612 C CA . ALA A 1 742 ? -19.896 1.585 35.199 1.00 78.06 742 ALA A CA 1
ATOM 5613 C C . ALA A 1 742 ? -20.876 0.435 35.445 1.00 78.06 742 ALA A C 1
ATOM 5615 O O . ALA A 1 742 ? -21.019 -0.465 34.618 1.00 78.06 742 ALA A O 1
ATOM 5616 N N . THR A 1 743 ? -21.553 0.475 36.584 1.00 79.56 743 THR A N 1
ATOM 5617 C CA . THR A 1 743 ? -22.664 -0.415 36.908 1.00 79.56 743 THR A CA 1
ATOM 5618 C C . THR A 1 743 ? -23.849 0.448 37.295 1.00 79.56 743 THR A C 1
ATOM 5620 O O . THR A 1 743 ? -23.734 1.275 38.200 1.00 79.56 743 THR A O 1
ATOM 5623 N N . TYR A 1 744 ? -24.969 0.262 36.609 1.00 76.81 744 TYR A N 1
ATOM 5624 C CA . TYR A 1 744 ? -26.207 0.989 36.836 1.00 76.81 744 TYR A CA 1
ATOM 5625 C C . TYR A 1 744 ? -27.357 0.000 37.015 1.00 76.81 744 TYR A C 1
ATOM 5627 O O . TYR A 1 744 ? -27.495 -0.939 36.241 1.00 76.81 744 TYR A O 1
ATOM 5635 N N . MET A 1 745 ? -28.166 0.178 38.054 1.00 80.56 745 MET A N 1
ATOM 5636 C CA . MET A 1 745 ? -29.312 -0.688 38.331 1.00 80.56 745 MET A CA 1
ATOM 5637 C C . MET A 1 745 ? -30.527 0.171 38.692 1.00 80.56 745 MET A C 1
ATOM 5639 O O . MET A 1 745 ? -30.677 0.514 39.865 1.00 80.56 745 MET A O 1
ATOM 5643 N N . PRO A 1 746 ? -31.381 0.540 37.722 1.00 71.56 746 PRO A N 1
ATOM 5644 C CA . PRO A 1 746 ? -32.703 1.074 37.998 1.00 71.56 746 PRO A CA 1
ATOM 5645 C C . PRO A 1 746 ? -33.603 -0.047 38.528 1.00 71.56 746 PRO A C 1
ATOM 5647 O O . PRO A 1 746 ? -33.511 -1.197 38.084 1.00 71.56 746 PRO A O 1
ATOM 5650 N N . LEU A 1 747 ? -34.463 0.296 39.485 1.00 76.25 747 LEU A N 1
ATOM 5651 C CA . LEU A 1 747 ? -35.418 -0.598 40.128 1.00 76.25 747 LEU A CA 1
ATOM 5652 C C . LEU A 1 747 ? -36.780 0.092 40.243 1.00 76.25 747 LEU A C 1
ATOM 5654 O O . LEU A 1 747 ? -36.898 1.172 40.820 1.00 76.25 747 LEU A O 1
ATOM 5658 N N . PHE A 1 748 ? -37.812 -0.590 39.764 1.00 75.94 748 PHE A N 1
ATOM 5659 C CA . PHE A 1 748 ? -39.211 -0.294 40.028 1.00 75.94 748 PHE A CA 1
ATOM 5660 C C . PHE A 1 748 ? -39.835 -1.468 40.771 1.00 75.94 748 PHE A C 1
ATOM 5662 O O . PHE A 1 748 ? -39.623 -2.620 40.397 1.00 75.94 748 PHE A O 1
ATOM 5669 N N . ALA A 1 749 ? -40.640 -1.197 41.790 1.00 74.44 749 ALA A N 1
ATOM 5670 C CA . ALA A 1 749 ? -41.448 -2.218 42.424 1.00 74.44 749 ALA A CA 1
ATOM 5671 C C . ALA A 1 749 ? -42.810 -1.675 42.852 1.00 74.44 749 ALA A C 1
ATOM 5673 O O . ALA A 1 749 ? -42.914 -0.574 43.377 1.00 74.44 749 ALA A O 1
ATOM 5674 N N . ALA A 1 750 ? -43.850 -2.472 42.656 1.00 73.81 750 ALA A N 1
ATOM 5675 C CA . ALA A 1 750 ? -45.183 -2.242 43.176 1.00 73.81 750 ALA A CA 1
ATOM 5676 C C . ALA A 1 750 ? -45.528 -3.362 44.160 1.00 73.81 750 ALA A C 1
ATOM 5678 O O . ALA A 1 750 ? -45.434 -4.546 43.824 1.00 73.81 750 ALA A O 1
ATOM 5679 N N . TYR A 1 751 ? -45.954 -2.993 45.360 1.00 80.50 751 TYR A N 1
ATOM 5680 C CA . TYR A 1 751 ? -46.320 -3.905 46.437 1.00 80.50 751 TYR A CA 1
ATOM 5681 C C . TYR A 1 751 ? -47.774 -3.677 46.843 1.00 80.50 751 TYR A C 1
ATOM 5683 O O . TYR A 1 751 ? -48.258 -2.552 46.808 1.00 80.50 751 TYR A O 1
ATOM 5691 N N . GLY A 1 752 ? -48.461 -4.734 47.257 1.00 80.38 752 GLY A N 1
ATOM 5692 C CA . GLY A 1 752 ? -49.648 -4.683 48.096 1.00 80.38 752 GLY A CA 1
ATOM 5693 C C . GLY A 1 752 ? -49.260 -5.076 49.515 1.00 80.38 752 GLY A C 1
ATOM 5694 O O . GLY A 1 752 ? -48.619 -6.104 49.725 1.00 80.38 752 GLY A O 1
ATOM 5695 N N . LEU A 1 753 ? -49.629 -4.261 50.490 1.00 83.12 753 LEU A N 1
ATOM 5696 C CA . LEU A 1 753 ? -49.343 -4.467 51.902 1.00 83.12 753 LEU A CA 1
ATOM 5697 C C . LEU A 1 753 ? -50.662 -4.556 52.655 1.00 83.12 753 LEU A C 1
ATOM 5699 O O . LEU A 1 753 ? -51.556 -3.731 52.466 1.00 83.12 753 LEU A O 1
ATOM 5703 N N . GLY A 1 754 ? -50.783 -5.573 53.499 1.00 81.50 754 GLY A N 1
ATOM 5704 C CA . GLY A 1 754 ? -51.919 -5.767 54.383 1.00 81.50 754 GLY A CA 1
ATOM 5705 C C . GLY A 1 754 ? -51.439 -6.057 55.795 1.00 81.50 754 GLY A C 1
ATOM 5706 O O . GLY A 1 754 ? -50.527 -6.857 55.986 1.00 81.50 754 GLY A O 1
ATOM 5707 N N . GLN A 1 755 ? -52.052 -5.443 56.799 1.00 83.69 755 GLN A N 1
ATOM 5708 C CA . GLN A 1 755 ? -51.812 -5.815 58.193 1.00 83.69 755 GLN A CA 1
ATOM 5709 C C . GLN A 1 755 ? -53.128 -5.953 58.941 1.00 83.69 755 GLN A C 1
ATOM 5711 O O . GLN A 1 755 ? -54.044 -5.157 58.733 1.00 83.69 755 GLN A O 1
ATOM 5716 N N . VAL A 1 756 ? -53.218 -6.972 59.794 1.00 80.12 756 VAL A N 1
ATOM 5717 C CA . VAL A 1 756 ? -54.342 -7.204 60.704 1.00 80.12 756 VAL A CA 1
ATOM 5718 C C . VAL A 1 756 ? -53.769 -7.530 62.073 1.00 80.12 756 VAL A C 1
ATOM 5720 O O . VAL A 1 756 ? -53.023 -8.498 62.220 1.00 80.12 756 VAL A O 1
ATOM 5723 N N . GLY A 1 757 ? -54.122 -6.733 63.076 1.00 80.56 757 GLY A N 1
ATOM 5724 C CA . GLY A 1 757 ? -53.600 -6.884 64.431 1.00 80.56 757 GLY A CA 1
ATOM 5725 C C . GLY A 1 757 ? -54.652 -6.649 65.503 1.00 80.56 757 GLY A C 1
ATOM 5726 O O . GLY A 1 757 ? -55.678 -6.005 65.268 1.00 80.56 757 GLY A O 1
ATOM 5727 N N . VAL A 1 758 ? -54.379 -7.192 66.686 1.00 77.56 758 VAL A N 1
ATOM 5728 C CA . VAL A 1 758 ? -55.171 -7.002 67.903 1.00 77.56 758 VAL A CA 1
ATOM 5729 C C . VAL A 1 758 ? -54.368 -6.105 68.841 1.00 77.56 758 VAL A C 1
ATOM 5731 O O . VAL A 1 758 ? -53.231 -6.430 69.188 1.00 77.56 758 VAL A O 1
ATOM 5734 N N . GLY A 1 759 ? -54.936 -4.967 69.247 1.00 73.12 759 GLY A N 1
ATOM 5735 C CA . GLY A 1 759 ? -54.271 -4.051 70.179 1.00 73.12 759 GLY A CA 1
ATOM 5736 C C . GLY A 1 759 ? -54.611 -2.575 69.985 1.00 73.12 759 GLY A C 1
ATOM 5737 O O . GLY A 1 759 ? -55.435 -2.201 69.153 1.00 73.12 759 GLY A O 1
ATOM 5738 N N . VAL A 1 760 ? -53.969 -1.725 70.787 1.00 69.62 760 VAL A N 1
ATOM 5739 C CA . VAL A 1 760 ? -54.089 -0.264 70.689 1.00 69.62 760 VAL A CA 1
ATOM 5740 C C . VAL A 1 760 ? -52.856 0.246 69.957 1.00 69.62 760 VAL A C 1
ATOM 5742 O O . VAL A 1 760 ? -51.752 0.212 70.505 1.00 69.62 760 VAL A O 1
ATOM 5745 N N . ALA A 1 761 ? -53.055 0.696 68.715 1.00 62.31 761 ALA A N 1
ATOM 5746 C CA . ALA A 1 761 ? -51.998 1.262 67.878 1.00 62.31 761 ALA A CA 1
ATOM 5747 C C . ALA A 1 761 ? -51.195 2.330 68.649 1.00 62.31 761 ALA A C 1
ATOM 5749 O O . ALA A 1 761 ? -51.785 3.218 69.271 1.00 62.31 761 ALA A O 1
ATOM 5750 N N . GLY A 1 762 ? -49.862 2.220 68.631 1.00 63.38 762 GLY A N 1
ATOM 5751 C CA . GLY A 1 762 ? -48.940 3.112 69.346 1.00 63.38 762 GLY A CA 1
ATOM 5752 C C . GLY A 1 762 ? -48.694 2.793 70.830 1.00 63.38 762 GLY A C 1
ATOM 5753 O O . GLY A 1 762 ? -47.891 3.479 71.460 1.00 63.38 762 GLY A O 1
ATOM 5754 N N . VAL A 1 763 ? -49.346 1.774 71.407 1.00 73.38 763 VAL A N 1
ATOM 5755 C CA . VAL A 1 763 ? -49.089 1.321 72.790 1.00 73.38 763 VAL A CA 1
ATOM 5756 C C . VAL A 1 763 ? -48.587 -0.119 72.791 1.00 73.38 763 VAL A C 1
ATOM 5758 O O . VAL A 1 763 ? -47.419 -0.348 73.092 1.00 73.38 763 VAL A O 1
ATOM 5761 N N . VAL A 1 764 ? -49.449 -1.070 72.420 1.00 75.44 764 VAL A N 1
ATOM 5762 C CA . VAL A 1 764 ? -49.112 -2.485 72.210 1.00 75.44 764 VAL A CA 1
ATOM 5763 C C . VAL A 1 764 ? -50.025 -3.020 71.114 1.00 75.44 764 VAL A C 1
ATOM 5765 O O . VAL A 1 764 ? -51.251 -3.001 71.280 1.00 75.44 764 VAL A O 1
ATOM 5768 N N . SER A 1 765 ? -49.456 -3.501 70.013 1.00 80.56 765 SER A N 1
ATOM 5769 C CA . SER A 1 765 ? -50.190 -4.208 68.967 1.00 80.56 765 SER A CA 1
ATOM 5770 C C . SER A 1 765 ? -49.431 -5.468 68.558 1.00 80.56 765 SER A C 1
ATOM 5772 O O . SER A 1 765 ? -48.206 -5.481 68.509 1.00 80.56 765 SER A O 1
ATOM 5774 N N . ALA A 1 766 ? -50.154 -6.561 68.339 1.00 83.38 766 ALA A N 1
ATOM 5775 C CA . ALA A 1 766 ? -49.589 -7.794 67.812 1.00 83.38 766 ALA A CA 1
ATOM 5776 C C . ALA A 1 766 ? -50.487 -8.291 66.687 1.00 83.38 766 ALA A C 1
ATOM 5778 O O . ALA A 1 766 ? -51.717 -8.273 66.810 1.00 83.38 766 ALA A O 1
ATOM 5779 N N . GLY A 1 767 ? -49.898 -8.722 65.581 1.00 88.31 767 GLY A N 1
ATOM 5780 C CA . GLY A 1 767 ? -50.685 -9.062 64.409 1.00 88.31 767 GLY A CA 1
ATOM 5781 C C . GLY A 1 767 ? -49.923 -9.808 63.338 1.00 88.31 767 GLY A C 1
ATOM 5782 O O . GLY A 1 767 ? -48.770 -10.196 63.507 1.00 88.31 767 GLY A O 1
ATOM 5783 N N . VAL A 1 768 ? -50.613 -10.002 62.222 1.00 87.62 768 VAL A N 1
ATOM 5784 C CA . VAL A 1 768 ? -50.069 -10.577 60.998 1.00 87.62 768 VAL A CA 1
ATOM 5785 C C . VAL A 1 768 ? -49.910 -9.457 59.978 1.00 87.62 768 VAL A C 1
ATOM 5787 O O . VAL A 1 768 ? -50.860 -8.720 59.701 1.00 87.62 768 VAL A O 1
ATOM 5790 N N . ARG A 1 769 ? -48.714 -9.345 59.406 1.00 88.69 769 ARG A N 1
ATOM 5791 C CA . ARG A 1 769 ? -48.400 -8.466 58.281 1.00 88.69 769 ARG A CA 1
ATOM 5792 C C . ARG A 1 769 ? -48.143 -9.341 57.057 1.00 88.69 769 ARG A C 1
ATOM 5794 O O . ARG A 1 769 ? -47.432 -10.337 57.123 1.00 88.69 769 ARG A O 1
ATOM 5801 N N . ALA A 1 770 ? -48.767 -8.996 55.943 1.00 86.25 770 ALA A N 1
ATOM 5802 C CA . ALA A 1 770 ? -48.581 -9.645 54.658 1.00 86.25 770 ALA A CA 1
ATOM 5803 C C . ALA A 1 770 ? -48.090 -8.604 53.652 1.00 86.25 770 ALA A C 1
ATOM 5805 O O . ALA A 1 770 ? -48.687 -7.535 53.520 1.00 86.25 770 ALA A O 1
ATOM 5806 N N . SER A 1 771 ? -47.019 -8.920 52.931 1.00 87.19 771 SER A N 1
ATOM 5807 C CA . SER A 1 771 ? -46.587 -8.148 51.769 1.00 87.19 771 SER A CA 1
ATOM 5808 C C . SER A 1 771 ? -46.639 -9.020 50.523 1.00 87.19 771 SER A C 1
ATOM 5810 O O . SER A 1 771 ? -46.269 -10.194 50.545 1.00 87.19 771 SER A O 1
ATOM 5812 N N . LEU A 1 772 ? -47.133 -8.439 49.437 1.00 82.31 772 LEU A N 1
ATOM 5813 C CA . LEU A 1 772 ? -47.240 -9.048 48.123 1.00 82.31 772 LEU A CA 1
ATOM 5814 C C . LEU A 1 772 ? -46.578 -8.108 47.117 1.00 82.31 772 LEU A C 1
ATOM 5816 O O . LEU A 1 772 ? -47.130 -7.070 46.777 1.00 82.31 772 LEU A O 1
ATOM 5820 N N . THR A 1 773 ? -45.407 -8.458 46.611 1.00 81.56 773 THR A N 1
ATOM 5821 C CA . THR A 1 773 ? -44.825 -7.826 45.427 1.00 81.56 773 THR A CA 1
ATOM 5822 C C . THR A 1 773 ? -45.714 -8.135 44.231 1.00 81.56 773 THR A C 1
ATOM 5824 O O . THR A 1 773 ? -45.749 -9.264 43.756 1.00 81.56 773 THR A O 1
ATOM 5827 N N . LEU A 1 774 ? -46.436 -7.141 43.725 1.00 78.56 774 LEU A N 1
ATOM 5828 C CA . LEU A 1 774 ? -47.249 -7.278 42.520 1.00 78.56 774 LEU A CA 1
ATOM 5829 C C . LEU A 1 774 ? -46.336 -7.414 41.301 1.00 78.56 774 LEU A C 1
ATOM 5831 O O . LEU A 1 774 ? -46.456 -8.364 40.530 1.00 78.56 774 LEU A O 1
ATOM 5835 N N . VAL A 1 775 ? -45.375 -6.498 41.186 1.00 78.88 775 VAL A N 1
ATOM 5836 C CA . VAL A 1 775 ? -44.350 -6.504 40.145 1.00 78.88 775 VAL A CA 1
ATOM 5837 C C . VAL A 1 775 ? -43.091 -5.819 40.659 1.00 78.88 775 VAL A C 1
ATOM 5839 O O . VAL A 1 775 ? -43.166 -4.806 41.340 1.00 78.88 775 VAL A O 1
ATOM 5842 N N . MET A 1 776 ? -41.929 -6.362 40.331 1.00 79.50 776 MET A N 1
ATOM 5843 C CA . MET A 1 776 ? -40.626 -5.753 40.539 1.00 79.50 776 MET A CA 1
ATOM 5844 C C . MET A 1 776 ? -39.822 -5.919 39.256 1.00 79.50 776 MET A C 1
ATOM 5846 O O . MET A 1 776 ? -39.626 -7.039 38.788 1.00 79.50 776 MET A O 1
ATOM 5850 N N . VAL A 1 777 ? -39.373 -4.801 38.699 1.00 76.69 777 VAL A N 1
ATOM 5851 C CA . VAL A 1 777 ? -38.584 -4.721 37.474 1.00 76.69 777 VAL A CA 1
ATOM 5852 C C . VAL A 1 777 ? -37.261 -4.049 37.804 1.00 76.69 777 VAL A C 1
ATOM 5854 O O . VAL A 1 777 ? -37.243 -2.923 38.292 1.00 76.69 777 VAL A O 1
ATOM 5857 N N . GLY A 1 778 ? -36.150 -4.723 37.539 1.00 79.12 778 GLY A N 1
ATOM 5858 C CA . GLY A 1 778 ? -34.816 -4.138 37.619 1.00 79.12 778 GLY A CA 1
ATOM 5859 C C . GLY A 1 778 ? -34.053 -4.370 36.327 1.00 79.12 778 GLY A C 1
ATOM 5860 O O . GLY A 1 778 ? -34.172 -5.443 35.744 1.00 79.12 778 GLY A O 1
ATOM 5861 N N . VAL A 1 779 ? -33.260 -3.401 35.875 1.00 79.62 779 VAL A N 1
ATOM 5862 C CA . VAL A 1 779 ? -32.462 -3.555 34.643 1.00 79.62 779 VAL A CA 1
ATOM 5863 C C . VAL A 1 779 ? -30.980 -3.331 34.924 1.00 79.62 779 VAL A C 1
ATOM 5865 O O . VAL A 1 779 ? -30.447 -2.272 34.604 1.00 79.62 779 VAL A O 1
ATOM 5868 N N . PRO A 1 780 ? -30.290 -4.286 35.578 1.00 83.38 780 PRO A N 1
ATOM 5869 C CA . PRO A 1 780 ? -28.852 -4.184 35.778 1.00 83.38 780 PRO A CA 1
ATOM 5870 C C . PRO A 1 780 ? -28.116 -4.055 34.440 1.00 83.38 780 PRO A C 1
ATOM 5872 O O . PRO A 1 780 ? -28.164 -4.937 33.578 1.00 83.38 780 PRO A O 1
ATOM 5875 N N . LEU A 1 781 ? -27.398 -2.946 34.324 1.00 81.81 781 LEU A N 1
ATOM 5876 C CA . LEU A 1 781 ? -26.470 -2.603 33.268 1.00 81.81 781 LEU A CA 1
ATOM 5877 C C . LEU A 1 781 ? -25.055 -2.627 33.848 1.00 81.81 781 LEU A C 1
ATOM 5879 O O . LEU A 1 781 ? -24.747 -1.907 34.798 1.00 81.81 781 LEU A O 1
ATOM 5883 N N . GLU A 1 782 ? -24.175 -3.414 33.245 1.00 85.19 782 GLU A N 1
ATOM 5884 C CA . GLU A 1 782 ? -22.741 -3.361 33.501 1.00 85.19 782 GLU A CA 1
ATOM 5885 C C . GLU A 1 782 ? -22.011 -3.054 32.197 1.00 85.19 782 GLU A C 1
ATOM 5887 O O . GLU A 1 782 ? -22.242 -3.707 31.181 1.00 85.19 782 GLU A O 1
ATOM 5892 N N . VAL A 1 783 ? -21.133 -2.053 32.221 1.00 83.38 783 VAL A N 1
ATOM 5893 C CA . VAL A 1 783 ? -20.268 -1.691 31.097 1.00 83.38 783 VAL A CA 1
ATOM 5894 C C . VAL A 1 783 ? -18.855 -1.490 31.622 1.00 83.38 783 VAL A C 1
ATOM 5896 O O . VAL A 1 783 ? -18.625 -0.786 32.605 1.00 83.38 783 VAL A O 1
ATOM 5899 N N . GLY A 1 784 ? -17.884 -2.107 30.966 1.00 85.25 784 GLY A N 1
ATOM 5900 C CA . GLY A 1 784 ? -16.479 -2.037 31.320 1.00 85.25 784 GLY A CA 1
ATOM 5901 C C . GLY A 1 784 ? -15.614 -1.915 30.080 1.00 85.25 784 GLY A C 1
ATOM 5902 O O . GLY A 1 784 ? -15.758 -2.668 29.127 1.00 85.25 784 GLY A O 1
ATOM 5903 N N . MET A 1 785 ? -14.665 -0.992 30.105 1.00 86.94 785 MET A N 1
ATOM 5904 C CA . MET A 1 785 ? -13.685 -0.822 29.051 1.00 86.94 785 MET A CA 1
ATOM 5905 C C . MET A 1 785 ? -12.325 -0.553 29.670 1.00 86.94 785 MET A C 1
ATOM 5907 O O . MET A 1 785 ? -12.179 0.386 30.440 1.00 86.94 785 MET A O 1
ATOM 5911 N N . GLN A 1 786 ? -11.324 -1.376 29.387 1.00 90.00 786 GLN A N 1
ATOM 5912 C CA . GLN A 1 786 ? -10.018 -1.258 30.035 1.00 90.00 786 GLN A CA 1
ATOM 5913 C C . GLN A 1 786 ? -8.901 -1.851 29.191 1.00 90.00 786 GLN A C 1
ATOM 5915 O O . GLN A 1 786 ? -9.097 -2.832 28.479 1.00 90.00 786 GLN A O 1
ATOM 5920 N N . VAL A 1 787 ? -7.709 -1.280 29.303 1.00 87.56 787 VAL A N 1
ATOM 5921 C CA . VAL A 1 787 ? -6.489 -1.858 28.745 1.00 87.56 787 VAL A CA 1
ATOM 5922 C C . VAL A 1 787 ? -5.929 -2.870 29.741 1.00 87.56 787 VAL A C 1
ATOM 5924 O O . VAL A 1 787 ? -5.690 -2.550 30.902 1.00 87.56 787 VAL A O 1
ATOM 5927 N N . LYS A 1 788 ? -5.722 -4.107 29.286 1.00 88.00 788 LYS A N 1
ATOM 5928 C CA . LYS A 1 788 ? -5.134 -5.207 30.057 1.00 88.00 788 LYS A CA 1
ATOM 5929 C C . LYS A 1 788 ? -3.911 -5.756 29.348 1.00 88.00 788 LYS A C 1
ATOM 5931 O O . LYS A 1 788 ? -3.853 -5.803 28.124 1.00 88.00 788 LYS A O 1
ATOM 5936 N N . THR A 1 789 ? -2.971 -6.281 30.120 1.00 84.44 789 THR A N 1
ATOM 5937 C CA . THR A 1 789 ? -1.857 -7.056 29.573 1.00 84.44 789 THR A CA 1
ATOM 5938 C C . THR A 1 789 ? -2.226 -8.540 29.529 1.00 84.44 789 THR A C 1
ATOM 5940 O O . THR A 1 789 ? -2.424 -9.159 30.571 1.00 84.44 789 THR A O 1
ATOM 5943 N N . LYS A 1 790 ? -2.297 -9.126 28.330 1.00 81.94 790 LYS A N 1
ATOM 5944 C CA . LYS A 1 790 ? -2.548 -10.556 28.096 1.00 81.94 790 LYS A CA 1
ATOM 5945 C C . LYS A 1 790 ? -1.368 -11.137 27.323 1.00 81.94 790 LYS A C 1
ATOM 5947 O O . LYS A 1 790 ? -1.047 -10.661 26.240 1.00 81.94 790 LYS A O 1
ATOM 5952 N N . GLN A 1 791 ? -0.680 -12.123 27.906 1.00 83.38 791 GLN A N 1
ATOM 5953 C CA . GLN A 1 791 ? 0.525 -12.736 27.316 1.00 83.38 791 GLN A CA 1
ATOM 5954 C C . GLN A 1 791 ? 1.607 -11.703 26.921 1.00 83.38 791 GLN A C 1
ATOM 5956 O O . GLN A 1 791 ? 2.223 -11.795 25.864 1.00 83.38 791 GLN A O 1
ATOM 5961 N N . GLY A 1 792 ? 1.801 -10.668 27.747 1.00 78.81 792 GLY A N 1
ATOM 5962 C CA . GLY A 1 792 ? 2.760 -9.587 27.476 1.00 78.81 792 GLY A CA 1
ATOM 5963 C C . GLY A 1 792 ? 2.324 -8.576 26.404 1.00 78.81 792 GLY A C 1
ATOM 5964 O O . GLY A 1 792 ? 3.042 -7.607 26.171 1.00 78.81 792 GLY A O 1
ATOM 5965 N N . LYS A 1 793 ? 1.150 -8.747 25.781 1.00 77.44 793 LYS A N 1
ATOM 5966 C CA . LYS A 1 793 ? 0.570 -7.800 24.818 1.00 77.44 793 LYS A CA 1
ATOM 5967 C C . LYS A 1 793 ? -0.512 -6.957 25.489 1.00 77.44 793 LYS A C 1
ATOM 5969 O O . LYS A 1 793 ? -1.296 -7.469 26.284 1.00 77.44 793 LYS A O 1
ATOM 5974 N N . GLN A 1 794 ? -0.563 -5.665 25.172 1.00 82.88 794 GLN A N 1
ATOM 5975 C CA . GLN A 1 794 ? -1.638 -4.789 25.642 1.00 82.88 794 GLN A CA 1
ATOM 5976 C C . GLN A 1 794 ? -2.878 -4.967 24.760 1.00 82.88 794 GLN A C 1
ATOM 5978 O O . GLN A 1 794 ? -2.808 -4.831 23.536 1.00 82.88 794 GLN A O 1
ATOM 5983 N N . VAL A 1 795 ? -4.007 -5.262 25.392 1.00 85.12 795 VAL A N 1
ATOM 5984 C CA . VAL A 1 795 ? -5.294 -5.540 24.759 1.00 85.12 795 VAL A CA 1
ATOM 5985 C C . VAL A 1 795 ? -6.345 -4.640 25.395 1.00 85.12 795 VAL A C 1
ATOM 5987 O O . VAL A 1 795 ? -6.481 -4.593 26.616 1.00 85.12 795 VAL A O 1
ATOM 5990 N N . LEU A 1 796 ? -7.090 -3.919 24.570 1.00 85.19 796 LEU A N 1
ATOM 5991 C CA . LEU A 1 796 ? -8.290 -3.202 24.965 1.00 85.19 796 LEU A CA 1
ATOM 5992 C C . LEU A 1 796 ? -9.434 -4.212 25.107 1.00 85.19 796 LEU A C 1
ATOM 5994 O O . LEU A 1 796 ? -9.830 -4.848 24.139 1.00 85.19 796 LEU A O 1
ATOM 5998 N N . SER A 1 797 ? -9.952 -4.362 26.316 1.00 87.44 797 SER A N 1
ATOM 5999 C CA . SER A 1 797 ? -11.083 -5.223 26.644 1.00 87.44 797 SER A CA 1
ATOM 6000 C C . SER A 1 797 ? -12.324 -4.359 26.839 1.00 87.44 797 SER A C 1
ATOM 6002 O O . SER A 1 797 ? -12.308 -3.459 27.677 1.00 87.44 797 SER A O 1
ATOM 6004 N N . PHE A 1 798 ? -13.378 -4.648 26.083 1.00 84.50 798 PHE A N 1
ATOM 6005 C CA . PHE A 1 798 ? -14.727 -4.124 26.272 1.00 84.50 798 PHE A CA 1
ATOM 6006 C C . PHE A 1 798 ? -15.638 -5.268 26.729 1.00 84.50 798 PHE A C 1
ATOM 6008 O O . PHE A 1 798 ? -15.677 -6.314 26.082 1.00 84.50 798 PHE A O 1
ATOM 6015 N N . ASP A 1 799 ? -16.336 -5.079 27.844 1.00 86.38 799 ASP A N 1
ATOM 6016 C CA . ASP A 1 799 ? -17.343 -5.992 28.383 1.00 86.38 799 ASP A CA 1
ATOM 6017 C C . ASP A 1 799 ? -18.633 -5.200 28.631 1.00 86.38 799 ASP A C 1
ATOM 6019 O O . ASP A 1 799 ? -18.589 -4.105 29.192 1.00 86.38 799 ASP A O 1
ATOM 6023 N N . SER A 1 800 ? -19.778 -5.714 28.193 1.00 84.19 800 SER A N 1
ATOM 6024 C CA . SER A 1 800 ? -21.070 -5.161 28.602 1.00 84.19 800 SER A CA 1
ATOM 6025 C C . SER A 1 800 ? -22.149 -6.227 28.721 1.00 84.19 800 SER A C 1
ATOM 6027 O O . SER A 1 800 ? -22.180 -7.201 27.960 1.00 84.19 800 SER A O 1
ATOM 6029 N N . GLN A 1 801 ? -23.041 -6.019 29.685 1.00 85.88 801 GLN A N 1
ATOM 6030 C CA . GLN A 1 801 ? -24.177 -6.879 29.975 1.00 85.88 801 GLN A CA 1
ATOM 6031 C C . GLN A 1 801 ? -25.389 -6.026 30.359 1.00 85.88 801 GLN A C 1
ATOM 6033 O O . GLN A 1 801 ? -25.296 -5.165 31.231 1.00 85.88 801 GLN A O 1
ATOM 6038 N N . VAL A 1 802 ? -26.531 -6.309 29.726 1.00 83.00 802 VAL A N 1
ATOM 6039 C CA . VAL A 1 802 ? -27.837 -5.744 30.088 1.00 83.00 802 VAL A CA 1
ATOM 6040 C C . VAL A 1 802 ? -28.788 -6.897 30.346 1.00 83.00 802 VAL A C 1
ATOM 6042 O O . VAL A 1 802 ? -29.056 -7.694 29.444 1.00 83.00 802 VAL A O 1
ATOM 6045 N N . SER A 1 803 ? -29.310 -6.987 31.563 1.00 84.69 803 SER A N 1
ATOM 6046 C CA . SER A 1 803 ? -30.301 -8.002 31.913 1.00 84.69 803 SER A CA 1
ATOM 6047 C C . SER A 1 803 ? -31.546 -7.346 32.500 1.00 84.69 803 SER A C 1
ATOM 6049 O O . SER A 1 803 ? -31.447 -6.370 33.228 1.00 84.69 803 SER A O 1
ATOM 6051 N N . LEU A 1 804 ? -32.713 -7.909 32.213 1.00 82.44 804 LEU A N 1
ATOM 6052 C CA . LEU A 1 804 ? -33.983 -7.632 32.868 1.00 82.44 804 LEU A CA 1
ATOM 6053 C C . LEU A 1 804 ? -34.158 -8.616 34.022 1.00 82.44 804 LEU A C 1
ATOM 6055 O O . LEU A 1 804 ? -34.050 -9.824 33.826 1.00 82.44 804 LEU A O 1
ATOM 6059 N N . LEU A 1 805 ? -34.449 -8.099 35.206 1.00 85.75 805 LEU A N 1
ATOM 6060 C CA . LEU A 1 805 ? -34.885 -8.839 36.379 1.00 85.75 805 LEU A CA 1
ATOM 6061 C C . LEU A 1 805 ? -36.367 -8.543 36.581 1.00 85.75 805 LEU A C 1
ATOM 6063 O O . LEU A 1 805 ? -36.725 -7.414 36.900 1.00 85.75 805 LEU A O 1
ATOM 6067 N N . LEU A 1 806 ? -37.220 -9.546 36.404 1.00 81.88 806 LEU A N 1
ATOM 6068 C CA . LEU A 1 806 ? -38.658 -9.432 36.630 1.00 81.88 806 LEU A CA 1
ATOM 6069 C C . LEU A 1 806 ? -39.084 -10.396 37.737 1.00 81.88 806 LEU A C 1
ATOM 6071 O O . LEU A 1 806 ? -38.850 -11.597 37.637 1.00 81.88 806 LEU A O 1
ATOM 6075 N N . SER A 1 807 ? -39.736 -9.888 38.776 1.00 83.94 807 SER A N 1
ATOM 6076 C CA . SER A 1 807 ? -40.387 -10.698 39.807 1.00 83.94 807 SER A CA 1
ATOM 6077 C C . SER A 1 807 ? -41.834 -10.256 39.968 1.00 83.94 807 SER A C 1
ATOM 6079 O O . SER A 1 807 ? -42.115 -9.061 39.984 1.00 83.94 807 SER A O 1
ATOM 6081 N N . THR A 1 808 ? -42.767 -11.199 40.056 1.00 83.06 808 THR A N 1
ATOM 6082 C CA . THR A 1 808 ? -44.199 -10.905 40.200 1.00 83.06 808 THR A CA 1
ATOM 6083 C C . THR A 1 808 ? -44.835 -11.840 41.211 1.00 83.06 808 THR A C 1
ATOM 6085 O O . THR A 1 808 ? -44.441 -12.997 41.333 1.00 83.06 808 THR A O 1
ATOM 6088 N N . LEU A 1 809 ? -45.835 -11.344 41.933 1.00 85.69 809 LEU A N 1
ATOM 6089 C CA . LEU A 1 809 ? -46.602 -12.087 42.936 1.00 85.69 809 LEU A CA 1
ATOM 6090 C C . LEU A 1 809 ? -45.758 -12.777 44.022 1.00 85.69 809 LEU A C 1
ATOM 6092 O O . LEU A 1 809 ? -46.219 -13.755 44.605 1.00 85.69 809 LEU A O 1
ATOM 6096 N N . ALA A 1 810 ? -44.543 -12.303 44.297 1.00 85.81 810 ALA A N 1
ATOM 6097 C CA . ALA A 1 810 ? -43.752 -12.764 45.437 1.00 85.81 810 ALA A CA 1
ATOM 6098 C C . ALA A 1 810 ? -44.333 -12.182 46.727 1.00 85.81 810 ALA A C 1
ATOM 6100 O O . ALA A 1 810 ? -44.941 -11.116 46.700 1.00 85.81 810 ALA A O 1
ATOM 6101 N N . GLY A 1 811 ? -44.149 -12.831 47.868 1.00 87.56 811 GLY A N 1
ATOM 6102 C CA . GLY A 1 811 ? -44.636 -12.248 49.110 1.00 87.56 811 GLY A CA 1
ATOM 6103 C C . GLY A 1 811 ? -44.137 -12.924 50.367 1.00 87.56 811 GLY A C 1
ATOM 6104 O O . GLY A 1 811 ? -43.485 -13.970 50.333 1.00 87.56 811 GLY A O 1
ATOM 6105 N N . ARG A 1 812 ? -44.435 -12.287 51.496 1.00 92.81 812 ARG A N 1
ATOM 6106 C CA . ARG A 1 812 ? -44.143 -12.812 52.828 1.00 92.81 812 ARG A CA 1
ATOM 6107 C C . ARG A 1 812 ? -45.316 -12.562 53.755 1.00 92.81 812 ARG A C 1
ATOM 6109 O O . ARG A 1 812 ? -45.982 -11.531 53.662 1.00 92.81 812 ARG A O 1
ATOM 6116 N N . VAL A 1 813 ? -45.526 -13.491 54.673 1.00 90.31 813 VAL A N 1
ATOM 6117 C CA . VAL A 1 813 ? -46.381 -13.295 55.837 1.00 90.31 813 VAL A CA 1
ATOM 6118 C C . VAL A 1 813 ? -45.507 -13.366 57.075 1.00 90.31 813 VAL A C 1
ATOM 6120 O O . VAL A 1 813 ? -44.713 -14.292 57.240 1.00 90.31 813 VAL A O 1
ATOM 6123 N N . SER A 1 814 ? -45.661 -12.389 57.949 1.00 93.50 814 SER A N 1
ATOM 6124 C CA . SER A 1 814 ? -44.908 -12.245 59.183 1.00 93.50 814 SER A CA 1
ATOM 6125 C C . SER A 1 814 ? -45.842 -11.962 60.351 1.00 93.50 814 SER A C 1
ATOM 6127 O O . SER A 1 814 ? -46.924 -11.393 60.197 1.00 93.50 814 SER A O 1
ATOM 6129 N N . LEU A 1 815 ? -45.426 -12.386 61.538 1.00 90.81 815 LEU A N 1
ATOM 6130 C CA . LEU A 1 815 ? -45.963 -11.875 62.789 1.00 90.81 815 LEU A CA 1
ATOM 6131 C C . LEU A 1 815 ? -45.207 -10.607 63.141 1.00 90.81 815 LEU A C 1
ATOM 6133 O O . LEU A 1 815 ? -43.984 -10.594 63.051 1.00 90.81 815 LEU A O 1
ATOM 6137 N N . TYR A 1 816 ? -45.913 -9.577 63.580 1.00 90.44 816 TYR A N 1
ATOM 6138 C CA . TYR A 1 816 ? -45.282 -8.384 64.126 1.00 90.44 816 TYR A CA 1
ATOM 6139 C C . TYR A 1 816 ? -45.788 -8.128 65.544 1.00 90.44 816 TYR A C 1
ATOM 6141 O O . TYR A 1 816 ? -46.954 -8.403 65.856 1.00 90.44 816 TYR A O 1
ATOM 6149 N N . ILE A 1 817 ? -44.906 -7.625 66.404 1.00 88.06 817 ILE A N 1
ATOM 6150 C CA . ILE A 1 817 ? -45.257 -7.057 67.704 1.00 88.06 817 ILE A CA 1
ATOM 6151 C C . ILE A 1 817 ? -44.691 -5.644 67.752 1.00 88.06 817 ILE A C 1
ATOM 6153 O O . ILE A 1 817 ? -43.483 -5.435 67.688 1.00 88.06 817 ILE A O 1
ATOM 6157 N N . GLU A 1 818 ? -45.592 -4.689 67.922 1.00 84.19 818 GLU A N 1
ATOM 6158 C CA . GLU A 1 818 ? -45.292 -3.281 68.097 1.00 84.19 818 GLU A CA 1
ATOM 6159 C C . GLU A 1 818 ? -45.538 -2.908 69.564 1.00 84.19 818 GLU A C 1
ATOM 6161 O O . GLU A 1 818 ? -46.650 -3.041 70.082 1.00 84.19 818 GLU A O 1
ATOM 6166 N N . PHE A 1 819 ? -44.503 -2.439 70.253 1.00 83.06 819 PHE A N 1
ATOM 6167 C CA . PHE A 1 819 ? -44.578 -1.947 71.625 1.00 83.06 819 PHE A CA 1
ATOM 6168 C C . PHE A 1 819 ? -43.886 -0.583 71.714 1.00 83.06 819 PHE A C 1
ATOM 6170 O O . PHE A 1 819 ? -42.657 -0.493 71.719 1.00 83.06 819 PHE A O 1
ATOM 6177 N N . LEU A 1 820 ? -44.670 0.495 71.815 1.00 82.69 820 LEU A N 1
ATOM 6178 C CA . LEU A 1 820 ? -44.186 1.883 71.801 1.00 82.69 820 LEU A CA 1
ATOM 6179 C C . LEU A 1 820 ? -43.292 2.207 70.582 1.00 82.69 820 LEU A C 1
ATOM 6181 O O . LEU A 1 820 ? -43.808 2.446 69.500 1.00 82.69 820 LEU A O 1
ATOM 6185 N N . MET A 1 821 ? -41.964 2.261 70.769 1.00 78.19 821 MET A N 1
ATOM 6186 C CA . MET A 1 821 ? -40.966 2.535 69.718 1.00 78.19 821 MET A CA 1
ATOM 6187 C C . MET A 1 821 ? -40.225 1.271 69.244 1.00 78.19 821 MET A C 1
ATOM 6189 O O . MET A 1 821 ? -39.277 1.378 68.468 1.00 78.19 821 MET A O 1
ATOM 6193 N N . PHE A 1 822 ? -40.608 0.092 69.739 1.00 76.62 822 PHE A N 1
ATOM 6194 C CA . PHE A 1 822 ? -40.029 -1.190 69.349 1.00 76.62 822 PHE A CA 1
ATOM 6195 C C . PHE A 1 822 ? -40.979 -1.910 68.384 1.00 76.62 822 PHE A C 1
ATOM 6197 O O . PHE A 1 822 ? -42.141 -2.122 68.725 1.00 76.62 822 PHE A O 1
ATOM 6204 N N . ASP A 1 823 ? -40.475 -2.286 67.209 1.00 85.38 823 ASP A N 1
ATOM 6205 C CA . ASP A 1 823 ? -41.150 -3.143 66.224 1.00 85.38 823 ASP A CA 1
ATOM 6206 C C . ASP A 1 823 ? -40.258 -4.373 65.996 1.00 85.38 823 ASP A C 1
ATOM 6208 O O . ASP A 1 823 ? -39.093 -4.234 65.616 1.00 85.38 823 ASP A O 1
ATOM 6212 N N . GLU A 1 824 ? -40.774 -5.562 66.302 1.00 88.31 824 GLU A N 1
ATOM 6213 C CA . GLU A 1 824 ? -40.138 -6.848 65.994 1.00 88.31 824 GLU A CA 1
ATOM 6214 C C . GLU A 1 824 ? -41.035 -7.625 65.028 1.00 88.31 824 GLU A C 1
ATOM 6216 O O . GLU A 1 824 ? -42.238 -7.770 65.256 1.00 88.31 824 GLU A O 1
ATOM 6221 N N . GLU A 1 825 ? -40.435 -8.149 63.958 1.00 89.50 825 GLU A N 1
ATOM 6222 C CA . GLU A 1 825 ? -41.129 -8.875 62.898 1.00 89.50 825 GLU A CA 1
ATOM 6223 C C . GLU A 1 825 ? -40.505 -10.268 62.714 1.00 89.50 825 GLU A C 1
ATOM 6225 O O . GLU A 1 825 ? -39.315 -10.401 62.424 1.00 89.50 825 GLU A O 1
ATOM 6230 N N . TRP A 1 826 ? -41.318 -11.318 62.843 1.00 93.31 826 TRP A N 1
ATOM 6231 C CA . TRP A 1 826 ? -40.930 -12.713 62.633 1.00 93.31 826 TRP A CA 1
ATOM 6232 C C . TRP A 1 826 ? -41.582 -13.258 61.366 1.00 93.31 826 TRP A C 1
ATOM 6234 O O . TRP A 1 826 ? -42.805 -13.346 61.270 1.00 93.31 826 TRP A O 1
ATOM 6244 N N . GLU A 1 827 ? -40.772 -13.656 60.389 1.00 93.00 827 GLU A N 1
ATOM 6245 C CA . GLU A 1 827 ? -41.264 -14.281 59.159 1.00 93.00 827 GLU A CA 1
ATOM 6246 C C . GLU A 1 827 ? -41.914 -15.642 59.468 1.00 93.00 827 GLU A C 1
ATOM 6248 O O . GLU A 1 827 ? -41.273 -16.530 60.029 1.00 93.00 827 GLU A O 1
ATOM 6253 N N . LEU A 1 828 ? -43.191 -15.808 59.105 1.00 91.06 828 LEU A N 1
ATOM 6254 C CA . LEU A 1 828 ? -43.898 -17.087 59.208 1.00 91.06 828 LEU A CA 1
ATOM 6255 C C . LEU A 1 828 ? -43.620 -17.953 57.984 1.00 91.06 828 LEU A C 1
ATOM 6257 O O . LEU A 1 828 ? -43.259 -19.122 58.105 1.00 91.06 828 LEU A O 1
ATOM 6261 N N . PHE A 1 829 ? -43.823 -17.378 56.801 1.00 92.38 829 PHE A N 1
ATOM 6262 C CA . PHE A 1 829 ? -43.489 -18.004 55.531 1.00 92.38 829 PHE A CA 1
ATOM 6263 C C . PHE A 1 829 ? -43.337 -16.946 54.439 1.00 92.38 829 PHE A C 1
ATOM 6265 O O . PHE A 1 829 ? -43.964 -15.884 54.473 1.00 92.38 829 PHE A O 1
ATOM 6272 N N . ARG A 1 830 ? -42.542 -17.281 53.428 1.00 93.25 830 ARG A N 1
ATOM 6273 C CA . ARG A 1 830 ? -42.370 -16.506 52.201 1.00 93.25 830 ARG A CA 1
ATOM 6274 C C . ARG A 1 830 ? -42.591 -17.391 50.987 1.00 93.25 830 ARG A C 1
ATOM 6276 O O . ARG A 1 830 ? -42.407 -18.606 51.061 1.00 93.25 830 ARG A O 1
ATOM 6283 N N . TRP A 1 831 ? -42.938 -16.780 49.867 1.00 91.06 831 TRP A N 1
ATOM 6284 C CA . TRP A 1 831 ? -42.979 -17.455 48.578 1.00 91.06 831 TRP A CA 1
ATOM 6285 C C . TRP A 1 831 ? -42.378 -16.555 47.500 1.00 91.06 831 TRP A C 1
ATOM 6287 O O . TRP A 1 831 ? -42.558 -15.337 47.510 1.00 91.06 831 TRP A O 1
ATOM 6297 N N . ASP A 1 832 ? -41.668 -17.170 46.558 1.00 81.38 832 ASP A N 1
ATOM 6298 C CA . ASP A 1 832 ? -40.847 -16.451 45.576 1.00 81.38 832 ASP A CA 1
ATOM 6299 C C . ASP A 1 832 ? -41.653 -15.920 44.367 1.00 81.38 832 ASP A C 1
ATOM 6301 O O . ASP A 1 832 ? -41.118 -15.203 43.525 1.00 81.38 832 ASP A O 1
ATOM 6305 N N . GLY A 1 833 ? -42.958 -16.215 44.298 1.00 84.25 833 GLY A N 1
ATOM 6306 C CA . GLY A 1 833 ? -43.841 -15.777 43.212 1.00 84.25 833 GLY A CA 1
ATOM 6307 C C . GLY A 1 833 ? -43.472 -16.381 41.851 1.00 84.25 833 GLY A C 1
ATOM 6308 O O . GLY A 1 833 ? -42.920 -17.478 41.768 1.00 84.25 833 GLY A O 1
ATOM 6309 N N . PHE A 1 834 ? -43.785 -15.664 40.769 1.00 78.19 834 PHE A N 1
ATOM 6310 C CA . PHE A 1 834 ? -43.256 -15.933 39.432 1.00 78.19 834 PHE A CA 1
ATOM 6311 C C . PHE A 1 834 ? -42.037 -15.029 39.201 1.00 78.19 834 PHE A C 1
ATOM 6313 O O . PHE A 1 834 ? -42.167 -13.878 38.768 1.00 78.19 834 PHE A O 1
ATOM 6320 N N . GLY A 1 835 ? -40.849 -15.541 39.538 1.00 71.69 835 GLY A N 1
ATOM 6321 C CA . GLY A 1 835 ? -39.569 -14.855 39.360 1.00 71.69 835 GLY A CA 1
ATOM 6322 C C . GLY A 1 835 ? -38.488 -15.281 40.371 1.00 71.69 835 GLY A C 1
ATOM 6323 O O . GLY A 1 835 ? -38.732 -16.177 41.174 1.00 71.69 835 GLY A O 1
ATOM 6324 N N . PRO A 1 836 ? -37.285 -14.667 40.328 1.00 67.19 836 PRO A N 1
ATOM 6325 C CA . PRO A 1 836 ? -36.880 -13.635 39.376 1.00 67.19 836 PRO A CA 1
ATOM 6326 C C . PRO A 1 836 ? -36.564 -14.233 37.995 1.00 67.19 836 PRO A C 1
ATOM 6328 O O . PRO A 1 836 ? -35.631 -15.019 37.833 1.00 67.19 836 PRO A O 1
ATOM 6331 N N . LEU A 1 837 ? -37.331 -13.837 36.980 1.00 80.88 837 LEU A N 1
ATOM 6332 C CA . LEU A 1 837 ? -36.993 -14.084 35.585 1.00 80.88 837 LEU A CA 1
ATOM 6333 C C . LEU A 1 837 ? -35.828 -13.156 35.232 1.00 80.88 837 LEU A C 1
ATOM 6335 O O . LEU A 1 837 ? -35.985 -11.934 35.250 1.00 80.88 837 LEU A O 1
ATOM 6339 N N . LYS A 1 838 ? -34.667 -13.737 34.923 1.00 85.56 838 LYS A N 1
ATOM 6340 C CA . LYS A 1 838 ? -33.544 -13.011 34.333 1.00 85.56 838 LYS A CA 1
ATOM 6341 C C . LYS A 1 838 ? -33.565 -13.220 32.822 1.00 85.56 838 LYS A C 1
ATOM 6343 O O . LYS A 1 838 ? -33.335 -14.336 32.365 1.00 85.56 838 LYS A O 1
ATOM 6348 N N . ALA A 1 839 ? -33.827 -12.163 32.064 1.00 83.69 839 ALA A N 1
ATOM 6349 C CA . ALA A 1 839 ? -33.723 -12.177 30.607 1.00 83.69 839 ALA A CA 1
ATOM 6350 C C . ALA A 1 839 ? -32.575 -11.263 30.178 1.00 83.69 839 ALA A C 1
ATOM 6352 O O . ALA A 1 839 ? -32.533 -10.105 30.581 1.00 83.69 839 ALA A O 1
ATOM 6353 N N . ASP A 1 840 ? -31.630 -11.761 29.386 1.00 83.06 840 ASP A N 1
ATOM 6354 C CA . ASP A 1 840 ? -30.594 -10.900 28.816 1.00 83.06 840 ASP A CA 1
ATOM 6355 C C . ASP A 1 840 ? -31.224 -10.060 27.700 1.00 83.06 840 ASP A C 1
ATOM 6357 O O . ASP A 1 840 ? -31.605 -10.582 26.653 1.00 83.06 840 ASP A O 1
ATOM 6361 N N . LEU A 1 841 ? -31.373 -8.756 27.952 1.00 75.94 841 LEU A N 1
ATOM 6362 C CA . LEU A 1 841 ? -31.900 -7.803 26.970 1.00 75.94 841 LEU A CA 1
ATOM 6363 C C . LEU A 1 841 ? -30.880 -7.540 25.861 1.00 75.94 841 LEU A C 1
ATOM 6365 O O . LEU A 1 841 ? -31.251 -7.215 24.737 1.00 75.94 841 LEU A O 1
ATOM 6369 N N . MET A 1 842 ? -29.594 -7.708 26.179 1.00 75.19 842 MET A N 1
ATOM 6370 C CA . MET A 1 842 ? -28.504 -7.645 25.219 1.00 75.19 842 MET A CA 1
ATOM 6371 C C . MET A 1 842 ? -27.590 -8.865 25.383 1.00 75.19 842 MET A C 1
ATOM 6373 O O . MET A 1 842 ? -27.231 -9.202 26.516 1.00 75.19 842 MET A O 1
ATOM 6377 N N . PRO A 1 843 ? -27.147 -9.502 24.280 1.00 73.56 843 PRO A N 1
ATOM 6378 C CA . PRO A 1 843 ? -26.081 -10.491 24.340 1.00 73.56 843 PRO A CA 1
ATOM 6379 C C . PRO A 1 843 ? -24.861 -9.898 25.038 1.00 73.56 843 PRO A C 1
ATOM 6381 O O . PRO A 1 843 ? -24.484 -8.759 24.760 1.00 73.56 843 PRO A O 1
ATOM 6384 N N . ARG A 1 844 ? -24.215 -10.672 25.912 1.00 81.69 844 ARG A N 1
ATOM 6385 C CA . ARG A 1 844 ? -22.969 -10.231 26.538 1.00 81.69 844 ARG A CA 1
ATOM 6386 C C . ARG A 1 844 ? -21.944 -9.915 25.449 1.00 81.69 844 ARG A C 1
ATOM 6388 O O . ARG A 1 844 ? -21.553 -10.798 24.685 1.00 81.69 844 ARG A O 1
ATOM 6395 N N . LEU A 1 845 ? -21.503 -8.665 25.388 1.00 75.38 845 LEU A N 1
ATOM 6396 C CA . LEU A 1 845 ? -20.477 -8.243 24.445 1.00 75.38 845 LEU A CA 1
ATOM 6397 C C . LEU A 1 845 ? -19.135 -8.326 25.149 1.00 75.38 845 LEU A C 1
ATOM 6399 O O . LEU A 1 845 ? -18.900 -7.575 26.085 1.00 75.38 845 LEU A O 1
ATOM 6403 N N . GLY A 1 846 ? -18.271 -9.230 24.695 1.00 80.56 846 GLY A N 1
ATOM 6404 C CA . GLY A 1 846 ? -16.876 -9.314 25.113 1.00 80.56 846 GLY A CA 1
ATOM 6405 C C . GLY A 1 846 ? -15.982 -9.147 23.894 1.00 80.56 846 GLY A C 1
ATOM 6406 O O . GLY A 1 846 ? -15.904 -10.056 23.070 1.00 80.56 846 GLY A O 1
ATOM 6407 N N . VAL A 1 847 ? -15.329 -7.993 23.757 1.00 79.44 847 VAL A N 1
ATOM 6408 C CA . VAL A 1 847 ? -14.409 -7.715 22.646 1.00 79.44 847 VAL A CA 1
ATOM 6409 C C . VAL A 1 847 ? -13.026 -7.429 23.207 1.00 79.44 847 VAL A C 1
ATOM 6411 O O . VAL A 1 847 ? -12.857 -6.594 24.092 1.00 79.44 847 VAL A O 1
ATOM 6414 N N . GLU A 1 848 ? -12.029 -8.128 22.681 1.00 82.88 848 GLU A N 1
ATOM 6415 C CA . GLU A 1 848 ? -10.619 -7.904 22.974 1.00 82.88 848 GLU A CA 1
ATOM 6416 C C . GLU A 1 848 ? -9.923 -7.408 21.699 1.00 82.88 848 GLU A C 1
ATOM 6418 O O . GLU A 1 848 ? -9.830 -8.133 20.712 1.00 82.88 848 GLU A O 1
ATOM 6423 N N . VAL A 1 849 ? -9.443 -6.164 21.711 1.00 75.88 849 VAL A N 1
ATOM 6424 C CA . VAL A 1 849 ? -8.733 -5.527 20.594 1.00 75.88 849 VAL A CA 1
ATOM 6425 C C . VAL A 1 849 ? -7.265 -5.338 20.981 1.00 75.88 849 VAL A C 1
ATOM 6427 O O . VAL A 1 849 ? -6.974 -4.557 21.889 1.00 75.88 849 VAL A O 1
ATOM 6430 N N . PRO A 1 850 ? -6.296 -6.009 20.339 1.00 78.19 850 PRO A N 1
ATOM 6431 C CA . PRO A 1 850 ? -4.886 -5.744 20.589 1.00 78.19 850 PRO A CA 1
ATOM 6432 C C . PRO A 1 850 ? -4.551 -4.303 20.187 1.00 78.19 850 PRO A C 1
ATOM 6434 O O . PRO A 1 850 ? -4.889 -3.859 19.090 1.00 78.19 850 PRO A O 1
ATOM 6437 N N . LEU A 1 851 ? -3.844 -3.571 21.054 1.00 75.62 851 LEU A N 1
ATOM 6438 C CA . LEU A 1 851 ? -3.493 -2.167 20.788 1.00 75.62 851 LEU A CA 1
ATOM 6439 C C . LEU A 1 851 ? -2.579 -1.999 19.565 1.00 75.62 851 LEU A C 1
ATOM 6441 O O . LEU A 1 851 ? -2.523 -0.915 18.991 1.00 75.62 851 LEU A O 1
ATOM 6445 N N . SER A 1 852 ? -1.882 -3.055 19.135 1.00 66.75 852 SER A N 1
ATOM 6446 C CA . SER A 1 852 ? -1.133 -3.051 17.873 1.00 66.75 852 SER A CA 1
ATOM 6447 C C . SER A 1 852 ? -2.040 -2.829 16.659 1.00 66.75 852 SER A C 1
ATOM 6449 O O . SER A 1 852 ? -1.626 -2.147 15.730 1.00 66.75 852 SER A O 1
ATOM 6451 N N . GLY A 1 853 ? -3.288 -3.312 16.691 1.00 61.44 853 GLY A N 1
ATOM 6452 C CA . GLY A 1 853 ? -4.275 -3.108 15.623 1.00 61.44 853 GLY A CA 1
ATOM 6453 C C . GLY A 1 853 ? -4.836 -1.683 15.547 1.00 61.44 853 GLY A C 1
ATOM 6454 O O . GLY A 1 853 ? -5.569 -1.364 14.614 1.00 61.44 853 GLY A O 1
ATOM 6455 N N . MET A 1 854 ? -4.499 -0.825 16.517 1.00 69.81 854 MET A N 1
ATOM 6456 C CA . MET A 1 854 ? -4.827 0.601 16.499 1.00 69.81 854 MET A CA 1
ATOM 6457 C C . MET A 1 854 ? -3.763 1.458 15.798 1.00 69.81 854 MET A C 1
ATOM 6459 O O . MET A 1 854 ? -3.989 2.658 15.638 1.00 69.81 854 MET A O 1
ATOM 6463 N N . LYS A 1 855 ? -2.599 0.905 15.428 1.00 66.25 855 LYS A N 1
ATOM 6464 C CA . LYS A 1 855 ? -1.585 1.646 14.660 1.00 66.25 855 LYS A CA 1
ATOM 6465 C C . LYS A 1 855 ? -2.079 1.959 13.256 1.00 66.25 855 LYS A C 1
ATOM 6467 O O . LYS A 1 855 ? -1.771 3.100 12.830 1.00 66.25 855 LYS A O 1
#